Protein AF-A0A9P8L014-F1 (afdb_monomer_lite)

Structure (mmCIF, N/CA/C/O backbone):
data_AF-A0A9P8L014-F1
#
_entry.id   AF-A0A9P8L014-F1
#
loop_
_atom_site.group_PDB
_atom_site.id
_atom_site.type_symbol
_atom_site.label_atom_id
_atom_site.label_alt_id
_atom_site.label_comp_id
_atom_site.label_asym_id
_atom_site.label_entity_id
_atom_site.label_seq_id
_atom_site.pdbx_PDB_ins_code
_atom_site.Cartn_x
_atom_site.Cartn_y
_atom_site.Cartn_z
_atom_site.occupancy
_atom_site.B_iso_or_equiv
_atom_site.auth_seq_id
_atom_site.auth_comp_id
_atom_site.auth_asym_id
_atom_site.auth_atom_id
_atom_site.pdbx_PDB_model_num
ATOM 1 N N . MET A 1 1 ? 8.098 -3.589 40.389 1.00 75.75 1 MET A N 1
ATOM 2 C CA . MET A 1 1 ? 9.057 -3.262 39.311 1.00 75.75 1 MET A CA 1
ATOM 3 C C . MET A 1 1 ? 9.924 -4.419 38.827 1.00 75.75 1 MET A C 1
ATOM 5 O O . MET A 1 1 ? 10.110 -4.496 37.624 1.00 75.75 1 MET A O 1
ATOM 9 N N . GLY A 1 2 ? 10.433 -5.334 39.666 1.00 79.81 2 GLY A N 1
ATOM 10 C CA . GLY A 1 2 ? 11.313 -6.420 39.178 1.00 79.81 2 GLY A CA 1
ATOM 11 C C . GLY A 1 2 ? 10.741 -7.278 38.031 1.00 79.81 2 GLY A C 1
ATOM 12 O O . GLY A 1 2 ? 11.473 -7.660 37.121 1.00 79.81 2 GLY A O 1
ATOM 13 N N . PHE A 1 3 ? 9.423 -7.508 38.001 1.00 86.62 3 PHE A N 1
ATOM 14 C CA . PHE A 1 3 ? 8.763 -8.206 36.890 1.00 86.62 3 PHE A CA 1
ATOM 15 C C . PHE A 1 3 ? 8.803 -7.420 35.564 1.00 86.62 3 PHE A C 1
ATOM 17 O O . PHE A 1 3 ? 8.956 -8.042 34.516 1.00 86.62 3 PHE A O 1
ATOM 24 N N . PHE A 1 4 ? 8.811 -6.080 35.608 1.00 90.88 4 PHE A N 1
ATOM 25 C CA . PHE A 1 4 ? 9.061 -5.187 34.463 1.00 90.88 4 PHE A CA 1
ATOM 26 C C . PHE A 1 4 ? 10.545 -5.077 34.064 1.00 90.88 4 PHE A C 1
ATOM 28 O O . PHE A 1 4 ? 10.845 -4.423 33.077 1.00 90.88 4 PHE A O 1
ATOM 35 N N . GLY A 1 5 ? 11.466 -5.769 34.748 1.00 89.50 5 GLY A N 1
ATOM 36 C CA . GLY A 1 5 ? 12.882 -5.863 34.358 1.00 89.50 5 GLY A CA 1
ATOM 37 C C . GLY A 1 5 ? 13.849 -5.064 35.234 1.00 89.50 5 GLY A C 1
ATOM 38 O O . GLY A 1 5 ? 15.057 -5.222 35.092 1.00 89.50 5 GLY A O 1
ATOM 39 N N . MET A 1 6 ? 13.344 -4.268 36.180 1.00 90.00 6 MET A N 1
ATOM 40 C CA . MET A 1 6 ? 14.192 -3.426 37.031 1.00 90.00 6 MET A CA 1
ATOM 41 C C . MET A 1 6 ? 15.071 -4.253 37.992 1.00 90.00 6 MET A C 1
ATOM 43 O O . MET A 1 6 ? 14.545 -5.154 38.661 1.00 90.00 6 MET A O 1
ATOM 47 N N . PRO A 1 7 ? 16.374 -3.935 38.142 1.00 89.44 7 PRO A N 1
ATOM 48 C CA . PRO A 1 7 ? 17.260 -4.617 39.085 1.00 89.44 7 PRO A CA 1
ATOM 49 C C . PRO A 1 7 ? 16.765 -4.548 40.536 1.00 89.44 7 PRO A C 1
ATOM 51 O O . PRO A 1 7 ? 16.253 -3.523 40.985 1.00 89.44 7 PRO A O 1
ATOM 54 N N . ARG A 1 8 ? 16.979 -5.615 41.323 1.00 85.62 8 ARG A N 1
ATOM 55 C CA . ARG A 1 8 ? 16.599 -5.630 42.753 1.00 85.62 8 ARG A CA 1
ATOM 56 C C . ARG A 1 8 ? 17.320 -4.555 43.575 1.00 85.62 8 ARG A C 1
ATOM 58 O O . ARG A 1 8 ? 16.732 -4.042 44.524 1.00 85.62 8 ARG A O 1
ATOM 65 N N . SER A 1 9 ? 18.551 -4.204 43.200 1.00 86.31 9 SER A N 1
ATOM 66 C CA . SER A 1 9 ? 19.336 -3.112 43.794 1.00 86.31 9 SER A CA 1
ATOM 67 C C . SER A 1 9 ? 18.640 -1.753 43.670 1.00 86.31 9 SER A C 1
ATOM 69 O O . SER A 1 9 ? 18.654 -0.971 44.617 1.00 86.31 9 SER A O 1
ATOM 71 N N . PHE A 1 10 ? 17.949 -1.505 42.553 1.00 88.00 10 PHE A N 1
ATOM 72 C CA . PHE A 1 10 ? 17.254 -0.246 42.285 1.00 88.00 10 PHE A CA 1
ATOM 73 C C . PHE A 1 10 ? 16.001 -0.030 43.153 1.00 88.00 10 PHE A C 1
ATOM 75 O O . PHE A 1 10 ? 15.530 1.097 43.277 1.00 88.00 10 PHE A O 1
ATOM 82 N N . ASN A 1 11 ? 15.465 -1.073 43.805 1.00 83.44 11 ASN A N 1
ATOM 83 C CA . ASN A 1 11 ? 14.250 -0.950 44.620 1.00 83.44 11 ASN A CA 1
ATOM 84 C C . ASN A 1 11 ? 14.376 0.115 45.727 1.00 83.44 11 ASN A C 1
ATOM 86 O O . ASN A 1 11 ? 13.408 0.826 45.974 1.00 83.44 11 ASN A O 1
ATOM 90 N N . LYS A 1 12 ? 15.548 0.252 46.373 1.00 84.88 12 LYS A N 1
ATOM 91 C CA . LYS A 1 12 ? 15.763 1.284 47.406 1.00 84.88 12 LYS A CA 1
ATOM 92 C C . LYS A 1 12 ? 15.656 2.691 46.815 1.00 84.88 12 LYS A C 1
ATOM 94 O O . LYS A 1 12 ? 14.908 3.508 47.340 1.00 84.88 12 LYS A O 1
ATOM 99 N N . THR A 1 13 ? 16.357 2.954 45.713 1.00 86.81 13 THR A N 1
ATOM 100 C CA . THR A 1 13 ? 16.321 4.240 45.000 1.00 86.81 13 THR A CA 1
ATOM 101 C C . THR A 1 13 ? 14.907 4.564 44.531 1.00 86.81 13 THR A C 1
ATOM 103 O O . THR A 1 13 ? 14.393 5.642 44.813 1.00 86.81 13 THR A O 1
ATOM 106 N N . LEU A 1 14 ? 14.223 3.595 43.916 1.00 85.50 14 LEU A N 1
ATOM 107 C CA . LEU A 1 14 ? 12.847 3.763 43.465 1.00 85.50 14 LEU A CA 1
ATOM 108 C C . LEU A 1 14 ? 11.896 4.167 44.599 1.00 85.50 14 LEU A C 1
ATOM 110 O O . LEU A 1 14 ? 11.051 5.023 44.372 1.00 85.50 14 LEU A O 1
ATOM 114 N N . CYS A 1 15 ? 12.020 3.598 45.803 1.00 84.56 15 CYS A N 1
ATOM 115 C CA . CYS A 1 15 ? 11.161 3.975 46.933 1.00 84.56 15 CYS A CA 1
ATOM 116 C C . CYS A 1 15 ? 11.256 5.463 47.312 1.00 84.56 15 CYS A C 1
ATOM 118 O O . CYS A 1 15 ? 10.282 5.991 47.839 1.00 84.56 15 CYS A O 1
ATOM 120 N N . HIS A 1 16 ? 12.374 6.136 47.024 1.00 86.75 16 HIS A N 1
ATOM 121 C CA . HIS A 1 16 ? 12.522 7.576 47.257 1.00 86.75 16 HIS A CA 1
ATOM 122 C C . HIS A 1 16 ? 11.851 8.398 46.141 1.00 86.75 16 HIS A C 1
ATOM 124 O O . HIS A 1 16 ? 11.162 9.369 46.424 1.00 86.75 16 HIS A O 1
ATOM 130 N N . VAL A 1 17 ? 11.975 7.970 44.877 1.00 90.19 17 VAL A N 1
ATOM 131 C CA . VAL A 1 17 ? 11.488 8.720 43.696 1.00 90.19 17 VAL A CA 1
ATOM 132 C C . VAL A 1 17 ? 10.009 8.435 43.358 1.00 90.19 17 VAL A C 1
ATOM 134 O O . VAL A 1 17 ? 9.330 9.229 42.706 1.00 90.19 17 VAL A O 1
ATOM 137 N N . ILE A 1 18 ? 9.456 7.296 43.795 1.00 87.06 18 ILE A N 1
ATOM 138 C CA . ILE A 1 18 ? 8.098 6.850 43.422 1.00 87.06 18 ILE A CA 1
ATOM 139 C C . ILE A 1 18 ? 6.974 7.750 43.961 1.00 87.06 18 ILE A C 1
ATOM 141 O O . ILE A 1 18 ? 5.868 7.723 43.410 1.00 87.06 18 ILE A O 1
ATOM 145 N N . GLY A 1 19 ? 7.249 8.543 45.003 1.00 88.75 19 GLY A N 1
ATOM 146 C CA . GLY A 1 19 ? 6.347 9.571 45.525 1.00 88.75 19 GLY A CA 1
ATOM 147 C C . GLY A 1 19 ? 6.116 10.680 44.499 1.00 88.75 19 GLY A C 1
ATOM 148 O O . GLY A 1 19 ? 4.987 10.872 44.050 1.00 88.75 19 GLY A O 1
ATOM 149 N N . ASP A 1 20 ? 7.188 11.327 44.050 1.00 92.38 20 ASP A N 1
ATOM 150 C CA . ASP A 1 20 ? 7.160 12.415 43.064 1.00 92.38 20 ASP A CA 1
ATOM 151 C C . ASP A 1 20 ? 6.537 11.948 41.742 1.00 92.38 20 ASP A C 1
ATOM 153 O O . ASP A 1 20 ? 5.573 12.529 41.240 1.00 92.38 20 ASP A O 1
ATOM 157 N N . LEU A 1 21 ? 6.991 10.800 41.232 1.00 91.50 21 LEU A N 1
ATOM 158 C CA . LEU A 1 21 ? 6.436 10.166 40.030 1.00 91.50 21 LEU A CA 1
ATOM 159 C C . LEU A 1 21 ? 4.942 9.841 40.169 1.00 91.50 21 LEU A C 1
ATOM 161 O O . LEU A 1 21 ? 4.195 9.890 39.189 1.00 91.50 21 LEU A O 1
ATOM 165 N N . SER A 1 22 ? 4.493 9.502 41.381 1.00 88.25 22 SER A N 1
ATOM 166 C CA . SER A 1 22 ? 3.079 9.296 41.696 1.00 88.25 22 SER A CA 1
ATOM 167 C C . SER A 1 22 ? 2.280 10.593 41.724 1.00 88.25 22 SER A C 1
ATOM 169 O O . SER A 1 22 ? 1.098 10.551 41.378 1.00 88.25 22 SER A O 1
ATOM 171 N N . GLN A 1 23 ? 2.886 11.712 42.125 1.00 90.94 23 GLN A N 1
ATOM 172 C CA . GLN A 1 23 ? 2.257 13.031 42.078 1.00 90.94 23 GLN A CA 1
ATOM 173 C C . GLN A 1 23 ? 2.086 13.509 40.634 1.00 90.94 23 GLN A C 1
ATOM 175 O O . GLN A 1 23 ? 1.007 13.993 40.307 1.00 90.94 23 GLN A O 1
ATOM 180 N N . ILE A 1 24 ? 3.076 13.300 39.753 1.00 92.62 24 ILE A N 1
ATOM 181 C CA . ILE A 1 24 ? 2.953 13.621 38.319 1.00 92.62 24 ILE A CA 1
ATOM 182 C C . ILE A 1 24 ? 1.774 12.864 37.692 1.00 92.62 24 ILE A C 1
ATOM 184 O O . ILE A 1 24 ? 0.892 13.480 37.097 1.00 92.62 24 ILE A O 1
ATOM 188 N N . VAL A 1 25 ? 1.679 11.546 37.900 1.00 89.62 25 VAL A N 1
ATOM 189 C CA . VAL A 1 25 ? 0.549 10.748 37.382 1.00 89.62 25 VAL A CA 1
ATOM 190 C C . VAL A 1 25 ? -0.791 11.237 37.951 1.00 89.62 25 VAL A C 1
ATOM 192 O O . VAL A 1 25 ? -1.754 11.386 37.204 1.00 89.62 25 VAL A O 1
ATOM 195 N N . ASN A 1 26 ? -0.860 11.555 39.249 1.00 89.94 26 ASN A N 1
ATOM 196 C CA . ASN A 1 26 ? -2.073 12.116 39.853 1.00 89.94 26 ASN A CA 1
ATOM 197 C C . ASN A 1 26 ? -2.433 13.508 39.286 1.00 89.94 26 ASN A C 1
ATOM 199 O O . ASN A 1 26 ? -3.613 13.833 39.190 1.00 89.94 26 ASN A O 1
ATOM 203 N N . ARG A 1 27 ? -1.440 14.337 38.934 1.00 90.19 27 ARG A N 1
ATOM 204 C CA . ARG A 1 27 ? -1.637 15.690 38.390 1.00 90.19 27 ARG A CA 1
ATOM 205 C C . ARG A 1 27 ? -2.146 15.664 36.949 1.00 90.19 27 ARG A C 1
ATOM 207 O O . ARG A 1 27 ? -2.983 16.490 36.618 1.00 90.19 27 ARG A O 1
ATOM 214 N N . TYR A 1 28 ? -1.659 14.739 36.120 1.00 89.25 28 TYR A N 1
ATOM 215 C CA . TYR A 1 28 ? -1.967 14.718 34.684 1.00 89.25 28 TYR A CA 1
ATOM 216 C C . TYR A 1 28 ? -3.035 13.697 34.258 1.00 89.25 28 TYR A C 1
ATOM 218 O O . TYR A 1 28 ? -3.628 13.894 33.208 1.00 89.25 28 TYR A O 1
ATOM 226 N N . LEU A 1 29 ? -3.331 12.647 35.044 1.00 88.94 29 LEU A N 1
ATOM 227 C CA . LEU A 1 29 ? -4.353 11.636 34.689 1.00 88.94 29 LEU A CA 1
ATOM 228 C C . LEU A 1 29 ? -5.596 11.614 35.602 1.00 88.94 29 LEU A C 1
ATOM 230 O O . LEU A 1 29 ? -6.532 10.861 35.334 1.00 88.94 29 LEU A O 1
ATOM 234 N N . LEU A 1 30 ? -5.624 12.402 36.688 1.00 89.12 30 LEU A N 1
ATOM 235 C CA . LEU A 1 30 ? -6.752 12.439 37.641 1.00 89.12 30 LEU A CA 1
ATOM 236 C C . LEU A 1 30 ? -7.281 13.843 37.966 1.00 89.12 30 LEU A C 1
ATOM 238 O O . LEU A 1 30 ? -8.286 13.941 38.667 1.00 89.12 30 LEU A O 1
ATOM 242 N N . ARG A 1 31 ? -6.596 14.914 37.552 1.00 88.75 31 ARG A N 1
ATOM 243 C CA . ARG A 1 31 ? -6.931 16.294 37.931 1.00 88.75 31 ARG A CA 1
ATOM 244 C C . ARG A 1 31 ? -6.759 17.243 36.758 1.00 88.75 31 ARG A C 1
ATOM 246 O O . ARG A 1 31 ? -5.838 17.095 35.959 1.00 88.75 31 ARG A O 1
ATOM 253 N N . ASP A 1 32 ? -7.609 18.253 36.703 1.00 85.06 32 ASP A N 1
ATOM 254 C CA . ASP A 1 32 ? -7.480 19.352 35.757 1.00 85.06 32 ASP A CA 1
ATOM 255 C C . ASP A 1 32 ? -6.474 20.411 36.247 1.00 85.06 32 ASP A C 1
ATOM 257 O O . ASP A 1 32 ? -6.201 20.493 37.449 1.00 85.06 32 ASP A O 1
ATOM 261 N N . PRO A 1 33 ? -5.850 21.182 35.335 1.00 86.44 33 PRO A N 1
ATOM 262 C CA . PRO A 1 33 ? -6.017 21.154 33.874 1.00 86.44 33 PRO A C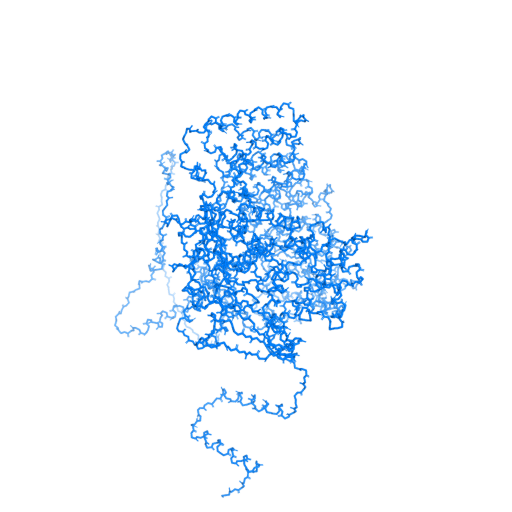A 1
ATOM 263 C C . PRO A 1 33 ? -5.221 20.042 33.161 1.00 86.44 33 PRO A C 1
ATOM 265 O O . PRO A 1 33 ? -5.272 19.942 31.938 1.00 86.44 33 PRO A O 1
ATOM 268 N N . GLY A 1 34 ? -4.448 19.227 33.890 1.00 86.06 34 GLY A N 1
ATOM 269 C CA . GLY A 1 34 ? -3.585 18.199 33.297 1.00 86.06 34 GLY A CA 1
ATOM 270 C C . GLY A 1 34 ? -4.365 17.114 32.547 1.00 86.06 34 GLY A C 1
ATOM 271 O O . GLY A 1 34 ? -4.018 16.790 31.414 1.00 86.06 34 GLY A O 1
ATOM 272 N N . LEU A 1 35 ? -5.448 16.625 33.155 1.00 88.31 35 LEU A N 1
ATOM 273 C CA . LEU A 1 35 ? -6.369 15.646 32.577 1.00 88.31 35 LEU A CA 1
ATOM 274 C C . LEU A 1 35 ? -7.009 16.155 31.279 1.00 88.31 35 LEU A C 1
ATOM 276 O O . LEU A 1 35 ? -6.906 15.477 30.260 1.00 88.31 35 LEU A O 1
ATOM 280 N N . SER A 1 36 ? -7.607 17.352 31.289 1.00 88.88 36 SER A N 1
ATOM 281 C CA . SER A 1 36 ? -8.181 17.961 30.080 1.00 88.88 36 SER A CA 1
ATOM 282 C C . SER A 1 36 ? -7.162 18.118 28.947 1.00 88.88 36 SER A C 1
ATOM 284 O O . SER A 1 36 ? -7.497 17.840 27.801 1.00 88.88 36 SER A O 1
ATOM 286 N N . LYS A 1 37 ? -5.903 18.482 29.241 1.00 88.25 37 LYS A N 1
ATOM 287 C CA . LYS A 1 37 ? -4.842 18.572 28.217 1.00 88.25 37 LYS A CA 1
ATOM 288 C C . LYS A 1 37 ? -4.486 17.217 27.600 1.00 88.25 37 LYS A C 1
ATOM 290 O O . LYS A 1 37 ? -4.319 17.138 26.391 1.00 88.25 37 LYS A O 1
ATOM 295 N N . MET A 1 38 ? -4.371 16.164 28.412 1.00 87.00 38 MET A N 1
ATOM 296 C CA . MET A 1 38 ? -4.106 14.807 27.909 1.00 87.00 38 MET A CA 1
ATOM 297 C C . MET A 1 38 ? -5.282 14.274 27.076 1.00 87.00 38 MET A C 1
ATOM 299 O O . MET A 1 38 ? -5.075 13.611 26.061 1.00 87.00 38 MET A O 1
ATOM 303 N N . LEU A 1 39 ? -6.517 14.566 27.499 1.00 89.31 39 LEU A N 1
ATOM 304 C CA . LEU A 1 39 ? -7.718 14.158 26.773 1.00 89.31 39 LEU A CA 1
ATOM 305 C C . LEU A 1 39 ? -7.873 14.904 25.451 1.00 89.31 39 LEU A C 1
ATOM 307 O O . LEU A 1 39 ? -8.184 14.243 24.473 1.00 89.31 39 LEU A O 1
ATOM 311 N N . ALA A 1 40 ? -7.599 16.212 25.395 1.00 90.50 40 ALA A N 1
ATOM 312 C CA . ALA A 1 40 ? -7.653 16.990 24.153 1.00 90.50 40 ALA A CA 1
ATOM 313 C C . ALA A 1 40 ? -6.816 16.337 23.040 1.00 90.50 40 ALA A C 1
ATOM 315 O O . ALA A 1 40 ? -7.376 15.941 22.031 1.00 90.50 40 ALA A O 1
ATOM 316 N N . VAL A 1 41 ? -5.531 16.050 23.292 1.00 89.06 41 VAL A N 1
ATOM 317 C CA . VAL A 1 41 ? -4.645 15.375 22.316 1.00 89.06 41 VAL A CA 1
ATOM 318 C C . VAL A 1 41 ? -5.190 14.009 21.865 1.00 89.06 41 VAL A C 1
ATOM 320 O O . VAL A 1 41 ? -5.001 13.601 20.723 1.00 89.06 41 VAL A O 1
ATOM 323 N N . THR A 1 42 ? -5.870 13.286 22.758 1.00 90.12 42 THR A N 1
ATOM 324 C CA . THR A 1 42 ? -6.469 11.977 22.440 1.00 90.12 42 THR A CA 1
ATOM 325 C C . THR A 1 42 ? -7.754 12.130 21.615 1.00 90.12 42 THR A C 1
ATOM 327 O O . THR A 1 42 ? -8.008 11.330 20.721 1.00 90.12 42 THR A O 1
ATOM 330 N N . ILE A 1 43 ? -8.545 13.169 21.893 1.00 93.19 43 ILE A N 1
ATOM 331 C CA . ILE A 1 43 ? -9.766 13.528 21.163 1.00 93.19 43 ILE A CA 1
ATOM 332 C C . ILE A 1 43 ? -9.421 14.035 19.764 1.00 93.19 43 ILE A C 1
ATOM 334 O O . ILE A 1 43 ? -10.016 13.551 18.812 1.00 93.19 43 ILE A O 1
ATOM 338 N N . ASP A 1 44 ? -8.425 14.910 19.624 1.00 92.25 44 ASP A N 1
ATOM 339 C CA . ASP A 1 44 ? -7.948 15.408 18.328 1.00 92.25 44 ASP A CA 1
ATOM 340 C C . ASP A 1 44 ? -7.550 14.224 17.417 1.00 92.25 44 ASP A C 1
ATOM 342 O O . ASP A 1 44 ? -7.999 14.116 16.275 1.00 92.25 44 ASP A O 1
ATOM 346 N N . ALA A 1 45 ? -6.804 13.251 17.962 1.00 91.81 45 ALA A N 1
ATOM 347 C CA . ALA A 1 45 ? -6.440 12.021 17.255 1.00 91.81 45 ALA A CA 1
ATOM 348 C C . ALA A 1 45 ? -7.653 11.131 16.904 1.00 91.81 45 ALA A C 1
ATOM 350 O O . ALA A 1 45 ? -7.645 10.449 15.875 1.00 91.81 45 ALA A O 1
ATOM 351 N N . PHE A 1 46 ? -8.701 11.117 17.736 1.00 94.62 46 PHE A N 1
ATOM 352 C CA . PHE A 1 46 ? -9.955 10.413 17.446 1.00 94.62 46 PHE A CA 1
ATOM 353 C C . PHE A 1 46 ? -10.754 11.110 16.337 1.00 94.62 46 PHE A C 1
ATOM 355 O O . PHE A 1 46 ? -11.242 10.428 15.435 1.00 94.62 46 PHE A O 1
ATOM 362 N N . GLU A 1 47 ? -10.863 12.440 16.376 1.00 93.81 47 GLU A N 1
ATOM 363 C CA . GLU A 1 47 ? -11.566 13.248 15.374 1.00 93.81 47 GLU A CA 1
ATOM 364 C C . GLU A 1 47 ? -10.934 13.105 13.981 1.00 93.81 47 GLU A C 1
ATOM 366 O O . GLU A 1 47 ? -11.655 12.944 12.995 1.00 93.81 47 GLU A O 1
ATOM 371 N N . GLU A 1 48 ? -9.599 13.064 13.907 1.00 91.19 48 GLU A N 1
ATOM 372 C CA . GLU A 1 48 ? -8.847 12.844 12.665 1.00 91.19 48 GLU A CA 1
ATOM 373 C C . GLU A 1 48 ? -8.932 11.389 12.157 1.00 91.19 48 GLU A C 1
ATOM 375 O O . GLU A 1 48 ? -9.110 11.140 10.959 1.00 91.19 48 GLU A O 1
ATOM 380 N N . SER A 1 49 ? -8.801 10.401 13.051 1.00 91.81 49 SER A N 1
ATOM 381 C CA . SER A 1 49 ? -8.547 9.013 12.635 1.00 91.81 49 SER A CA 1
ATOM 382 C C . SER A 1 49 ? -9.778 8.111 12.576 1.00 91.81 49 SER A C 1
ATOM 384 O O . SER A 1 49 ? -9.829 7.236 11.711 1.00 91.81 49 SER A O 1
ATOM 386 N N . ILE A 1 50 ? -10.780 8.274 13.453 1.00 93.50 50 ILE A N 1
ATOM 387 C CA . ILE A 1 50 ? -11.974 7.396 13.487 1.00 93.50 50 ILE A CA 1
ATOM 388 C C . ILE A 1 50 ? -12.747 7.348 12.148 1.00 93.50 50 ILE A C 1
ATOM 390 O O . ILE A 1 50 ? -13.207 6.257 11.788 1.00 93.50 50 ILE A O 1
ATOM 394 N N . PRO A 1 51 ? -12.828 8.427 11.340 1.00 90.88 51 PRO A N 1
ATOM 395 C CA . PRO A 1 51 ? -13.363 8.387 9.968 1.00 90.88 51 PRO A CA 1
ATOM 396 C C . PRO A 1 51 ? -12.667 7.420 8.995 1.00 90.88 51 PRO A C 1
ATOM 398 O O . PRO A 1 51 ? -13.231 7.099 7.939 1.00 90.88 51 PRO A O 1
ATOM 401 N N . ASN A 1 52 ? -11.479 6.937 9.373 1.00 89.50 52 ASN A N 1
ATOM 402 C CA . ASN A 1 52 ? -10.578 6.077 8.609 1.00 89.50 52 ASN A CA 1
ATOM 403 C C . ASN A 1 52 ? -10.309 4.720 9.309 1.00 89.50 52 ASN A C 1
ATOM 405 O O . ASN A 1 52 ? -9.288 4.086 9.048 1.00 89.50 52 ASN A O 1
ATOM 409 N N . LEU A 1 53 ? -11.219 4.258 10.187 1.00 92.31 53 LEU A N 1
ATOM 410 C CA . LEU A 1 53 ? -11.147 2.947 10.865 1.00 92.31 53 LEU A CA 1
ATOM 411 C C . LEU A 1 53 ? -10.834 1.788 9.899 1.00 92.31 53 LEU A C 1
ATOM 413 O O . LEU A 1 53 ? -9.997 0.941 10.214 1.00 92.31 53 LEU A O 1
ATOM 417 N N . VAL A 1 54 ? -11.501 1.761 8.740 1.00 90.75 54 VAL A N 1
ATOM 418 C CA . VAL A 1 54 ? -11.214 0.844 7.627 1.00 90.75 54 VAL A CA 1
ATOM 419 C C . VAL A 1 54 ? -11.024 1.618 6.320 1.00 90.75 54 VAL A C 1
ATOM 421 O O . VAL A 1 54 ? -11.729 2.592 6.048 1.00 90.75 54 VAL A O 1
ATOM 424 N N . SER A 1 55 ? -10.068 1.168 5.510 1.00 87.88 55 SER A N 1
ATOM 425 C CA . SER A 1 55 ? -9.652 1.763 4.233 1.00 87.88 55 SER A CA 1
ATOM 426 C C . SER A 1 55 ? -10.469 1.280 3.033 1.00 87.88 55 SER A C 1
ATOM 428 O O . SER A 1 55 ? -10.417 1.889 1.967 1.00 87.88 55 SER A O 1
ATOM 430 N N . PHE A 1 56 ? -11.177 0.154 3.182 1.00 87.12 56 PHE A N 1
ATOM 431 C CA . PHE A 1 56 ? -11.781 -0.615 2.083 1.00 87.12 56 PHE A CA 1
ATOM 432 C C . PHE A 1 56 ? -10.777 -1.026 0.981 1.00 87.12 56 PHE A C 1
ATOM 434 O O . PHE A 1 56 ? -11.164 -1.311 -0.155 1.00 87.12 56 PHE A O 1
ATOM 441 N N . ALA A 1 57 ? -9.480 -1.101 1.307 1.00 83.38 57 ALA A N 1
ATOM 442 C CA . ALA A 1 57 ? -8.445 -1.579 0.396 1.00 83.38 57 ALA A CA 1
ATOM 443 C C . ALA A 1 57 ? -8.369 -3.117 0.376 1.00 83.38 57 ALA A C 1
ATOM 445 O O . ALA A 1 57 ? -8.186 -3.769 1.406 1.00 83.38 57 ALA A O 1
ATOM 446 N N . SER A 1 58 ? -8.449 -3.708 -0.821 1.00 80.81 58 SER A N 1
ATOM 447 C CA . SER A 1 58 ? -8.314 -5.160 -1.022 1.00 80.81 58 SER A CA 1
ATOM 448 C C . SER A 1 58 ? -6.863 -5.649 -0.986 1.00 80.81 58 SER A C 1
ATOM 450 O O . SER A 1 58 ? -6.618 -6.819 -0.707 1.00 80.81 58 SER A O 1
ATOM 452 N N . SER A 1 59 ? -5.895 -4.770 -1.264 1.00 82.81 59 SER A N 1
ATOM 453 C CA . SER A 1 59 ? -4.467 -5.084 -1.176 1.00 82.81 59 SER A CA 1
ATOM 454 C C . SER A 1 59 ? -3.918 -4.734 0.211 1.00 82.81 59 SER A C 1
ATOM 456 O O . SER A 1 59 ? -4.108 -3.594 0.649 1.00 82.81 59 SER A O 1
ATOM 458 N N . PRO A 1 60 ? -3.138 -5.622 0.862 1.00 78.81 60 PRO A N 1
ATOM 459 C CA . PRO A 1 60 ? -2.452 -5.321 2.121 1.00 78.81 60 PRO A CA 1
ATOM 460 C C . PRO A 1 60 ? -1.574 -4.062 2.074 1.00 78.81 60 PRO A C 1
ATOM 462 O O . PRO A 1 60 ? -1.356 -3.431 3.106 1.00 78.81 60 PRO A O 1
ATOM 465 N N . ALA A 1 61 ? -1.092 -3.661 0.891 1.00 82.25 61 ALA A N 1
ATOM 466 C CA . ALA A 1 61 ? -0.321 -2.431 0.715 1.00 82.25 61 ALA A CA 1
ATOM 467 C C . ALA A 1 61 ? -1.152 -1.158 0.976 1.00 82.25 61 ALA A C 1
ATOM 469 O O . ALA A 1 61 ? -0.611 -0.186 1.498 1.00 82.25 61 ALA A O 1
ATOM 470 N N . GLY A 1 62 ? -2.450 -1.177 0.649 1.00 82.25 62 GLY A N 1
ATOM 471 C CA . GLY A 1 62 ? -3.386 -0.074 0.904 1.00 82.25 62 GLY A CA 1
ATOM 472 C C . GLY A 1 62 ? -4.067 -0.129 2.276 1.00 82.25 62 GLY A C 1
ATOM 473 O O . GLY A 1 62 ? -4.658 0.859 2.694 1.00 82.25 62 GLY A O 1
ATOM 474 N N . GLN A 1 63 ? -3.971 -1.260 2.980 1.00 86.62 63 GLN A N 1
ATOM 475 C CA . GLN A 1 63 ? -4.520 -1.432 4.327 1.00 86.62 63 GLN A CA 1
ATOM 476 C C . GLN A 1 63 ? -3.644 -0.768 5.392 1.00 86.62 63 GLN A C 1
ATOM 478 O O . GLN A 1 63 ? -2.409 -0.785 5.299 1.00 86.62 63 GLN A O 1
ATOM 483 N N . SER A 1 64 ? -4.281 -0.251 6.442 1.00 89.69 64 SER A N 1
ATOM 484 C CA . SER A 1 64 ? -3.618 0.303 7.625 1.00 89.69 64 SER A CA 1
ATOM 485 C C . SER A 1 64 ? -2.888 -0.779 8.454 1.00 89.69 64 SER A C 1
ATOM 487 O O . SER A 1 64 ? -3.155 -1.978 8.303 1.00 89.69 64 SER A O 1
ATOM 489 N N . PRO A 1 65 ? -1.991 -0.403 9.389 1.00 88.12 65 PRO A N 1
ATOM 490 C CA . PRO A 1 65 ? -1.330 -1.366 10.274 1.00 88.12 65 PRO A CA 1
ATOM 491 C C . PRO A 1 65 ? -2.299 -2.220 11.108 1.00 88.12 65 PRO A C 1
ATOM 493 O O . PRO A 1 65 ? -2.029 -3.400 11.329 1.00 88.12 65 PRO A O 1
ATOM 496 N N . TRP A 1 66 ? -3.432 -1.654 11.546 1.00 90.62 66 TRP A N 1
ATOM 497 C CA . TRP A 1 66 ? -4.441 -2.365 12.342 1.00 90.62 66 TRP A CA 1
ATOM 498 C C . TRP A 1 66 ? -5.372 -3.250 11.497 1.00 90.62 66 TRP A C 1
ATOM 500 O O . TRP A 1 66 ? -5.816 -4.288 11.987 1.00 90.62 66 TRP A O 1
ATOM 510 N N . GLU A 1 67 ? -5.616 -2.908 10.228 1.00 90.94 67 GLU A N 1
ATOM 511 C CA . GLU A 1 67 ? -6.367 -3.756 9.287 1.00 90.94 67 GLU A CA 1
ATOM 512 C C . GLU A 1 67 ? -5.596 -5.026 8.901 1.00 90.94 67 GLU A C 1
ATOM 514 O O . GLU A 1 67 ? -6.149 -6.128 8.900 1.00 90.94 67 GLU A O 1
ATOM 519 N N . ARG A 1 68 ? -4.283 -4.906 8.656 1.00 88.62 68 ARG A N 1
ATOM 520 C CA . ARG A 1 68 ? -3.421 -6.048 8.286 1.00 88.62 68 ARG A CA 1
ATOM 521 C C . ARG A 1 68 ? -3.412 -7.161 9.337 1.00 88.62 68 ARG A C 1
ATOM 523 O O . ARG A 1 68 ? -3.197 -8.322 9.003 1.00 88.62 68 ARG A O 1
ATOM 530 N N . VAL A 1 69 ? -3.638 -6.817 10.607 1.00 88.12 69 VAL A N 1
ATOM 531 C CA . VAL A 1 69 ? -3.695 -7.767 11.733 1.00 88.12 69 VAL A CA 1
ATOM 532 C C . VAL A 1 69 ? -5.122 -8.167 12.130 1.00 88.12 69 VAL A C 1
ATOM 534 O O . VAL A 1 69 ? -5.283 -9.018 13.005 1.00 88.12 69 VAL A O 1
ATOM 537 N N . SER A 1 70 ? -6.154 -7.602 11.492 1.00 90.94 70 SER A N 1
ATOM 538 C CA . SER A 1 70 ? -7.564 -7.963 11.705 1.00 90.94 70 SER A CA 1
ATOM 539 C C . SER A 1 70 ? -8.134 -8.895 10.627 1.00 90.94 70 SER A C 1
ATOM 541 O O . SER A 1 70 ? -9.341 -9.129 10.597 1.00 90.94 70 SER A O 1
ATOM 543 N N . ASN A 1 71 ? -7.285 -9.471 9.765 1.00 89.19 71 ASN A N 1
ATOM 544 C CA . ASN A 1 71 ? -7.691 -10.317 8.632 1.00 89.19 71 ASN A CA 1
ATOM 545 C C . ASN A 1 71 ? -8.775 -9.624 7.777 1.00 89.19 71 ASN A C 1
ATOM 547 O O . ASN A 1 71 ? -9.847 -10.193 7.542 1.00 89.19 71 ASN A O 1
ATOM 551 N N . ALA A 1 72 ? -8.520 -8.364 7.415 1.00 88.56 72 ALA A N 1
ATOM 552 C CA . ALA A 1 72 ? -9.452 -7.512 6.689 1.00 88.56 72 ALA A CA 1
ATOM 553 C C . ALA A 1 72 ? -9.589 -7.944 5.219 1.00 88.56 72 ALA A C 1
ATOM 555 O O . ALA A 1 72 ? -8.619 -7.898 4.460 1.00 88.56 72 ALA A O 1
ATOM 556 N N . ASN A 1 73 ? -10.804 -8.328 4.824 1.00 87.38 73 ASN A N 1
ATOM 557 C CA . ASN A 1 73 ? -11.158 -8.686 3.452 1.00 87.38 73 ASN A CA 1
ATOM 558 C C . ASN A 1 73 ? -12.267 -7.760 2.943 1.00 87.38 73 ASN A C 1
ATOM 560 O O . ASN A 1 73 ? -13.312 -7.632 3.581 1.00 87.38 73 ASN A O 1
ATOM 564 N N . VAL A 1 74 ? -12.067 -7.152 1.773 1.00 85.31 74 VAL A N 1
ATOM 565 C CA . VAL A 1 74 ? -13.114 -6.351 1.125 1.00 85.31 74 VAL A CA 1
ATOM 566 C C . VAL A 1 74 ? -14.152 -7.286 0.526 1.00 85.31 74 VAL A C 1
ATOM 568 O O . VAL A 1 74 ? -13.829 -8.128 -0.313 1.00 85.31 74 VAL A O 1
ATOM 571 N N . TRP A 1 75 ? -15.399 -7.090 0.924 1.00 74.06 75 TRP A N 1
ATOM 572 C CA . TRP A 1 75 ? -16.554 -7.800 0.410 1.00 74.06 75 TRP A CA 1
ATOM 573 C C . TRP A 1 75 ? -17.459 -6.811 -0.333 1.00 74.06 75 TRP A C 1
ATOM 575 O O . TRP A 1 75 ? -17.580 -5.647 0.051 1.00 74.06 75 TRP A O 1
ATOM 585 N N . ARG A 1 76 ? -18.053 -7.251 -1.441 1.00 67.69 76 ARG A N 1
ATOM 586 C CA . ARG A 1 76 ? -18.998 -6.463 -2.242 1.00 67.69 76 ARG A CA 1
ATOM 587 C C . ARG A 1 76 ? -20.298 -7.249 -2.305 1.00 67.69 76 ARG A C 1
ATOM 589 O O . ARG A 1 76 ? -20.252 -8.406 -2.723 1.00 67.69 76 ARG A O 1
ATOM 596 N N . GLY A 1 77 ? -21.399 -6.640 -1.873 1.00 56.12 77 GLY A N 1
ATOM 597 C CA . GLY A 1 77 ? -22.715 -7.275 -1.905 1.00 56.12 77 GLY A CA 1
ATOM 598 C C . GLY A 1 77 ? -23.195 -7.547 -3.330 1.00 56.12 77 GLY A C 1
ATOM 599 O O . GLY A 1 77 ? -22.738 -6.910 -4.287 1.00 56.12 77 GLY A O 1
ATOM 600 N N . SER A 1 78 ? -24.133 -8.486 -3.475 1.00 44.59 78 SER A N 1
ATOM 601 C CA . SER A 1 78 ? -24.914 -8.579 -4.712 1.00 44.59 78 SER A CA 1
ATOM 602 C C . SER A 1 78 ? -25.993 -7.496 -4.714 1.00 44.59 78 SER A C 1
ATOM 604 O O . SER A 1 78 ? -26.596 -7.199 -3.685 1.00 44.59 78 SER A O 1
ATOM 606 N N . LYS A 1 79 ? -26.296 -6.918 -5.882 1.00 44.69 79 LYS A N 1
ATOM 607 C CA . LYS A 1 79 ? -27.399 -5.947 -6.002 1.00 44.69 79 LYS A CA 1
ATOM 608 C C . LYS A 1 79 ? -28.784 -6.579 -5.821 1.00 44.69 79 LYS A C 1
ATOM 610 O O . LYS A 1 79 ? -29.750 -5.860 -5.599 1.00 44.69 79 LYS A O 1
ATOM 615 N N . GLU A 1 80 ? -28.878 -7.902 -5.911 1.00 41.78 80 GLU A N 1
ATOM 616 C CA . GLU A 1 80 ? -30.133 -8.662 -5.830 1.00 41.78 80 GLU A CA 1
ATOM 617 C C . GLU A 1 80 ? -30.611 -8.895 -4.387 1.00 41.78 80 GLU A C 1
ATOM 619 O O . GLU A 1 80 ? -31.788 -9.158 -4.158 1.00 41.78 80 GLU A O 1
ATOM 624 N N . THR A 1 81 ? -29.711 -8.800 -3.406 1.00 41.00 81 THR A N 1
ATOM 625 C CA . THR A 1 81 ? -29.940 -9.179 -1.999 1.00 41.00 81 THR A CA 1
ATOM 626 C C . THR A 1 81 ? -30.195 -7.990 -1.069 1.00 41.00 81 THR A C 1
ATOM 628 O O . THR A 1 81 ? -30.484 -8.191 0.108 1.00 41.00 81 THR A O 1
ATOM 631 N N . GLY A 1 82 ? -30.100 -6.751 -1.570 1.00 45.91 82 GLY A N 1
ATOM 632 C CA . GLY A 1 82 ? -30.199 -5.531 -0.753 1.00 45.91 82 GLY A CA 1
ATOM 633 C C . GLY A 1 82 ? -28.968 -5.265 0.126 1.00 45.91 82 GLY A C 1
ATOM 634 O O . GLY A 1 82 ? -29.021 -4.438 1.034 1.00 45.91 82 GLY A O 1
ATOM 635 N N . GLU A 1 83 ? -27.867 -5.971 -0.131 1.00 49.91 83 GLU A N 1
ATOM 636 C CA . GLU A 1 83 ? -26.614 -5.880 0.616 1.00 49.91 83 GLU A CA 1
ATOM 637 C C . GLU A 1 83 ? -25.819 -4.599 0.269 1.00 49.91 83 GLU A C 1
ATOM 639 O O . GLU A 1 83 ? -25.930 -4.076 -0.843 1.00 49.91 83 GLU A O 1
ATOM 644 N N . PRO A 1 84 ? -24.984 -4.071 1.187 1.00 53.88 84 PRO A N 1
ATOM 645 C CA . PRO A 1 84 ? -24.216 -2.849 0.944 1.00 53.88 84 PRO A CA 1
ATOM 646 C C . PRO A 1 84 ? -23.177 -3.011 -0.183 1.00 53.88 84 PRO A C 1
ATOM 648 O O . PRO A 1 84 ? -22.422 -3.986 -0.210 1.00 53.88 84 PRO A O 1
ATOM 651 N N . ASP A 1 85 ? -23.072 -2.000 -1.062 1.00 59.44 85 ASP A N 1
ATOM 652 C CA . ASP A 1 85 ? -22.182 -1.990 -2.245 1.00 59.44 85 ASP A CA 1
ATOM 653 C C . ASP A 1 85 ? -20.725 -2.395 -1.929 1.00 59.44 85 ASP A C 1
ATOM 655 O O . ASP A 1 85 ? -20.064 -3.069 -2.726 1.00 59.44 85 ASP A O 1
ATOM 659 N N . VAL A 1 86 ? -20.206 -1.970 -0.769 1.00 77.06 86 VAL A N 1
ATOM 660 C CA . VAL A 1 86 ? -18.883 -2.343 -0.248 1.00 77.06 86 VAL A CA 1
ATOM 661 C C . VAL A 1 86 ? -18.933 -2.428 1.281 1.00 77.06 86 VAL A C 1
ATOM 663 O O . VAL A 1 86 ? -19.301 -1.461 1.948 1.00 77.06 86 VAL A O 1
ATOM 666 N N . ALA A 1 87 ? -18.477 -3.551 1.838 1.00 85.06 87 ALA A N 1
ATOM 667 C CA . ALA A 1 87 ? -18.220 -3.738 3.265 1.00 85.06 87 ALA A CA 1
ATOM 668 C C . ALA A 1 87 ? -16.797 -4.276 3.492 1.00 85.06 87 ALA A C 1
ATOM 670 O O . ALA A 1 87 ? -16.188 -4.870 2.600 1.00 85.06 87 ALA A O 1
ATOM 671 N N . MET A 1 88 ? -16.254 -4.092 4.697 1.00 89.19 88 MET A N 1
ATOM 672 C CA . MET A 1 88 ? -15.001 -4.737 5.105 1.00 89.19 88 MET A CA 1
ATOM 673 C C . MET A 1 88 ? -15.301 -5.837 6.125 1.00 89.19 88 MET A C 1
ATOM 675 O O . MET A 1 88 ? -15.780 -5.542 7.217 1.00 89.19 88 MET A O 1
ATOM 679 N N . GLU A 1 89 ? -15.008 -7.097 5.802 1.00 92.19 89 GLU A N 1
ATOM 680 C CA . GLU A 1 89 ? -15.118 -8.205 6.753 1.00 92.19 89 GLU A CA 1
ATOM 681 C C . GLU A 1 89 ? -13.828 -8.299 7.582 1.00 92.19 89 GLU A C 1
ATOM 683 O O . GLU A 1 89 ? -12.745 -8.575 7.055 1.00 92.19 89 GLU A O 1
ATOM 688 N N . THR A 1 90 ? -13.933 -8.074 8.892 1.00 94.12 90 THR A N 1
ATOM 689 C CA . THR A 1 90 ? -12.792 -8.018 9.816 1.00 94.12 90 THR A CA 1
ATOM 690 C C . THR A 1 90 ? -13.009 -8.875 11.059 1.00 94.12 90 THR A C 1
ATOM 692 O O . THR A 1 90 ? -14.126 -9.224 11.435 1.00 94.12 90 THR A O 1
ATOM 695 N N . SER A 1 91 ? -11.907 -9.215 11.721 1.00 95.38 91 SER A N 1
ATOM 696 C CA . SER A 1 91 ? -11.874 -9.734 13.083 1.00 95.38 91 SER A CA 1
ATOM 697 C C . SER A 1 91 ? -11.996 -8.544 14.049 1.00 95.38 91 SER A C 1
ATOM 699 O O . SER A 1 91 ? -11.063 -7.745 14.184 1.00 95.38 91 SER A O 1
ATOM 701 N N . LEU A 1 92 ? -13.145 -8.402 14.713 1.00 95.31 92 LEU A N 1
ATOM 702 C CA . LEU A 1 92 ? -13.545 -7.187 15.437 1.00 95.31 92 LEU A CA 1
ATOM 703 C C . LEU A 1 92 ? -12.621 -6.856 16.623 1.00 95.31 92 LEU A C 1
ATOM 705 O O . LEU A 1 92 ? -12.272 -5.696 16.844 1.00 95.31 92 LEU A O 1
ATOM 709 N N . PHE A 1 93 ? -12.172 -7.874 17.366 1.00 95.75 93 PHE A N 1
ATOM 710 C CA . PHE A 1 93 ? -11.266 -7.691 18.507 1.00 95.75 93 PHE A CA 1
ATOM 711 C C . PHE A 1 93 ? -9.901 -7.106 18.112 1.00 95.75 93 PHE A C 1
ATOM 713 O O . PHE A 1 93 ? -9.536 -6.059 18.654 1.00 95.75 93 PHE A O 1
ATOM 720 N N . PRO A 1 94 ? -9.121 -7.714 17.190 1.00 94.94 94 PRO A N 1
ATOM 721 C CA . PRO A 1 94 ? -7.874 -7.105 16.756 1.00 94.94 94 PRO A CA 1
ATOM 722 C C . PRO A 1 94 ? -8.099 -5.771 16.039 1.00 94.94 94 PRO A C 1
ATOM 724 O O . PRO A 1 94 ? -7.261 -4.898 16.238 1.00 94.94 94 PRO A O 1
ATOM 727 N N . LEU A 1 95 ? -9.196 -5.560 15.296 1.00 96.19 95 LEU A N 1
ATOM 728 C CA . LEU A 1 95 ? -9.483 -4.254 14.687 1.00 96.19 95 LEU A CA 1
ATOM 729 C C . LEU A 1 95 ? -9.537 -3.147 15.756 1.00 96.19 95 LEU A C 1
ATOM 731 O O . LEU A 1 95 ? -8.693 -2.251 15.761 1.00 96.19 95 LEU A O 1
ATOM 735 N N . LEU A 1 96 ? -10.477 -3.244 16.702 1.00 96.62 96 LEU A N 1
ATOM 736 C CA . LEU A 1 96 ? -10.711 -2.199 17.705 1.00 96.62 96 LEU A CA 1
ATOM 737 C C . LEU A 1 96 ? -9.533 -2.048 18.680 1.00 96.62 96 LEU A C 1
ATOM 739 O O . LEU A 1 96 ? -9.135 -0.924 18.995 1.00 96.62 96 LEU A O 1
ATOM 743 N N . ARG A 1 97 ? -8.925 -3.163 19.117 1.00 94.62 97 ARG A N 1
ATOM 744 C CA . ARG A 1 97 ? -7.801 -3.130 20.065 1.00 94.62 97 ARG A CA 1
ATOM 745 C C . ARG A 1 97 ? -6.536 -2.538 19.452 1.00 94.62 97 ARG A C 1
ATOM 747 O O . ARG A 1 97 ? -5.835 -1.781 20.121 1.00 94.62 97 ARG A O 1
ATOM 754 N N . ASN A 1 98 ? -6.210 -2.895 18.206 1.00 93.94 98 ASN A N 1
ATOM 755 C CA . ASN A 1 98 ? -5.049 -2.302 17.546 1.00 93.94 98 ASN A CA 1
ATOM 756 C C . ASN A 1 98 ? -5.306 -0.834 17.235 1.00 93.94 98 ASN A C 1
ATOM 758 O O . ASN A 1 98 ? -4.409 -0.029 17.462 1.00 93.94 98 ASN A O 1
ATOM 762 N N . PHE A 1 99 ? -6.504 -0.482 16.764 1.00 95.69 99 PHE A N 1
ATOM 763 C CA . PHE A 1 99 ? -6.817 0.891 16.397 1.00 95.69 99 PHE A CA 1
ATOM 764 C C . PHE A 1 99 ? -6.713 1.846 17.593 1.00 95.69 99 PHE A C 1
ATOM 766 O O . PHE A 1 99 ? -5.882 2.751 17.549 1.00 95.69 99 PHE A O 1
ATOM 773 N N . LEU A 1 100 ? -7.417 1.589 18.708 1.00 95.44 100 LEU A N 1
ATOM 774 C CA . LEU A 1 100 ? -7.287 2.444 19.899 1.00 95.44 100 LEU A CA 1
ATOM 775 C C . LEU A 1 100 ? -5.837 2.487 20.416 1.00 95.44 100 LEU A C 1
ATOM 777 O O . LEU A 1 100 ? -5.347 3.557 20.758 1.00 95.44 100 LEU A O 1
ATOM 781 N N . GLY A 1 101 ? -5.107 1.365 20.409 1.00 94.06 101 GLY A N 1
ATOM 782 C CA . GLY A 1 101 ? -3.699 1.353 20.825 1.00 94.06 101 GLY A CA 1
ATOM 783 C C . GLY A 1 101 ? -2.794 2.277 19.992 1.00 94.06 101 GLY A C 1
ATOM 784 O O . GLY A 1 101 ? -1.888 2.903 20.551 1.00 94.06 101 GLY A O 1
ATOM 785 N N . HIS A 1 102 ? -3.045 2.394 18.681 1.00 92.50 102 HIS A N 1
ATOM 786 C CA . HIS A 1 102 ? -2.304 3.296 17.788 1.00 92.50 102 HIS A CA 1
ATOM 787 C C . HIS A 1 102 ? -2.664 4.772 17.999 1.00 92.50 102 HIS A C 1
ATOM 789 O O . HIS A 1 102 ? -1.777 5.604 17.854 1.00 92.50 102 HIS A O 1
ATOM 795 N N . LEU A 1 103 ? -3.909 5.096 18.369 1.00 92.06 103 LEU A N 1
ATOM 796 C CA . LEU A 1 103 ? -4.334 6.479 18.638 1.00 92.06 103 LEU A CA 1
ATOM 797 C C . LEU A 1 103 ? -3.928 6.952 20.043 1.00 92.06 103 LEU A C 1
ATOM 799 O O . LEU A 1 103 ? -3.460 8.072 20.222 1.00 92.06 103 LEU A O 1
ATOM 803 N N . ALA A 1 104 ? -4.056 6.081 21.045 1.00 90.94 104 ALA A N 1
ATOM 804 C CA . ALA A 1 104 ? -3.755 6.406 22.436 1.00 90.94 104 ALA A CA 1
ATOM 805 C C . ALA A 1 104 ? -2.247 6.516 22.715 1.00 90.94 104 ALA A C 1
ATOM 807 O O . ALA A 1 104 ? -1.821 7.355 23.505 1.00 90.94 104 ALA A O 1
ATOM 808 N N . THR A 1 105 ? -1.407 5.684 22.086 1.00 92.62 105 THR A N 1
ATOM 809 C CA . THR A 1 105 ? 0.022 5.622 22.450 1.00 92.62 105 THR A CA 1
ATOM 810 C C . THR A 1 105 ? 0.825 6.894 22.134 1.00 92.62 105 THR A C 1
ATOM 812 O O . THR A 1 105 ? 1.602 7.303 23.008 1.00 92.62 105 THR A O 1
ATOM 815 N N . PRO A 1 106 ? 0.638 7.568 20.981 1.00 90.31 106 PRO A N 1
ATOM 816 C CA . PRO A 1 106 ? 1.256 8.864 20.700 1.00 90.31 106 PRO A CA 1
ATOM 817 C C . PRO A 1 106 ? 0.956 9.937 21.754 1.00 90.31 106 PRO A C 1
ATOM 819 O O . PRO A 1 106 ? 1.869 10.674 22.119 1.00 90.31 106 PRO A O 1
ATOM 822 N N . SER A 1 107 ? -0.252 9.973 22.338 1.00 86.81 107 SER A N 1
ATOM 823 C CA . SER A 1 107 ? -0.624 10.991 23.343 1.00 86.81 107 SER A CA 1
ATOM 824 C C . SER A 1 107 ? 0.255 10.963 24.604 1.00 86.81 107 SER A C 1
ATOM 826 O O . SER A 1 107 ? 0.388 11.972 25.300 1.00 86.81 107 SER A O 1
ATOM 828 N N . ILE A 1 108 ? 0.892 9.819 24.894 1.00 88.88 108 ILE A N 1
ATOM 829 C CA . ILE A 1 108 ? 1.845 9.651 25.998 1.00 88.88 108 ILE A CA 1
ATOM 830 C C . ILE A 1 108 ? 3.297 9.611 25.502 1.00 88.88 108 ILE A C 1
ATOM 832 O O . ILE A 1 108 ? 4.146 10.258 26.113 1.00 88.88 108 ILE A O 1
ATOM 836 N N . MET A 1 109 ? 3.603 8.874 24.429 1.00 93.00 109 MET A N 1
ATOM 837 C CA . MET A 1 109 ? 4.987 8.580 24.015 1.00 93.00 109 MET A CA 1
ATOM 838 C C . MET A 1 109 ? 5.514 9.399 22.831 1.00 93.00 109 MET A C 1
ATOM 840 O O . MET A 1 109 ? 6.711 9.332 22.560 1.00 93.00 109 MET A O 1
ATOM 844 N N . GLY A 1 110 ? 4.662 10.167 22.152 1.00 92.31 110 GLY A N 1
ATOM 845 C CA . GLY A 1 110 ? 4.973 10.825 20.882 1.00 92.31 110 GLY A CA 1
ATOM 846 C C . GLY A 1 110 ? 4.813 9.896 19.674 1.00 92.31 110 GLY A C 1
ATOM 847 O O . GLY A 1 110 ? 4.878 8.667 19.778 1.00 92.31 110 GLY A O 1
ATOM 848 N N . GLN A 1 111 ? 4.597 10.494 18.509 1.00 92.00 111 GLN A N 1
ATOM 849 C CA . GLN A 1 111 ? 4.413 9.821 17.231 1.00 92.00 111 GLN A CA 1
ATOM 850 C C . GLN A 1 111 ? 5.728 9.212 16.729 1.00 92.00 111 GLN A C 1
ATOM 852 O O . GLN A 1 111 ? 5.725 8.078 16.247 1.00 92.00 111 GLN A O 1
ATOM 857 N N . ASP A 1 112 ? 6.866 9.892 16.921 1.00 94.00 112 ASP A N 1
ATOM 858 C CA . ASP A 1 112 ? 8.189 9.357 16.559 1.00 94.00 112 ASP A CA 1
ATOM 859 C C . ASP A 1 112 ? 8.506 8.045 17.310 1.00 94.00 112 ASP A C 1
ATOM 861 O O . ASP A 1 112 ? 9.091 7.130 16.730 1.00 94.00 112 ASP A O 1
ATOM 865 N N . PHE A 1 113 ? 8.016 7.855 18.544 1.00 94.94 113 PHE A N 1
ATOM 866 C CA . PHE A 1 113 ? 8.154 6.578 19.264 1.00 94.94 113 PHE A CA 1
ATOM 867 C C . PHE A 1 113 ? 7.430 5.416 18.561 1.00 94.94 113 PHE A C 1
ATOM 869 O O . PHE A 1 113 ? 7.967 4.309 18.489 1.00 94.94 113 PHE A O 1
ATOM 876 N N . MET A 1 114 ? 6.233 5.661 18.019 1.00 91.62 114 MET A N 1
ATOM 877 C CA . MET A 1 114 ? 5.481 4.671 17.238 1.00 91.62 114 MET A CA 1
ATOM 878 C C . MET A 1 114 ? 6.108 4.441 15.856 1.00 91.62 114 MET A C 1
ATOM 880 O O . MET A 1 114 ? 6.203 3.297 15.413 1.00 91.62 114 MET A O 1
ATOM 884 N N . ASN A 1 115 ? 6.588 5.504 15.202 1.00 92.69 115 ASN A N 1
ATOM 885 C CA . ASN A 1 115 ? 7.243 5.437 13.893 1.00 92.69 115 ASN A CA 1
ATOM 886 C C . ASN A 1 115 ? 8.554 4.632 13.947 1.00 92.69 115 ASN A C 1
ATOM 888 O O . ASN A 1 115 ? 8.805 3.797 13.078 1.00 92.69 115 ASN A O 1
ATOM 892 N N . ASN A 1 116 ? 9.369 4.848 14.986 1.00 94.56 116 ASN A N 1
ATOM 893 C CA . ASN A 1 116 ? 10.624 4.125 15.207 1.00 94.56 116 ASN A CA 1
ATOM 894 C C . ASN A 1 116 ? 10.390 2.660 15.602 1.00 94.56 116 ASN A C 1
ATOM 896 O O . ASN A 1 116 ? 11.205 1.790 15.283 1.00 94.56 116 ASN A O 1
ATOM 900 N N . TYR A 1 117 ? 9.272 2.364 16.276 1.00 94.44 117 TYR A N 1
ATOM 901 C CA . TYR A 1 117 ? 8.957 1.030 16.788 1.00 94.44 117 TYR A CA 1
ATOM 902 C C . TYR A 1 117 ? 7.554 0.533 16.379 1.00 94.44 117 TYR A C 1
ATOM 904 O O . TYR A 1 117 ? 6.710 0.322 17.253 1.00 94.44 117 TYR A O 1
ATOM 912 N N . PRO A 1 118 ? 7.297 0.226 15.089 1.00 90.62 118 PRO A N 1
ATOM 913 C CA . PRO A 1 118 ? 5.960 -0.163 14.620 1.00 90.62 118 PRO A CA 1
ATOM 914 C C . PRO A 1 118 ? 5.354 -1.399 15.313 1.00 90.62 118 PRO A C 1
ATOM 916 O O . PRO A 1 118 ? 4.138 -1.519 15.416 1.00 90.62 118 PRO A O 1
ATOM 919 N N . GLU A 1 119 ? 6.177 -2.318 15.834 1.00 90.00 119 GLU A N 1
ATOM 920 C CA . GLU A 1 119 ? 5.708 -3.501 16.579 1.00 90.00 119 GLU A CA 1
ATOM 921 C C . GLU A 1 119 ? 5.519 -3.265 18.096 1.00 90.00 119 GLU A C 1
ATOM 923 O O . GLU A 1 119 ? 5.234 -4.212 18.835 1.00 90.00 119 GLU A O 1
ATOM 928 N N . VAL A 1 120 ? 5.671 -2.035 18.607 1.00 94.19 120 VAL A N 1
ATOM 929 C CA . VAL A 1 120 ? 5.723 -1.781 20.061 1.00 94.19 120 VAL A CA 1
ATOM 930 C C . VAL A 1 120 ? 4.457 -2.226 20.800 1.00 94.19 120 VAL A C 1
ATOM 932 O O . VAL A 1 120 ? 4.552 -2.839 21.863 1.00 94.19 120 VAL A O 1
ATOM 935 N N . LEU A 1 121 ? 3.273 -2.032 20.213 1.00 93.81 121 LEU A N 1
ATOM 936 C CA . LEU A 1 121 ? 2.006 -2.512 20.778 1.00 93.81 121 LEU A CA 1
ATOM 937 C C . LEU A 1 121 ? 1.949 -4.043 20.848 1.00 93.81 121 LEU A C 1
ATOM 939 O O . LEU A 1 121 ? 1.528 -4.615 21.858 1.00 93.81 121 LEU A O 1
ATOM 943 N N . GLN A 1 122 ? 2.450 -4.722 19.814 1.00 92.81 122 GLN A N 1
ATOM 944 C CA . GLN A 1 122 ? 2.535 -6.178 19.793 1.00 92.81 122 GLN A CA 1
ATOM 945 C C . GLN A 1 122 ? 3.485 -6.700 20.879 1.00 92.81 122 GLN A C 1
ATOM 947 O O . GLN A 1 122 ? 3.226 -7.753 21.474 1.00 92.81 122 GLN A O 1
ATOM 952 N N . ASP A 1 123 ? 4.536 -5.956 21.211 1.00 95.25 123 ASP A N 1
ATOM 953 C CA . ASP A 1 123 ? 5.371 -6.245 22.371 1.00 95.25 123 ASP A CA 1
ATOM 954 C C . ASP A 1 123 ? 4.673 -5.964 23.706 1.00 95.25 123 ASP A C 1
ATOM 956 O O . ASP A 1 123 ? 4.761 -6.801 24.609 1.00 95.25 123 ASP A O 1
ATOM 960 N N . VAL A 1 124 ? 3.921 -4.868 23.839 1.00 95.12 124 VAL A N 1
ATOM 961 C CA . VAL A 1 124 ? 3.138 -4.574 25.054 1.00 95.12 124 VAL A CA 1
ATOM 962 C C . VAL A 1 124 ? 2.130 -5.692 25.354 1.00 95.12 124 VAL A C 1
ATOM 964 O O . VAL A 1 124 ? 2.046 -6.147 26.497 1.00 95.12 124 VAL A O 1
ATOM 967 N N . TRP A 1 125 ? 1.429 -6.220 24.346 1.00 92.69 125 TRP A N 1
ATOM 968 C CA . TRP A 1 125 ? 0.514 -7.352 24.547 1.00 92.69 125 TRP A CA 1
ATOM 969 C C . TRP A 1 125 ? 1.244 -8.684 24.764 1.00 92.69 125 TRP A C 1
ATOM 971 O O . TRP A 1 125 ? 0.806 -9.492 25.580 1.00 92.69 125 TRP A O 1
ATOM 981 N N . ASN A 1 126 ? 2.388 -8.926 24.107 1.00 93.50 126 ASN A N 1
ATOM 982 C CA . ASN A 1 126 ? 3.215 -10.104 24.405 1.00 93.50 126 ASN A CA 1
ATOM 983 C C . ASN A 1 126 ? 3.735 -10.088 25.854 1.00 93.50 126 ASN A C 1
ATOM 985 O O . ASN A 1 126 ? 3.850 -11.154 26.461 1.00 93.50 126 ASN A O 1
ATOM 989 N N . LEU A 1 127 ? 4.044 -8.907 26.402 1.00 94.19 127 LEU A N 1
ATOM 990 C CA . LEU A 1 127 ? 4.356 -8.706 27.816 1.00 94.19 127 LEU A CA 1
ATOM 991 C C . LEU A 1 127 ? 3.139 -9.020 28.696 1.00 94.19 127 LEU A C 1
ATOM 993 O O . LEU A 1 127 ? 3.276 -9.816 29.625 1.00 94.19 127 LEU A O 1
ATOM 997 N N . ASP A 1 128 ? 1.967 -8.464 28.383 1.00 91.81 128 ASP A N 1
ATOM 998 C CA . ASP A 1 128 ? 0.732 -8.686 29.144 1.00 91.81 128 ASP A CA 1
ATOM 999 C C . ASP A 1 128 ? 0.351 -10.176 29.247 1.00 91.81 128 ASP A C 1
ATOM 1001 O O . ASP A 1 128 ? 0.206 -10.713 30.348 1.00 91.81 128 ASP A O 1
ATOM 1005 N N . TYR A 1 129 ? 0.341 -10.890 28.116 1.00 90.50 129 TYR A N 1
ATOM 1006 C CA . TYR A 1 129 ? 0.005 -12.320 28.039 1.00 90.50 129 TYR A CA 1
ATOM 1007 C C . TYR A 1 129 ? 0.910 -13.233 28.885 1.00 90.50 129 TYR A C 1
ATOM 1009 O O . TYR A 1 129 ? 0.541 -14.370 29.189 1.00 90.50 129 TYR A O 1
ATOM 1017 N N . GLY A 1 130 ? 2.124 -12.789 29.229 1.00 90.56 130 GLY A N 1
ATOM 1018 C CA . GLY A 1 130 ? 3.026 -13.519 30.122 1.00 90.56 130 GLY A CA 1
ATOM 1019 C C . GLY A 1 130 ? 3.249 -12.851 31.477 1.00 90.56 130 GLY A C 1
ATOM 1020 O O . GLY A 1 130 ? 4.051 -13.359 32.266 1.00 90.56 130 GLY A O 1
ATOM 1021 N N . LEU A 1 131 ? 2.559 -11.745 31.772 1.00 89.25 131 LEU A N 1
ATOM 1022 C CA . LEU A 1 131 ? 2.832 -10.903 32.933 1.00 89.25 131 LEU A CA 1
ATOM 1023 C C . LEU A 1 131 ? 2.665 -11.664 34.248 1.00 89.25 131 LEU A C 1
ATOM 1025 O O . LEU A 1 131 ? 3.513 -11.553 35.129 1.00 89.25 131 LEU A O 1
ATOM 1029 N N . MET A 1 132 ? 1.638 -12.510 34.359 1.00 85.94 132 MET A N 1
ATOM 1030 C CA . MET A 1 132 ? 1.407 -13.322 35.559 1.00 85.94 132 MET A CA 1
ATOM 1031 C C . MET A 1 132 ? 2.539 -14.331 35.815 1.00 85.94 132 MET A C 1
ATOM 1033 O O . MET A 1 132 ? 2.921 -14.537 36.966 1.00 85.94 132 MET A O 1
ATOM 1037 N N . TYR A 1 133 ? 3.161 -14.890 34.770 1.00 90.44 133 TYR A N 1
ATOM 1038 C CA . TYR A 1 133 ? 4.341 -15.754 34.923 1.00 90.44 133 TYR A CA 1
ATOM 1039 C C . TYR A 1 133 ? 5.588 -14.967 35.360 1.00 90.44 133 TYR A C 1
ATOM 1041 O O . TYR A 1 133 ? 6.405 -15.485 36.124 1.00 90.44 133 TYR A O 1
ATOM 1049 N N . LEU A 1 134 ? 5.727 -13.713 34.909 1.00 90.69 134 LEU A N 1
ATOM 1050 C CA . LEU A 1 134 ? 6.800 -12.805 35.332 1.00 90.69 134 LEU A CA 1
ATOM 1051 C C . LEU A 1 134 ? 6.605 -12.313 36.777 1.00 90.69 134 LEU A C 1
ATOM 1053 O O . LEU A 1 134 ? 7.583 -12.206 37.516 1.00 90.69 134 LEU A O 1
ATOM 1057 N N . ILE A 1 135 ? 5.361 -12.052 37.198 1.00 86.38 135 ILE A N 1
ATOM 1058 C CA . ILE A 1 135 ? 4.993 -11.703 38.581 1.00 86.38 135 ILE A CA 1
ATOM 1059 C C . ILE A 1 135 ? 5.251 -12.888 39.520 1.00 86.38 135 ILE A C 1
ATOM 1061 O O . ILE A 1 135 ? 5.857 -12.702 40.573 1.00 86.38 135 ILE A O 1
ATOM 1065 N N . ALA A 1 136 ? 4.878 -14.105 39.112 1.00 85.69 136 ALA A N 1
ATOM 1066 C CA . ALA A 1 136 ? 5.177 -15.341 39.839 1.00 85.69 136 ALA A CA 1
ATOM 1067 C C . ALA A 1 136 ? 6.681 -15.694 39.881 1.00 85.69 136 ALA A C 1
ATOM 1069 O O . ALA A 1 136 ? 7.072 -16.631 40.573 1.00 85.69 136 ALA A O 1
ATOM 1070 N N . GLY A 1 137 ? 7.536 -14.967 39.150 1.00 88.31 137 GLY A N 1
ATOM 1071 C CA . GLY A 1 137 ? 8.985 -15.170 39.154 1.00 88.31 137 GLY A CA 1
ATOM 1072 C C . GLY A 1 137 ? 9.442 -16.474 38.493 1.00 88.31 137 GLY A C 1
ATOM 1073 O O . GLY A 1 137 ? 10.506 -16.986 38.843 1.00 88.31 137 GLY A O 1
ATOM 1074 N N . LEU A 1 138 ? 8.659 -17.025 37.558 1.00 91.69 138 LEU A N 1
ATOM 1075 C CA . LEU A 1 138 ? 8.968 -18.311 36.930 1.00 91.69 138 LEU A CA 1
ATOM 1076 C C . LEU A 1 138 ? 10.294 -18.271 36.136 1.00 91.69 138 LEU A C 1
ATOM 1078 O O . LEU A 1 138 ? 10.501 -17.357 35.330 1.00 91.69 138 LEU A O 1
ATOM 1082 N N . PRO A 1 139 ? 11.188 -19.272 36.289 1.00 91.06 139 PRO A N 1
ATOM 1083 C CA . PRO A 1 139 ? 12.450 -19.310 35.553 1.00 91.06 139 PRO A CA 1
ATOM 1084 C C . PRO A 1 139 ? 12.282 -19.456 34.033 1.00 91.06 139 PRO A C 1
ATOM 1086 O O . PRO A 1 139 ? 11.551 -20.321 33.551 1.00 91.06 139 PRO A O 1
ATOM 1089 N N . LEU A 1 140 ? 13.052 -18.685 33.256 1.00 90.38 140 LEU A N 1
ATOM 1090 C CA . LEU A 1 140 ? 12.978 -18.668 31.783 1.00 90.38 140 LEU A CA 1
ATOM 1091 C C . LEU A 1 140 ? 13.357 -20.002 31.108 1.00 90.38 140 LEU A C 1
ATOM 1093 O O . LEU A 1 140 ? 12.992 -20.237 29.951 1.00 90.38 140 LEU A O 1
ATOM 1097 N N . TRP A 1 141 ? 14.070 -20.887 31.815 1.00 90.94 141 TRP A N 1
ATOM 1098 C CA . TRP A 1 141 ? 14.391 -22.228 31.320 1.00 90.94 141 TRP A CA 1
ATOM 1099 C C . TRP A 1 141 ? 13.163 -23.144 31.243 1.00 90.94 141 TRP A C 1
ATOM 1101 O O . TRP A 1 141 ? 13.178 -24.086 30.448 1.00 90.94 141 TRP A O 1
ATOM 1111 N N . LEU A 1 142 ? 12.067 -22.844 31.953 1.00 93.25 142 LEU A N 1
ATOM 1112 C CA . LEU A 1 142 ? 10.806 -23.574 31.810 1.00 93.25 142 LEU A CA 1
ATOM 1113 C C . LEU A 1 142 ? 10.303 -23.522 30.352 1.00 93.25 142 LEU A C 1
ATOM 1115 O O . LEU A 1 142 ? 10.458 -22.495 29.681 1.00 93.25 142 LEU A O 1
ATOM 1119 N N . PRO A 1 143 ? 9.702 -24.603 29.822 1.00 92.38 143 PRO A N 1
ATOM 1120 C CA . PRO A 1 143 ? 9.278 -24.698 28.424 1.00 92.38 143 PRO A CA 1
ATOM 1121 C C . PRO A 1 143 ? 7.940 -23.981 28.151 1.00 92.38 143 PRO A C 1
ATOM 1123 O O . PRO A 1 143 ? 7.120 -24.474 27.385 1.00 92.38 143 PRO A O 1
ATOM 1126 N N . ILE A 1 144 ? 7.711 -22.816 28.768 1.00 93.88 144 ILE A N 1
ATOM 1127 C CA . ILE A 1 144 ? 6.480 -22.021 28.646 1.00 93.88 144 ILE A CA 1
ATOM 1128 C C . ILE A 1 144 ? 6.691 -20.947 27.556 1.00 93.88 144 ILE A C 1
ATOM 1130 O O . ILE A 1 144 ? 7.449 -19.996 27.780 1.00 93.88 144 ILE A O 1
ATOM 1134 N N . PRO A 1 145 ? 6.059 -21.050 26.366 1.00 94.25 145 PRO A N 1
ATOM 1135 C CA . PRO A 1 145 ? 6.352 -20.141 25.252 1.00 94.25 145 PRO A CA 1
ATOM 1136 C C . PRO A 1 145 ? 5.908 -18.694 25.494 1.00 94.25 145 PRO A C 1
ATOM 1138 O O . PRO A 1 145 ? 6.540 -17.774 24.980 1.00 94.25 145 PRO A O 1
ATOM 1141 N N . THR A 1 146 ? 4.835 -18.486 26.260 1.00 92.44 146 THR A N 1
ATOM 1142 C CA . THR A 1 146 ? 4.305 -17.163 26.635 1.00 92.44 146 THR A CA 1
ATOM 1143 C C . THR A 1 146 ? 5.258 -16.421 27.569 1.00 92.44 146 THR A C 1
ATOM 1145 O O . THR A 1 146 ? 5.646 -15.302 27.254 1.00 92.44 146 THR A O 1
ATOM 1148 N N . LEU A 1 147 ? 5.750 -17.069 28.633 1.00 94.44 147 LEU A N 1
ATOM 1149 C CA . LEU A 1 147 ? 6.788 -16.527 29.526 1.00 94.44 147 LEU A CA 1
ATOM 1150 C C . LEU A 1 147 ? 8.038 -16.072 28.752 1.00 94.44 147 LEU A C 1
ATOM 1152 O O . LEU A 1 147 ? 8.533 -14.967 28.961 1.00 94.44 147 LEU A O 1
ATOM 1156 N N . ARG A 1 148 ? 8.541 -16.901 27.826 1.00 95.00 148 ARG A N 1
ATOM 1157 C CA . ARG A 1 148 ? 9.731 -16.562 27.024 1.00 95.00 148 ARG A CA 1
ATOM 1158 C C . ARG A 1 148 ? 9.480 -15.421 26.033 1.00 95.00 148 ARG A C 1
ATOM 1160 O O . ARG A 1 148 ? 10.390 -14.629 25.800 1.00 95.00 148 ARG A O 1
ATOM 1167 N N . ARG A 1 149 ? 8.273 -15.321 25.458 1.00 95.56 149 ARG A N 1
ATOM 1168 C CA . ARG A 1 149 ? 7.870 -14.184 24.612 1.00 95.56 149 ARG A CA 1
ATOM 1169 C C . ARG A 1 149 ? 7.768 -12.896 25.427 1.00 95.56 149 ARG A C 1
ATOM 1171 O O . ARG A 1 149 ? 8.429 -11.928 25.070 1.00 95.56 149 ARG A O 1
ATOM 1178 N N . ALA A 1 150 ? 7.062 -12.922 26.555 1.00 95.38 150 ALA A N 1
ATOM 1179 C CA . ALA A 1 150 ? 6.919 -11.781 27.456 1.00 95.38 150 ALA A CA 1
ATOM 1180 C C . ALA A 1 150 ? 8.267 -11.268 27.978 1.00 95.38 150 ALA A C 1
ATOM 1182 O O . ALA A 1 150 ? 8.506 -10.066 27.987 1.00 95.38 150 ALA A O 1
ATOM 1183 N N . ALA A 1 151 ? 9.187 -12.165 28.351 1.00 95.06 151 ALA A N 1
ATOM 1184 C CA . ALA A 1 151 ? 10.520 -11.784 28.813 1.00 95.06 151 ALA A CA 1
ATOM 1185 C C . ALA A 1 151 ? 11.350 -11.051 27.740 1.00 95.06 151 ALA A C 1
ATOM 1187 O O . ALA A 1 151 ? 12.046 -10.095 28.076 1.00 95.06 151 ALA A O 1
ATOM 1188 N N . ARG A 1 152 ? 11.247 -11.466 26.467 1.00 95.81 152 ARG A N 1
ATOM 1189 C CA . ARG A 1 152 ? 11.918 -10.816 25.324 1.00 95.81 152 ARG A CA 1
ATOM 1190 C C . ARG A 1 152 ? 11.255 -9.497 24.930 1.00 95.81 152 ARG A C 1
ATOM 1192 O O . ARG A 1 152 ? 11.958 -8.523 24.690 1.00 95.81 152 ARG A O 1
ATOM 1199 N N . ALA A 1 153 ? 9.923 -9.456 24.900 1.00 97.06 153 ALA A N 1
ATOM 1200 C CA . ALA A 1 153 ? 9.168 -8.230 24.650 1.00 97.06 153 ALA A CA 1
ATOM 1201 C C . ALA A 1 153 ? 9.500 -7.167 25.708 1.00 97.06 153 ALA A C 1
ATOM 1203 O O . ALA A 1 153 ? 9.874 -6.052 25.377 1.00 97.06 153 ALA A O 1
ATOM 1204 N N . ARG A 1 154 ? 9.513 -7.548 26.991 1.00 96.06 154 ARG A N 1
ATOM 1205 C CA . ARG A 1 154 ? 9.958 -6.699 28.105 1.00 96.06 154 ARG A CA 1
ATOM 1206 C C . ARG A 1 154 ? 11.361 -6.118 27.908 1.00 96.06 154 ARG A C 1
ATOM 1208 O O . ARG A 1 154 ? 11.598 -4.972 28.270 1.00 96.06 154 ARG A O 1
ATOM 1215 N N . GLU A 1 155 ? 12.303 -6.910 27.407 1.00 95.31 155 GLU A N 1
ATOM 1216 C CA . GLU A 1 155 ? 13.679 -6.464 27.162 1.00 95.31 155 GLU A CA 1
ATOM 1217 C C . GLU A 1 155 ? 13.737 -5.425 26.032 1.00 95.31 155 GLU A C 1
ATOM 1219 O O . GLU A 1 155 ? 14.348 -4.372 26.210 1.00 95.31 155 GLU A O 1
ATOM 1224 N N . ARG A 1 156 ? 13.018 -5.661 24.925 1.00 97.50 156 ARG A N 1
ATOM 1225 C CA . ARG A 1 156 ? 12.871 -4.684 23.833 1.00 97.50 156 ARG A CA 1
ATOM 1226 C C . ARG A 1 156 ? 12.191 -3.396 24.293 1.00 97.50 156 ARG A C 1
ATOM 1228 O O . ARG A 1 156 ? 12.750 -2.329 24.076 1.00 97.50 156 ARG A O 1
ATOM 1235 N N . LEU A 1 157 ? 11.071 -3.497 25.007 1.00 97.25 157 LEU A N 1
ATOM 1236 C CA . LEU A 1 157 ? 10.314 -2.347 25.509 1.00 97.25 157 LEU A CA 1
ATOM 1237 C C . LEU A 1 157 ? 11.138 -1.461 26.453 1.00 97.25 157 LEU A C 1
ATOM 1239 O O . LEU A 1 157 ? 11.117 -0.240 26.330 1.00 97.25 157 LEU A O 1
ATOM 1243 N N . ASN A 1 158 ? 11.911 -2.052 27.374 1.00 96.50 158 ASN A N 1
ATOM 1244 C CA . ASN A 1 158 ? 12.810 -1.266 28.225 1.00 96.50 158 ASN A CA 1
ATOM 1245 C C . ASN A 1 158 ? 13.924 -0.590 27.414 1.00 96.50 158 ASN A C 1
ATOM 1247 O O . ASN A 1 158 ? 14.294 0.538 27.734 1.00 96.50 158 ASN A O 1
ATOM 1251 N N . ARG A 1 159 ? 14.450 -1.239 26.365 1.00 96.62 159 ARG A N 1
ATOM 1252 C CA . ARG A 1 159 ? 15.447 -0.629 25.473 1.00 96.62 159 ARG A CA 1
ATOM 1253 C C . ARG A 1 159 ? 14.858 0.567 24.711 1.00 96.62 159 ARG A C 1
ATOM 1255 O O . ARG A 1 159 ? 15.425 1.648 24.793 1.00 96.62 159 ARG A O 1
ATOM 1262 N N . GLN A 1 160 ? 13.679 0.403 24.116 1.00 96.50 160 GLN A N 1
ATOM 1263 C CA . GLN A 1 160 ? 12.954 1.450 23.382 1.00 96.50 160 GLN A CA 1
ATOM 1264 C C . GLN A 1 160 ? 12.652 2.675 24.261 1.00 96.50 160 GLN A C 1
ATOM 1266 O O . GLN A 1 160 ? 12.881 3.814 23.859 1.00 96.50 160 GLN A O 1
ATOM 1271 N N . ILE A 1 161 ? 12.208 2.450 25.503 1.00 96.00 161 ILE A N 1
ATOM 1272 C CA . ILE A 1 161 ? 11.966 3.519 26.489 1.00 96.00 161 ILE A CA 1
ATOM 1273 C C . ILE A 1 161 ? 13.281 4.158 26.965 1.00 96.00 161 ILE A C 1
ATOM 1275 O O . ILE A 1 161 ? 13.341 5.366 27.187 1.00 96.00 161 ILE A O 1
ATOM 1279 N N . THR A 1 162 ? 14.364 3.380 27.069 1.00 96.50 162 THR A N 1
ATOM 1280 C CA . THR A 1 162 ? 15.711 3.913 27.336 1.00 96.50 162 THR A CA 1
ATOM 1281 C C . THR A 1 162 ? 16.175 4.833 26.204 1.00 96.50 162 THR A C 1
ATOM 1283 O O . THR A 1 162 ? 16.791 5.859 26.475 1.00 96.50 162 THR A O 1
ATOM 1286 N N . GLU A 1 163 ? 15.888 4.480 24.951 1.00 96.06 163 GLU A N 1
ATOM 1287 C CA . GLU A 1 163 ? 16.232 5.262 23.758 1.00 96.06 163 GLU A CA 1
ATOM 1288 C C . GLU A 1 163 ? 15.440 6.581 23.707 1.00 96.06 163 GLU A C 1
ATOM 1290 O O . GLU A 1 163 ? 16.067 7.636 23.618 1.00 96.06 163 GLU A O 1
ATOM 1295 N N . LEU A 1 164 ? 14.122 6.558 23.948 1.00 96.06 164 LEU A N 1
ATOM 1296 C CA . LEU A 1 164 ? 13.305 7.774 24.123 1.00 96.06 164 LEU A CA 1
ATOM 1297 C C . LEU A 1 164 ? 13.840 8.679 25.253 1.00 96.06 164 LEU A C 1
ATOM 1299 O O . LEU A 1 164 ? 13.977 9.888 25.086 1.00 96.06 164 LEU A O 1
ATOM 1303 N N . HIS A 1 165 ? 14.195 8.110 26.409 1.00 96.62 165 HIS A N 1
ATOM 1304 C CA . HIS A 1 165 ? 14.757 8.891 27.515 1.00 96.62 165 HIS A CA 1
ATOM 1305 C C . HIS A 1 165 ? 16.143 9.481 27.228 1.00 96.62 165 HIS A C 1
ATOM 1307 O O . HIS A 1 165 ? 16.447 10.529 27.793 1.00 96.62 165 HIS A O 1
ATOM 1313 N N . ARG A 1 166 ? 16.971 8.839 26.390 1.00 96.25 166 ARG A N 1
ATOM 1314 C CA . ARG A 1 166 ? 18.250 9.407 25.927 1.00 96.25 166 ARG A CA 1
ATOM 1315 C C . ARG A 1 166 ? 18.020 10.561 24.957 1.00 96.25 166 ARG A C 1
ATOM 1317 O O . ARG A 1 166 ? 18.672 11.585 25.102 1.00 96.25 166 ARG A O 1
ATOM 1324 N N . ALA A 1 167 ? 17.087 10.410 24.016 1.00 96.00 167 ALA A N 1
ATOM 1325 C CA . ALA A 1 167 ? 16.714 11.475 23.089 1.00 96.00 167 ALA A CA 1
ATOM 1326 C C . ALA A 1 167 ? 16.216 12.721 23.843 1.00 96.00 167 ALA A C 1
ATOM 1328 O O . ALA A 1 167 ? 16.665 13.829 23.567 1.00 96.00 167 ALA A O 1
ATOM 1329 N N . MET A 1 168 ? 15.369 12.537 24.864 1.00 96.06 168 MET A N 1
ATOM 1330 C CA . MET A 1 168 ? 14.924 13.645 25.715 1.00 96.06 168 MET A CA 1
ATOM 1331 C C . MET A 1 168 ? 16.046 14.246 26.581 1.00 96.06 168 MET A C 1
ATOM 1333 O O . MET A 1 168 ? 16.078 15.466 26.706 1.00 96.06 168 MET A O 1
ATOM 1337 N N . ASP A 1 169 ? 16.987 13.449 27.120 1.00 96.12 169 ASP A N 1
ATOM 1338 C CA . ASP A 1 169 ? 18.155 14.004 27.838 1.00 96.12 169 ASP A CA 1
ATOM 1339 C C . ASP A 1 169 ? 18.957 14.935 26.910 1.00 96.12 169 ASP A C 1
ATOM 1341 O O . ASP A 1 169 ? 19.209 16.080 27.279 1.00 96.12 169 ASP A O 1
ATOM 1345 N N . ILE A 1 170 ? 19.283 14.463 25.694 1.00 94.88 170 ILE A N 1
ATOM 1346 C CA . ILE A 1 170 ? 20.043 15.210 24.675 1.00 94.88 170 ILE A CA 1
ATOM 1347 C C . ILE A 1 170 ? 19.321 16.505 24.285 1.00 94.88 170 ILE A C 1
ATOM 1349 O O . ILE A 1 170 ? 19.948 17.561 24.233 1.00 94.88 170 ILE A O 1
ATOM 1353 N N . ALA A 1 171 ? 18.008 16.442 24.046 1.00 93.44 171 ALA A N 1
ATOM 1354 C CA . ALA A 1 171 ? 17.217 17.608 23.666 1.00 93.44 171 ALA A CA 1
ATOM 1355 C C . ALA A 1 171 ? 17.089 18.638 24.807 1.00 93.44 171 ALA A C 1
ATOM 1357 O O . ALA A 1 171 ? 17.176 19.838 24.557 1.00 93.44 171 ALA A O 1
ATOM 1358 N N . GLU A 1 172 ? 16.930 18.199 26.064 1.00 92.50 172 GLU A N 1
ATOM 1359 C CA . GLU A 1 172 ? 16.970 19.097 27.233 1.00 92.50 172 GLU A CA 1
ATOM 1360 C C . GLU A 1 172 ? 18.389 19.642 27.519 1.00 92.50 172 GLU A C 1
ATOM 1362 O O . GLU A 1 172 ? 18.510 20.708 28.118 1.00 92.50 172 GLU A O 1
ATOM 1367 N N . ASP A 1 173 ? 19.451 18.961 27.068 1.00 94.00 173 ASP A N 1
ATOM 1368 C CA . ASP A 1 173 ? 20.841 19.461 27.063 1.00 94.00 173 ASP A CA 1
ATOM 1369 C C . ASP A 1 173 ? 21.146 20.419 25.888 1.00 94.00 173 ASP A C 1
ATOM 1371 O O . ASP A 1 173 ? 22.250 20.959 25.800 1.00 94.00 173 ASP A O 1
ATOM 1375 N N . GLY A 1 174 ? 20.187 20.653 24.982 1.00 92.00 174 GLY A N 1
ATOM 1376 C CA . GLY A 1 174 ? 20.351 21.517 23.806 1.00 92.00 174 GLY A CA 1
ATOM 1377 C C . GLY A 1 174 ? 21.098 20.875 22.629 1.00 92.00 174 GLY A C 1
ATOM 1378 O O . GLY A 1 174 ? 21.479 21.579 21.694 1.00 92.00 174 GLY A O 1
ATOM 1379 N N . GLY A 1 175 ? 21.320 19.559 22.659 1.00 91.25 175 GLY A N 1
ATOM 1380 C CA . GLY A 1 175 ? 21.870 18.791 21.541 1.00 91.25 175 GLY A CA 1
ATOM 1381 C C . GLY A 1 175 ? 20.801 18.319 20.550 1.00 91.25 175 GLY A C 1
ATOM 1382 O O . GLY A 1 175 ? 19.610 18.289 20.857 1.00 91.25 175 GLY A O 1
ATOM 1383 N N . ASP A 1 176 ? 21.236 17.897 19.360 1.00 92.31 176 ASP A N 1
ATOM 1384 C CA . ASP A 1 176 ? 20.373 17.233 18.373 1.00 92.31 176 ASP A CA 1
ATOM 1385 C C . ASP A 1 176 ? 20.136 15.760 18.783 1.00 92.31 176 ASP A C 1
ATOM 1387 O O . ASP A 1 176 ? 21.099 14.985 18.823 1.00 92.31 176 ASP A O 1
ATOM 1391 N N . PRO A 1 177 ? 18.891 15.339 19.090 1.00 90.75 177 PRO A N 1
ATOM 1392 C CA . PRO A 1 177 ? 18.570 13.951 19.435 1.00 90.75 177 PRO A CA 1
ATOM 1393 C C . PRO A 1 177 ? 18.618 12.991 18.228 1.00 90.75 177 PRO A C 1
ATOM 1395 O O . PRO A 1 177 ? 18.496 11.776 18.403 1.00 90.75 177 PRO A O 1
ATOM 1398 N N . GLY A 1 178 ? 18.824 13.512 17.014 1.00 89.75 178 GLY A N 1
ATOM 1399 C CA . GLY A 1 178 ? 19.026 12.759 15.783 1.00 89.75 178 GLY A CA 1
ATOM 1400 C C . GLY A 1 178 ? 17.757 12.567 14.949 1.00 89.75 178 GLY A C 1
ATOM 1401 O O . GLY A 1 178 ? 16.629 12.768 15.393 1.00 89.75 178 GLY A O 1
ATOM 1402 N N . LYS A 1 179 ? 17.942 12.119 13.699 1.00 90.50 179 LYS A N 1
ATOM 1403 C CA . LYS A 1 179 ? 16.880 12.011 12.674 1.00 90.50 179 LYS A CA 1
ATOM 1404 C C . LYS A 1 179 ? 15.677 11.131 13.072 1.00 90.50 179 LYS A C 1
ATOM 1406 O O . LYS A 1 179 ? 14.594 11.304 12.510 1.00 90.50 179 LYS A O 1
ATOM 1411 N N . GLU A 1 180 ? 15.876 10.190 13.990 1.00 89.81 180 GLU A N 1
ATOM 1412 C CA . GLU A 1 180 ? 14.834 9.297 14.516 1.00 89.81 180 GLU A CA 1
ATOM 1413 C C . GLU A 1 180 ? 13.916 9.996 15.536 1.00 89.81 180 GLU A C 1
ATOM 1415 O O . GLU A 1 180 ? 12.779 9.580 15.706 1.00 89.81 180 GLU A O 1
ATOM 1420 N N . TRP A 1 181 ? 14.369 11.074 16.180 1.00 92.69 181 TRP A N 1
ATOM 1421 C CA . TRP A 1 181 ? 13.640 11.791 17.235 1.00 92.69 181 TRP A CA 1
ATOM 1422 C C . TRP A 1 181 ? 13.490 13.271 16.873 1.00 92.69 181 TRP A C 1
ATOM 1424 O O . TRP A 1 181 ? 13.842 14.159 17.650 1.00 92.69 181 TRP A O 1
ATOM 1434 N N . ARG A 1 182 ? 13.024 13.539 15.647 1.00 82.56 182 ARG A N 1
ATOM 1435 C CA . ARG A 1 182 ? 12.951 14.901 15.092 1.00 82.56 182 ARG A CA 1
ATOM 1436 C C . ARG A 1 182 ? 11.858 15.728 15.740 1.00 82.56 182 ARG A C 1
ATOM 1438 O O . ARG A 1 182 ? 12.022 16.944 15.829 1.00 82.56 182 ARG A O 1
ATOM 1445 N N . ASP A 1 183 ? 10.774 15.095 16.180 1.00 87.06 183 ASP A N 1
ATOM 1446 C CA . ASP A 1 183 ? 9.781 15.761 17.008 1.00 87.06 183 ASP A CA 1
ATOM 1447 C C . ASP A 1 183 ? 9.655 15.080 18.371 1.00 87.06 183 ASP A C 1
ATOM 1449 O O . ASP A 1 183 ? 9.219 13.941 18.499 1.00 87.06 183 ASP A O 1
ATOM 1453 N N . LEU A 1 184 ? 10.066 15.811 19.407 1.00 91.44 184 LEU A N 1
ATOM 1454 C CA . LEU A 1 184 ? 9.826 15.463 20.807 1.00 91.44 184 LEU A CA 1
ATOM 1455 C C . LEU A 1 184 ? 8.776 16.394 21.439 1.00 91.44 184 LEU A C 1
ATOM 1457 O O . LEU A 1 184 ? 8.534 16.325 22.646 1.00 91.44 184 LEU A O 1
ATOM 1461 N N . ARG A 1 185 ? 8.159 17.310 20.675 1.00 87.75 185 ARG A N 1
ATOM 1462 C CA . ARG A 1 185 ? 7.193 18.306 21.183 1.00 87.75 185 ARG A CA 1
ATOM 1463 C C . ARG A 1 185 ? 5.817 17.695 21.425 1.00 87.75 185 ARG A C 1
ATOM 1465 O O . ARG A 1 185 ? 5.147 18.126 22.361 1.00 87.75 185 ARG A O 1
ATOM 1472 N N . ASP A 1 186 ? 5.473 16.649 20.686 1.00 88.62 186 ASP A N 1
ATOM 1473 C CA . ASP A 1 186 ? 4.250 15.848 20.811 1.00 88.62 186 ASP A CA 1
ATOM 1474 C C . ASP A 1 186 ? 4.253 14.876 22.012 1.00 88.62 186 ASP A C 1
ATOM 1476 O O . ASP A 1 186 ? 3.195 14.595 22.566 1.00 88.62 186 ASP A O 1
ATOM 1480 N N . VAL A 1 187 ? 5.429 14.424 22.477 1.00 92.75 187 VAL A N 1
ATOM 1481 C CA . VAL A 1 187 ? 5.577 13.507 23.626 1.00 92.75 187 VAL A CA 1
ATOM 1482 C C . VAL A 1 187 ? 4.761 14.000 24.826 1.00 92.75 187 VAL A C 1
ATOM 1484 O O . VAL A 1 187 ? 4.934 15.134 25.285 1.00 92.75 187 VAL A O 1
ATOM 1487 N N . GLY A 1 188 ? 3.892 13.150 25.367 1.00 90.56 188 GLY A N 1
ATOM 1488 C CA . GLY A 1 188 ? 2.903 13.542 26.367 1.00 90.56 188 GLY A CA 1
ATOM 1489 C C . GLY A 1 188 ? 3.502 14.208 27.608 1.00 90.56 188 GLY A C 1
ATOM 1490 O O . GLY A 1 188 ? 4.543 13.793 28.131 1.00 90.56 188 GLY A O 1
ATOM 1491 N N . LEU A 1 189 ? 2.803 15.218 28.140 1.00 89.62 189 LEU A N 1
ATOM 1492 C CA . LEU A 1 189 ? 3.240 15.975 29.325 1.00 89.62 189 LEU A CA 1
ATOM 1493 C C . LEU A 1 189 ? 3.544 15.063 30.521 1.00 89.62 189 LEU A C 1
ATOM 1495 O O . LEU A 1 189 ? 4.495 15.307 31.262 1.00 89.62 189 LEU A O 1
ATOM 1499 N N . VAL A 1 190 ? 2.789 13.971 30.681 1.00 92.00 190 VAL A N 1
ATOM 1500 C CA . VAL A 1 190 ? 3.025 12.987 31.745 1.00 92.00 190 VAL A CA 1
ATOM 1501 C C . VAL A 1 190 ? 4.392 12.295 31.628 1.00 92.00 190 VAL A C 1
ATOM 1503 O O . VAL A 1 190 ? 4.994 12.015 32.660 1.00 92.00 190 VAL A O 1
ATOM 1506 N N . ILE A 1 191 ? 4.922 12.056 30.421 1.00 94.50 191 ILE A N 1
ATOM 1507 C CA . ILE A 1 191 ? 6.266 11.484 30.221 1.00 94.50 191 ILE A CA 1
ATOM 1508 C C . ILE A 1 191 ? 7.345 12.552 30.374 1.00 94.50 191 ILE A C 1
ATOM 1510 O O . ILE A 1 191 ? 8.312 12.313 31.095 1.00 94.50 191 ILE A O 1
ATOM 1514 N N . LYS A 1 192 ? 7.161 13.746 29.794 1.00 93.94 192 LYS A N 1
ATOM 1515 C CA . LYS A 1 192 ? 8.104 14.873 29.940 1.00 93.94 192 LYS A CA 1
ATOM 1516 C C . LYS A 1 192 ? 8.360 15.230 31.407 1.00 93.94 192 LYS A C 1
ATOM 1518 O O . LYS A 1 192 ? 9.499 15.344 31.850 1.00 93.94 192 LYS A O 1
ATOM 1523 N N . GLU A 1 193 ? 7.302 15.321 32.203 1.00 93.81 193 GLU A N 1
ATOM 1524 C CA . GLU A 1 193 ? 7.408 15.680 33.618 1.00 93.81 193 GLU A CA 1
ATOM 1525 C C . GLU A 1 193 ? 7.985 14.535 34.468 1.00 93.81 193 GLU A C 1
ATOM 1527 O O . GLU A 1 193 ? 8.745 14.777 35.405 1.00 93.81 193 GLU A O 1
ATOM 1532 N N . ARG A 1 194 ? 7.707 13.269 34.117 1.00 94.62 194 ARG A N 1
ATOM 1533 C CA . ARG A 1 194 ? 8.377 12.112 34.740 1.00 94.62 194 ARG A CA 1
ATOM 1534 C C . ARG A 1 194 ? 9.860 12.058 34.394 1.00 94.62 194 ARG A C 1
ATOM 1536 O O . ARG A 1 194 ? 10.666 11.794 35.279 1.00 94.62 194 ARG A O 1
ATOM 1543 N N . HIS A 1 195 ? 10.225 12.341 33.146 1.00 95.44 195 HIS A N 1
ATOM 1544 C CA . HIS A 1 195 ? 11.608 12.434 32.686 1.00 95.44 195 HIS A CA 1
ATOM 1545 C C . HIS A 1 195 ? 12.397 13.474 33.490 1.00 95.44 195 HIS A C 1
ATOM 1547 O O . HIS A 1 195 ? 13.455 13.142 34.022 1.00 95.44 195 HIS A O 1
ATOM 1553 N N . ARG A 1 196 ? 11.830 14.666 33.708 1.00 95.50 196 ARG A N 1
ATOM 1554 C CA . ARG A 1 196 ? 12.417 15.708 34.570 1.00 95.50 196 ARG A CA 1
ATOM 1555 C C . ARG A 1 196 ? 12.614 15.253 36.015 1.00 95.50 196 ARG A C 1
ATOM 1557 O O . ARG A 1 196 ? 13.669 15.508 36.586 1.00 95.50 196 ARG A O 1
ATOM 1564 N N . VAL A 1 197 ? 11.655 14.523 36.593 1.00 95.56 197 VAL A N 1
ATOM 1565 C CA . VAL A 1 197 ? 11.804 13.906 37.929 1.00 95.56 197 VAL A CA 1
ATOM 1566 C C . VAL A 1 197 ? 12.908 12.840 37.935 1.00 95.56 197 VAL A C 1
ATOM 1568 O O . VAL A 1 197 ? 13.741 12.810 38.837 1.00 95.56 197 VAL A O 1
ATOM 1571 N N . TRP A 1 198 ? 12.983 11.975 36.922 1.00 95.31 198 TRP A N 1
ATOM 1572 C CA . TRP A 1 198 ? 14.080 11.010 36.811 1.00 95.31 198 TRP A CA 1
ATOM 1573 C C . TRP A 1 198 ? 15.449 11.699 36.699 1.00 95.31 198 TRP A C 1
ATOM 1575 O O . TRP A 1 198 ? 16.425 11.230 37.288 1.00 95.31 198 TRP A O 1
ATOM 1585 N N . ARG A 1 199 ? 15.516 12.812 35.962 1.00 95.06 199 ARG A N 1
ATOM 1586 C CA . ARG A 1 199 ? 16.716 13.622 35.741 1.00 95.06 199 ARG A CA 1
ATOM 1587 C C . ARG A 1 199 ? 17.146 14.385 36.999 1.00 95.06 199 ARG A C 1
ATOM 1589 O O . ARG A 1 199 ? 18.328 14.344 37.336 1.00 95.06 199 ARG A O 1
ATOM 1596 N N . SER A 1 200 ? 16.220 14.995 37.746 1.00 94.69 200 SER A N 1
ATOM 1597 C CA . SER A 1 200 ? 16.529 15.702 39.003 1.00 94.69 200 SER A CA 1
ATOM 1598 C C . SER A 1 200 ? 17.085 14.763 40.080 1.00 94.69 200 SER A C 1
ATOM 1600 O O . SER A 1 200 ? 18.042 15.109 40.772 1.00 94.69 200 SER A O 1
ATOM 1602 N N . HIS A 1 201 ? 16.577 13.528 40.142 1.00 94.12 201 HIS A N 1
ATOM 1603 C CA . HIS A 1 201 ? 17.106 12.446 40.985 1.00 94.12 201 HIS A CA 1
ATOM 1604 C C . HIS A 1 201 ? 18.344 11.736 40.395 1.00 94.12 201 HIS A C 1
ATOM 1606 O O . HIS A 1 201 ? 18.796 10.730 40.942 1.00 94.12 201 HIS A O 1
ATOM 1612 N N . LYS A 1 202 ? 18.915 12.247 39.292 1.00 94.00 202 LYS A N 1
ATOM 1613 C CA . LYS A 1 202 ? 20.125 11.737 38.609 1.00 94.00 202 LYS A CA 1
ATOM 1614 C C . LYS A 1 202 ? 20.043 10.253 38.210 1.00 94.00 202 LYS A C 1
ATOM 1616 O O . LYS A 1 202 ? 21.046 9.540 38.197 1.00 94.00 202 LYS A O 1
ATOM 1621 N N . ILE A 1 203 ? 18.845 9.774 37.868 1.00 94.69 203 ILE A N 1
ATOM 1622 C CA . ILE A 1 203 ? 18.613 8.387 37.453 1.00 94.69 203 ILE A CA 1
ATOM 1623 C C . ILE A 1 203 ? 18.952 8.234 35.960 1.00 94.69 203 ILE A C 1
ATOM 1625 O O . ILE A 1 203 ? 18.346 8.924 35.130 1.00 94.69 203 ILE A O 1
ATOM 1629 N N . PRO A 1 204 ? 19.881 7.333 35.579 1.00 93.88 204 PRO A N 1
ATOM 1630 C CA . PRO A 1 204 ? 20.270 7.151 34.182 1.00 93.88 204 PRO A CA 1
ATOM 1631 C C . PRO A 1 204 ? 19.131 6.510 33.367 1.00 93.88 204 PRO A C 1
ATOM 1633 O O . PRO A 1 204 ? 18.395 5.690 33.922 1.00 93.88 204 PRO A O 1
ATOM 1636 N N . PRO A 1 205 ? 19.005 6.791 32.052 1.00 94.62 205 PRO A N 1
ATOM 1637 C CA . PRO A 1 205 ? 17.908 6.320 31.194 1.00 94.62 205 PRO A CA 1
ATOM 1638 C C . PRO A 1 205 ? 17.508 4.852 31.347 1.00 94.62 205 PRO A C 1
ATOM 1640 O O . PRO A 1 205 ? 16.327 4.549 31.476 1.00 94.62 205 PRO A O 1
ATOM 1643 N N . HIS A 1 206 ? 18.484 3.943 31.422 1.00 92.50 206 HIS A N 1
ATOM 1644 C CA . HIS A 1 206 ? 18.242 2.499 31.528 1.00 92.50 206 HIS A CA 1
ATOM 1645 C C . HIS A 1 206 ? 17.659 2.048 32.884 1.00 92.50 206 HIS A C 1
ATOM 1647 O O . HIS A 1 206 ? 17.335 0.873 33.053 1.00 92.50 206 HIS A O 1
ATOM 1653 N N . LEU A 1 207 ? 17.540 2.961 33.856 1.00 92.50 207 LEU A N 1
ATOM 1654 C CA . LEU A 1 207 ? 16.879 2.749 35.146 1.00 92.50 207 LEU A CA 1
ATOM 1655 C C . LEU A 1 207 ? 15.584 3.576 35.308 1.00 92.50 207 LEU A C 1
ATOM 1657 O O . LEU A 1 207 ? 14.975 3.554 36.381 1.00 92.50 207 LEU A O 1
ATOM 1661 N N . ARG A 1 208 ? 15.126 4.281 34.266 1.00 92.00 208 ARG A N 1
ATOM 1662 C CA . ARG A 1 208 ? 13.881 5.065 34.295 1.00 92.00 208 ARG A CA 1
ATOM 1663 C C . ARG A 1 208 ? 12.688 4.149 34.018 1.00 92.00 208 ARG A C 1
ATOM 1665 O O . ARG A 1 208 ? 12.448 3.702 32.901 1.00 92.00 208 ARG A O 1
ATOM 1672 N N . ALA A 1 209 ? 11.974 3.792 35.082 1.00 87.56 209 ALA A N 1
ATOM 1673 C CA . ALA A 1 209 ? 10.980 2.720 35.080 1.00 87.56 209 ALA A CA 1
ATOM 1674 C C . ALA A 1 209 ? 9.602 3.168 34.546 1.00 87.56 209 ALA A C 1
ATOM 1676 O O . ALA A 1 209 ? 8.619 3.126 35.292 1.00 87.56 209 ALA A O 1
ATOM 1677 N N . ASP A 1 210 ? 9.529 3.567 33.270 1.00 92.62 210 ASP A N 1
ATOM 1678 C CA . ASP A 1 210 ? 8.303 4.086 32.629 1.00 92.62 210 ASP A CA 1
ATOM 1679 C C . ASP A 1 210 ? 7.540 3.060 31.762 1.00 92.62 210 ASP A C 1
ATOM 1681 O O . ASP A 1 210 ? 6.363 3.262 31.459 1.00 92.62 210 ASP A O 1
ATOM 1685 N N . LEU A 1 211 ? 8.111 1.870 31.522 1.00 94.56 211 LEU A N 1
ATOM 1686 C CA . LEU A 1 211 ? 7.394 0.702 30.970 1.00 94.56 211 LEU A CA 1
ATOM 1687 C C . LEU A 1 211 ? 6.049 0.368 31.663 1.00 94.56 211 LEU A C 1
ATOM 1689 O O . LEU A 1 211 ? 5.090 0.040 30.963 1.00 94.56 211 LEU A O 1
ATOM 1693 N N . PRO A 1 212 ? 5.908 0.460 33.002 1.00 91.56 212 PRO A N 1
ATOM 1694 C CA . PRO A 1 212 ? 4.629 0.226 33.668 1.00 91.56 212 PRO A CA 1
ATOM 1695 C C . PRO A 1 212 ? 3.516 1.171 33.203 1.00 91.56 212 PRO A C 1
ATOM 1697 O O . PRO A 1 212 ? 2.357 0.774 33.241 1.00 91.56 212 PRO A O 1
ATOM 1700 N N . LEU A 1 213 ? 3.846 2.398 32.777 1.00 91.56 213 LEU A N 1
ATOM 1701 C CA . LEU A 1 213 ? 2.865 3.376 32.299 1.00 91.56 213 LEU A CA 1
ATOM 1702 C C . LEU A 1 213 ? 2.402 3.037 30.875 1.00 91.56 213 LEU A C 1
ATOM 1704 O O . LEU A 1 213 ? 1.198 2.993 30.632 1.00 91.56 213 LEU A O 1
ATOM 1708 N N . LEU A 1 214 ? 3.340 2.693 29.981 1.00 94.06 214 LEU A N 1
ATOM 1709 C CA . LEU A 1 214 ? 3.041 2.228 28.618 1.00 94.06 214 LEU A CA 1
ATOM 1710 C C . LEU A 1 214 ? 2.117 1.004 28.613 1.00 94.06 214 LEU A C 1
ATOM 1712 O O . LEU A 1 214 ? 1.152 0.937 27.851 1.00 94.06 214 LEU A O 1
ATOM 1716 N N . TRP A 1 215 ? 2.417 0.041 29.489 1.00 93.88 215 TRP A N 1
ATOM 1717 C CA . TRP A 1 215 ? 1.601 -1.153 29.673 1.00 93.88 215 TRP A CA 1
ATOM 1718 C C . TRP A 1 215 ? 0.232 -0.824 30.286 1.00 93.88 215 TRP A C 1
ATOM 1720 O O . TRP A 1 215 ? -0.780 -1.297 29.778 1.00 93.88 215 TRP A O 1
ATOM 1730 N N . ALA A 1 216 ? 0.172 0.003 31.337 1.00 90.06 216 ALA A N 1
ATOM 1731 C CA . ALA A 1 216 ? -1.083 0.295 32.036 1.00 90.06 216 ALA A CA 1
ATOM 1732 C C . ALA A 1 216 ? -2.125 1.005 31.154 1.00 90.06 216 ALA A C 1
ATOM 1734 O O . ALA A 1 216 ? -3.316 0.753 31.325 1.00 90.06 216 ALA A O 1
ATOM 1735 N N . MET A 1 217 ? -1.680 1.848 30.215 1.00 88.38 217 MET A N 1
ATOM 1736 C CA . MET A 1 217 ? -2.528 2.471 29.192 1.00 88.38 217 MET A CA 1
ATOM 1737 C C . MET A 1 217 ? -3.116 1.420 28.233 1.00 88.38 217 MET A C 1
ATOM 1739 O O . MET A 1 217 ? -4.329 1.309 28.083 1.00 88.38 217 MET A O 1
ATOM 1743 N N . ASN A 1 218 ? -2.263 0.583 27.637 1.00 92.62 218 ASN A N 1
ATOM 1744 C CA . ASN A 1 218 ? -2.647 -0.298 26.527 1.00 92.62 218 ASN A CA 1
ATOM 1745 C C . ASN A 1 218 ? -3.223 -1.672 26.922 1.00 92.62 218 ASN A C 1
ATOM 1747 O O . ASN A 1 218 ? -3.786 -2.359 26.070 1.00 92.62 218 ASN A O 1
ATOM 1751 N N . ALA A 1 219 ? -3.056 -2.122 28.169 1.00 88.88 219 ALA A N 1
ATOM 1752 C CA . ALA A 1 219 ? -3.467 -3.471 28.574 1.00 88.88 219 ALA A CA 1
ATOM 1753 C C . ALA A 1 219 ? -4.995 -3.640 28.659 1.00 88.88 219 ALA A C 1
ATOM 1755 O O . ALA A 1 219 ? -5.529 -4.673 28.251 1.00 88.88 219 ALA A O 1
ATOM 1756 N N . ASN A 1 220 ? -5.696 -2.629 29.185 1.00 91.25 220 ASN A N 1
ATOM 1757 C CA . ASN A 1 220 ? -7.112 -2.740 29.544 1.00 91.25 220 ASN A CA 1
ATOM 1758 C C . ASN A 1 220 ? -8.041 -1.972 28.597 1.00 91.25 220 ASN A C 1
ATOM 1760 O O . ASN A 1 220 ? -8.919 -2.597 28.012 1.00 91.25 220 ASN A O 1
ATOM 1764 N N . ALA A 1 221 ? -7.859 -0.657 28.420 1.00 93.56 221 ALA A N 1
ATOM 1765 C CA . ALA A 1 221 ? -8.813 0.173 27.672 1.00 93.56 221 ALA A CA 1
ATOM 1766 C C . ALA A 1 221 ? -9.013 -0.282 26.205 1.00 93.56 221 ALA A C 1
ATOM 1768 O O . ALA A 1 221 ? -10.165 -0.500 25.827 1.00 93.56 221 ALA A O 1
ATOM 1769 N N . PRO A 1 222 ? -7.957 -0.596 25.419 1.00 93.94 222 PRO A N 1
ATOM 1770 C CA . PRO A 1 222 ? -8.116 -1.169 24.077 1.00 93.94 222 PRO A CA 1
ATOM 1771 C C . PRO A 1 222 ? -8.827 -2.528 24.026 1.00 93.94 222 PRO A C 1
ATOM 1773 O O . PRO A 1 222 ? -9.430 -2.868 23.012 1.00 93.94 222 PRO A O 1
ATOM 1776 N N . SER A 1 223 ? -8.745 -3.335 25.087 1.00 93.94 223 SER A N 1
ATOM 1777 C CA . SER A 1 223 ? -9.477 -4.608 25.168 1.00 93.94 223 SER A CA 1
ATOM 1778 C C . SER A 1 223 ? -10.932 -4.389 25.598 1.00 93.94 223 SER A C 1
ATOM 1780 O O . SER A 1 223 ? -11.811 -5.149 25.204 1.00 93.94 223 SER A O 1
ATOM 1782 N N . LEU A 1 224 ? -11.190 -3.349 26.397 1.00 95.88 224 LEU A N 1
ATOM 1783 C CA . LEU A 1 224 ? -12.507 -3.007 26.925 1.00 95.88 224 LEU A CA 1
ATOM 1784 C C . LEU A 1 224 ? -13.427 -2.418 25.854 1.00 95.88 224 LEU A C 1
ATOM 1786 O O . LEU A 1 224 ? -14.595 -2.788 25.822 1.00 95.88 224 LEU A O 1
ATOM 1790 N N . THR A 1 225 ? -12.921 -1.565 24.956 1.00 96.69 225 THR A N 1
ATOM 1791 C CA . THR A 1 225 ? -13.727 -0.989 23.860 1.00 96.69 225 THR A CA 1
ATOM 1792 C C . THR A 1 225 ? -14.386 -2.062 23.002 1.00 96.69 225 THR A C 1
ATOM 1794 O O . THR A 1 225 ? -15.568 -1.940 22.695 1.00 96.69 225 THR A O 1
ATOM 1797 N N . PHE A 1 226 ? -13.664 -3.143 22.681 1.00 96.94 226 PHE A N 1
ATOM 1798 C CA . PHE A 1 226 ? -14.225 -4.309 21.995 1.00 96.94 226 PHE A CA 1
ATOM 1799 C C . PHE A 1 226 ? -15.418 -4.905 22.746 1.00 96.94 226 PHE A C 1
ATOM 1801 O O . PHE A 1 226 ? -16.461 -5.119 22.135 1.00 96.94 226 PHE A O 1
ATOM 1808 N N . TRP A 1 227 ? -15.284 -5.158 24.052 1.00 97.12 227 TRP A N 1
ATOM 1809 C CA . TRP A 1 227 ? -16.375 -5.738 24.832 1.00 97.12 227 TRP A CA 1
ATOM 1810 C C . TRP A 1 227 ? -17.562 -4.781 24.933 1.00 97.12 227 TRP A C 1
ATOM 1812 O O . TRP A 1 227 ? -18.678 -5.215 24.683 1.00 97.12 227 TRP A O 1
ATOM 1822 N N . VAL A 1 228 ? -17.343 -3.487 25.200 1.00 97.62 228 VAL A N 1
ATOM 1823 C CA . VAL A 1 228 ? -18.439 -2.501 25.286 1.00 97.62 228 VAL A CA 1
ATOM 1824 C C . VAL A 1 228 ? -19.205 -2.449 23.959 1.00 97.62 228 VAL A C 1
ATOM 1826 O O . VAL A 1 228 ? -20.429 -2.554 23.952 1.00 97.62 228 VAL A O 1
ATOM 1829 N N . ILE A 1 229 ? -18.490 -2.359 22.831 1.00 97.56 229 ILE A N 1
ATOM 1830 C CA . ILE A 1 229 ? -19.094 -2.333 21.492 1.00 97.56 229 ILE A CA 1
ATOM 1831 C C . ILE A 1 229 ? -19.836 -3.643 21.204 1.00 97.56 229 ILE A C 1
ATOM 1833 O O . ILE A 1 229 ? -20.999 -3.594 20.819 1.00 97.56 229 ILE A O 1
ATOM 1837 N N . LEU A 1 230 ? -19.233 -4.811 21.451 1.00 96.69 230 LEU A N 1
ATOM 1838 C CA . LEU A 1 230 ? -19.885 -6.106 21.222 1.00 96.69 230 LEU A CA 1
ATOM 1839 C C . LEU A 1 230 ? -21.149 -6.280 22.080 1.00 96.69 230 LEU A C 1
ATOM 1841 O O . LEU A 1 230 ? -22.175 -6.723 21.571 1.00 96.69 230 LEU A O 1
ATOM 1845 N N . ARG A 1 231 ? -21.105 -5.905 23.365 1.00 95.81 231 ARG A N 1
ATOM 1846 C CA . ARG A 1 231 ? -22.265 -5.968 24.268 1.00 95.81 231 ARG A CA 1
ATOM 1847 C C . ARG A 1 231 ? -23.401 -5.068 23.781 1.00 95.81 231 ARG A C 1
ATOM 1849 O O . ARG A 1 231 ? -24.545 -5.513 23.762 1.00 95.81 231 ARG A O 1
ATOM 1856 N N . ILE A 1 232 ? -23.097 -3.855 23.318 1.00 96.62 232 ILE A N 1
ATOM 1857 C CA . ILE A 1 232 ? -24.101 -2.952 22.740 1.00 96.62 232 ILE A CA 1
ATOM 1858 C C . ILE A 1 232 ? -24.673 -3.533 21.434 1.00 96.62 232 ILE A C 1
ATOM 1860 O O . ILE A 1 232 ? -25.890 -3.635 21.303 1.00 96.62 232 ILE A O 1
ATOM 1864 N N . LEU A 1 233 ? -23.822 -4.002 20.514 1.00 94.88 233 LEU A N 1
ATOM 1865 C CA . LEU A 1 233 ? -24.236 -4.585 19.228 1.00 94.88 233 LEU A CA 1
ATOM 1866 C C . LEU A 1 233 ? -25.109 -5.845 19.370 1.00 94.88 233 LEU A C 1
ATOM 1868 O O . LEU A 1 233 ? -25.935 -6.108 18.498 1.00 94.88 233 LEU A O 1
ATOM 1872 N N . THR A 1 234 ? -24.985 -6.607 20.466 1.00 92.62 234 THR A N 1
ATOM 1873 C CA . THR A 1 234 ? -25.863 -7.770 20.720 1.00 92.62 234 THR A CA 1
ATOM 1874 C C . THR A 1 234 ? -27.332 -7.407 20.981 1.00 92.62 234 THR A C 1
ATOM 1876 O O . THR A 1 234 ? -28.179 -8.295 20.918 1.00 92.62 234 THR A O 1
ATOM 1879 N N . ASN A 1 235 ? -27.665 -6.133 21.232 1.00 90.69 235 ASN A N 1
ATOM 1880 C CA . ASN A 1 235 ? -29.043 -5.667 21.408 1.00 90.69 235 ASN A CA 1
ATOM 1881 C C . ASN A 1 235 ? -29.334 -4.437 20.518 1.00 90.69 235 ASN A C 1
ATOM 1883 O O . ASN A 1 235 ? -28.998 -3.317 20.907 1.00 90.69 235 ASN A O 1
ATOM 1887 N N . PRO A 1 236 ? -30.026 -4.599 19.373 1.00 89.25 236 PRO A N 1
ATOM 1888 C CA . PRO A 1 236 ? -30.344 -3.494 18.462 1.00 89.25 236 PRO A CA 1
ATOM 1889 C C . PRO A 1 236 ? -31.060 -2.306 19.125 1.00 89.25 236 PRO A C 1
ATOM 1891 O O . PRO A 1 236 ? -30.701 -1.159 18.873 1.00 89.25 236 PRO A O 1
ATOM 1894 N N . SER A 1 237 ? -31.992 -2.553 20.055 1.00 92.75 237 SER A N 1
ATOM 1895 C CA . SER A 1 237 ? -32.692 -1.466 20.766 1.00 92.75 237 SER A CA 1
ATOM 1896 C C . SER A 1 237 ? -31.767 -0.652 21.682 1.00 92.75 237 SER A C 1
ATOM 1898 O O . SER A 1 237 ? -31.999 0.533 21.921 1.00 92.75 237 SER A O 1
ATOM 1900 N N . LEU A 1 238 ? -30.683 -1.262 22.175 1.00 94.00 238 LEU A N 1
ATOM 1901 C CA . LEU A 1 238 ? -29.652 -0.567 22.943 1.00 94.00 238 LEU A CA 1
ATOM 1902 C C . LEU A 1 238 ? -28.750 0.276 22.030 1.00 94.00 238 LEU A C 1
ATOM 1904 O O . LEU A 1 238 ? -28.386 1.385 22.415 1.00 94.00 238 LEU A O 1
ATOM 1908 N N . VAL A 1 239 ? -28.445 -0.201 20.813 1.00 94.38 239 VAL A N 1
ATOM 1909 C CA . VAL A 1 239 ? -27.735 0.587 19.786 1.00 94.38 239 VAL A CA 1
ATOM 1910 C C . VAL A 1 239 ? -28.516 1.864 19.461 1.00 94.38 239 VAL A C 1
ATOM 1912 O O . VAL A 1 239 ? -27.935 2.946 19.464 1.00 94.38 239 VAL A O 1
ATOM 1915 N N . GLU A 1 240 ? -29.828 1.762 19.232 1.00 93.31 240 GLU A N 1
ATOM 1916 C CA . GLU A 1 240 ? -30.695 2.911 18.932 1.00 93.31 240 GLU A CA 1
ATOM 1917 C C . GLU A 1 240 ? -30.770 3.911 20.095 1.00 93.31 240 GLU A C 1
ATOM 1919 O O . GLU A 1 240 ? -30.532 5.104 19.890 1.00 93.31 240 GLU A O 1
ATOM 1924 N N . ARG A 1 241 ? -31.019 3.433 21.326 1.00 95.44 241 ARG A N 1
ATOM 1925 C CA . ARG A 1 241 ? -31.040 4.278 22.536 1.00 95.44 241 ARG A CA 1
ATOM 1926 C C . ARG A 1 241 ? -29.716 5.023 22.732 1.00 95.44 241 ARG A C 1
ATOM 1928 O O . ARG A 1 241 ? -29.728 6.225 22.983 1.00 95.44 241 ARG A O 1
ATOM 1935 N N . ILE A 1 242 ? -28.581 4.338 22.575 1.00 95.81 242 ILE A N 1
ATOM 1936 C CA . ILE A 1 242 ? -27.251 4.950 22.716 1.00 95.81 242 ILE A CA 1
ATOM 1937 C C . ILE A 1 242 ? -26.966 5.928 21.570 1.00 95.81 242 ILE A C 1
ATOM 1939 O O . ILE A 1 242 ? -26.436 7.004 21.824 1.00 95.81 242 ILE A O 1
ATOM 1943 N N . ARG A 1 243 ? -27.356 5.621 20.324 1.00 94.62 243 ARG A N 1
ATOM 1944 C CA . ARG A 1 243 ? -27.227 6.557 19.189 1.00 94.62 243 ARG A CA 1
ATOM 1945 C C . ARG A 1 243 ? -28.017 7.846 19.414 1.00 94.62 243 ARG A C 1
ATOM 1947 O O . ARG A 1 243 ? -27.491 8.919 19.130 1.00 94.62 243 ARG A O 1
ATOM 1954 N N . ALA A 1 244 ? -29.232 7.756 19.956 1.00 93.62 244 ALA A N 1
ATOM 1955 C CA . ALA A 1 244 ? -30.027 8.926 20.324 1.00 93.62 244 ALA A CA 1
ATOM 1956 C C . ALA A 1 244 ? -29.378 9.738 21.462 1.00 93.62 244 ALA A C 1
ATOM 1958 O O . ALA A 1 244 ? -29.327 10.964 21.385 1.00 93.62 244 ALA A O 1
ATOM 1959 N N . GLU A 1 245 ? -28.835 9.063 22.480 1.00 94.94 245 GLU A N 1
ATOM 1960 C CA . GLU A 1 245 ? -28.159 9.689 23.625 1.00 94.94 245 GLU A CA 1
ATOM 1961 C C . GLU A 1 245 ? -26.870 10.439 23.235 1.00 94.94 245 GLU A C 1
ATOM 1963 O O . GLU A 1 245 ? -26.627 11.547 23.710 1.00 94.94 245 GLU A O 1
ATOM 1968 N N . ILE A 1 246 ? -26.032 9.866 22.362 1.00 95.81 246 ILE A N 1
ATOM 1969 C CA . ILE A 1 246 ? -24.732 10.462 21.999 1.00 95.81 246 ILE A CA 1
ATOM 1970 C C . ILE A 1 246 ? -24.825 11.543 20.914 1.00 95.81 246 ILE A C 1
ATOM 1972 O O . ILE A 1 246 ? -23.894 12.340 20.785 1.00 95.81 246 ILE A O 1
ATOM 1976 N N . ALA A 1 247 ? -25.910 11.596 20.132 1.00 92.25 247 ALA A N 1
ATOM 1977 C CA . ALA A 1 247 ? -26.042 12.497 18.980 1.00 92.25 247 ALA A CA 1
ATOM 1978 C C . ALA A 1 247 ? -25.806 14.000 19.282 1.00 92.25 247 ALA A C 1
ATOM 1980 O O . ALA A 1 247 ? -25.171 14.666 18.461 1.00 92.25 247 ALA A O 1
ATOM 1981 N N . PRO A 1 248 ? -26.215 14.568 20.439 1.00 92.44 248 PRO A N 1
ATOM 1982 C CA . PRO A 1 248 ? -25.903 15.961 20.786 1.00 92.44 248 PRO A CA 1
ATOM 1983 C C . PRO A 1 248 ? -24.416 16.215 21.088 1.00 92.44 248 PRO A C 1
ATOM 1985 O O . PRO A 1 248 ? -23.977 17.366 21.136 1.00 92.44 248 PRO A O 1
ATOM 1988 N N . HIS A 1 249 ? -23.644 15.156 21.346 1.00 94.38 249 HIS A N 1
ATOM 1989 C CA . HIS A 1 249 ? -22.280 15.220 21.873 1.00 94.38 249 HIS A CA 1
ATOM 1990 C C . HIS A 1 249 ? -21.221 14.684 20.907 1.00 94.38 249 HIS A C 1
ATOM 1992 O O . HIS A 1 249 ? -20.056 15.053 21.039 1.00 94.38 249 HIS A O 1
ATOM 1998 N N . VAL A 1 250 ? -21.613 13.868 19.930 1.00 92.75 250 VAL A N 1
ATOM 1999 C CA . VAL A 1 250 ? -20.762 13.381 18.841 1.00 92.75 250 VAL A CA 1
ATOM 2000 C C . VAL A 1 250 ? -21.382 13.824 17.523 1.00 92.75 250 VAL A C 1
ATOM 2002 O O . VAL A 1 250 ? -22.281 13.181 16.987 1.00 92.75 250 VAL A O 1
ATOM 2005 N N . GLN A 1 251 ? -20.909 14.957 17.012 1.00 88.88 251 GLN A N 1
ATOM 2006 C CA . GLN A 1 251 ? -21.401 15.530 15.766 1.00 88.88 251 GLN A CA 1
ATOM 2007 C C . GLN A 1 251 ? -20.599 14.955 14.601 1.00 88.88 251 GLN A C 1
ATOM 2009 O O . GLN A 1 251 ? -19.399 15.198 14.477 1.00 88.88 251 GLN A O 1
ATOM 2014 N N . VAL A 1 252 ? -21.270 14.192 13.741 1.00 85.00 252 VAL A N 1
ATOM 2015 C CA . VAL A 1 252 ? -20.737 13.799 12.436 1.00 85.00 252 VAL A CA 1
ATOM 2016 C C . VAL A 1 252 ? -21.142 14.876 11.439 1.00 85.00 252 VAL A C 1
ATOM 2018 O O . VAL A 1 252 ? -22.324 15.152 11.249 1.00 85.00 252 VAL A O 1
ATOM 2021 N N . SER A 1 253 ? -20.154 15.498 10.810 1.00 82.31 253 SER A N 1
ATOM 2022 C CA . SER A 1 253 ? -20.354 16.429 9.705 1.00 82.31 253 SER A CA 1
ATOM 2023 C C . SER A 1 253 ? -19.733 15.839 8.449 1.00 82.31 253 SER A C 1
ATOM 2025 O O . SER A 1 253 ? -18.649 15.261 8.497 1.00 82.31 253 SER A O 1
ATOM 2027 N N . GLN A 1 254 ? -20.414 15.976 7.318 1.00 73.25 254 GLN A N 1
ATOM 2028 C CA . GLN A 1 254 ? -19.860 15.629 6.019 1.00 73.25 254 GLN A CA 1
ATOM 2029 C C . GLN A 1 254 ? -19.407 16.936 5.361 1.00 73.25 254 GLN A C 1
ATOM 2031 O O . GLN A 1 254 ? -20.260 17.695 4.902 1.00 73.25 254 GLN A O 1
ATOM 2036 N N . PRO A 1 255 ? -18.101 17.263 5.345 1.00 63.62 255 PRO A N 1
ATOM 2037 C CA . PRO A 1 255 ? -17.644 18.485 4.717 1.00 63.62 255 PRO A CA 1
ATOM 2038 C C . PRO A 1 255 ? -17.855 18.343 3.218 1.00 63.62 255 PRO A C 1
ATOM 2040 O O . PRO A 1 255 ? -17.366 17.404 2.578 1.00 63.62 255 PRO A O 1
ATOM 2043 N N . HIS A 1 256 ? -18.599 19.292 2.676 1.00 52.38 256 HIS A N 1
ATOM 2044 C CA . HIS A 1 256 ? -18.643 19.534 1.255 1.00 52.38 256 HIS A CA 1
ATOM 2045 C C . HIS A 1 256 ? -17.612 20.620 0.968 1.00 52.38 256 HIS A C 1
ATOM 2047 O O . HIS A 1 256 ? -17.849 21.803 1.207 1.00 52.38 256 HIS A O 1
ATOM 2053 N N . ILE A 1 257 ? -16.468 20.203 0.426 1.00 47.12 257 ILE A N 1
ATOM 2054 C CA . ILE A 1 257 ? -15.815 21.043 -0.576 1.00 47.12 257 ILE A CA 1
ATOM 2055 C C . ILE A 1 257 ? -16.845 21.195 -1.720 1.00 47.12 257 ILE A C 1
ATOM 2057 O O . ILE A 1 257 ? -17.783 20.395 -1.840 1.00 47.12 257 ILE A O 1
ATOM 2061 N N . GLY A 1 258 ? -16.693 22.193 -2.590 1.00 41.00 258 GLY A N 1
ATOM 2062 C CA . GLY A 1 258 ? -17.325 22.108 -3.907 1.00 41.00 258 GLY A CA 1
ATOM 2063 C C . GLY A 1 258 ? -16.941 20.805 -4.638 1.00 41.00 258 GLY A C 1
ATOM 2064 O O . GLY A 1 258 ? -16.247 19.934 -4.113 1.00 41.00 258 GLY A O 1
ATOM 2065 N N . PHE A 1 259 ? -17.333 20.676 -5.904 1.00 35.19 259 PHE A N 1
ATOM 2066 C CA . PHE A 1 259 ? -16.818 19.604 -6.784 1.00 35.19 259 PHE A CA 1
ATOM 2067 C C . PHE A 1 259 ? -17.430 18.217 -6.567 1.00 35.19 259 PHE A C 1
ATOM 2069 O O . PHE A 1 259 ? -17.060 17.279 -7.262 1.00 35.19 259 PHE A O 1
ATOM 2076 N N . GLY A 1 260 ? -18.389 18.072 -5.644 1.00 41.72 260 GLY A N 1
ATOM 2077 C CA . GLY A 1 260 ? -18.993 16.772 -5.318 1.00 41.72 260 GLY A CA 1
ATOM 2078 C C . GLY A 1 260 ? -18.024 15.813 -4.613 1.00 41.72 260 GLY A C 1
ATOM 2079 O O . GLY A 1 260 ? -18.411 14.709 -4.234 1.00 41.72 260 GLY A O 1
ATOM 2080 N N . MET A 1 261 ? -16.780 16.244 -4.379 1.00 36.03 261 MET A N 1
ATOM 2081 C CA . MET A 1 261 ? -15.804 15.509 -3.594 1.00 36.03 261 MET A CA 1
ATOM 2082 C C . MET A 1 261 ? -16.182 15.581 -2.118 1.00 36.03 261 MET A C 1
ATOM 2084 O O . MET A 1 261 ? -15.996 16.590 -1.439 1.00 36.03 261 MET A O 1
ATOM 2088 N N . THR A 1 262 ? -16.702 14.470 -1.610 1.00 49.59 262 THR A N 1
ATOM 2089 C CA . THR A 1 262 ? -16.844 14.247 -0.175 1.00 49.59 262 THR A CA 1
ATOM 2090 C C . THR A 1 262 ? -15.458 14.115 0.452 1.00 49.59 262 THR A C 1
ATOM 2092 O O . THR A 1 262 ? -14.759 13.133 0.185 1.00 49.59 262 THR A O 1
ATOM 2095 N N . GLU A 1 263 ? -15.073 15.047 1.327 1.00 62.09 263 GLU A N 1
ATOM 2096 C CA . GLU A 1 263 ? -14.001 14.777 2.294 1.00 62.09 263 GLU A CA 1
ATOM 2097 C C . GLU A 1 263 ? -14.354 13.541 3.147 1.00 62.09 263 GLU A C 1
ATOM 2099 O O . GLU A 1 263 ? -15.526 13.156 3.235 1.00 62.09 263 GLU A O 1
ATOM 2104 N N . PRO A 1 264 ? -13.390 12.912 3.840 1.00 64.56 264 PRO A N 1
ATOM 2105 C CA . PRO A 1 264 ? -13.724 12.046 4.964 1.00 64.56 264 PRO A CA 1
ATOM 2106 C C . PRO A 1 264 ? -14.661 12.790 5.940 1.00 64.56 264 PRO A C 1
ATOM 2108 O O . PRO A 1 264 ? -14.445 13.978 6.190 1.00 64.56 264 PRO A O 1
ATOM 2111 N N . PRO A 1 265 ? -15.703 12.137 6.490 1.00 77.12 265 PRO A N 1
ATOM 2112 C CA . PRO A 1 265 ? -16.609 12.791 7.428 1.00 77.12 265 PRO A CA 1
ATOM 2113 C C . PRO A 1 265 ? -15.816 13.315 8.626 1.00 77.12 265 PRO A C 1
ATOM 2115 O O . PRO A 1 265 ? -15.078 12.558 9.252 1.00 77.12 265 PRO A O 1
ATOM 2118 N N . ARG A 1 266 ? -15.964 14.602 8.948 1.00 83.44 266 ARG A N 1
ATOM 2119 C CA . ARG A 1 266 ? -15.319 15.221 10.107 1.00 83.44 266 ARG A CA 1
ATOM 2120 C C . ARG A 1 266 ? -16.166 14.966 11.340 1.00 83.44 266 ARG A C 1
ATOM 2122 O O . ARG A 1 266 ? -17.353 15.303 11.384 1.00 83.44 266 ARG A O 1
ATOM 2129 N N . LEU A 1 267 ? -15.528 14.382 12.338 1.00 90.06 267 LEU A N 1
ATOM 2130 C CA . LEU A 1 267 ? -16.102 14.091 13.638 1.00 90.06 267 LEU A CA 1
ATOM 2131 C C . LEU A 1 267 ? -15.802 15.248 14.599 1.00 90.06 267 LEU A C 1
ATOM 2133 O O . LEU A 1 267 ? -14.719 15.820 14.536 1.00 90.06 267 LEU A O 1
ATOM 2137 N N . LYS A 1 268 ? -16.739 15.577 15.491 1.00 93.38 268 LYS A N 1
ATOM 2138 C CA . LYS A 1 268 ? -16.525 16.537 16.580 1.00 93.38 268 LYS A CA 1
ATOM 2139 C C . LYS A 1 268 ? -17.099 16.009 17.894 1.00 93.38 268 LYS A C 1
ATOM 2141 O O . LYS A 1 268 ? -18.286 15.686 17.962 1.00 93.38 268 LYS A O 1
ATOM 2146 N N . ILE A 1 269 ? -16.270 15.929 18.932 1.00 93.94 269 ILE A N 1
ATOM 2147 C CA . ILE A 1 269 ? -16.538 15.211 20.182 1.00 93.94 269 ILE A CA 1
ATOM 2148 C C . ILE A 1 269 ? -16.584 16.187 21.367 1.00 93.94 269 ILE A C 1
ATOM 2150 O O . ILE A 1 269 ? -15.578 16.739 21.813 1.00 93.94 269 ILE A O 1
ATOM 2154 N N . SER A 1 270 ? -17.758 16.338 21.977 1.00 94.38 270 SER A N 1
ATOM 2155 C CA . SER A 1 270 ? -17.919 17.041 23.252 1.00 94.38 270 SER A CA 1
ATOM 2156 C C . SER A 1 270 ? -17.654 16.098 24.426 1.00 94.38 270 SER A C 1
ATOM 2158 O O . SER A 1 270 ? -18.565 15.478 24.973 1.00 94.38 270 SER A O 1
ATOM 2160 N N . MET A 1 271 ? -16.394 16.005 24.862 1.00 91.25 271 MET A N 1
ATOM 2161 C CA . MET A 1 271 ? -15.999 15.176 26.014 1.00 91.25 271 MET A CA 1
ATOM 2162 C C . MET A 1 271 ? -16.691 15.583 27.325 1.00 91.25 271 MET A C 1
ATOM 2164 O O . MET A 1 271 ? -16.949 14.738 28.182 1.00 91.25 271 MET A O 1
ATOM 2168 N N . ALA A 1 272 ? -16.996 16.874 27.493 1.00 88.75 272 ALA A N 1
ATOM 2169 C CA . ALA A 1 272 ? -17.786 17.354 28.623 1.00 88.75 272 ALA A CA 1
ATOM 2170 C C . ALA A 1 272 ? -19.215 16.792 28.558 1.00 88.75 272 ALA A C 1
ATOM 2172 O O . ALA A 1 272 ? -19.678 16.212 29.536 1.00 88.75 272 ALA A O 1
ATOM 2173 N N . GLY A 1 273 ? -19.855 16.874 27.384 1.00 90.00 273 GLY A N 1
ATOM 2174 C CA . GLY A 1 273 ? -21.182 16.311 27.133 1.00 90.00 273 GLY A CA 1
ATOM 2175 C C . GLY A 1 273 ? -21.237 14.799 27.343 1.00 90.00 273 GLY A C 1
ATOM 2176 O O . GLY A 1 273 ? -22.044 14.328 28.131 1.00 90.00 273 GLY A O 1
ATOM 2177 N N . LEU A 1 274 ? -20.308 14.035 26.760 1.00 92.31 274 LEU A N 1
ATOM 2178 C CA . LEU A 1 274 ? -20.245 12.575 26.941 1.00 92.31 274 LEU A CA 1
ATOM 2179 C C . LEU A 1 274 ? -20.073 12.127 28.406 1.00 92.31 274 LEU A C 1
ATOM 2181 O O . LEU A 1 274 ? -20.439 11.007 28.753 1.00 92.31 274 LEU A O 1
ATOM 2185 N N . ARG A 1 275 ? -19.503 12.970 29.279 1.00 86.50 275 ARG A N 1
ATOM 2186 C CA . ARG A 1 275 ? -19.306 12.648 30.704 1.00 86.50 275 ARG A CA 1
ATOM 2187 C C . ARG A 1 275 ? -20.536 12.878 31.576 1.00 86.50 275 ARG A C 1
ATOM 2189 O O . ARG A 1 275 ? -20.634 12.216 32.610 1.00 86.50 275 ARG A O 1
ATOM 2196 N N . THR A 1 276 ? -21.405 13.821 31.207 1.00 86.81 276 THR A N 1
ATOM 2197 C CA . THR A 1 276 ? -22.545 14.269 32.031 1.00 86.81 276 THR A CA 1
ATOM 2198 C C . THR A 1 276 ? -23.910 14.043 31.382 1.00 86.81 276 THR A C 1
ATOM 2200 O O . THR A 1 276 ? -24.898 13.977 32.100 1.00 86.81 276 THR A O 1
ATOM 2203 N N . GLY A 1 277 ? -23.974 13.931 30.055 1.00 90.25 277 GLY A N 1
ATOM 2204 C CA . GLY A 1 277 ? -25.196 13.768 29.262 1.00 90.25 277 GLY A CA 1
ATOM 2205 C C . GLY A 1 277 ? -25.394 12.378 28.649 1.00 90.25 277 GLY A C 1
ATOM 2206 O O . GLY A 1 277 ? -26.398 12.178 27.978 1.00 90.25 277 GLY A O 1
ATOM 2207 N N . CYS A 1 278 ? -24.479 11.423 28.876 1.00 95.50 278 CYS A N 1
ATOM 2208 C CA . CYS A 1 278 ? -24.610 10.039 28.387 1.00 95.50 278 CYS A CA 1
ATOM 2209 C C . CYS A 1 278 ? -24.614 8.979 29.511 1.00 95.50 278 CYS A C 1
ATOM 2211 O O . CYS A 1 278 ? -23.680 8.166 29.602 1.00 95.50 278 CYS A O 1
ATOM 2213 N N . PRO A 1 279 ? -25.607 8.994 30.421 1.00 95.44 279 PRO A N 1
ATOM 2214 C CA . PRO A 1 279 ? -25.691 8.038 31.521 1.00 95.44 279 PRO A CA 1
ATOM 2215 C C . PRO A 1 279 ? -25.861 6.578 31.060 1.00 95.44 279 PRO A C 1
ATOM 2217 O O . PRO A 1 279 ? -25.243 5.697 31.659 1.00 95.44 279 PRO A O 1
ATOM 2220 N N . LEU A 1 280 ? -26.608 6.280 29.989 1.00 96.62 280 LEU A N 1
ATOM 2221 C CA . LEU A 1 280 ? -26.828 4.910 29.499 1.00 96.62 280 LEU A CA 1
ATOM 2222 C C . LEU A 1 280 ? -25.548 4.300 28.919 1.00 96.62 280 LEU A C 1
ATOM 2224 O O . LEU A 1 280 ? -25.181 3.183 29.294 1.00 96.62 280 LEU A O 1
ATOM 2228 N N . LEU A 1 281 ? -24.821 5.030 28.067 1.00 97.19 281 LEU A N 1
ATOM 2229 C CA . LEU A 1 281 ? -23.508 4.603 27.573 1.00 97.19 281 LEU A CA 1
ATOM 2230 C C . LEU A 1 281 ? -22.530 4.356 28.736 1.00 97.19 281 LEU A C 1
ATOM 2232 O O . LEU A 1 281 ? -21.785 3.371 28.740 1.00 97.19 281 LEU A O 1
ATOM 2236 N N . LYS A 1 282 ? -22.555 5.222 29.754 1.00 96.31 282 LYS A N 1
ATOM 2237 C CA . LYS A 1 282 ? -21.715 5.100 30.950 1.00 96.31 282 LYS A CA 1
ATOM 2238 C C . LYS A 1 282 ? -22.120 3.925 31.850 1.00 96.31 282 LYS A C 1
ATOM 2240 O O . LYS A 1 282 ? -21.240 3.239 32.371 1.00 96.31 282 LYS A O 1
ATOM 2245 N N . SER A 1 283 ? -23.410 3.618 31.968 1.00 96.81 283 SER A N 1
ATOM 2246 C CA . SER A 1 283 ? -23.902 2.393 32.610 1.00 96.81 283 SER A CA 1
ATOM 2247 C C . SER A 1 283 ? -23.440 1.143 31.843 1.00 96.81 283 SER A C 1
ATOM 2249 O O . SER A 1 283 ? -22.876 0.230 32.449 1.00 96.81 283 SER A O 1
ATOM 2251 N N . CYS A 1 284 ? -23.529 1.136 30.507 1.00 97.44 284 CYS A N 1
ATOM 2252 C CA . CYS A 1 284 ? -23.032 0.038 29.664 1.00 97.44 284 CYS A CA 1
ATOM 2253 C C . CYS A 1 284 ? -21.520 -0.192 29.823 1.00 97.44 284 CYS A C 1
ATOM 2255 O O . CYS A 1 284 ? -21.061 -1.337 29.875 1.00 97.44 284 CYS A O 1
ATOM 2257 N N . TYR A 1 285 ? -20.736 0.882 29.950 1.00 97.19 285 TYR A N 1
ATOM 2258 C CA . TYR A 1 285 ? -19.305 0.817 30.250 1.00 97.19 285 TYR A CA 1
ATOM 2259 C C . TYR A 1 285 ? -19.023 0.125 31.598 1.00 97.19 285 TYR A C 1
ATOM 2261 O O . TYR A 1 285 ? -18.175 -0.772 31.668 1.00 97.19 285 TYR A O 1
ATOM 2269 N N . PHE A 1 286 ? -19.756 0.472 32.663 1.00 96.31 286 PHE A N 1
ATOM 2270 C CA . PHE A 1 286 ? -19.590 -0.175 33.969 1.00 96.31 286 PHE A CA 1
ATOM 2271 C C . PHE A 1 286 ? -20.122 -1.611 34.018 1.00 96.31 286 PHE A C 1
ATOM 2273 O O . PHE A 1 286 ? -19.500 -2.451 34.669 1.00 96.31 286 PHE A O 1
ATOM 2280 N N . GLU A 1 287 ? -21.197 -1.931 33.296 1.00 96.38 287 GLU A N 1
ATOM 2281 C CA . GLU A 1 287 ? -21.692 -3.309 33.176 1.00 96.38 287 GLU A CA 1
ATOM 2282 C C . GLU A 1 287 ? -20.701 -4.192 32.414 1.00 96.38 287 GLU A C 1
ATOM 2284 O O . GLU A 1 287 ? -20.411 -5.311 32.838 1.00 96.38 287 GLU A O 1
ATOM 2289 N N . THR A 1 288 ? -20.071 -3.660 31.366 1.00 96.31 288 THR A N 1
ATOM 2290 C CA . THR A 1 288 ? -18.975 -4.354 30.677 1.00 96.31 288 THR A CA 1
ATOM 2291 C C . THR A 1 288 ? -17.799 -4.587 31.630 1.00 96.31 288 THR A C 1
ATOM 2293 O O . THR A 1 288 ? -17.260 -5.688 31.705 1.00 96.31 288 THR A O 1
ATOM 2296 N N . LEU A 1 289 ? -17.431 -3.594 32.447 1.00 94.38 289 LEU A N 1
ATOM 2297 C CA . LEU A 1 289 ? -16.424 -3.766 33.500 1.00 94.38 289 LEU A CA 1
ATOM 2298 C C . LEU A 1 289 ? -16.841 -4.739 34.616 1.00 94.38 289 LEU A C 1
ATOM 2300 O O . LEU A 1 289 ? -15.961 -5.208 35.340 1.00 94.38 289 LEU A O 1
ATOM 2304 N N . ARG A 1 290 ? -18.135 -5.035 34.789 1.00 94.75 290 ARG A N 1
ATOM 2305 C CA . ARG A 1 290 ? -18.634 -6.051 35.727 1.00 94.75 290 ARG A CA 1
ATOM 2306 C C . ARG A 1 290 ? -18.537 -7.462 35.145 1.00 94.75 290 ARG A C 1
ATOM 2308 O O . ARG A 1 290 ? -18.123 -8.361 35.867 1.00 94.75 290 ARG A O 1
ATOM 2315 N N . VAL A 1 291 ? -18.903 -7.646 33.876 1.00 93.69 291 VAL A N 1
ATOM 2316 C CA . VAL A 1 291 ? -18.997 -8.971 33.234 1.00 93.69 291 VAL A CA 1
ATOM 2317 C C . VAL A 1 291 ? -17.684 -9.406 32.571 1.00 93.69 291 VAL A C 1
ATOM 2319 O O . VAL A 1 291 ? -17.297 -10.567 32.671 1.00 93.69 291 VAL A O 1
ATOM 2322 N N . ASP A 1 292 ? -16.974 -8.486 31.915 1.00 93.44 292 ASP A N 1
ATOM 2323 C CA . ASP A 1 292 ? -15.841 -8.784 31.023 1.00 93.44 292 ASP A CA 1
ATOM 2324 C C . ASP A 1 292 ? -14.464 -8.424 31.627 1.00 93.44 292 ASP A C 1
ATOM 2326 O O . ASP A 1 292 ? -13.428 -8.475 30.957 1.00 93.44 292 ASP A O 1
ATOM 2330 N N . SER A 1 293 ? -14.418 -8.087 32.921 1.00 89.06 293 SER A N 1
ATOM 2331 C CA . SER A 1 293 ? -13.190 -7.846 33.689 1.00 89.06 293 SER A CA 1
ATOM 2332 C C . SER A 1 293 ? -13.212 -8.624 35.002 1.00 89.06 293 SER A C 1
ATOM 2334 O O . SER A 1 293 ? -14.222 -8.669 35.695 1.00 89.06 293 SER A O 1
ATOM 2336 N N . ALA A 1 294 ? -12.076 -9.226 35.362 1.00 81.44 294 ALA A N 1
ATOM 2337 C CA . ALA A 1 294 ? -11.948 -10.086 36.540 1.00 81.44 294 ALA A CA 1
ATOM 2338 C C . ALA A 1 294 ? -10.707 -9.717 37.369 1.00 81.44 294 ALA A C 1
ATOM 2340 O O . ALA A 1 294 ? -9.878 -10.567 37.710 1.00 81.44 294 ALA A O 1
ATOM 2341 N N . ALA A 1 295 ? -10.560 -8.425 37.670 1.00 78.75 295 ALA A N 1
ATOM 2342 C CA . ALA A 1 295 ? -9.421 -7.900 38.413 1.00 78.75 295 ALA A CA 1
ATOM 2343 C C . ALA A 1 295 ? -9.274 -8.542 39.809 1.00 78.75 295 ALA A C 1
ATOM 2345 O O . ALA A 1 295 ? -10.250 -8.835 40.504 1.00 78.75 295 ALA A O 1
ATOM 2346 N N . TRP A 1 296 ? -8.027 -8.684 40.264 1.00 80.69 296 TRP A N 1
ATOM 2347 C CA . TRP A 1 296 ? -7.696 -9.051 41.642 1.00 80.69 296 TRP A CA 1
ATOM 2348 C C . TRP A 1 296 ? -6.649 -8.107 42.242 1.00 80.69 296 TRP A C 1
ATOM 2350 O O . TRP A 1 296 ? -5.864 -7.481 41.528 1.00 80.69 296 TRP A O 1
ATOM 2360 N N . SER A 1 297 ? -6.598 -8.015 43.572 1.00 83.38 297 SER A N 1
ATOM 2361 C CA . SER A 1 297 ? -5.534 -7.314 44.296 1.00 83.38 297 SER A CA 1
ATOM 2362 C C . SER A 1 297 ? -4.839 -8.253 45.270 1.00 83.38 297 SER A C 1
ATOM 2364 O O . SER A 1 297 ? -5.471 -8.780 46.179 1.00 83.38 297 SER A O 1
ATOM 2366 N N . VAL A 1 298 ? -3.525 -8.413 45.118 1.00 84.44 298 VAL A N 1
ATOM 2367 C CA . VAL A 1 298 ? -2.693 -9.148 46.077 1.00 84.44 298 VAL A CA 1
ATOM 2368 C C . VAL A 1 298 ? -1.984 -8.151 46.992 1.00 84.44 298 VAL A C 1
ATOM 2370 O O . VAL A 1 298 ? -1.289 -7.245 46.522 1.00 84.44 298 VAL A O 1
ATOM 2373 N N . LYS A 1 299 ? -2.149 -8.313 48.305 1.00 86.25 299 LYS A N 1
ATOM 2374 C CA . LYS A 1 299 ? -1.472 -7.535 49.352 1.00 86.25 299 LYS A CA 1
ATOM 2375 C C . LYS A 1 299 ? -0.595 -8.462 50.181 1.00 86.25 299 LYS A C 1
ATOM 2377 O O . LYS A 1 299 ? -1.020 -9.564 50.499 1.00 86.25 299 LYS A O 1
ATOM 2382 N N . ARG A 1 300 ? 0.594 -8.004 50.573 1.00 87.38 300 ARG A N 1
ATOM 2383 C CA . ARG A 1 300 ? 1.388 -8.658 51.622 1.00 87.38 300 ARG A CA 1
ATOM 2384 C C . ARG A 1 300 ? 1.123 -7.951 52.944 1.00 87.38 300 ARG A C 1
ATOM 2386 O O . ARG A 1 300 ? 1.231 -6.726 52.996 1.00 87.38 300 ARG A O 1
ATOM 2393 N N . VAL A 1 301 ? 0.815 -8.705 53.989 1.00 91.25 301 VAL A N 1
ATOM 2394 C CA . VAL A 1 301 ? 0.635 -8.190 55.348 1.00 91.25 301 VAL A CA 1
ATOM 2395 C C . VAL A 1 301 ? 1.988 -7.701 55.874 1.00 91.25 301 VAL A C 1
ATOM 2397 O O . VAL A 1 301 ? 2.983 -8.425 55.820 1.00 91.25 301 VAL A O 1
ATOM 2400 N N . VAL A 1 302 ? 2.044 -6.448 56.331 1.00 91.50 302 VAL A N 1
ATOM 2401 C CA . VAL A 1 302 ? 3.273 -5.796 56.841 1.00 91.50 302 VAL A CA 1
ATOM 2402 C C . VAL A 1 302 ? 3.287 -5.612 58.360 1.00 91.50 302 VAL A C 1
ATOM 2404 O O . VAL A 1 302 ? 4.334 -5.304 58.918 1.00 91.50 302 VAL A O 1
ATOM 2407 N N . LYS A 1 303 ? 2.129 -5.782 58.999 1.00 94.44 303 LYS A N 1
ATOM 2408 C CA . LYS A 1 303 ? 1.905 -5.759 60.443 1.00 94.44 303 LYS A CA 1
ATOM 2409 C C . LYS A 1 303 ? 0.702 -6.656 60.727 1.00 94.44 303 LYS A C 1
ATOM 2411 O O . LYS A 1 303 ? -0.258 -6.609 59.960 1.00 94.44 303 LYS A O 1
ATOM 2416 N N . ASP A 1 304 ? 0.756 -7.424 61.807 1.00 95.12 304 ASP A N 1
ATOM 2417 C CA . ASP A 1 304 ? -0.336 -8.291 62.255 1.00 95.12 304 ASP A CA 1
ATOM 2418 C C . ASP A 1 304 ? -1.612 -7.476 62.527 1.00 95.12 304 ASP A C 1
ATOM 2420 O O . ASP A 1 304 ? -1.556 -6.404 63.142 1.00 95.12 304 ASP A O 1
ATOM 2424 N N . PHE A 1 305 ? -2.760 -7.979 62.072 1.00 95.12 305 PHE A N 1
ATOM 2425 C CA . PHE A 1 305 ? -4.074 -7.391 62.344 1.00 95.12 305 PHE A CA 1
ATOM 2426 C C . PHE A 1 305 ? -5.187 -8.445 62.283 1.00 95.12 305 PHE A C 1
ATOM 2428 O O . PHE A 1 305 ? -5.005 -9.529 61.734 1.00 95.12 305 PHE A O 1
ATOM 2435 N N . VAL A 1 306 ? -6.354 -8.122 62.841 1.00 93.75 306 VAL A N 1
ATOM 2436 C CA . VAL A 1 306 ? -7.552 -8.969 62.767 1.00 93.75 306 VAL A CA 1
ATOM 2437 C C . VAL A 1 306 ? -8.550 -8.335 61.803 1.00 93.75 306 VAL A C 1
ATOM 2439 O O . VAL A 1 306 ? -8.857 -7.150 61.919 1.00 93.75 306 VAL A O 1
ATOM 2442 N N . LEU A 1 307 ? -9.045 -9.123 60.851 1.00 90.12 307 LEU A N 1
ATOM 2443 C CA . LEU A 1 307 ? -10.123 -8.756 59.937 1.00 90.12 307 LEU A CA 1
ATOM 2444 C C . LEU A 1 307 ? -11.426 -9.392 60.429 1.00 90.12 307 LEU A C 1
ATOM 2446 O O . LEU A 1 307 ? -11.504 -10.614 60.512 1.00 90.12 307 LEU A O 1
ATOM 2450 N N . THR A 1 308 ? -12.439 -8.585 60.731 1.00 89.31 308 THR A N 1
ATOM 2451 C CA . THR A 1 308 ? -13.760 -9.057 61.179 1.00 89.31 308 THR A CA 1
ATOM 2452 C C . THR A 1 308 ? -14.807 -8.797 60.097 1.00 89.31 308 THR A C 1
ATOM 2454 O O . THR A 1 308 ? -14.774 -7.745 59.461 1.00 89.31 308 THR A O 1
ATOM 2457 N N . GLU A 1 309 ? -15.711 -9.753 59.877 1.00 85.94 309 GLU A N 1
ATOM 2458 C CA . GLU A 1 309 ? -16.840 -9.627 58.943 1.00 85.94 309 GLU A CA 1
ATOM 2459 C C . GLU A 1 309 ? -17.823 -8.526 59.381 1.00 85.94 309 GLU A C 1
ATOM 2461 O O . GLU A 1 309 ? -18.099 -8.359 60.573 1.00 85.94 309 GLU A O 1
ATOM 2466 N N . ASP A 1 310 ? -18.380 -7.798 58.409 1.00 81.31 310 ASP A N 1
ATOM 2467 C CA . ASP A 1 310 ? -19.503 -6.884 58.642 1.00 81.31 310 ASP A CA 1
ATOM 2468 C C . ASP A 1 310 ? -20.777 -7.694 58.954 1.00 81.31 310 ASP A C 1
ATOM 2470 O O . ASP A 1 310 ? -20.954 -8.825 58.498 1.00 81.31 310 ASP A O 1
ATOM 2474 N N . GLU A 1 311 ? -21.690 -7.111 59.725 1.00 79.75 311 GLU A N 1
ATOM 2475 C CA . GLU A 1 311 ? -22.954 -7.729 60.141 1.00 79.75 311 GLU A CA 1
ATOM 2476 C C . GLU A 1 311 ? -23.833 -8.109 58.948 1.00 79.75 311 GLU A C 1
ATOM 2478 O O . GLU A 1 311 ? -24.500 -9.140 58.968 1.00 79.75 311 GLU A O 1
ATOM 2483 N N . LYS A 1 312 ? -23.774 -7.302 57.882 1.00 75.38 312 LYS A N 1
ATOM 2484 C CA . LYS A 1 312 ? -24.522 -7.513 56.635 1.00 75.38 312 LYS A CA 1
ATOM 2485 C C . LYS A 1 312 ? -23.981 -8.672 55.790 1.00 75.38 312 LYS A C 1
ATOM 2487 O O . LYS A 1 312 ? -24.736 -9.262 55.022 1.00 75.38 312 LYS A O 1
ATOM 2492 N N . ASP A 1 313 ? -22.698 -9.006 55.938 1.00 72.75 313 ASP A N 1
ATOM 2493 C CA . ASP A 1 313 ? -22.015 -10.038 55.145 1.00 72.75 313 ASP A CA 1
ATOM 2494 C C . ASP A 1 313 ? -21.817 -11.363 55.913 1.00 72.75 313 ASP A C 1
ATOM 2496 O O . ASP A 1 313 ? -21.510 -12.396 55.306 1.00 72.75 313 ASP A O 1
ATOM 2500 N N . ALA A 1 314 ? -22.014 -11.356 57.236 1.00 77.69 314 ALA A N 1
ATOM 2501 C CA . ALA A 1 314 ? -21.818 -12.494 58.129 1.00 77.69 314 ALA A CA 1
ATOM 2502 C C . ALA A 1 314 ? -22.755 -13.677 57.801 1.00 77.69 314 ALA A C 1
ATOM 2504 O O . ALA A 1 314 ? -23.951 -13.680 58.113 1.00 77.69 314 ALA A O 1
ATOM 2505 N N . ARG A 1 315 ? -22.203 -14.750 57.212 1.00 67.75 315 ARG A N 1
ATOM 2506 C CA . ARG A 1 315 ? -22.958 -15.982 56.907 1.00 67.75 315 ARG A CA 1
ATOM 2507 C C . ARG A 1 315 ? -23.487 -16.633 58.189 1.00 67.75 315 ARG A C 1
ATOM 2509 O O . ARG A 1 315 ? -22.721 -17.292 58.898 1.00 67.75 315 ARG A O 1
ATOM 2516 N N . GLY A 1 316 ? -24.798 -16.512 58.405 1.00 71.00 316 GLY A N 1
ATOM 2517 C CA . GLY A 1 316 ? -25.514 -17.031 59.575 1.00 71.00 316 GLY A CA 1
ATOM 2518 C C . GLY A 1 316 ? -25.645 -16.031 60.730 1.00 71.00 316 GLY A C 1
ATOM 2519 O O . GLY A 1 316 ? -25.836 -16.456 61.863 1.00 71.00 316 GLY A O 1
ATOM 2520 N N . GLY A 1 317 ? -25.471 -14.725 60.484 1.00 71.81 317 GLY A N 1
ATOM 2521 C CA . GLY A 1 317 ? -25.634 -13.659 61.487 1.00 71.81 317 GLY A CA 1
ATOM 2522 C C . GLY A 1 317 ? -24.521 -13.571 62.541 1.00 71.81 317 GLY A C 1
ATOM 2523 O O . GLY A 1 317 ? -24.448 -12.597 63.281 1.00 71.81 317 GLY A O 1
ATOM 2524 N N . THR A 1 318 ? -23.617 -14.552 62.600 1.00 78.50 318 THR A N 1
ATOM 2525 C CA . THR A 1 318 ? -22.463 -14.547 63.510 1.00 78.50 318 THR A CA 1
ATOM 2526 C C . THR A 1 318 ? -21.225 -14.023 62.785 1.00 78.50 318 THR A C 1
ATOM 2528 O O . THR A 1 318 ? -20.719 -14.684 61.875 1.00 78.50 318 THR A O 1
ATOM 2531 N N . LYS A 1 319 ? -20.722 -12.852 63.196 1.00 86.06 319 LYS A N 1
ATOM 2532 C CA . LYS A 1 319 ? -19.494 -12.247 62.651 1.00 86.06 319 LYS A CA 1
ATOM 2533 C C . LYS A 1 319 ? -18.287 -13.143 62.917 1.00 86.06 319 LYS A C 1
ATOM 2535 O O . LYS A 1 319 ? -18.058 -13.552 64.055 1.00 86.06 319 LYS A O 1
ATOM 2540 N N . ARG A 1 320 ? -17.481 -13.409 61.888 1.00 88.12 320 ARG A N 1
ATOM 2541 C CA . ARG A 1 320 ? -16.203 -14.128 62.023 1.00 88.12 320 ARG A CA 1
ATOM 2542 C C . ARG A 1 320 ? -15.040 -13.151 62.057 1.00 88.12 320 ARG A C 1
ATOM 2544 O O . ARG A 1 320 ? -15.080 -12.111 61.405 1.00 88.12 320 ARG A O 1
ATOM 2551 N N . SER A 1 321 ? -13.980 -13.530 62.763 1.00 90.62 321 SER A N 1
ATOM 2552 C CA . SER A 1 321 ? -12.724 -12.783 62.822 1.00 90.62 321 SER A CA 1
ATOM 2553 C C . SER A 1 321 ? -11.557 -13.653 62.363 1.00 90.62 321 SER A C 1
ATOM 2555 O O . SER A 1 321 ? -11.408 -14.794 62.797 1.00 90.62 321 SER A O 1
ATOM 2557 N N . PHE A 1 322 ? -10.709 -13.095 61.505 1.00 90.31 322 PHE A N 1
ATOM 2558 C CA . PHE A 1 322 ? -9.548 -13.744 60.907 1.00 90.31 322 PHE A CA 1
ATOM 2559 C C . PHE A 1 322 ? -8.280 -12.990 61.320 1.00 90.31 322 PHE A C 1
ATOM 2561 O O . PHE A 1 322 ? -8.098 -11.828 60.956 1.00 90.31 322 PHE A O 1
ATOM 2568 N N . ALA A 1 323 ? -7.400 -13.634 62.087 1.00 93.50 323 ALA A N 1
ATOM 2569 C CA . ALA A 1 323 ? -6.100 -13.070 62.442 1.00 93.50 323 ALA A CA 1
ATOM 2570 C C . ALA A 1 323 ? -5.111 -13.266 61.282 1.00 93.50 323 ALA A C 1
ATOM 2572 O O . ALA A 1 323 ? -4.838 -14.400 60.894 1.00 93.50 323 ALA A O 1
ATOM 2573 N N . LEU A 1 324 ? -4.587 -12.165 60.744 1.00 93.94 324 LEU A N 1
ATOM 2574 C CA . LEU A 1 324 ? -3.689 -12.128 59.590 1.00 93.94 324 LEU A CA 1
ATOM 2575 C C . LEU A 1 324 ? -2.300 -11.668 60.039 1.00 93.94 324 LEU A C 1
ATOM 2577 O O . LEU A 1 324 ? -2.154 -10.607 60.654 1.00 93.94 324 LEU A O 1
ATOM 2581 N N . LYS A 1 325 ? -1.276 -12.469 59.741 1.00 95.25 325 LYS A N 1
ATOM 2582 C CA . LYS A 1 325 ? 0.088 -12.310 60.266 1.00 95.25 325 LYS A CA 1
ATOM 2583 C C . LYS A 1 325 ? 1.033 -11.660 59.267 1.00 95.25 325 LYS A C 1
ATOM 2585 O O . LYS A 1 325 ? 0.920 -11.825 58.054 1.00 95.25 325 LYS A O 1
ATOM 2590 N N . THR A 1 326 ? 2.028 -10.947 59.783 1.00 95.25 326 THR A N 1
ATOM 2591 C CA . THR A 1 326 ? 3.084 -10.313 58.988 1.00 95.25 326 THR A CA 1
ATOM 2592 C C . THR A 1 326 ? 3.783 -11.330 58.084 1.00 95.25 326 THR A C 1
ATOM 2594 O O . THR A 1 326 ? 4.258 -12.369 58.532 1.00 95.25 326 THR A O 1
ATOM 2597 N N . GLY A 1 327 ? 3.868 -11.010 56.791 1.00 90.75 327 GLY A N 1
ATOM 2598 C CA . GLY A 1 327 ? 4.429 -11.882 55.757 1.00 90.75 327 GLY A CA 1
ATOM 2599 C C . GLY A 1 327 ? 3.396 -12.687 54.963 1.00 90.75 327 GLY A C 1
ATOM 2600 O O . GLY A 1 327 ? 3.712 -13.089 53.842 1.00 90.75 327 GLY A O 1
ATOM 2601 N N . GLU A 1 328 ? 2.171 -12.861 55.470 1.00 92.69 328 GLU A N 1
ATOM 2602 C CA . GLU A 1 328 ? 1.083 -13.518 54.735 1.00 92.69 328 GLU A CA 1
ATOM 2603 C C . GLU A 1 328 ? 0.611 -12.682 53.534 1.00 92.69 328 GLU A C 1
ATOM 2605 O O . GLU A 1 328 ? 0.886 -11.480 53.425 1.00 92.69 328 GLU A O 1
ATOM 2610 N N . TYR A 1 329 ? -0.106 -13.325 52.608 1.00 89.31 329 TYR A N 1
ATOM 2611 C CA . TYR A 1 329 ? -0.651 -12.686 51.412 1.00 89.31 329 TYR A CA 1
ATOM 2612 C C . TYR A 1 329 ? -2.177 -12.772 51.387 1.00 89.31 329 TYR A C 1
ATOM 2614 O O . TYR A 1 329 ? -2.747 -13.858 51.415 1.00 89.31 329 TYR A O 1
ATOM 2622 N N . ILE A 1 330 ? -2.825 -11.616 51.260 1.00 88.81 330 ILE A N 1
ATOM 2623 C CA . ILE A 1 330 ? -4.270 -11.485 51.069 1.00 88.81 330 ILE A CA 1
ATOM 2624 C C . ILE A 1 330 ? -4.522 -11.334 49.570 1.00 88.81 330 ILE A C 1
ATOM 2626 O O . ILE A 1 330 ? -3.946 -10.445 48.937 1.00 88.81 330 ILE A O 1
ATOM 2630 N N . ASN A 1 331 ? -5.391 -12.171 49.006 1.00 87.62 331 ASN A N 1
ATOM 2631 C CA . ASN A 1 331 ? -5.897 -12.010 47.646 1.00 87.62 331 ASN A CA 1
ATOM 2632 C C . ASN A 1 331 ? -7.348 -11.517 47.701 1.00 87.62 331 ASN A C 1
ATOM 2634 O O . ASN A 1 331 ? -8.181 -12.139 48.352 1.00 87.62 331 ASN A O 1
ATOM 2638 N N . ILE A 1 332 ? -7.634 -10.408 47.022 1.00 87.62 332 ILE A N 1
ATOM 2639 C CA . ILE A 1 332 ? -8.952 -9.772 46.945 1.00 87.62 332 ILE A CA 1
ATOM 2640 C C . ILE A 1 332 ? -9.441 -9.901 45.492 1.00 87.62 332 ILE A C 1
ATOM 2642 O O . ILE A 1 332 ? -9.037 -9.093 44.650 1.00 87.62 332 ILE A O 1
ATOM 2646 N N . PRO A 1 333 ? -10.242 -10.929 45.158 1.00 87.06 333 PRO A N 1
ATOM 2647 C CA . PRO A 1 333 ? -10.746 -11.149 43.805 1.00 87.06 333 PRO A CA 1
ATOM 2648 C C . PRO A 1 333 ? -12.029 -10.340 43.564 1.00 87.06 333 PRO A C 1
ATOM 2650 O O . PRO A 1 333 ? -13.123 -10.789 43.903 1.00 87.06 333 PRO A O 1
ATOM 2653 N N . PHE A 1 334 ? -11.917 -9.160 42.945 1.00 86.88 334 PHE A N 1
ATOM 2654 C CA . PHE A 1 334 ? -13.084 -8.314 42.652 1.00 86.88 334 PHE A CA 1
ATOM 2655 C C . PHE A 1 334 ? -14.085 -9.024 41.729 1.00 86.88 334 PHE A C 1
ATOM 2657 O O . PHE A 1 334 ? -15.288 -8.915 41.957 1.00 86.88 334 PHE A O 1
ATOM 2664 N N . GLY A 1 335 ? -13.592 -9.849 40.796 1.00 85.62 335 GLY A N 1
ATOM 2665 C CA . GLY A 1 335 ? -14.425 -10.665 39.906 1.00 85.62 335 GLY A CA 1
ATOM 2666 C C . GLY A 1 335 ? -15.450 -11.550 40.628 1.00 85.62 335 GLY A C 1
ATOM 2667 O O . GLY A 1 335 ? -16.572 -11.661 40.157 1.00 85.62 335 GLY A O 1
ATOM 2668 N N . LEU A 1 336 ? -15.121 -12.115 41.802 1.00 88.06 336 LEU A N 1
ATOM 2669 C CA . LEU A 1 336 ? -16.081 -12.947 42.548 1.00 88.06 336 LEU A CA 1
ATOM 2670 C C . LEU A 1 336 ? -17.242 -12.129 43.122 1.00 88.06 336 LEU A C 1
ATOM 2672 O O . LEU A 1 336 ? -18.361 -12.619 43.157 1.00 88.06 336 LEU A O 1
ATOM 2676 N N . HIS A 1 337 ? -16.984 -10.891 43.550 1.00 88.44 337 HIS A N 1
ATOM 2677 C CA . HIS A 1 337 ? -18.032 -9.963 43.981 1.00 88.44 337 HIS A CA 1
ATOM 2678 C C . HIS A 1 337 ? -18.871 -9.483 42.784 1.00 88.44 337 HIS A C 1
ATOM 2680 O O . HIS A 1 337 ? -20.083 -9.352 42.895 1.00 88.44 337 HIS A O 1
ATOM 2686 N N . GLN A 1 338 ? -18.242 -9.259 41.624 1.00 90.31 338 GLN A N 1
ATOM 2687 C CA . GLN A 1 338 ? -18.914 -8.834 40.387 1.00 90.31 338 GLN A CA 1
ATOM 2688 C C . GLN A 1 338 ? -19.888 -9.889 39.825 1.00 90.31 338 GLN A C 1
ATOM 2690 O O . GLN A 1 338 ? -20.872 -9.518 39.182 1.00 90.31 338 GLN A O 1
ATOM 2695 N N . SER A 1 339 ? -19.641 -11.175 40.105 1.00 89.25 339 SER A N 1
ATOM 2696 C CA . SER A 1 339 ? -20.506 -12.310 39.753 1.00 89.25 339 SER A CA 1
ATOM 2697 C C . SER A 1 339 ? -21.435 -12.784 40.887 1.00 89.25 339 SER A C 1
ATOM 2699 O O . SER A 1 339 ? -22.119 -13.791 40.728 1.00 89.25 339 SER A O 1
ATOM 2701 N N . ASP A 1 340 ? -21.441 -12.142 42.060 1.00 89.69 340 ASP A N 1
ATOM 2702 C CA . ASP A 1 340 ? -22.209 -12.628 43.217 1.00 89.69 340 ASP A CA 1
ATOM 2703 C C . ASP A 1 340 ? -23.672 -12.131 43.163 1.00 89.69 340 ASP A C 1
ATOM 2705 O O . ASP A 1 340 ? -23.911 -10.916 43.211 1.00 89.69 340 ASP A O 1
ATOM 2709 N N . PRO A 1 341 ? -24.671 -13.040 43.111 1.00 90.88 341 PRO A N 1
ATOM 2710 C CA . PRO A 1 341 ? -26.082 -12.674 42.996 1.00 90.88 341 PRO A CA 1
ATOM 2711 C C . PRO A 1 341 ? -26.632 -11.904 44.206 1.00 90.88 341 PRO A C 1
ATOM 2713 O O . PRO A 1 341 ? -27.722 -11.345 44.112 1.00 90.88 341 PRO A O 1
ATOM 2716 N N . ARG A 1 342 ? -25.901 -11.844 45.332 1.00 87.12 342 ARG A N 1
ATOM 2717 C CA . ARG A 1 342 ? -26.260 -11.022 46.501 1.00 87.12 342 ARG A CA 1
ATOM 2718 C C . ARG A 1 342 ? -26.086 -9.523 46.260 1.00 87.12 342 ARG A C 1
ATOM 2720 O O . ARG A 1 342 ? -26.786 -8.742 46.893 1.00 87.12 342 ARG A O 1
ATOM 2727 N N . TYR A 1 343 ? -25.166 -9.129 45.375 1.00 88.06 343 TYR A N 1
ATOM 2728 C CA . TYR A 1 343 ? -24.914 -7.720 45.042 1.00 88.06 343 TYR A CA 1
ATOM 2729 C C . TYR A 1 343 ? -25.414 -7.356 43.635 1.00 88.06 343 TYR A C 1
ATOM 2731 O O . TYR A 1 343 ? -25.770 -6.205 43.402 1.00 88.06 343 TYR A O 1
ATOM 2739 N N . PHE A 1 344 ? -25.484 -8.319 42.705 1.00 91.94 344 PHE A N 1
ATOM 2740 C CA . PHE A 1 344 ? -25.930 -8.084 41.328 1.00 91.94 344 PHE A CA 1
ATOM 2741 C C . PHE A 1 344 ? -26.964 -9.125 40.886 1.00 91.94 344 PHE A C 1
ATOM 2743 O O . PHE A 1 344 ? -26.618 -10.269 40.599 1.00 91.94 344 PHE A O 1
ATOM 2750 N N . HIS A 1 345 ? -28.237 -8.730 40.780 1.00 91.31 345 HIS A N 1
ATOM 2751 C CA . HIS A 1 345 ? -29.292 -9.602 40.252 1.00 91.31 345 HIS A CA 1
ATOM 2752 C C . HIS A 1 345 ? -28.967 -10.079 38.822 1.00 91.31 345 HIS A C 1
ATOM 2754 O O . HIS A 1 345 ? -28.534 -9.280 37.989 1.00 91.31 345 HIS A O 1
ATOM 2760 N N . SER A 1 346 ? -29.209 -11.362 38.532 1.00 92.75 346 SER A N 1
ATOM 2761 C CA . SER A 1 346 ? -28.872 -12.012 37.253 1.00 92.75 346 SER A CA 1
ATOM 2762 C C . SER A 1 346 ? -27.432 -11.700 36.798 1.00 92.75 346 SER A C 1
ATOM 2764 O O . SER A 1 346 ? -27.232 -11.057 35.765 1.00 92.75 346 SER A O 1
ATOM 2766 N N . PRO A 1 347 ? -26.408 -12.106 37.579 1.00 91.25 347 PRO A N 1
ATOM 2767 C CA . PRO A 1 347 ? -25.037 -11.622 37.410 1.00 91.25 347 PRO A CA 1
ATOM 2768 C C . PRO A 1 347 ? -24.383 -12.075 36.096 1.00 91.25 347 PRO A C 1
ATOM 2770 O O . PRO A 1 347 ? -23.561 -11.345 35.548 1.00 91.25 347 PRO A O 1
ATOM 2773 N N . GLU A 1 348 ? -24.775 -13.224 35.546 1.00 89.50 348 GLU A N 1
ATOM 2774 C CA . GLU A 1 348 ? -24.263 -13.726 34.260 1.00 89.50 348 GLU A CA 1
ATOM 2775 C C . GLU A 1 348 ? -24.844 -12.977 33.041 1.00 89.50 348 GLU A C 1
ATOM 2777 O O . GLU A 1 348 ? -24.345 -13.110 31.926 1.00 89.50 348 GLU A O 1
ATOM 2782 N N . SER A 1 349 ? -25.909 -12.188 33.232 1.00 91.88 349 SER A N 1
ATOM 2783 C CA . SER A 1 349 ? -26.551 -11.407 32.167 1.00 91.88 349 SER A CA 1
ATOM 2784 C C . SER A 1 349 ? -26.002 -9.983 32.110 1.00 91.88 349 SER A C 1
ATOM 2786 O O . SER A 1 349 ? -25.825 -9.333 33.142 1.00 91.88 349 SER A O 1
ATOM 2788 N N . PHE A 1 350 ? -25.771 -9.485 30.894 1.00 95.25 350 PHE A N 1
ATOM 2789 C CA . PHE A 1 350 ? -25.442 -8.083 30.646 1.00 95.25 350 PHE A CA 1
ATOM 2790 C C . PHE A 1 350 ? -26.729 -7.247 30.639 1.00 95.25 350 PHE A C 1
ATOM 2792 O O . PHE A 1 350 ? -27.614 -7.492 29.822 1.00 95.25 350 PHE A O 1
ATOM 2799 N N . ILE A 1 351 ? -26.825 -6.265 31.536 1.00 95.00 351 ILE A N 1
ATOM 2800 C CA . ILE A 1 351 ? -27.958 -5.336 31.641 1.00 95.00 351 ILE A CA 1
ATOM 2801 C C . ILE A 1 351 ? -27.418 -3.908 31.487 1.00 95.00 351 ILE A C 1
ATOM 2803 O O . ILE A 1 351 ? -26.800 -3.369 32.404 1.00 95.00 351 ILE A O 1
ATOM 2807 N N . GLY A 1 352 ? -27.614 -3.310 30.307 1.00 93.38 352 GLY A N 1
ATOM 2808 C CA . GLY A 1 352 ? -26.978 -2.041 29.926 1.00 93.38 352 GLY A CA 1
ATOM 2809 C C . GLY A 1 352 ? -27.374 -0.844 30.797 1.00 93.38 352 GLY A C 1
ATOM 2810 O O . GLY A 1 352 ? -26.551 0.033 31.042 1.00 93.38 352 GLY A O 1
ATOM 2811 N N . ASP A 1 353 ? -28.594 -0.837 31.330 1.00 94.50 353 ASP A N 1
ATOM 2812 C CA . ASP A 1 353 ? -29.164 0.190 32.209 1.00 94.50 353 ASP A CA 1
ATOM 2813 C C . ASP A 1 353 ? -29.090 -0.158 33.712 1.00 94.50 353 ASP A C 1
ATOM 2815 O O . ASP A 1 353 ? -29.640 0.566 34.536 1.00 94.50 353 ASP A O 1
ATOM 2819 N N . ARG A 1 354 ? -28.355 -1.214 34.105 1.00 94.69 354 ARG A N 1
ATOM 2820 C CA . ARG A 1 354 ? -28.244 -1.679 35.507 1.00 94.69 354 ARG A CA 1
ATOM 2821 C C . ARG A 1 354 ? -27.884 -0.584 36.514 1.00 94.69 354 ARG A C 1
ATOM 2823 O O . ARG A 1 354 ? -28.316 -0.662 37.661 1.00 94.69 354 ARG A O 1
ATOM 2830 N N . PHE A 1 355 ? -27.031 0.355 36.115 1.00 95.50 355 PHE A N 1
ATOM 2831 C CA . PHE A 1 355 ? -26.484 1.387 36.995 1.00 95.50 355 PHE A CA 1
ATOM 2832 C C . PHE A 1 355 ? -27.206 2.731 36.861 1.00 95.50 355 PHE A C 1
ATOM 2834 O O . PHE A 1 355 ? -26.748 3.709 37.446 1.00 95.50 355 PHE A O 1
ATOM 2841 N N . LEU A 1 356 ? -28.306 2.791 36.101 1.00 94.56 356 LEU A N 1
ATOM 2842 C CA . LEU A 1 356 ? -29.133 3.989 36.011 1.00 94.56 356 LEU A CA 1
ATOM 2843 C C . LEU A 1 356 ? -29.986 4.156 37.269 1.00 94.56 356 LEU A C 1
ATOM 2845 O O . LEU A 1 356 ? -30.703 3.247 37.686 1.00 94.56 356 LEU A O 1
ATOM 2849 N N . VAL A 1 357 ? -29.920 5.351 37.844 1.00 92.62 357 VAL A N 1
ATOM 2850 C CA . VAL A 1 357 ? -30.758 5.804 38.957 1.00 92.62 357 VAL A CA 1
ATOM 2851 C C . VAL A 1 357 ? -31.315 7.181 38.618 1.00 92.62 357 VAL A C 1
ATOM 2853 O O . VAL A 1 357 ? -30.645 7.966 37.956 1.00 92.62 357 VAL A O 1
ATOM 2856 N N . GLN A 1 358 ? -32.526 7.504 39.068 1.00 89.75 358 GLN A N 1
ATOM 2857 C CA . GLN A 1 358 ? -33.051 8.859 38.888 1.00 89.75 358 GLN A CA 1
ATOM 2858 C C . GLN A 1 358 ? -32.420 9.803 39.917 1.00 89.75 358 GLN A C 1
ATOM 2860 O O . GLN A 1 358 ? -32.554 9.598 41.126 1.00 89.75 358 GLN A O 1
ATOM 2865 N N . GLY A 1 359 ? -31.723 10.825 39.424 1.00 82.38 359 GLY A N 1
ATOM 2866 C CA . GLY A 1 359 ? -31.155 11.910 40.212 1.00 82.38 359 GLY A CA 1
ATOM 2867 C C . GLY A 1 359 ? -32.224 12.841 40.787 1.00 82.38 359 GLY A C 1
ATOM 2868 O O . GLY A 1 359 ? -33.399 12.805 40.416 1.00 82.38 359 GLY A O 1
ATOM 2869 N N . ALA A 1 360 ? -31.809 13.720 41.701 1.00 78.94 360 ALA A N 1
ATOM 2870 C CA . ALA A 1 360 ? -32.717 14.628 42.411 1.00 78.94 360 ALA A CA 1
ATOM 2871 C C . ALA A 1 360 ? -33.402 15.676 41.505 1.00 78.94 360 ALA A C 1
ATOM 2873 O O . ALA A 1 360 ? -34.392 16.281 41.910 1.00 78.94 360 ALA A O 1
ATOM 2874 N N . ASP A 1 361 ? -32.885 15.894 40.294 1.00 78.56 361 ASP A N 1
ATOM 2875 C CA . ASP A 1 361 ? -33.456 16.768 39.265 1.00 78.56 361 ASP A CA 1
ATOM 2876 C C . ASP A 1 361 ? -34.277 16.006 38.201 1.00 78.56 361 ASP A C 1
ATOM 2878 O O . ASP A 1 361 ? -34.675 16.591 37.193 1.00 78.56 361 ASP A O 1
ATOM 2882 N N . GLY A 1 362 ? -34.526 14.709 38.420 1.00 79.50 362 GLY A N 1
ATOM 2883 C CA . GLY A 1 362 ? -35.294 13.838 37.529 1.00 79.50 362 GLY A CA 1
ATOM 2884 C C . GLY A 1 362 ? -34.533 13.330 36.300 1.00 79.50 362 GLY A C 1
ATOM 2885 O O . GLY A 1 362 ? -35.145 12.675 35.456 1.00 79.50 362 GLY A O 1
ATOM 2886 N N . LYS A 1 363 ? -33.230 13.618 36.170 1.00 83.06 363 LYS A N 1
ATOM 2887 C CA . LYS A 1 363 ? -32.386 13.045 35.110 1.00 83.06 363 LYS A CA 1
ATOM 2888 C C . LYS A 1 363 ? -31.817 11.694 35.528 1.00 83.06 363 LYS A C 1
ATOM 2890 O O . LYS A 1 363 ? -31.611 11.441 36.711 1.00 83.06 363 LYS A O 1
ATOM 2895 N N . ASP A 1 364 ? -31.505 10.848 34.553 1.00 88.00 364 ASP A N 1
ATOM 2896 C CA . ASP A 1 364 ? -30.810 9.592 34.822 1.00 88.00 364 ASP A CA 1
ATOM 2897 C C . ASP A 1 364 ? -29.330 9.867 35.152 1.00 88.00 364 ASP A C 1
ATOM 2899 O O . ASP A 1 364 ? -28.591 10.471 34.372 1.00 88.00 364 ASP A O 1
ATOM 2903 N N . GLU A 1 365 ? -28.891 9.405 36.318 1.00 89.81 365 GLU A N 1
ATOM 2904 C CA . GLU A 1 365 ? -27.506 9.409 36.785 1.00 89.81 365 GLU A CA 1
ATOM 2905 C C . GLU A 1 365 ? -26.966 7.972 36.869 1.00 89.81 365 GLU A C 1
ATOM 2907 O O . GLU A 1 365 ? -27.710 6.998 36.759 1.00 89.81 365 GLU A O 1
ATOM 2912 N N . VAL A 1 366 ? -25.650 7.824 37.065 1.00 93.31 366 VAL A N 1
ATOM 2913 C CA . VAL A 1 366 ? -24.993 6.509 37.149 1.00 93.31 366 VAL A CA 1
ATOM 2914 C C . VAL A 1 366 ? -24.447 6.255 38.551 1.00 93.31 366 VAL A C 1
ATOM 2916 O O . VAL A 1 366 ? -23.400 6.801 38.909 1.00 93.31 366 VAL A O 1
ATOM 2919 N N . ASP A 1 367 ? -25.094 5.363 39.307 1.00 93.19 367 ASP A N 1
ATOM 2920 C CA . ASP A 1 367 ? -24.566 4.835 40.570 1.00 93.19 367 ASP A CA 1
ATOM 2921 C C . ASP A 1 367 ? -24.012 3.418 40.378 1.00 93.19 367 ASP A C 1
ATOM 2923 O O . ASP A 1 367 ? -24.731 2.471 40.076 1.00 93.19 367 ASP A O 1
ATOM 2927 N N . ILE A 1 368 ? -22.704 3.262 40.593 1.00 91.75 368 ILE A N 1
ATOM 2928 C CA . ILE A 1 368 ? -21.999 1.976 40.499 1.00 91.75 368 ILE A CA 1
ATOM 2929 C C . ILE A 1 368 ? -22.008 1.173 41.814 1.00 91.75 368 ILE A C 1
ATOM 2931 O O . ILE A 1 368 ? -21.500 0.048 41.854 1.00 91.75 368 ILE A O 1
ATOM 2935 N N . GLY A 1 369 ? -22.517 1.747 42.908 1.00 90.12 369 GLY A N 1
ATOM 2936 C CA . GLY A 1 369 ? -22.680 1.107 44.211 1.00 90.12 369 GLY A CA 1
ATOM 2937 C C . GLY A 1 369 ? -21.426 0.390 44.733 1.00 90.12 369 GLY A C 1
ATOM 2938 O O . GLY A 1 369 ? -20.340 0.963 44.921 1.00 90.12 369 GLY A O 1
ATOM 2939 N N . SER A 1 370 ? -21.558 -0.914 44.989 1.00 89.06 370 SER A N 1
ATOM 2940 C CA . SER A 1 370 ? -20.469 -1.748 45.508 1.00 89.06 370 SER A CA 1
ATOM 2941 C C . SER A 1 370 ? -19.398 -2.099 44.465 1.00 89.06 370 SER A C 1
ATOM 2943 O O . SER A 1 370 ? -18.332 -2.577 44.849 1.00 89.06 370 SER A O 1
ATOM 2945 N N . LEU A 1 371 ? -19.598 -1.828 43.168 1.00 90.81 371 LEU A N 1
ATOM 2946 C CA . LEU A 1 371 ? -18.643 -2.167 42.106 1.00 90.81 371 LEU A CA 1
ATOM 2947 C C . LEU A 1 371 ? -17.275 -1.492 42.347 1.00 90.81 371 LEU A C 1
ATOM 2949 O O . LEU A 1 371 ? -17.194 -0.292 42.631 1.00 90.81 371 LEU A O 1
ATOM 2953 N N . LYS A 1 372 ? -16.178 -2.257 42.236 1.00 88.75 372 LYS A N 1
ATOM 2954 C CA . LYS A 1 372 ? -14.786 -1.765 42.370 1.00 88.75 372 LYS A CA 1
ATOM 2955 C C . LYS A 1 372 ? -13.922 -2.207 41.175 1.00 88.75 372 LYS A C 1
ATOM 2957 O O . LYS A 1 372 ? -12.917 -2.893 41.366 1.00 88.75 372 LYS A O 1
ATOM 2962 N N . PRO A 1 373 ? -14.271 -1.814 39.934 1.00 87.12 373 PRO A N 1
ATOM 2963 C CA . PRO A 1 373 ? -13.648 -2.369 38.728 1.00 87.12 373 PRO A CA 1
ATOM 2964 C C . PRO A 1 373 ? -12.195 -1.891 38.552 1.00 87.12 373 PRO A C 1
ATOM 2966 O O . PRO A 1 373 ? -11.374 -2.549 37.922 1.00 87.12 373 PRO A O 1
ATOM 2969 N N . TYR A 1 374 ? -11.853 -0.762 39.179 1.00 88.88 374 TYR A N 1
ATOM 2970 C CA . TYR A 1 374 ? -10.516 -0.166 39.214 1.00 88.88 374 TYR A CA 1
ATOM 2971 C C . TYR A 1 374 ? -9.693 -0.559 40.456 1.00 88.88 374 TYR A C 1
ATOM 2973 O O . TYR A 1 374 ? -8.653 0.054 40.726 1.00 88.88 374 TYR A O 1
ATOM 2981 N N . GLY A 1 375 ? -10.173 -1.525 41.246 1.00 86.75 375 GLY A N 1
ATOM 2982 C CA . GLY A 1 375 ? -9.654 -1.840 42.575 1.00 86.75 375 GLY A CA 1
ATOM 2983 C C . GLY A 1 375 ? -10.015 -0.791 43.636 1.00 86.75 375 GLY A C 1
ATOM 2984 O O . GLY A 1 375 ? -10.896 0.045 43.438 1.00 86.75 375 GLY A O 1
ATOM 2985 N N . ALA A 1 376 ? -9.332 -0.842 44.785 1.00 83.19 376 ALA A N 1
ATOM 2986 C CA . ALA A 1 376 ? -9.651 -0.025 45.958 1.00 83.19 376 ALA A CA 1
ATOM 2987 C C . ALA A 1 376 ? -8.409 0.434 46.752 1.00 83.19 376 ALA A C 1
ATOM 2989 O O . ALA A 1 376 ? -7.314 -0.137 46.649 1.00 83.19 376 ALA A O 1
ATOM 2990 N N . GLY A 1 377 ? -8.603 1.465 47.582 1.00 81.81 377 GLY A N 1
ATOM 2991 C CA . GLY A 1 377 ? -7.579 2.046 48.457 1.00 81.81 377 GLY A CA 1
ATOM 2992 C C . GLY A 1 377 ? -6.413 2.689 47.696 1.00 81.81 377 GLY A C 1
ATOM 2993 O O . GLY A 1 377 ? -6.548 3.094 46.545 1.00 81.81 377 GLY A O 1
ATOM 2994 N N . PHE A 1 378 ? -5.232 2.741 48.320 1.00 75.38 378 PHE A N 1
ATOM 2995 C CA . PHE A 1 378 ? -4.023 3.370 47.754 1.00 75.38 378 PHE A CA 1
ATOM 2996 C C . PHE A 1 378 ? -3.590 2.820 46.377 1.00 75.38 378 PHE A C 1
ATOM 2998 O O . PHE A 1 378 ? -2.884 3.495 45.632 1.00 75.38 378 PHE A O 1
ATOM 3005 N N . ALA A 1 379 ? -4.006 1.597 46.029 1.00 78.19 379 ALA A N 1
ATOM 3006 C CA . ALA A 1 379 ? -3.665 0.942 44.765 1.00 78.19 379 ALA A CA 1
ATOM 3007 C C . ALA A 1 379 ? -4.761 1.051 43.686 1.00 78.19 379 ALA A C 1
ATOM 3009 O O . ALA A 1 379 ? -4.675 0.344 42.684 1.00 78.19 379 ALA A O 1
ATOM 3010 N N . ILE A 1 380 ? -5.785 1.891 43.886 1.00 87.19 380 ILE A N 1
ATOM 3011 C CA . ILE A 1 380 ? -6.804 2.171 42.866 1.00 87.19 380 ILE A CA 1
ATOM 3012 C C . ILE A 1 380 ? -6.156 2.680 41.569 1.00 87.19 380 ILE A C 1
ATOM 3014 O O . ILE A 1 380 ? -5.176 3.433 41.606 1.00 87.19 380 ILE A O 1
ATOM 3018 N N . CYS A 1 381 ? -6.703 2.289 40.414 1.00 89.75 381 CYS A N 1
ATOM 3019 C CA . CYS A 1 381 ? -6.159 2.697 39.121 1.00 89.75 381 CYS A CA 1
ATOM 3020 C C . CYS A 1 381 ? -6.061 4.230 39.005 1.00 89.75 381 CYS A C 1
ATOM 3022 O O . CYS A 1 381 ? -7.053 4.962 39.122 1.00 89.75 381 CYS A O 1
ATOM 3024 N N . LYS A 1 382 ? -4.842 4.716 38.745 1.00 89.56 382 LYS A N 1
ATOM 3025 C CA . LYS A 1 382 ? -4.544 6.143 38.564 1.00 89.56 382 LYS A CA 1
ATOM 3026 C C . LYS A 1 382 ? -4.870 6.669 37.167 1.00 89.56 382 LYS A C 1
ATOM 3028 O O . LYS A 1 382 ? -4.937 7.875 36.998 1.00 89.56 382 LYS A O 1
ATOM 3033 N N . GLY A 1 383 ? -5.096 5.785 36.197 1.00 89.25 383 GLY A N 1
ATOM 3034 C CA . GLY A 1 383 ? -5.575 6.153 34.864 1.00 89.25 383 GLY A CA 1
ATOM 3035 C C . GLY A 1 383 ? -7.100 6.189 34.741 1.00 89.25 383 GLY A C 1
ATOM 3036 O O . GLY A 1 383 ? -7.589 6.595 33.702 1.00 89.25 383 GLY A O 1
ATOM 3037 N N . ARG A 1 384 ? -7.869 5.778 35.764 1.00 91.81 384 ARG A N 1
ATOM 3038 C CA . ARG A 1 384 ? -9.313 5.484 35.626 1.00 91.81 384 ARG A CA 1
ATOM 3039 C C . ARG A 1 384 ? -10.160 6.614 35.024 1.00 91.81 384 ARG A C 1
ATOM 3041 O O . ARG A 1 384 ? -11.045 6.328 34.238 1.00 91.81 384 ARG A O 1
ATOM 3048 N N . VAL A 1 385 ? -9.877 7.875 35.364 1.00 91.88 385 VAL A N 1
ATOM 3049 C CA . VAL A 1 385 ? -10.661 9.040 34.900 1.00 91.88 385 VAL A CA 1
ATOM 3050 C C . VAL A 1 385 ? -10.308 9.415 33.453 1.00 91.88 385 VAL A C 1
ATOM 3052 O O . VAL A 1 385 ? -11.155 9.920 32.714 1.00 91.88 385 VAL A O 1
ATOM 3055 N N . PHE A 1 386 ? -9.066 9.140 33.044 1.00 91.88 386 PHE A N 1
ATOM 3056 C CA . PHE A 1 386 ? -8.626 9.223 31.655 1.00 91.88 386 PHE A CA 1
ATOM 3057 C C . PHE A 1 386 ? -9.205 8.059 30.836 1.00 91.88 386 PHE A C 1
ATOM 3059 O O . PHE A 1 386 ? -9.880 8.308 29.851 1.00 91.88 386 PHE A O 1
ATOM 3066 N N . ALA A 1 387 ? -9.041 6.815 31.296 1.00 92.00 387 ALA A N 1
ATOM 3067 C CA . ALA A 1 387 ? -9.508 5.607 30.608 1.00 92.00 387 ALA A CA 1
ATOM 3068 C C . ALA A 1 387 ? -11.039 5.553 30.442 1.00 92.00 387 ALA A C 1
ATOM 3070 O O . ALA A 1 387 ? -11.524 5.148 29.394 1.00 92.00 387 ALA A O 1
ATOM 3071 N N . GLU A 1 388 ? -11.813 5.998 31.440 1.00 94.25 388 GLU A N 1
ATOM 3072 C CA . GLU A 1 388 ? -13.270 6.144 31.308 1.00 94.25 388 GLU A CA 1
ATOM 3073 C C . GLU A 1 388 ? -13.622 7.122 30.180 1.00 94.25 388 GLU A C 1
ATOM 3075 O O . GLU A 1 388 ? -14.457 6.822 29.337 1.00 94.25 388 GLU A O 1
ATOM 3080 N N . ALA A 1 389 ? -12.945 8.270 30.115 1.00 94.06 389 ALA A N 1
ATOM 3081 C CA . ALA A 1 389 ? -13.185 9.273 29.082 1.00 94.06 389 ALA A CA 1
ATOM 3082 C C . ALA A 1 389 ? -12.731 8.818 27.685 1.00 94.06 389 ALA A C 1
ATOM 3084 O O . ALA A 1 389 ? -13.482 8.972 26.729 1.00 94.06 389 ALA A O 1
ATOM 3085 N N . GLU A 1 390 ? -11.548 8.213 27.586 1.00 94.56 390 GLU A N 1
ATOM 3086 C CA . GLU A 1 390 ? -10.996 7.598 26.376 1.00 94.56 390 GLU A CA 1
ATOM 3087 C C . GLU A 1 390 ? -11.949 6.540 25.804 1.00 94.56 390 GLU A C 1
ATOM 3089 O O . GLU A 1 390 ? -12.313 6.603 24.631 1.00 94.56 390 GLU A O 1
ATOM 3094 N N . VAL A 1 391 ? -12.416 5.599 26.634 1.00 96.44 391 VAL A N 1
ATOM 3095 C CA . VAL A 1 391 ? -13.329 4.538 26.193 1.00 96.44 391 VAL A CA 1
ATOM 3096 C C . VAL A 1 391 ? -14.702 5.102 25.828 1.00 96.44 391 VAL A C 1
ATOM 3098 O O . VAL A 1 391 ? -15.228 4.720 24.787 1.00 96.44 391 VAL A O 1
ATOM 3101 N N . LEU A 1 392 ? -15.274 6.027 26.610 1.00 97.00 392 LEU A N 1
ATOM 3102 C CA . LEU A 1 392 ? -16.564 6.648 26.273 1.00 97.00 392 LEU A CA 1
ATOM 3103 C C . LEU A 1 392 ? -16.493 7.429 24.953 1.00 97.00 392 LEU A C 1
ATOM 3105 O O . LEU A 1 392 ? -17.350 7.238 24.093 1.00 97.00 392 LEU A O 1
ATOM 3109 N N . ALA A 1 393 ? -15.457 8.253 24.756 1.00 96.38 393 ALA A N 1
ATOM 3110 C CA . ALA A 1 393 ? -15.255 9.008 23.521 1.00 96.38 393 ALA A CA 1
ATOM 3111 C C . ALA A 1 393 ? -15.050 8.087 22.312 1.00 96.38 393 ALA A C 1
ATOM 3113 O O . ALA A 1 393 ? -15.700 8.279 21.284 1.00 96.38 393 ALA A O 1
ATOM 3114 N N . PHE A 1 394 ? -14.211 7.056 22.439 1.00 97.31 394 PHE A N 1
ATOM 3115 C CA . PHE A 1 394 ? -13.965 6.095 21.365 1.00 97.31 394 PHE A CA 1
ATOM 3116 C C . PHE A 1 394 ? -15.230 5.302 21.009 1.00 97.31 394 PHE A C 1
ATOM 3118 O O . PHE A 1 394 ? -15.603 5.229 19.842 1.00 97.31 394 PHE A O 1
ATOM 3125 N N . VAL A 1 395 ? -15.924 4.735 22.002 1.00 97.62 395 VAL A N 1
ATOM 3126 C CA . VAL A 1 395 ? -17.125 3.914 21.780 1.00 97.62 395 VAL A CA 1
ATOM 3127 C C . VAL A 1 395 ? -18.262 4.744 21.186 1.00 97.62 395 VAL A C 1
ATOM 3129 O O . VAL A 1 395 ? -18.859 4.306 20.204 1.00 97.62 395 VAL A O 1
ATOM 3132 N N . ALA A 1 396 ? -18.529 5.946 21.710 1.00 96.88 396 ALA A N 1
ATOM 3133 C CA . ALA A 1 396 ? -19.547 6.837 21.151 1.00 96.88 396 ALA A CA 1
ATOM 3134 C C . ALA A 1 396 ? -19.237 7.185 19.685 1.00 96.88 396 ALA A C 1
ATOM 3136 O O . ALA A 1 396 ? -20.093 7.054 18.815 1.00 96.88 396 ALA A O 1
ATOM 3137 N N . SER A 1 397 ? -17.986 7.540 19.389 1.00 95.50 397 SER A N 1
ATOM 3138 C CA . SER A 1 397 ? -17.535 7.875 18.033 1.00 95.50 397 SER A CA 1
ATOM 3139 C C . SER A 1 397 ? -17.667 6.714 17.047 1.00 95.50 397 SER A C 1
ATOM 3141 O O . SER A 1 397 ? -18.120 6.902 15.918 1.00 95.50 397 SER A O 1
ATOM 3143 N N . ILE A 1 398 ? -17.309 5.500 17.476 1.00 95.94 398 ILE A N 1
ATOM 3144 C CA . ILE A 1 398 ? -17.430 4.289 16.658 1.00 95.94 398 ILE A CA 1
ATOM 3145 C C . ILE A 1 398 ? -18.907 3.952 16.401 1.00 95.94 398 ILE A C 1
ATOM 3147 O O . ILE A 1 398 ? -19.272 3.729 15.252 1.00 95.94 398 ILE A O 1
ATOM 3151 N N . ILE A 1 399 ? -19.764 3.977 17.429 1.00 95.00 399 ILE A N 1
ATOM 3152 C CA . ILE A 1 399 ? -21.203 3.677 17.304 1.00 95.00 399 ILE A CA 1
ATOM 3153 C C . ILE A 1 399 ? -21.943 4.739 16.479 1.00 95.00 399 ILE A C 1
ATOM 3155 O O . ILE A 1 399 ? -22.884 4.402 15.756 1.00 95.00 399 ILE A O 1
ATOM 3159 N N . ALA A 1 400 ? -21.531 6.006 16.561 1.00 92.81 400 ALA A N 1
ATOM 3160 C CA . ALA A 1 400 ? -22.091 7.080 15.751 1.00 92.81 400 ALA A CA 1
ATOM 3161 C C . ALA A 1 400 ? -21.750 6.902 14.262 1.00 92.81 400 ALA A C 1
ATOM 3163 O O . ALA A 1 400 ? -22.646 6.971 13.423 1.00 92.81 400 ALA A O 1
ATOM 3164 N N . LEU A 1 401 ? -20.479 6.654 13.926 1.00 91.00 401 LEU A N 1
ATOM 3165 C CA . LEU A 1 401 ? -19.990 6.743 12.546 1.00 91.00 401 LEU A CA 1
ATOM 3166 C C . LEU A 1 401 ? -20.000 5.420 11.761 1.00 91.00 401 LEU A C 1
ATOM 3168 O O . LEU A 1 401 ? -20.042 5.445 10.528 1.00 91.00 401 LEU A O 1
ATOM 3172 N N . TRP A 1 402 ? -19.966 4.275 12.442 1.00 92.50 402 TRP A N 1
ATOM 3173 C CA . TRP A 1 402 ? -19.826 2.959 11.816 1.00 92.50 402 TRP A CA 1
ATOM 3174 C C . TRP A 1 402 ? -20.980 2.025 12.190 1.00 92.50 402 TRP A C 1
ATOM 3176 O O . TRP A 1 402 ? -21.425 1.981 13.338 1.00 92.50 402 TRP A O 1
ATOM 3186 N N . ASP A 1 403 ? -21.441 1.263 11.203 1.00 91.50 403 ASP A N 1
ATOM 3187 C CA . ASP A 1 403 ? -22.318 0.112 11.383 1.00 91.50 403 ASP A CA 1
ATOM 3188 C C . ASP A 1 403 ? -21.473 -1.170 11.376 1.00 91.50 403 ASP A C 1
ATOM 3190 O O . ASP A 1 403 ? -20.487 -1.300 10.640 1.00 91.50 403 ASP A O 1
ATOM 3194 N N . PHE A 1 404 ? -21.862 -2.115 12.229 1.00 92.81 404 PHE A N 1
ATOM 3195 C CA . PHE A 1 404 ? -21.254 -3.434 12.331 1.00 92.81 404 PHE A CA 1
ATOM 3196 C C . PHE A 1 404 ? -22.355 -4.480 12.301 1.00 92.81 404 PHE A C 1
ATOM 3198 O O . PHE A 1 404 ? -23.300 -4.412 13.088 1.00 92.81 404 PHE A O 1
ATOM 3205 N N . GLU A 1 405 ? -22.178 -5.486 11.460 1.00 91.88 405 GLU A N 1
ATOM 3206 C CA . GLU A 1 405 ? -23.060 -6.642 11.367 1.00 91.88 405 GLU A CA 1
ATOM 3207 C C . GLU A 1 405 ? -22.251 -7.928 11.600 1.00 91.88 405 GLU A C 1
ATOM 3209 O O . GLU A 1 405 ? -21.053 -7.979 11.298 1.00 91.88 405 GLU A O 1
ATOM 3214 N N . PRO A 1 406 ? -22.855 -8.981 12.171 1.00 91.75 406 PRO A N 1
ATOM 3215 C CA . PRO A 1 406 ? -22.167 -10.243 12.383 1.00 91.75 406 PRO A CA 1
ATOM 3216 C C . PRO A 1 406 ? -21.979 -10.963 11.044 1.00 91.75 406 PRO A C 1
ATOM 3218 O O . PRO A 1 406 ? -22.947 -11.264 10.353 1.00 91.75 406 PRO A O 1
ATOM 3221 N N . ALA A 1 407 ? -20.747 -11.362 10.713 1.00 85.50 407 ALA A N 1
ATOM 3222 C CA . ALA A 1 407 ? -20.461 -12.111 9.478 1.00 85.50 407 ALA A CA 1
ATOM 3223 C C . ALA A 1 407 ? -21.023 -13.557 9.486 1.00 85.50 407 ALA A C 1
ATOM 3225 O O . ALA A 1 407 ? -20.834 -14.327 8.545 1.00 85.50 407 ALA A O 1
ATOM 3226 N N . SER A 1 408 ? -21.685 -13.955 10.577 1.00 81.56 408 SER A N 1
ATOM 3227 C CA . SER A 1 408 ? -22.357 -15.239 10.755 1.00 81.56 408 SER A CA 1
ATOM 3228 C C . SER A 1 408 ? -23.868 -15.039 10.722 1.00 81.56 408 SER A C 1
ATOM 3230 O O . SER A 1 408 ? -24.411 -14.293 11.534 1.00 81.56 408 SER A O 1
ATOM 3232 N N . ALA A 1 409 ? -24.568 -15.812 9.887 1.00 78.25 409 ALA A N 1
ATOM 3233 C CA . ALA A 1 409 ? -26.034 -15.829 9.813 1.00 78.25 409 ALA A CA 1
ATOM 3234 C C . ALA A 1 409 ? -26.742 -16.234 11.129 1.00 78.25 409 ALA A C 1
ATOM 3236 O O . ALA A 1 409 ? -27.964 -16.184 11.216 1.00 78.25 409 ALA A O 1
ATOM 3237 N N . LYS A 1 410 ? -25.995 -16.647 12.161 1.00 80.88 410 LYS A N 1
ATOM 3238 C CA . LYS A 1 410 ? -26.521 -16.891 13.512 1.00 80.88 410 LYS A CA 1
ATOM 3239 C C . LYS A 1 410 ? -26.639 -15.631 14.382 1.00 80.88 410 LYS A C 1
ATOM 3241 O O . LYS A 1 410 ? -27.124 -15.731 15.505 1.00 80.88 410 LYS A O 1
ATOM 3246 N N . GLY A 1 411 ? -26.160 -14.481 13.910 1.00 88.00 411 GLY A N 1
ATOM 3247 C CA . GLY A 1 411 ? -26.065 -13.263 14.709 1.00 88.00 411 GLY A CA 1
ATOM 3248 C C . GLY A 1 411 ? -24.778 -13.179 15.541 1.00 88.00 411 GLY A C 1
ATOM 3249 O O . GLY A 1 411 ? -23.797 -13.886 15.292 1.00 88.00 411 GLY A O 1
ATOM 3250 N N . TRP A 1 412 ? -24.777 -12.285 16.531 1.00 91.81 412 TRP A N 1
ATOM 3251 C CA . TRP A 1 412 ? -23.642 -12.058 17.428 1.00 91.81 412 TRP A CA 1
ATOM 3252 C C . TRP A 1 412 ? -23.474 -13.195 18.448 1.00 91.81 412 TRP A C 1
ATOM 3254 O O . TRP A 1 412 ? -24.262 -13.326 19.382 1.00 91.81 412 TRP A O 1
ATOM 3264 N N . GLU A 1 413 ? -22.407 -13.988 18.315 1.00 89.38 413 GLU A N 1
ATOM 3265 C CA . GLU A 1 413 ? -21.984 -14.957 19.336 1.00 89.38 413 GLU A CA 1
ATOM 3266 C C . GLU A 1 413 ? -20.968 -14.295 20.295 1.00 89.38 413 GLU A C 1
ATOM 3268 O O . GLU A 1 413 ? -19.905 -13.836 19.872 1.00 89.38 413 GLU A O 1
ATOM 3273 N N . ILE A 1 414 ? -21.280 -14.240 21.597 1.00 92.19 414 ILE A N 1
ATOM 3274 C CA . ILE A 1 414 ? -20.375 -13.703 22.630 1.00 92.19 414 ILE A CA 1
ATOM 3275 C C . ILE A 1 414 ? -19.297 -14.760 22.947 1.00 92.19 414 ILE A C 1
ATOM 3277 O O . ILE A 1 414 ? -19.647 -15.867 23.362 1.00 92.19 414 ILE A O 1
ATOM 3281 N N . PRO A 1 415 ? -17.995 -14.463 22.774 1.00 94.25 415 PRO A N 1
ATOM 3282 C CA . PRO A 1 415 ? -16.928 -15.434 22.995 1.00 94.25 415 PRO A CA 1
ATOM 3283 C C . PRO A 1 415 ? -16.646 -15.653 24.491 1.00 94.25 415 PRO A C 1
ATOM 3285 O O . PRO A 1 415 ? -16.707 -14.719 25.286 1.00 94.25 415 PRO A O 1
ATOM 3288 N N . ASP A 1 416 ? -16.240 -16.872 24.866 1.00 93.38 416 ASP A N 1
ATOM 3289 C CA . ASP A 1 416 ? -15.732 -17.166 26.217 1.00 93.38 416 ASP A CA 1
ATOM 3290 C C . ASP A 1 416 ? -14.547 -16.251 26.594 1.00 93.38 416 ASP A C 1
ATOM 3292 O O . ASP A 1 416 ? -13.718 -15.882 25.752 1.00 93.38 416 ASP A O 1
ATOM 3296 N N . HIS A 1 417 ? -14.365 -16.014 27.893 1.00 92.12 417 HIS A N 1
ATOM 3297 C CA . HIS A 1 417 ? -13.223 -15.271 28.428 1.00 92.12 417 HIS A CA 1
ATOM 3298 C C . HIS A 1 417 ? -11.933 -16.097 28.540 1.00 92.12 417 HIS A C 1
ATOM 3300 O O . HIS A 1 417 ? -11.898 -17.199 29.093 1.00 92.12 417 HIS A O 1
ATOM 3306 N N . VAL A 1 418 ? -10.816 -15.490 28.143 1.00 89.56 418 VAL A N 1
ATOM 3307 C CA . VAL A 1 418 ? -9.455 -15.883 28.528 1.00 89.56 418 VAL A CA 1
ATOM 3308 C C . VAL A 1 418 ? -8.928 -14.867 29.539 1.00 89.56 418 VAL A C 1
ATOM 3310 O O . VAL A 1 418 ? -8.897 -13.665 29.274 1.00 89.56 418 VAL A O 1
ATOM 3313 N N . LYS A 1 419 ? -8.489 -15.349 30.708 1.00 80.94 419 LYS A N 1
ATOM 3314 C CA . LYS A 1 419 ? -7.956 -14.492 31.779 1.00 80.94 419 LYS A CA 1
ATOM 3315 C C . LYS A 1 419 ? -6.669 -13.787 31.339 1.00 80.94 419 LYS A C 1
ATOM 3317 O O . LYS A 1 419 ? -5.700 -14.455 30.975 1.00 80.94 419 LYS A O 1
ATOM 3322 N N . ALA A 1 420 ? -6.652 -12.462 31.454 1.00 80.44 420 ALA A N 1
ATOM 3323 C CA . ALA A 1 420 ? -5.472 -11.614 31.282 1.00 80.44 420 ALA A CA 1
ATOM 3324 C C . ALA A 1 420 ? -5.197 -10.801 32.561 1.00 80.44 420 ALA A C 1
ATOM 3326 O O . ALA A 1 420 ? -5.514 -11.258 33.661 1.00 80.44 420 ALA A O 1
ATOM 3327 N N . SER A 1 421 ? -4.552 -9.636 32.452 1.00 77.38 421 SER A N 1
ATOM 3328 C CA . SER A 1 421 ? -4.144 -8.847 33.622 1.00 77.38 421 SER A CA 1
ATOM 3329 C C . SER A 1 421 ? -5.267 -8.037 34.287 1.00 77.38 421 SER A C 1
ATOM 3331 O O . SER A 1 421 ? -5.122 -7.674 35.456 1.00 77.38 421 SER A O 1
ATOM 3333 N N . GLY A 1 422 ? -6.380 -7.794 33.586 1.00 82.69 422 GLY A N 1
ATOM 3334 C CA . GLY A 1 422 ? -7.584 -7.156 34.125 1.00 82.69 422 GLY A CA 1
ATOM 3335 C C . GLY A 1 422 ? -8.818 -7.493 33.291 1.00 82.69 422 GLY A C 1
ATOM 3336 O O . GLY A 1 422 ? -9.567 -8.407 33.641 1.00 82.69 422 GLY A O 1
ATOM 3337 N N . VAL A 1 423 ? -8.994 -6.784 32.173 1.00 90.88 423 VAL A N 1
ATOM 3338 C CA . VAL A 1 423 ? -10.033 -7.069 31.166 1.00 90.88 423 VAL A CA 1
ATOM 3339 C C . VAL A 1 423 ? -9.729 -8.400 30.472 1.00 90.88 423 VAL A C 1
ATOM 3341 O O . VAL A 1 423 ? -8.572 -8.697 30.167 1.00 90.88 423 VAL A O 1
ATOM 3344 N N . ALA A 1 424 ? -10.750 -9.224 30.246 1.00 91.00 424 ALA A N 1
ATOM 3345 C CA . ALA A 1 424 ? -10.602 -10.516 29.588 1.00 91.00 424 ALA A CA 1
ATOM 3346 C C . ALA A 1 424 ? -10.276 -10.378 28.091 1.00 91.00 424 ALA A C 1
ATOM 3348 O O . ALA A 1 424 ? -10.611 -9.390 27.441 1.00 91.00 424 ALA A O 1
ATOM 3349 N N . LEU A 1 425 ? -9.656 -11.409 27.519 1.00 92.19 425 LEU A N 1
ATOM 3350 C CA . LEU A 1 425 ? -9.472 -11.545 26.071 1.00 92.19 425 LEU A CA 1
ATOM 3351 C C . LEU A 1 425 ? -10.536 -12.514 25.527 1.00 92.19 425 LEU A C 1
ATOM 3353 O O . LEU A 1 425 ? -10.847 -13.487 26.218 1.00 92.19 425 LEU A O 1
ATOM 3357 N N . PRO A 1 426 ? -11.067 -12.323 24.311 1.00 94.62 426 PRO A N 1
ATOM 3358 C CA . PRO A 1 426 ? -11.963 -13.298 23.701 1.00 94.62 426 PRO A CA 1
ATOM 3359 C C . PRO A 1 426 ? -11.203 -14.586 23.337 1.00 94.62 426 PRO A C 1
ATOM 3361 O O . PRO A 1 426 ? -10.092 -14.548 22.803 1.00 94.62 426 PRO A O 1
ATOM 3364 N N . LYS A 1 427 ? -11.793 -15.746 23.643 1.00 94.06 427 LYS A N 1
ATOM 3365 C CA . LYS A 1 427 ? -11.232 -17.081 23.347 1.00 94.06 427 LYS A CA 1
ATOM 3366 C C . LYS A 1 427 ? -11.361 -17.474 21.876 1.00 94.06 427 LYS A C 1
ATOM 3368 O O . LYS A 1 427 ? -10.526 -18.222 21.366 1.00 94.06 427 LYS A O 1
ATOM 3373 N N . THR A 1 428 ? -12.415 -17.004 21.220 1.00 93.38 428 THR A N 1
ATOM 3374 C CA . THR A 1 428 ? -12.724 -17.223 19.804 1.00 93.38 428 THR A CA 1
ATOM 3375 C C . THR A 1 428 ? -12.783 -15.887 19.080 1.00 93.38 428 THR A C 1
ATOM 3377 O O . THR A 1 428 ? -13.061 -14.857 19.690 1.00 93.38 428 THR A O 1
ATOM 3380 N N . ASP A 1 429 ? -12.488 -15.902 17.783 1.00 92.94 429 ASP A N 1
ATOM 3381 C CA . ASP A 1 429 ? -12.576 -14.699 16.961 1.00 92.94 429 ASP A CA 1
ATOM 3382 C C . ASP A 1 429 ? -14.039 -14.311 16.704 1.00 92.94 429 ASP A C 1
ATOM 3384 O O . ASP A 1 429 ? -14.897 -15.184 16.570 1.00 92.94 429 ASP A O 1
ATOM 3388 N N . VAL A 1 430 ? -14.303 -13.009 16.621 1.00 94.38 430 VAL A N 1
ATOM 3389 C CA . VAL A 1 430 ? -15.623 -12.441 16.322 1.00 94.38 430 VAL A CA 1
ATOM 3390 C C . VAL A 1 430 ? -15.499 -11.703 14.997 1.00 94.38 430 VAL A C 1
ATOM 3392 O O . VAL A 1 430 ? -14.826 -10.674 14.921 1.00 94.38 430 VAL A O 1
ATOM 3395 N N . ARG A 1 431 ? -16.103 -12.261 13.945 1.00 93.19 431 ARG A N 1
ATOM 3396 C CA . ARG A 1 431 ? -16.062 -11.711 12.586 1.00 93.19 431 ARG A CA 1
ATOM 3397 C C . ARG A 1 431 ? -17.256 -10.792 12.350 1.00 93.19 431 ARG A C 1
ATOM 3399 O O . ARG A 1 431 ? -18.392 -11.183 12.619 1.00 93.19 431 ARG A O 1
ATOM 3406 N N . SER A 1 432 ? -16.995 -9.605 11.817 1.00 92.56 432 SER A N 1
ATOM 3407 C CA . SER A 1 432 ? -18.018 -8.611 11.493 1.00 92.56 432 SER A CA 1
ATOM 3408 C C . SER A 1 432 ? -17.785 -7.978 10.129 1.00 92.56 432 SER A C 1
ATOM 3410 O O . SER A 1 432 ? -16.643 -7.664 9.783 1.00 92.56 432 SER A O 1
ATOM 3412 N N . THR A 1 433 ? -18.862 -7.726 9.398 1.00 92.00 433 THR A N 1
ATOM 3413 C CA . THR A 1 433 ? -18.889 -6.787 8.277 1.00 92.00 433 THR A CA 1
ATOM 3414 C C . THR A 1 433 ? -19.023 -5.366 8.827 1.00 92.00 433 THR A C 1
ATOM 3416 O O . THR A 1 433 ? -19.850 -5.098 9.696 1.00 92.00 433 THR A O 1
ATOM 3419 N N . THR A 1 434 ? -18.166 -4.456 8.362 1.00 91.12 434 THR A N 1
ATOM 3420 C CA . THR A 1 434 ? -18.126 -3.050 8.794 1.00 91.12 434 THR A CA 1
ATOM 3421 C C . THR A 1 434 ? -18.435 -2.125 7.619 1.00 91.12 434 THR A C 1
ATOM 3423 O O . THR A 1 434 ? -17.819 -2.242 6.553 1.00 91.12 434 THR A O 1
ATOM 3426 N N . THR A 1 435 ? -19.358 -1.187 7.829 1.00 89.56 435 THR A N 1
ATOM 3427 C CA . THR A 1 435 ? -19.828 -0.190 6.851 1.00 89.56 435 THR A CA 1
ATOM 3428 C C . THR A 1 435 ? -19.956 1.194 7.506 1.00 89.56 435 THR A C 1
ATOM 3430 O O . THR A 1 435 ? -19.983 1.321 8.730 1.00 89.56 435 THR A O 1
ATOM 3433 N N . LYS A 1 436 ? -19.979 2.273 6.709 1.00 84.19 436 LYS A N 1
ATOM 3434 C CA . LYS A 1 436 ? -20.182 3.640 7.233 1.00 84.19 436 LYS A CA 1
ATOM 3435 C C . LYS A 1 436 ? -21.668 3.898 7.488 1.00 84.19 436 LYS A C 1
ATOM 3437 O O . LYS A 1 436 ? -22.477 3.665 6.590 1.00 84.19 436 LYS A O 1
ATOM 3442 N N . ASN A 1 437 ? -21.998 4.446 8.658 1.00 75.44 437 ASN A N 1
ATOM 3443 C CA . ASN A 1 437 ? -23.377 4.715 9.058 1.00 75.44 437 ASN A CA 1
ATOM 3444 C C . ASN A 1 437 ? -24.030 5.760 8.146 1.00 75.44 437 ASN A C 1
ATOM 3446 O O . ASN A 1 437 ? -23.630 6.926 8.105 1.00 75.44 437 ASN A O 1
ATOM 3450 N N . SER A 1 438 ? -25.059 5.335 7.414 1.00 60.31 438 SER A N 1
ATOM 3451 C CA . SER A 1 438 ? -25.756 6.174 6.435 1.00 60.31 438 SER A CA 1
ATOM 3452 C C . SER A 1 438 ? -26.678 7.227 7.062 1.00 60.31 438 SER A C 1
ATOM 3454 O O . SER A 1 438 ? -26.919 8.257 6.434 1.00 60.31 438 SER A O 1
ATOM 3456 N N . LEU A 1 439 ? -27.155 7.008 8.294 1.00 53.81 439 LEU A N 1
ATOM 3457 C CA . LEU A 1 439 ? -28.046 7.923 9.016 1.00 53.81 439 LEU A CA 1
ATOM 3458 C C . LEU A 1 439 ? -27.276 9.082 9.666 1.00 53.81 439 LEU A C 1
ATOM 3460 O O . LEU A 1 439 ? -27.764 10.211 9.685 1.00 53.81 439 LEU A O 1
ATOM 3464 N N . ALA A 1 440 ? -26.059 8.822 10.153 1.00 52.41 440 ALA A N 1
ATOM 3465 C CA . A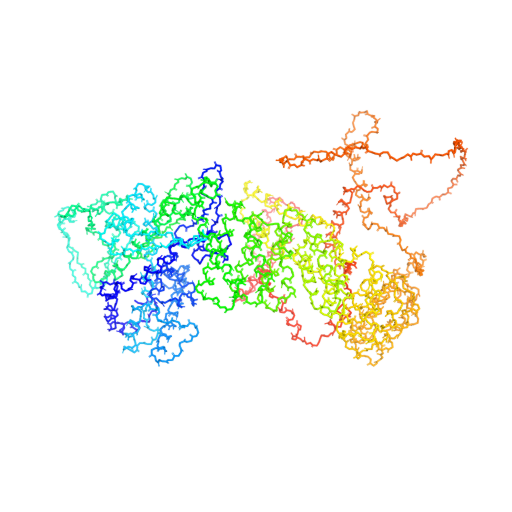LA A 1 440 ? -25.199 9.833 10.778 1.00 52.41 440 ALA A CA 1
ATOM 3466 C C . ALA A 1 440 ? -24.641 10.869 9.784 1.00 52.41 440 ALA A C 1
ATOM 3468 O O . ALA A 1 440 ? -24.255 11.963 10.181 1.00 52.41 440 ALA A O 1
ATOM 3469 N N . MET A 1 441 ? -24.631 10.552 8.488 1.00 53.31 441 MET A N 1
ATOM 3470 C CA . MET A 1 441 ? -24.128 11.419 7.410 1.00 53.31 441 MET A CA 1
ATOM 3471 C C . MET A 1 441 ? -25.160 12.472 6.950 1.00 53.31 441 MET A C 1
ATOM 3473 O O . MET A 1 441 ? -24.962 13.123 5.924 1.00 53.31 441 MET A O 1
ATOM 3477 N N . GLY A 1 442 ? -26.285 12.604 7.665 1.00 41.28 442 GLY A N 1
ATOM 3478 C CA . GLY A 1 442 ? -27.496 13.260 7.173 1.00 41.28 442 GLY A CA 1
ATOM 3479 C C . GLY A 1 442 ? -28.228 12.391 6.142 1.00 41.28 442 GLY A C 1
ATOM 3480 O O . GLY A 1 442 ? -27.630 11.536 5.487 1.00 41.28 442 GLY A O 1
ATOM 3481 N N . LYS A 1 443 ? -29.547 12.587 5.981 1.00 31.00 443 LYS A N 1
ATOM 3482 C CA . LYS A 1 443 ? -30.346 11.823 5.003 1.00 31.00 443 LYS A CA 1
ATOM 3483 C C . LYS A 1 443 ? -29.745 11.970 3.599 1.00 31.00 443 LYS A C 1
ATOM 3485 O O . LYS A 1 443 ? -29.867 13.022 2.975 1.00 31.00 443 LYS A O 1
ATOM 3490 N N . ARG A 1 444 ? -29.124 10.900 3.090 1.00 34.09 444 ARG A N 1
ATOM 3491 C CA . ARG A 1 444 ? -28.519 10.854 1.752 1.00 34.09 444 ARG A CA 1
ATOM 3492 C C . ARG A 1 444 ? -29.565 11.102 0.654 1.00 34.09 444 ARG A C 1
ATOM 3494 O O . ARG A 1 444 ? -30.177 10.161 0.164 1.00 34.09 444 ARG A O 1
ATOM 3501 N N . LYS A 1 445 ? -29.647 12.344 0.169 1.00 32.03 445 LYS A N 1
ATOM 3502 C CA . LYS A 1 445 ? -30.117 12.689 -1.189 1.00 32.03 445 LYS A CA 1
ATOM 3503 C C . LYS A 1 445 ? -28.931 13.067 -2.103 1.00 32.03 445 LYS A C 1
ATOM 3505 O O . LYS A 1 445 ? -29.028 13.976 -2.907 1.00 32.03 445 LYS A O 1
ATOM 3510 N N . ILE A 1 446 ? -27.775 12.404 -1.946 1.00 35.56 446 ILE A N 1
ATOM 3511 C CA . ILE A 1 446 ? -26.552 12.702 -2.735 1.00 35.56 446 ILE A CA 1
ATOM 3512 C C . ILE A 1 446 ? -25.883 11.433 -3.310 1.00 35.56 446 ILE A C 1
ATOM 3514 O O . ILE A 1 446 ? -25.250 11.503 -4.350 1.00 35.56 446 ILE A O 1
ATOM 3518 N N . GLY A 1 447 ? -26.083 10.247 -2.713 1.00 31.34 447 GLY A N 1
ATOM 3519 C CA . GLY A 1 447 ? -25.606 8.972 -3.292 1.00 31.34 447 GLY A CA 1
ATOM 3520 C C . GLY A 1 447 ? -26.603 8.300 -4.247 1.00 31.34 447 GLY A C 1
ATOM 3521 O O . GLY A 1 447 ? -26.207 7.710 -5.242 1.00 31.34 447 GLY A O 1
ATOM 3522 N N . ALA A 1 448 ? -27.907 8.421 -3.978 1.00 30.20 448 ALA A N 1
ATOM 3523 C CA . ALA A 1 448 ? -28.947 7.966 -4.907 1.00 30.20 448 ALA A CA 1
ATOM 3524 C C . ALA A 1 448 ? -29.130 8.933 -6.095 1.00 30.20 448 ALA A C 1
ATOM 3526 O O . ALA A 1 448 ? -29.591 8.530 -7.157 1.00 30.20 448 ALA A O 1
ATOM 3527 N N . LEU A 1 449 ? -28.736 10.201 -5.932 1.00 32.91 449 LEU A N 1
ATOM 3528 C CA . LEU A 1 449 ? -29.019 11.290 -6.873 1.00 32.91 449 LEU A CA 1
ATOM 3529 C C . LEU A 1 449 ? -28.006 11.432 -8.025 1.00 32.91 449 LEU A C 1
ATOM 3531 O O . LEU A 1 449 ? -28.188 12.290 -8.879 1.00 32.91 449 LEU A O 1
ATOM 3535 N N . GLU A 1 450 ? -27.000 10.554 -8.123 1.00 41.31 450 GLU A N 1
ATOM 3536 C CA . GLU A 1 450 ? -26.238 10.398 -9.377 1.00 41.31 450 GLU A CA 1
ATOM 3537 C C . GLU A 1 450 ? -27.029 9.631 -10.458 1.00 41.31 450 GLU A C 1
ATOM 3539 O O . GLU A 1 450 ? -26.651 9.696 -11.625 1.00 41.31 450 GLU A O 1
ATOM 3544 N N . LYS A 1 451 ? -28.123 8.920 -10.111 1.00 38.62 451 LYS A N 1
ATOM 3545 C CA . LYS A 1 451 ? -29.022 8.263 -11.094 1.00 38.62 451 LYS A CA 1
ATOM 3546 C C . LYS A 1 451 ? -30.528 8.298 -10.794 1.00 38.62 451 LYS A C 1
ATOM 3548 O O . LYS A 1 451 ? -31.302 7.879 -11.649 1.00 38.62 451 LYS A O 1
ATOM 3553 N N . VAL A 1 452 ? -30.968 8.787 -9.636 1.00 39.03 452 VAL A N 1
ATOM 3554 C CA . VAL A 1 452 ? -32.395 8.919 -9.292 1.00 39.03 452 VAL A CA 1
ATOM 3555 C C . VAL A 1 452 ? -32.737 10.401 -9.156 1.00 39.03 452 VAL A C 1
ATOM 3557 O O . VAL A 1 452 ? -32.277 11.039 -8.218 1.00 39.03 452 VAL A O 1
ATOM 3560 N N . GLU A 1 453 ? -33.552 10.924 -10.078 1.00 37.81 453 GLU A N 1
ATOM 3561 C CA . GLU A 1 453 ? -34.048 12.318 -10.120 1.00 37.81 453 GLU A CA 1
ATOM 3562 C C . GLU A 1 453 ? -33.004 13.406 -10.446 1.00 37.81 453 GLU A C 1
ATOM 3564 O O . GLU A 1 453 ? -33.039 14.507 -9.898 1.00 37.81 453 GLU A O 1
ATOM 3569 N N . ALA A 1 454 ? -32.135 13.157 -11.431 1.00 38.81 454 ALA A N 1
ATOM 3570 C CA . ALA A 1 454 ? -31.461 14.234 -12.164 1.00 38.81 454 ALA A CA 1
ATOM 3571 C C . ALA A 1 454 ? -32.438 14.949 -13.128 1.00 38.81 454 ALA A C 1
ATOM 3573 O O . ALA A 1 454 ? -32.197 15.017 -14.328 1.00 38.81 454 ALA A O 1
ATOM 3574 N N . ASP A 1 455 ? -33.541 15.482 -12.592 1.00 41.09 455 ASP A N 1
ATOM 3575 C CA . ASP A 1 455 ? -34.518 16.282 -13.331 1.00 41.09 455 ASP A CA 1
ATOM 3576 C C . ASP A 1 455 ? -34.819 17.599 -12.593 1.00 41.09 455 ASP A C 1
ATOM 3578 O O . ASP A 1 455 ? -35.315 17.641 -11.467 1.00 41.09 455 ASP A O 1
ATOM 3582 N N . LEU A 1 456 ? -34.523 18.702 -13.286 1.00 47.25 456 LEU A N 1
ATOM 3583 C CA . LEU A 1 456 ? -34.943 20.089 -13.033 1.00 47.25 456 LEU A CA 1
ATOM 3584 C C . LEU A 1 456 ? -34.433 20.831 -11.772 1.00 47.25 456 LEU A C 1
ATOM 3586 O O . LEU A 1 456 ? -34.150 22.022 -11.906 1.00 47.25 456 LEU A O 1
ATOM 3590 N N . SER A 1 457 ? -34.286 20.229 -10.582 1.00 51.50 457 SER A N 1
ATOM 3591 C CA . SER A 1 457 ? -34.229 21.039 -9.336 1.00 51.50 457 SER A CA 1
ATOM 3592 C C . SER A 1 457 ? -32.926 21.796 -9.020 1.00 51.50 457 SER A C 1
ATOM 3594 O O . SER A 1 457 ? -32.984 22.709 -8.208 1.00 51.50 457 SER A O 1
ATOM 3596 N N . TYR A 1 458 ? -31.774 21.437 -9.602 1.00 64.62 458 TYR A N 1
ATOM 3597 C CA . TYR A 1 458 ? -30.458 22.055 -9.296 1.00 64.62 458 TYR A CA 1
ATOM 3598 C C . TYR A 1 458 ? -29.836 22.811 -10.485 1.00 64.62 458 TYR A C 1
ATOM 3600 O O . TYR A 1 458 ? -28.622 23.039 -10.565 1.00 64.62 458 TYR A O 1
ATOM 3608 N N . ARG A 1 459 ? -30.671 23.159 -11.470 1.00 74.06 459 ARG A N 1
ATOM 3609 C CA . ARG A 1 459 ? -30.235 23.782 -12.726 1.00 74.06 459 ARG A CA 1
ATOM 3610 C C . ARG A 1 459 ? -29.732 25.215 -12.523 1.00 74.06 459 ARG A C 1
ATOM 3612 O O . ARG A 1 459 ? -28.836 25.646 -13.248 1.00 74.06 459 ARG A O 1
ATOM 3619 N N . GLU A 1 460 ? -30.293 25.954 -11.568 1.00 73.06 460 GLU A N 1
ATOM 3620 C CA . GLU A 1 460 ? -29.925 27.354 -11.319 1.00 73.06 460 GLU A CA 1
ATOM 3621 C C . GLU A 1 460 ? -28.570 27.468 -10.611 1.00 73.06 460 GLU A C 1
ATOM 3623 O O . GLU A 1 460 ? -27.730 28.274 -11.016 1.00 73.06 460 GLU A O 1
ATOM 3628 N N . GLU A 1 461 ? -28.295 26.597 -9.639 1.00 74.81 461 GLU A N 1
ATOM 3629 C CA . GLU A 1 461 ? -26.998 26.496 -8.969 1.00 74.81 461 GLU A CA 1
ATOM 3630 C C . GLU A 1 461 ? -25.899 26.057 -9.941 1.00 74.81 461 GLU A C 1
ATOM 3632 O O . GLU A 1 461 ? -24.802 26.622 -9.922 1.00 74.81 461 GLU A O 1
ATOM 3637 N N . PHE A 1 462 ? -26.194 25.108 -10.841 1.00 81.62 462 PHE A N 1
ATOM 3638 C CA . PHE A 1 462 ? -25.266 24.744 -11.914 1.00 81.62 462 PHE A CA 1
ATOM 3639 C C . PHE A 1 462 ? -24.954 25.948 -12.814 1.00 81.62 462 PHE A C 1
ATOM 3641 O O . PHE A 1 462 ? -23.785 26.237 -13.063 1.00 81.62 462 PHE A O 1
ATOM 3648 N N . LEU A 1 463 ? -25.973 26.693 -13.261 1.00 82.12 463 LEU A N 1
ATOM 3649 C CA . LEU A 1 463 ? -25.790 27.890 -14.093 1.00 82.12 463 LEU A CA 1
ATOM 3650 C C . LEU A 1 463 ? -25.001 28.998 -13.378 1.00 82.12 463 LEU A C 1
ATOM 3652 O O . LEU A 1 463 ? -24.213 29.691 -14.023 1.00 82.12 463 LEU A O 1
ATOM 3656 N N . LEU A 1 464 ? -25.173 29.162 -12.064 1.00 82.50 464 LEU A N 1
ATOM 3657 C CA . LEU A 1 464 ? -24.409 30.124 -11.267 1.00 82.50 464 LEU A CA 1
ATOM 3658 C C . LEU A 1 464 ? -22.915 29.764 -11.234 1.00 82.50 464 LEU A C 1
ATOM 3660 O O . LEU A 1 464 ? -22.072 30.620 -11.506 1.00 82.50 464 LEU A O 1
ATOM 3664 N N . GLN A 1 465 ? -22.586 28.495 -10.967 1.00 81.50 465 GLN A N 1
ATOM 3665 C CA . GLN A 1 465 ? -21.199 28.015 -10.979 1.00 81.50 465 GLN A CA 1
ATOM 3666 C C . GLN A 1 465 ? -20.596 28.033 -12.392 1.00 81.50 465 GLN A C 1
ATOM 3668 O O . GLN A 1 465 ? -19.432 28.391 -12.555 1.00 81.50 465 GLN A O 1
ATOM 3673 N N . TYR A 1 466 ? -21.387 27.725 -13.425 1.00 85.81 466 TYR A N 1
ATOM 3674 C CA . TYR A 1 466 ? -20.943 27.782 -14.819 1.00 85.81 466 TYR A CA 1
ATOM 3675 C C . TYR A 1 466 ? -20.575 29.212 -15.246 1.00 85.81 466 TYR A C 1
ATOM 3677 O O . TYR A 1 466 ? -19.504 29.427 -15.804 1.00 85.81 466 TYR A O 1
ATOM 3685 N N . ARG A 1 467 ? -21.391 30.218 -14.899 1.00 86.38 467 ARG A N 1
ATOM 3686 C CA . ARG A 1 467 ? -21.071 31.637 -15.157 1.00 86.38 467 ARG A CA 1
ATOM 3687 C C . ARG A 1 467 ? -19.837 32.116 -14.387 1.00 86.38 467 ARG A C 1
ATOM 3689 O O . ARG A 1 467 ? -19.059 32.911 -14.911 1.00 86.38 467 ARG A O 1
ATOM 3696 N N . HIS A 1 468 ? -19.645 31.644 -13.151 1.00 84.06 468 HIS A N 1
ATOM 3697 C CA . HIS A 1 468 ? -18.435 31.940 -12.374 1.00 84.06 468 HIS A CA 1
ATOM 3698 C C . HIS A 1 468 ? -17.192 31.325 -13.035 1.00 84.06 468 HIS A C 1
ATOM 3700 O O . HIS A 1 468 ? -16.173 32.001 -13.172 1.00 84.06 468 HIS A O 1
ATOM 3706 N N . TYR A 1 469 ? -17.301 30.097 -13.553 1.00 89.19 469 TYR A N 1
ATOM 3707 C CA . TYR A 1 469 ? -16.264 29.478 -14.382 1.00 89.19 469 TYR A CA 1
ATOM 3708 C C . TYR A 1 469 ? -15.964 30.287 -15.649 1.00 89.19 469 TYR A C 1
ATOM 3710 O O . TYR A 1 469 ? -14.797 30.585 -15.884 1.00 89.19 469 TYR A O 1
ATOM 3718 N N . GLU A 1 470 ? -16.973 30.685 -16.431 1.00 88.44 470 GLU A N 1
ATOM 3719 C CA . GLU A 1 470 ? -16.769 31.485 -17.649 1.00 88.44 470 GLU A CA 1
ATOM 3720 C C . GLU A 1 470 ? -16.051 32.807 -17.343 1.00 88.44 470 GLU A C 1
ATOM 3722 O O . GLU A 1 470 ? -15.070 33.142 -18.003 1.00 88.44 470 GLU A O 1
ATOM 3727 N N . SER A 1 471 ? -16.458 33.506 -16.278 1.00 86.25 471 SER A N 1
ATOM 3728 C CA . SER A 1 471 ? -15.803 34.738 -15.823 1.00 86.25 471 SER A CA 1
ATOM 3729 C C . SER A 1 471 ? -14.333 34.513 -15.437 1.00 86.25 471 SER A C 1
ATOM 3731 O O . SER A 1 471 ? -13.447 35.217 -15.923 1.00 86.25 471 SER A O 1
ATOM 3733 N N . GLN A 1 472 ? -14.033 33.495 -14.618 1.00 84.00 472 GLN A N 1
ATOM 3734 C CA . GLN A 1 472 ? -12.650 33.179 -14.227 1.00 84.00 472 GLN A CA 1
ATOM 3735 C C . GLN A 1 472 ? -11.799 32.693 -15.415 1.00 84.00 472 GLN A C 1
ATOM 3737 O O . GLN A 1 472 ? -10.626 33.060 -15.513 1.00 84.00 472 GLN A O 1
ATOM 3742 N N . ARG A 1 473 ? -12.381 31.913 -16.338 1.00 87.31 473 ARG A N 1
ATOM 3743 C CA . ARG A 1 473 ? -11.755 31.479 -17.598 1.00 87.31 473 ARG A CA 1
ATOM 3744 C C . ARG A 1 473 ? -11.375 32.689 -18.445 1.00 87.31 473 ARG A C 1
ATOM 3746 O O . ARG A 1 473 ? -10.235 32.766 -18.889 1.00 87.31 473 ARG A O 1
ATOM 3753 N N . ASP A 1 474 ? -12.289 33.633 -18.646 1.00 85.50 474 ASP A N 1
ATOM 3754 C CA . ASP A 1 474 ? -12.071 34.775 -19.540 1.00 85.50 474 ASP A CA 1
ATOM 3755 C C . ASP A 1 474 ? -11.085 35.789 -18.946 1.00 85.50 474 ASP A C 1
ATOM 3757 O O . ASP A 1 474 ? -10.200 36.273 -19.657 1.00 85.50 474 ASP A O 1
ATOM 3761 N N . ILE A 1 475 ? -11.133 36.016 -17.626 1.00 82.94 475 ILE A N 1
ATOM 3762 C CA . ILE A 1 475 ? -10.091 36.757 -16.898 1.00 82.94 475 ILE A CA 1
ATOM 3763 C C . ILE A 1 475 ? -8.726 36.094 -17.128 1.00 82.94 475 ILE A C 1
ATOM 3765 O O . ILE A 1 475 ? -7.785 36.765 -17.558 1.00 82.94 475 ILE A O 1
ATOM 3769 N N . PHE A 1 476 ? -8.619 34.777 -16.920 1.00 82.06 476 PHE A N 1
ATOM 3770 C CA . PHE A 1 476 ? -7.361 34.049 -17.092 1.00 82.06 476 PHE A CA 1
ATOM 3771 C C . PHE A 1 476 ? -6.847 34.066 -18.544 1.00 82.06 476 PHE A C 1
ATOM 3773 O O . PHE A 1 476 ? -5.660 34.284 -18.769 1.00 82.06 476 PHE A O 1
ATOM 3780 N N . MET A 1 477 ? -7.732 33.901 -19.530 1.00 82.00 477 MET A N 1
ATOM 3781 C CA . MET A 1 477 ? -7.407 33.976 -20.962 1.00 82.00 477 MET A CA 1
ATOM 3782 C C . MET A 1 477 ? -6.950 35.379 -21.392 1.00 82.00 477 MET A C 1
ATOM 3784 O O . MET A 1 477 ? -6.151 35.503 -22.318 1.00 82.00 477 MET A O 1
ATOM 3788 N N . SER A 1 478 ? -7.434 36.436 -20.729 1.00 80.56 478 SER A N 1
ATOM 3789 C CA . SER A 1 478 ? -7.031 37.819 -21.018 1.00 80.56 478 SER A CA 1
ATOM 3790 C C . SER A 1 478 ? -5.679 38.210 -20.404 1.00 80.56 478 SER A C 1
ATOM 3792 O O . SER A 1 478 ? -4.972 39.044 -20.969 1.00 80.56 478 SER A O 1
ATOM 3794 N N . SER A 1 479 ? -5.297 37.640 -19.255 1.00 76.56 479 SER A N 1
ATOM 3795 C CA . SER A 1 479 ? -4.013 37.916 -18.586 1.00 76.56 479 SER A CA 1
ATOM 3796 C C . SER A 1 479 ? -3.569 36.753 -17.675 1.00 76.56 479 SER A C 1
ATOM 3798 O O . SER A 1 479 ? -3.767 36.799 -16.457 1.00 76.56 479 SER A O 1
ATOM 3800 N N . PRO A 1 480 ? -2.900 35.722 -18.233 1.00 70.25 480 PRO A N 1
ATOM 3801 C CA . PRO A 1 480 ? -2.473 34.529 -17.489 1.00 70.25 480 PRO A CA 1
ATOM 3802 C C . PRO A 1 480 ? -1.497 34.814 -16.336 1.00 70.25 480 PRO A C 1
ATOM 3804 O O . PRO A 1 480 ? -1.421 34.054 -15.372 1.00 70.25 480 PRO A O 1
ATOM 3807 N N . SER A 1 481 ? -0.727 35.901 -16.440 1.00 65.50 481 SER A N 1
ATOM 3808 C CA . SER A 1 481 ? 0.354 36.274 -15.520 1.00 65.50 481 SER A CA 1
ATOM 3809 C C . SER A 1 481 ? -0.075 37.173 -14.354 1.00 65.50 481 SER A C 1
ATOM 3811 O O . SER A 1 481 ? 0.694 37.326 -13.407 1.00 65.50 481 SER A O 1
ATOM 3813 N N . SER A 1 482 ? -1.282 37.753 -14.387 1.00 63.31 482 SER A N 1
ATOM 3814 C CA . SER A 1 482 ? -1.809 38.628 -13.324 1.00 63.31 482 SER A CA 1
ATOM 3815 C C . SER A 1 482 ? -2.843 37.944 -12.421 1.00 63.31 482 SER A C 1
ATOM 3817 O O . SER A 1 482 ? -3.476 38.600 -11.592 1.00 63.31 482 SER A O 1
ATOM 3819 N N . ALA A 1 483 ? -3.049 36.635 -12.580 1.00 63.47 483 ALA A N 1
ATOM 3820 C CA . ALA A 1 483 ? -4.032 35.878 -11.816 1.00 63.47 483 ALA A CA 1
ATOM 3821 C C . ALA A 1 483 ? -3.640 35.783 -10.328 1.00 63.47 483 ALA A C 1
ATOM 3823 O O . ALA A 1 483 ? -2.604 35.228 -9.966 1.00 63.47 483 ALA A O 1
ATOM 3824 N N . THR A 1 484 ? -4.490 36.315 -9.445 1.00 67.31 484 THR A N 1
ATOM 3825 C CA . THR A 1 484 ? -4.305 36.214 -7.989 1.00 67.31 484 THR A CA 1
ATOM 3826 C C . THR A 1 484 ? -4.415 34.757 -7.531 1.00 67.31 484 THR A C 1
ATOM 3828 O O . THR A 1 484 ? -5.284 34.028 -8.007 1.00 67.31 484 THR A O 1
ATOM 3831 N N . THR A 1 485 ? -3.610 34.343 -6.548 1.00 66.81 485 THR A N 1
ATOM 3832 C CA . THR A 1 485 ? -3.573 32.964 -6.018 1.00 66.81 485 THR A CA 1
ATOM 3833 C C . THR A 1 485 ? -4.957 32.428 -5.630 1.00 66.81 485 THR A C 1
ATOM 3835 O O . THR A 1 485 ? -5.269 31.272 -5.889 1.00 66.81 485 THR A O 1
ATOM 3838 N N . VAL A 1 486 ? -5.822 33.284 -5.073 1.00 67.69 486 VAL A N 1
ATOM 3839 C CA . VAL A 1 486 ? -7.211 32.943 -4.705 1.00 67.69 486 VAL A CA 1
ATOM 3840 C C . VAL A 1 486 ? -8.079 32.639 -5.936 1.00 67.69 486 VAL A C 1
ATOM 3842 O O . VAL A 1 486 ? -8.867 31.698 -5.910 1.00 67.69 486 VAL A O 1
ATOM 3845 N N . GLY A 1 487 ? -7.908 33.385 -7.033 1.00 70.69 487 GLY A N 1
ATOM 3846 C CA . GLY A 1 487 ? -8.604 33.131 -8.300 1.00 70.69 487 GLY A CA 1
ATOM 3847 C C . GLY A 1 487 ? -8.128 31.843 -8.976 1.00 70.69 487 GLY A C 1
ATOM 3848 O O . GLY A 1 487 ? -8.941 31.080 -9.485 1.00 70.69 487 GLY A O 1
ATOM 3849 N N . LEU A 1 488 ? -6.826 31.539 -8.899 1.00 75.38 488 LEU A N 1
ATOM 3850 C CA . LEU A 1 488 ? -6.267 30.277 -9.402 1.00 75.38 488 LEU A CA 1
ATOM 3851 C C . LEU A 1 488 ? -6.779 29.057 -8.632 1.00 75.38 488 LEU A C 1
ATOM 3853 O O . LEU A 1 488 ? -7.088 28.044 -9.259 1.00 75.38 488 LEU A O 1
ATOM 3857 N N . VAL A 1 489 ? -6.907 29.153 -7.303 1.00 76.31 489 VAL A N 1
ATOM 3858 C CA . VAL A 1 489 ? -7.576 28.120 -6.496 1.00 76.31 489 VAL A CA 1
ATOM 3859 C C . VAL A 1 489 ? -9.036 28.002 -6.928 1.00 76.31 489 VAL A C 1
ATOM 3861 O O . VAL A 1 489 ? -9.429 26.922 -7.348 1.00 76.31 489 VAL A O 1
ATOM 3864 N N . SER A 1 490 ? -9.796 29.106 -6.969 1.00 78.19 490 SER A N 1
ATOM 3865 C CA . SER A 1 490 ? -11.208 29.090 -7.388 1.00 78.19 490 SER A CA 1
ATOM 3866 C C . SER A 1 490 ? -11.426 28.530 -8.800 1.00 78.19 490 SER A C 1
ATOM 3868 O O . SER A 1 490 ? -12.458 27.910 -9.032 1.00 78.19 490 SER A O 1
ATOM 3870 N N . LEU A 1 491 ? -10.506 28.736 -9.747 1.00 83.06 491 LEU A N 1
ATOM 3871 C CA . LEU A 1 491 ? -10.610 28.202 -11.108 1.00 83.06 491 LEU A CA 1
ATOM 3872 C C . LEU A 1 491 ? -10.287 26.700 -11.160 1.00 83.06 491 LEU A C 1
ATOM 3874 O O . LEU A 1 491 ? -11.012 25.947 -11.810 1.00 83.06 491 LEU A O 1
ATOM 3878 N N . ARG A 1 492 ? -9.228 26.253 -10.464 1.00 84.69 492 ARG A N 1
ATOM 3879 C CA . ARG A 1 492 ? -8.883 24.823 -10.311 1.00 84.69 492 ARG A CA 1
ATOM 3880 C C . ARG A 1 492 ? -10.023 24.035 -9.687 1.00 84.69 492 ARG A C 1
ATOM 3882 O O . ARG A 1 492 ? -10.348 22.946 -10.163 1.00 84.69 492 ARG A O 1
ATOM 3889 N N . ASP A 1 493 ? -10.592 24.637 -8.654 1.00 81.75 493 ASP A N 1
ATOM 3890 C CA . ASP A 1 493 ? -11.827 24.252 -8.011 1.00 81.75 493 ASP A CA 1
ATOM 3891 C C . ASP A 1 493 ? -12.929 24.172 -9.069 1.00 81.75 493 ASP A C 1
ATOM 3893 O O . ASP A 1 493 ? -13.272 23.069 -9.437 1.00 81.75 493 ASP A O 1
ATOM 3897 N N . LEU A 1 494 ? -13.416 25.254 -9.683 1.00 83.19 494 LEU A N 1
ATOM 3898 C CA . LEU A 1 494 ? -14.530 25.207 -10.659 1.00 83.19 494 LEU A CA 1
ATOM 3899 C C . LEU A 1 494 ? -14.412 24.128 -11.761 1.00 83.19 494 LEU A C 1
ATOM 3901 O O . LEU A 1 494 ? -15.402 23.454 -12.063 1.00 83.19 494 LEU A O 1
ATOM 3905 N N . ILE A 1 495 ? -13.213 23.927 -12.321 1.00 87.25 495 ILE A N 1
ATOM 3906 C CA . ILE A 1 495 ? -12.923 22.906 -13.347 1.00 87.25 495 ILE A CA 1
ATOM 3907 C C . ILE A 1 495 ? -13.233 21.484 -12.832 1.00 87.25 495 ILE A C 1
ATOM 3909 O O . ILE A 1 495 ? -13.934 20.728 -13.503 1.00 87.25 495 ILE A O 1
ATOM 3913 N N . ASP A 1 496 ? -12.798 21.167 -11.611 1.00 84.44 496 ASP A N 1
ATOM 3914 C CA . ASP A 1 496 ? -13.510 20.310 -10.649 1.00 84.44 496 ASP A CA 1
ATOM 3915 C C . ASP A 1 496 ? -14.896 19.738 -10.971 1.00 84.44 496 ASP A C 1
ATOM 3917 O O . ASP A 1 496 ? -15.118 18.551 -11.196 1.00 84.44 496 ASP A O 1
ATOM 3921 N N . PHE A 1 497 ? -15.862 20.655 -10.887 1.00 84.88 497 PHE A N 1
ATOM 3922 C CA . PHE A 1 497 ? -17.277 20.411 -10.603 1.00 84.88 497 PHE A CA 1
ATOM 3923 C C . PHE A 1 497 ? -17.965 20.174 -11.915 1.00 84.88 497 PHE A C 1
ATOM 3925 O O . PHE A 1 497 ? -18.655 19.180 -12.090 1.00 84.88 497 PHE A O 1
ATOM 3932 N N . LEU A 1 498 ? -17.664 21.052 -12.864 1.00 85.25 498 LEU A N 1
ATOM 3933 C CA . LEU A 1 498 ? -18.062 20.905 -14.242 1.00 85.25 498 LEU A CA 1
ATOM 3934 C C . LEU A 1 498 ? -17.528 19.580 -14.813 1.00 85.25 498 LEU A C 1
ATOM 3936 O O . LEU A 1 498 ? -18.281 18.888 -15.484 1.00 85.25 498 LEU A O 1
ATOM 3940 N N . ALA A 1 499 ? -16.317 19.128 -14.458 1.00 85.75 499 ALA A N 1
ATOM 3941 C CA . ALA A 1 499 ? -15.815 17.818 -14.891 1.00 85.75 499 ALA A CA 1
ATOM 3942 C C . ALA A 1 499 ? -16.534 16.611 -14.252 1.00 85.75 499 ALA A C 1
ATOM 3944 O O . ALA A 1 499 ? -16.700 15.584 -14.915 1.00 85.75 499 ALA A O 1
ATOM 3945 N N . HIS A 1 500 ? -16.979 16.709 -12.995 1.00 84.44 500 HIS A N 1
ATOM 3946 C CA . HIS A 1 500 ? -17.750 15.641 -12.343 1.00 84.44 500 HIS A CA 1
ATOM 3947 C C . HIS A 1 500 ? -19.234 15.636 -12.759 1.00 84.44 500 HIS A C 1
ATOM 3949 O O . HIS A 1 500 ? -19.816 14.560 -12.913 1.00 84.44 500 HIS A O 1
ATOM 3955 N N . VAL A 1 501 ? -19.821 16.812 -13.000 1.00 84.12 501 VAL A N 1
ATOM 3956 C CA . VAL A 1 501 ? -21.267 17.038 -13.195 1.00 84.12 501 VAL A CA 1
ATOM 3957 C C . VAL A 1 501 ? -21.657 17.229 -14.678 1.00 84.12 501 VAL A C 1
ATOM 3959 O O . VAL A 1 501 ? -22.843 17.241 -14.994 1.00 84.12 501 VAL A O 1
ATOM 3962 N N . ALA A 1 502 ? -20.700 17.300 -15.618 1.00 81.69 502 ALA A N 1
ATOM 3963 C CA . ALA A 1 502 ? -20.962 17.446 -17.064 1.00 81.69 502 ALA A CA 1
ATOM 3964 C C . ALA A 1 502 ? -21.956 16.418 -17.638 1.00 81.69 502 ALA A C 1
ATOM 3966 O O . ALA A 1 502 ? -22.784 16.755 -18.477 1.00 81.69 502 ALA A O 1
ATOM 3967 N N . GLU A 1 503 ? -21.898 15.173 -17.163 1.00 80.75 503 GLU A N 1
ATOM 3968 C CA . GLU A 1 503 ? -22.795 14.081 -17.570 1.00 80.75 503 GLU A CA 1
ATOM 3969 C C . GLU A 1 503 ? -24.274 14.376 -17.243 1.00 80.75 503 GLU A C 1
ATOM 3971 O O . GLU A 1 503 ? -25.161 13.967 -17.985 1.00 80.75 503 GLU A O 1
ATOM 3976 N N . CYS A 1 504 ? -24.543 15.140 -16.177 1.00 80.19 504 CYS A N 1
ATOM 3977 C CA . CYS A 1 504 ? -25.896 15.467 -15.719 1.00 80.19 504 CYS A CA 1
ATOM 3978 C C . CYS A 1 504 ? -26.525 16.659 -16.464 1.00 80.19 504 CYS A C 1
ATOM 3980 O O . CYS A 1 504 ? -27.744 16.803 -16.463 1.00 80.19 504 CYS A O 1
ATOM 3982 N N . TYR A 1 505 ? -25.720 17.525 -17.095 1.00 81.75 505 TYR A N 1
ATOM 3983 C CA . TYR A 1 505 ? -26.202 18.712 -17.820 1.00 81.75 505 TYR A CA 1
ATOM 3984 C C . TYR A 1 505 ? -25.559 18.859 -19.214 1.00 81.75 505 TYR A C 1
ATOM 3986 O O . TYR A 1 505 ? -25.040 19.935 -19.532 1.00 81.75 505 TYR A O 1
ATOM 3994 N N . PRO A 1 506 ? -25.630 17.835 -20.089 1.00 79.75 506 PRO A N 1
ATOM 3995 C CA . PRO A 1 506 ? -24.853 17.775 -21.333 1.00 79.75 506 PRO A CA 1
ATOM 3996 C C . PRO A 1 506 ? -25.109 18.959 -22.279 1.00 79.75 506 PRO A C 1
ATOM 3998 O O . PRO A 1 506 ? -24.190 19.438 -22.941 1.00 79.75 506 PRO A O 1
ATOM 4001 N N . ALA A 1 507 ? -26.336 19.492 -22.307 1.00 80.56 507 ALA A N 1
ATOM 4002 C CA . ALA A 1 507 ? -26.672 20.673 -23.102 1.00 80.56 507 ALA A CA 1
ATOM 4003 C C . ALA A 1 507 ? -25.936 21.945 -22.629 1.00 80.56 507 ALA A C 1
ATOM 4005 O O . ALA A 1 507 ? -25.507 22.752 -23.454 1.00 80.56 507 ALA A O 1
ATOM 4006 N N . LEU A 1 508 ? -25.769 22.117 -21.311 1.00 81.31 508 LEU A N 1
ATOM 4007 C CA . LEU A 1 508 ? -25.140 23.297 -20.707 1.00 81.31 508 LEU A CA 1
ATOM 4008 C C . LEU A 1 508 ? -23.612 23.166 -20.629 1.00 81.31 508 LEU A C 1
ATOM 4010 O O . LEU A 1 508 ? -22.913 24.157 -20.798 1.00 81.31 508 LEU A O 1
ATOM 4014 N N . SER A 1 509 ? -23.089 21.955 -20.414 1.00 82.62 509 SER A N 1
ATOM 4015 C CA . SER A 1 509 ? -21.648 21.683 -20.334 1.00 82.62 509 SER A CA 1
ATOM 4016 C C . SER A 1 509 ? -20.980 21.416 -21.688 1.00 82.62 509 SER A C 1
ATOM 4018 O O . SER A 1 509 ? -19.788 21.127 -21.721 1.00 82.62 509 SER A O 1
ATOM 4020 N N . SER A 1 510 ? -21.712 21.495 -22.800 1.00 84.31 510 SER A N 1
ATOM 4021 C CA . SER A 1 510 ? -21.236 21.143 -24.150 1.00 84.31 510 SER A CA 1
ATOM 4022 C C . SER A 1 510 ? -19.930 21.838 -24.571 1.00 84.31 510 SER A C 1
ATOM 4024 O O . SER A 1 510 ? -19.078 21.205 -25.187 1.00 84.31 510 SER A O 1
ATOM 4026 N N . LYS A 1 511 ? -19.733 23.109 -24.196 1.00 87.12 511 LYS A N 1
ATOM 4027 C CA . LYS A 1 511 ? -18.520 23.893 -24.519 1.00 87.12 511 LYS A CA 1
ATOM 4028 C C . LYS A 1 511 ? -17.347 23.665 -23.561 1.00 87.12 511 LYS A C 1
ATOM 4030 O O . LYS A 1 511 ? -16.200 23.916 -23.921 1.00 87.12 511 LYS A O 1
ATOM 4035 N N . PHE A 1 512 ? -17.616 23.171 -22.353 1.00 90.25 512 PHE A N 1
ATOM 4036 C CA . PHE A 1 512 ? -16.614 23.038 -21.295 1.00 90.25 512 PHE A CA 1
ATOM 4037 C C . PHE A 1 512 ? -15.403 22.163 -21.697 1.00 90.25 512 PHE A C 1
ATOM 4039 O O . PHE A 1 512 ? -14.274 22.602 -21.472 1.00 90.25 512 PHE A O 1
ATOM 4046 N N . PRO A 1 513 ? -15.563 20.991 -22.354 1.00 89.94 513 PRO A N 1
ATOM 4047 C CA . PRO A 1 513 ? -14.438 20.236 -22.913 1.00 89.94 513 PRO A CA 1
ATOM 4048 C C . PRO A 1 513 ? -13.522 21.054 -23.834 1.00 89.94 513 PRO A C 1
ATOM 4050 O O . PRO A 1 513 ? -12.299 21.022 -23.675 1.00 89.94 513 PRO A O 1
ATOM 4053 N N . GLU A 1 514 ? -14.109 21.805 -24.770 1.00 89.38 514 GLU A N 1
ATOM 4054 C CA . GLU A 1 514 ? -13.379 22.606 -25.758 1.00 89.38 514 GLU A CA 1
ATOM 4055 C C . GLU A 1 514 ? -12.610 23.751 -25.090 1.00 89.38 514 GLU A C 1
ATOM 4057 O O . GLU A 1 514 ? -11.454 24.003 -25.437 1.00 89.38 514 GLU A O 1
ATOM 4062 N N . ASP A 1 515 ? -13.207 24.393 -24.082 1.00 89.31 515 ASP A N 1
ATOM 4063 C CA . ASP A 1 515 ? -12.562 25.441 -23.290 1.00 89.31 515 ASP A CA 1
ATOM 4064 C C . ASP A 1 515 ? -11.309 24.923 -22.568 1.00 89.31 515 ASP A C 1
ATOM 4066 O O . ASP A 1 515 ? -10.249 25.552 -22.640 1.00 89.31 515 ASP A O 1
ATOM 4070 N N . LEU A 1 516 ? -11.384 23.749 -21.921 1.00 90.19 516 LEU A N 1
ATOM 4071 C CA . LEU A 1 516 ? -10.222 23.135 -21.262 1.00 90.19 516 LEU A CA 1
ATOM 4072 C C . LEU A 1 516 ? -9.122 22.767 -22.271 1.00 90.19 516 LEU A C 1
ATOM 4074 O O . LEU A 1 516 ? -7.936 22.988 -22.005 1.00 90.19 516 LEU A O 1
ATOM 4078 N N . MET A 1 517 ? -9.505 22.219 -23.430 1.00 90.06 517 MET A N 1
ATOM 4079 C CA . MET A 1 517 ? -8.577 21.878 -24.514 1.00 90.06 517 MET A CA 1
ATOM 4080 C C . MET A 1 517 ? -7.879 23.130 -25.063 1.00 90.06 517 MET A C 1
ATOM 4082 O O . MET A 1 517 ? -6.658 23.128 -25.224 1.00 90.06 517 MET A O 1
ATOM 4086 N N . ARG A 1 518 ? -8.626 24.217 -25.292 1.00 89.38 518 ARG A N 1
ATOM 4087 C CA . ARG A 1 518 ? -8.119 25.498 -25.805 1.00 89.38 518 ARG A CA 1
ATOM 4088 C C . ARG A 1 518 ? -7.188 26.193 -24.812 1.00 89.38 518 ARG A C 1
ATOM 4090 O O . ARG A 1 518 ? -6.110 26.641 -25.203 1.00 89.38 518 ARG A O 1
ATOM 4097 N N . LEU A 1 519 ? -7.574 26.246 -23.538 1.00 87.62 519 LEU A N 1
ATOM 4098 C CA . LEU A 1 519 ? -6.791 26.858 -22.462 1.00 87.62 519 LEU A CA 1
ATOM 4099 C C . LEU A 1 519 ? -5.456 26.119 -22.258 1.00 87.62 519 LEU A C 1
ATOM 4101 O O . LEU A 1 519 ? -4.407 26.757 -22.137 1.00 87.62 519 LEU A O 1
ATOM 4105 N N . LEU A 1 520 ? -5.461 24.780 -22.319 1.00 87.38 520 LEU A N 1
ATOM 4106 C CA . LEU A 1 520 ? -4.228 23.990 -22.356 1.00 87.38 520 LEU A CA 1
ATOM 4107 C C . LEU A 1 520 ? -3.412 24.246 -23.630 1.00 87.38 520 LEU A C 1
ATOM 4109 O O . LEU A 1 520 ? -2.214 24.497 -23.530 1.00 87.38 520 LEU A O 1
ATOM 4113 N N . ALA A 1 521 ? -4.019 24.194 -24.817 1.00 86.12 521 ALA A N 1
ATOM 4114 C CA . ALA A 1 521 ? -3.297 24.320 -26.085 1.00 86.12 521 ALA A CA 1
ATOM 4115 C C . ALA A 1 521 ? -2.561 25.665 -26.230 1.00 86.12 521 ALA A C 1
ATOM 4117 O O . ALA A 1 521 ? -1.448 25.687 -26.754 1.00 86.12 521 ALA A O 1
ATOM 4118 N N . LEU A 1 522 ? -3.151 26.760 -25.740 1.00 85.94 522 LEU A N 1
ATOM 4119 C CA . LEU A 1 522 ? -2.576 28.105 -25.836 1.00 85.94 522 LEU A CA 1
ATOM 4120 C C . LEU A 1 522 ? -1.576 28.415 -24.708 1.00 85.94 522 LEU A C 1
ATOM 4122 O O . LEU A 1 522 ? -0.490 28.918 -24.987 1.00 85.94 522 LEU A O 1
ATOM 4126 N N . HIS A 1 523 ? -1.888 28.070 -23.451 1.00 83.94 523 HIS A N 1
ATOM 4127 C CA . HIS A 1 523 ? -1.122 28.539 -22.282 1.00 83.94 523 HIS A CA 1
ATOM 4128 C C . HIS A 1 523 ? -0.324 27.445 -21.544 1.00 83.94 523 HIS A C 1
ATOM 4130 O O . HIS A 1 523 ? 0.184 27.687 -20.444 1.00 83.94 523 HIS A O 1
ATOM 4136 N N . HIS A 1 524 ? -0.122 26.250 -22.129 1.00 83.19 524 HIS A N 1
ATOM 4137 C CA . HIS A 1 524 ? 0.602 25.128 -21.488 1.00 83.19 524 HIS A CA 1
ATOM 4138 C C . HIS A 1 524 ? 2.004 25.457 -20.944 1.00 83.19 524 HIS A C 1
ATOM 4140 O O . HIS A 1 524 ? 2.532 24.682 -20.140 1.00 83.19 524 HIS A O 1
ATOM 4146 N N . SER A 1 525 ? 2.639 26.544 -21.393 1.00 80.56 525 SER A N 1
ATOM 4147 C CA . SER A 1 525 ? 3.953 26.995 -20.913 1.00 80.56 525 SER A CA 1
ATOM 4148 C C . SER A 1 525 ? 3.869 27.924 -19.696 1.00 80.56 525 SER A C 1
ATOM 4150 O O . SER A 1 525 ? 4.764 27.861 -18.853 1.00 80.56 525 SER A O 1
ATOM 4152 N N . GLU A 1 526 ? 2.787 28.694 -19.563 1.00 81.12 526 GLU A N 1
ATOM 4153 C CA . GLU A 1 526 ? 2.606 29.785 -18.588 1.00 81.12 526 GLU A CA 1
ATOM 4154 C C . GLU A 1 526 ? 1.784 29.369 -17.359 1.00 81.12 526 GLU A C 1
ATOM 4156 O O . GLU A 1 526 ? 2.068 29.825 -16.258 1.00 81.12 526 GLU A O 1
ATOM 4161 N N . LEU A 1 527 ? 0.823 28.450 -17.527 1.00 81.06 527 LEU A N 1
ATOM 4162 C CA . LEU A 1 527 ? -0.079 27.959 -16.471 1.00 81.06 527 LEU A CA 1
ATOM 4163 C C . LEU A 1 527 ? 0.642 27.549 -15.170 1.00 81.06 527 LEU A C 1
ATOM 4165 O O . LEU A 1 527 ? 1.742 27.002 -15.197 1.00 81.06 527 LEU A O 1
ATOM 4169 N N . GLU A 1 528 ? 0.002 27.672 -14.015 1.00 82.94 528 GLU A N 1
ATOM 4170 C CA . GLU A 1 528 ? 0.540 27.117 -12.765 1.00 82.94 528 GLU A CA 1
ATOM 4171 C C . GLU A 1 528 ? 0.653 25.571 -12.831 1.00 82.94 528 GLU A C 1
ATOM 4173 O O . GLU A 1 528 ? -0.243 24.933 -13.391 1.00 82.94 528 GLU A O 1
ATOM 4178 N N . PRO A 1 529 ? 1.704 24.922 -12.279 1.00 81.81 529 PRO A N 1
ATOM 4179 C CA . PRO A 1 529 ? 1.861 23.462 -12.336 1.00 81.81 529 PRO A CA 1
ATOM 4180 C C . PRO A 1 529 ? 0.642 22.669 -11.840 1.00 81.81 529 PRO A C 1
ATOM 4182 O O . PRO A 1 529 ? 0.246 21.704 -12.492 1.00 81.81 529 PRO A O 1
ATOM 4185 N N . GLU A 1 530 ? 0.024 23.107 -10.741 1.00 83.44 530 GLU A N 1
ATOM 4186 C CA . GLU A 1 530 ? -1.152 22.461 -10.142 1.00 83.44 530 GLU A CA 1
ATOM 4187 C C . GLU A 1 530 ? -2.394 22.602 -11.037 1.00 83.44 530 GLU A C 1
ATOM 4189 O O . GLU A 1 530 ? -3.149 21.647 -11.216 1.00 83.44 530 GLU A O 1
ATOM 4194 N N . LEU A 1 531 ? -2.568 23.760 -11.687 1.00 84.50 531 LEU A N 1
ATOM 4195 C CA . LEU A 1 531 ? -3.642 23.981 -12.658 1.00 84.50 531 LEU A CA 1
ATOM 4196 C C . LEU A 1 531 ? -3.433 23.139 -13.927 1.00 84.50 531 LEU A C 1
ATOM 4198 O O . LEU A 1 531 ? -4.389 22.539 -14.413 1.00 84.50 531 LEU A O 1
ATOM 4202 N N . ARG A 1 532 ? -2.192 22.997 -14.426 1.00 86.62 532 ARG A N 1
ATOM 4203 C CA . ARG A 1 532 ? -1.877 22.086 -15.550 1.00 86.62 532 ARG A CA 1
ATOM 4204 C C . ARG A 1 532 ? -2.248 20.639 -15.224 1.00 86.62 532 ARG A C 1
ATOM 4206 O O . ARG A 1 532 ? -2.805 19.947 -16.075 1.00 86.62 532 ARG A O 1
ATOM 4213 N N . GLU A 1 533 ? -1.937 20.177 -14.013 1.00 85.81 533 GLU A N 1
ATOM 4214 C CA . GLU A 1 533 ? -2.287 18.826 -13.573 1.00 85.81 533 GLU A CA 1
ATOM 4215 C C . GLU A 1 533 ? -3.801 18.642 -13.445 1.00 85.81 533 GLU A C 1
ATOM 4217 O O . GLU A 1 533 ? -4.332 17.643 -13.938 1.00 85.81 533 GLU A O 1
ATOM 4222 N N . LYS A 1 534 ? -4.504 19.633 -12.884 1.00 88.06 534 LYS A N 1
ATOM 4223 C CA . LYS A 1 534 ? -5.962 19.599 -12.744 1.00 88.06 534 LYS A CA 1
ATOM 4224 C C . LYS A 1 534 ? -6.671 19.556 -14.098 1.00 88.06 534 LYS A C 1
ATOM 4226 O O . LYS A 1 534 ? -7.469 18.655 -14.318 1.00 88.06 534 LYS A O 1
ATOM 4231 N N . LEU A 1 535 ? -6.292 20.423 -15.039 1.00 88.88 535 LEU A N 1
ATOM 4232 C CA . LEU A 1 535 ? -6.822 20.452 -16.411 1.00 88.88 535 LEU A CA 1
ATOM 4233 C C . LEU A 1 535 ? -6.670 19.101 -17.132 1.00 88.88 535 LEU A C 1
ATOM 4235 O O . LEU A 1 535 ? -7.631 18.571 -17.690 1.00 88.88 535 LEU A O 1
ATOM 4239 N N . VAL A 1 536 ? -5.468 18.512 -17.094 1.00 90.31 536 VAL A N 1
ATOM 4240 C CA . VAL A 1 536 ? -5.202 17.198 -17.709 1.00 90.31 536 VAL A CA 1
ATOM 4241 C C . VAL A 1 536 ? -5.956 16.079 -16.978 1.00 90.31 536 VAL A C 1
ATOM 4243 O O . VAL A 1 536 ? -6.434 15.142 -17.617 1.00 90.31 536 VAL A O 1
ATOM 4246 N N . GLY A 1 537 ? -6.095 16.165 -15.652 1.00 88.62 537 GLY A N 1
ATOM 4247 C CA . GLY A 1 537 ? -6.904 15.244 -14.853 1.00 88.62 537 GLY A CA 1
ATOM 4248 C C . GLY A 1 537 ? -8.387 15.278 -15.230 1.00 88.62 537 GLY A C 1
ATOM 4249 O O . GLY A 1 537 ? -8.972 14.223 -15.477 1.00 88.62 537 GLY A O 1
ATOM 4250 N N . SER A 1 538 ? -8.963 16.474 -15.344 1.00 90.12 538 SER A N 1
ATOM 4251 C CA . SER A 1 538 ? -10.370 16.702 -15.678 1.00 90.12 538 SER A CA 1
ATOM 4252 C C . SER A 1 538 ? -10.712 16.266 -17.105 1.00 90.12 538 SER A C 1
ATOM 4254 O O . SER A 1 538 ? -11.719 15.592 -17.299 1.00 90.12 538 SER A O 1
ATOM 4256 N N . LEU A 1 539 ? -9.846 16.516 -18.096 1.00 90.44 539 LEU A N 1
ATOM 4257 C CA . LEU A 1 539 ? -10.033 15.980 -19.456 1.00 90.44 539 LEU A CA 1
ATOM 4258 C C . LEU A 1 539 ? -10.024 14.440 -19.497 1.00 90.44 539 LEU A C 1
ATOM 4260 O O . LEU A 1 539 ? -10.812 13.825 -20.215 1.00 90.44 539 LEU A O 1
ATOM 4264 N N . VAL A 1 540 ? -9.167 13.793 -18.699 1.00 89.94 540 VAL A N 1
ATOM 4265 C CA . VAL A 1 540 ? -9.138 12.323 -18.588 1.00 89.94 540 VAL A CA 1
ATOM 4266 C C . VAL A 1 540 ? -10.376 11.785 -17.859 1.00 89.94 540 VAL A C 1
ATOM 4268 O O . VAL A 1 540 ? -10.852 10.702 -18.203 1.00 89.94 540 VAL A O 1
ATOM 4271 N N . LEU A 1 541 ? -10.920 12.527 -16.887 1.00 88.00 541 LEU A N 1
ATOM 4272 C CA . LEU A 1 541 ? -12.179 12.192 -16.216 1.00 88.00 541 LEU A CA 1
ATOM 4273 C C . LEU A 1 541 ? -13.375 12.296 -17.172 1.00 88.00 541 LEU A C 1
ATOM 4275 O O . LEU A 1 541 ? -14.159 11.354 -17.247 1.00 88.00 541 LEU A O 1
ATOM 4279 N N . LEU A 1 542 ? -13.472 13.384 -17.941 1.00 89.19 542 LEU A N 1
ATOM 4280 C CA . LEU A 1 542 ? -14.512 13.583 -18.956 1.00 89.19 542 LEU A CA 1
ATOM 4281 C C . LEU A 1 542 ? -14.496 12.469 -20.014 1.00 89.19 542 LEU A C 1
ATOM 4283 O O . LEU A 1 542 ? -15.549 11.940 -20.358 1.00 89.19 542 LEU A O 1
ATOM 4287 N N . ARG A 1 543 ? -13.308 12.027 -20.453 1.00 88.94 543 ARG A N 1
ATOM 4288 C CA . ARG A 1 543 ? -13.166 10.840 -21.315 1.00 88.94 543 ARG A CA 1
ATOM 4289 C C . ARG A 1 543 ? -13.621 9.559 -20.611 1.00 88.94 543 ARG A C 1
ATOM 4291 O O . ARG A 1 543 ? -14.328 8.758 -21.207 1.00 88.94 543 ARG A O 1
ATOM 4298 N N . LYS A 1 544 ? -13.269 9.349 -19.336 1.00 86.06 544 LYS A N 1
ATOM 4299 C CA . LYS A 1 544 ? -13.733 8.178 -18.558 1.00 86.06 544 LYS A CA 1
ATOM 4300 C C . LYS A 1 544 ? -15.267 8.147 -18.390 1.00 86.06 544 LYS A C 1
ATOM 4302 O O . LYS A 1 544 ? -15.818 7.062 -18.249 1.00 86.06 544 LYS A O 1
ATOM 4307 N N . LYS A 1 545 ? -15.923 9.312 -18.405 1.00 85.06 545 LYS A N 1
ATOM 4308 C CA . LYS A 1 545 ? -17.387 9.495 -18.429 1.00 85.06 545 LYS A CA 1
ATOM 4309 C C . LYS A 1 545 ? -17.986 9.497 -19.848 1.00 85.06 545 LYS A C 1
ATOM 4311 O O . LYS A 1 545 ? -19.150 9.830 -20.005 1.00 85.06 545 LYS A O 1
ATOM 4316 N N . GLU A 1 546 ? -17.193 9.183 -20.875 1.00 85.06 546 GLU A N 1
ATOM 4317 C CA . GLU A 1 546 ? -17.601 9.127 -22.290 1.00 85.06 546 GLU A CA 1
ATOM 4318 C C . GLU A 1 546 ? -18.148 10.459 -22.864 1.00 85.06 546 GLU A C 1
ATOM 4320 O O . GLU A 1 546 ? -18.689 10.496 -23.964 1.00 85.06 546 GLU A O 1
ATOM 4325 N N . VAL A 1 547 ? -17.907 11.588 -22.177 1.00 86.44 547 VAL A N 1
ATOM 4326 C CA . VAL A 1 547 ? -18.247 12.954 -22.639 1.00 86.44 547 VAL A CA 1
ATOM 4327 C C . VAL A 1 547 ? -17.310 13.424 -23.764 1.00 86.44 547 VAL A C 1
ATOM 4329 O O . VAL A 1 547 ? -17.665 14.288 -24.561 1.00 86.44 547 VAL A O 1
ATOM 4332 N N . ILE A 1 548 ? -16.096 12.865 -23.835 1.00 87.44 548 ILE A N 1
ATOM 4333 C CA . ILE A 1 548 ? -15.091 13.142 -24.872 1.00 87.44 548 ILE A CA 1
ATOM 4334 C C . ILE A 1 548 ? -14.558 11.806 -25.399 1.00 87.44 548 ILE A C 1
ATOM 4336 O O . ILE A 1 548 ? -14.218 10.929 -24.607 1.00 87.44 548 ILE A O 1
ATOM 4340 N N . ASP A 1 549 ? -14.407 11.666 -26.717 1.00 88.25 549 ASP A N 1
ATOM 4341 C CA . ASP A 1 549 ? -13.742 10.510 -27.334 1.00 88.25 549 ASP A CA 1
ATOM 4342 C C . ASP A 1 549 ? -12.217 10.504 -27.060 1.00 88.25 549 ASP A C 1
ATOM 4344 O O . ASP A 1 549 ? -11.553 11.548 -27.071 1.00 88.25 549 ASP A O 1
ATOM 4348 N N . SER A 1 550 ? -11.627 9.314 -26.882 1.00 86.38 550 SER A N 1
ATOM 4349 C CA . SER A 1 550 ? -10.171 9.126 -26.784 1.00 86.38 550 SER A CA 1
ATOM 4350 C C . SER A 1 550 ? -9.430 9.744 -27.978 1.00 86.38 550 SER A C 1
ATOM 4352 O O . SER A 1 550 ? -8.335 10.272 -27.792 1.00 86.38 550 SER A O 1
ATOM 4354 N N . VAL A 1 551 ? -9.998 9.740 -29.195 1.00 88.12 551 VAL A N 1
ATOM 4355 C CA . VAL A 1 551 ? -9.346 10.372 -30.362 1.00 88.12 551 VAL A CA 1
ATOM 4356 C C . VAL A 1 551 ? -9.132 11.873 -30.131 1.00 88.12 551 VAL A C 1
ATOM 4358 O O . VAL A 1 551 ? -8.017 12.364 -30.312 1.00 88.12 551 VAL A O 1
ATOM 4361 N N . VAL A 1 552 ? -10.169 12.582 -29.678 1.00 88.44 552 VAL A N 1
ATOM 4362 C CA . VAL A 1 552 ? -10.156 14.035 -29.431 1.00 88.44 552 VAL A CA 1
ATOM 4363 C C . VAL A 1 552 ? -9.223 14.392 -28.269 1.00 88.44 552 VAL A C 1
ATOM 4365 O O . VAL A 1 552 ? -8.400 15.310 -28.378 1.00 88.44 552 VAL A O 1
ATOM 4368 N N . LEU A 1 553 ? -9.282 13.614 -27.180 1.00 89.56 553 LEU A N 1
ATOM 4369 C CA . LEU A 1 553 ? -8.375 13.758 -26.040 1.00 89.56 553 LEU A CA 1
ATOM 4370 C C . LEU A 1 553 ? -6.910 13.640 -26.488 1.00 89.56 553 LEU A C 1
ATOM 4372 O O . LEU A 1 553 ? -6.094 14.527 -26.229 1.00 89.56 553 LEU A O 1
ATOM 4376 N N . LEU A 1 554 ? -6.565 12.558 -27.188 1.00 87.50 554 LEU A N 1
ATOM 4377 C CA . LEU A 1 554 ? -5.190 12.300 -27.603 1.00 87.50 554 LEU A CA 1
ATOM 4378 C C . LEU A 1 554 ? -4.695 13.319 -28.639 1.00 87.50 554 LEU A C 1
ATOM 4380 O O . LEU A 1 554 ? -3.557 13.780 -28.521 1.00 87.50 554 LEU A O 1
ATOM 4384 N N . GLN A 1 555 ? -5.537 13.744 -29.587 1.00 86.62 555 GLN A N 1
ATOM 4385 C CA . GLN A 1 555 ? -5.206 14.817 -30.535 1.00 86.62 555 GLN A CA 1
ATOM 4386 C C . GLN A 1 555 ? -4.847 16.142 -29.844 1.00 86.62 555 GLN A C 1
ATOM 4388 O O . GLN A 1 555 ? -4.044 16.895 -30.388 1.00 86.62 555 GLN A O 1
ATOM 4393 N N . THR A 1 556 ? -5.351 16.398 -28.632 1.00 87.88 556 THR A N 1
ATOM 4394 C CA . THR A 1 556 ? -4.967 17.571 -27.826 1.00 87.88 556 THR A CA 1
ATOM 4395 C C . THR A 1 556 ? -3.694 17.327 -27.012 1.00 87.88 556 THR A C 1
ATOM 4397 O O . THR A 1 556 ? -2.790 18.165 -26.992 1.00 87.88 556 THR A O 1
ATOM 4400 N N . LEU A 1 557 ? -3.576 16.174 -26.343 1.00 89.94 557 LEU A N 1
ATOM 4401 C CA . LEU A 1 557 ? -2.443 15.905 -25.447 1.00 89.94 557 LEU A CA 1
ATOM 4402 C C . LEU A 1 557 ? -1.117 15.648 -26.197 1.00 89.94 557 LEU A C 1
ATOM 4404 O O . LEU A 1 557 ? -0.049 15.992 -25.680 1.00 89.94 557 LEU A O 1
ATOM 4408 N N . PHE A 1 558 ? -1.150 15.071 -27.407 1.00 87.38 558 PHE A N 1
ATOM 4409 C CA . PHE A 1 558 ? 0.064 14.754 -28.176 1.00 87.38 558 PHE A CA 1
ATOM 4410 C C . PHE A 1 558 ? 0.853 15.987 -28.653 1.00 87.38 558 PHE A C 1
ATOM 4412 O O . PHE A 1 558 ? 2.062 16.024 -28.400 1.00 87.38 558 PHE A O 1
ATOM 4419 N N . PRO A 1 559 ? 0.250 17.012 -29.290 1.00 87.75 559 PRO A N 1
ATOM 4420 C CA . PRO A 1 559 ? 0.961 18.239 -29.649 1.00 87.75 559 PRO A CA 1
ATOM 4421 C C . PRO A 1 559 ? 1.657 18.871 -28.439 1.00 87.75 559 PRO A C 1
ATOM 4423 O O . PRO A 1 559 ? 2.868 19.103 -28.490 1.00 87.75 559 PRO A O 1
ATOM 4426 N N . ILE A 1 560 ? 0.935 19.012 -27.319 1.00 89.00 560 ILE A N 1
ATOM 4427 C CA . ILE A 1 560 ? 1.435 19.595 -26.064 1.00 89.00 560 ILE A CA 1
ATOM 4428 C C . ILE A 1 560 ? 2.627 18.796 -25.507 1.00 89.00 560 ILE A C 1
ATOM 4430 O O . ILE A 1 560 ? 3.610 19.392 -25.056 1.00 89.00 560 ILE A O 1
ATOM 4434 N N . LEU A 1 561 ? 2.608 17.459 -25.588 1.00 88.75 561 LEU A N 1
ATOM 4435 C CA . LEU A 1 561 ? 3.739 16.600 -25.203 1.00 88.75 561 LEU A CA 1
ATOM 4436 C C . LEU A 1 561 ? 5.016 16.902 -26.018 1.00 88.75 561 LEU A C 1
ATOM 4438 O O . LEU A 1 561 ? 6.125 16.784 -25.487 1.00 88.75 561 LEU A O 1
ATOM 4442 N N . THR A 1 562 ? 4.877 17.303 -27.289 1.00 85.75 562 THR A N 1
ATOM 4443 C CA . THR A 1 562 ? 6.014 17.604 -28.181 1.00 85.75 562 THR A CA 1
ATOM 4444 C C . THR A 1 562 ? 6.513 19.052 -28.124 1.00 85.75 562 THR A C 1
ATOM 4446 O O . THR A 1 562 ? 7.677 19.286 -28.456 1.00 85.75 562 THR A O 1
ATOM 4449 N N . THR A 1 563 ? 5.676 20.013 -27.717 1.00 86.81 563 THR A N 1
ATOM 4450 C CA . THR A 1 563 ? 6.033 21.442 -27.593 1.00 86.81 563 THR A CA 1
ATOM 4451 C C . THR A 1 563 ? 6.503 21.818 -26.187 1.00 86.81 563 THR A C 1
ATOM 4453 O O . THR A 1 563 ? 7.354 22.691 -26.027 1.00 86.81 563 THR A O 1
ATOM 4456 N N . THR A 1 564 ? 5.982 21.156 -25.150 1.00 85.50 564 THR A N 1
ATOM 4457 C CA . THR A 1 564 ? 6.240 21.506 -23.747 1.00 85.50 564 THR A CA 1
ATOM 4458 C C . THR A 1 564 ? 7.695 21.283 -23.330 1.00 85.50 564 THR A C 1
ATOM 4460 O O . THR A 1 564 ? 8.233 20.181 -23.429 1.00 85.50 564 THR A O 1
ATOM 4463 N N . GLN A 1 565 ? 8.313 22.300 -22.723 1.00 82.00 565 GLN A N 1
ATOM 4464 C CA . GLN A 1 565 ? 9.656 22.181 -22.141 1.00 82.00 565 GLN A CA 1
ATOM 4465 C C . GLN A 1 565 ? 9.649 21.563 -20.726 1.00 82.00 565 GLN A C 1
ATOM 4467 O O . GLN A 1 565 ? 10.576 20.834 -20.361 1.00 82.00 565 GLN A O 1
ATOM 4472 N N . SER A 1 566 ? 8.583 21.770 -19.940 1.00 85.06 566 SER A N 1
ATOM 4473 C CA . SER A 1 566 ? 8.442 21.230 -18.575 1.00 85.06 566 SER A CA 1
ATOM 4474 C C . SER A 1 566 ? 8.611 19.702 -18.508 1.00 85.06 566 SER A C 1
ATOM 4476 O O . SER A 1 566 ? 8.072 18.958 -19.329 1.00 85.06 566 SER A O 1
ATOM 4478 N N . LYS A 1 567 ? 9.382 19.210 -17.528 1.00 86.62 567 LYS A N 1
ATOM 4479 C CA . LYS A 1 567 ? 9.636 17.770 -17.324 1.00 86.62 567 LYS A CA 1
ATOM 4480 C C . LYS A 1 567 ? 8.484 17.069 -16.591 1.00 86.62 567 LYS A C 1
ATOM 4482 O O . LYS A 1 567 ? 8.178 15.925 -16.927 1.00 86.62 567 LYS A O 1
ATOM 4487 N N . SER A 1 568 ? 7.849 17.737 -15.625 1.00 86.69 568 SER A N 1
ATOM 4488 C CA . SER A 1 568 ? 6.713 17.190 -14.868 1.00 86.69 568 SER A CA 1
ATOM 4489 C C . SER A 1 568 ? 5.512 16.972 -15.785 1.00 86.69 568 SER A C 1
ATOM 4491 O O . SER A 1 568 ? 5.059 15.839 -15.927 1.00 86.69 568 SER A O 1
ATOM 4493 N N . LEU A 1 569 ? 5.095 18.010 -16.520 1.00 86.81 569 LEU A N 1
ATOM 4494 C CA . LEU A 1 569 ? 3.945 17.928 -17.425 1.00 86.81 569 LEU A CA 1
ATOM 4495 C C . LEU A 1 569 ? 4.136 16.861 -18.515 1.00 86.81 569 LEU A C 1
ATOM 4497 O O . LEU A 1 569 ? 3.232 16.070 -18.754 1.00 86.81 569 LEU A O 1
ATOM 4501 N N . ARG A 1 570 ? 5.327 16.746 -19.122 1.00 89.94 570 ARG A N 1
ATOM 4502 C CA . ARG A 1 570 ? 5.605 15.670 -20.096 1.00 89.94 570 ARG A CA 1
ATOM 4503 C C . ARG A 1 570 ? 5.524 14.264 -19.491 1.00 89.94 570 ARG A C 1
ATOM 4505 O O . ARG A 1 570 ? 5.172 13.327 -20.199 1.00 89.94 570 ARG A O 1
ATOM 4512 N N . THR A 1 571 ? 5.841 14.109 -18.205 1.00 90.06 571 THR A N 1
ATOM 4513 C CA . THR A 1 571 ? 5.713 12.823 -17.499 1.00 90.06 571 THR A CA 1
ATOM 4514 C C . THR A 1 571 ? 4.242 12.494 -17.245 1.00 90.06 571 THR A C 1
ATOM 4516 O O . THR A 1 571 ? 3.811 11.388 -17.567 1.00 90.06 571 THR A O 1
ATOM 4519 N N . LEU A 1 572 ? 3.463 13.472 -16.768 1.00 89.75 572 LEU A N 1
ATOM 4520 C CA . LEU A 1 572 ? 2.019 13.348 -16.560 1.00 89.75 572 LEU A CA 1
ATOM 4521 C C . LEU A 1 572 ? 1.287 13.018 -17.871 1.00 89.75 572 LEU A C 1
ATOM 4523 O O . LEU A 1 572 ? 0.571 12.023 -17.935 1.00 89.75 572 LEU A O 1
ATOM 4527 N N . LEU A 1 573 ? 1.514 13.799 -18.933 1.00 91.00 573 LEU A N 1
ATOM 4528 C CA . LEU A 1 573 ? 0.905 13.582 -20.251 1.00 91.00 573 LEU A CA 1
ATOM 4529 C C . LEU A 1 573 ? 1.212 12.179 -20.786 1.00 91.00 573 LEU A C 1
ATOM 4531 O O . LEU A 1 573 ? 0.297 11.464 -21.177 1.00 91.00 573 LEU A O 1
ATOM 4535 N N . PHE A 1 574 ? 2.477 11.747 -20.740 1.00 91.44 574 PHE A N 1
ATOM 4536 C CA . PHE A 1 574 ? 2.876 10.409 -21.186 1.00 91.44 574 PHE A CA 1
ATOM 4537 C C . PHE A 1 574 ? 2.166 9.292 -20.401 1.00 91.44 574 PHE A C 1
ATOM 4539 O O . PHE A 1 574 ? 1.664 8.344 -21.002 1.00 91.44 574 PHE A O 1
ATOM 4546 N N . GLN A 1 575 ? 2.061 9.418 -19.073 1.00 91.25 575 GLN A N 1
ATOM 4547 C CA . GLN A 1 575 ? 1.335 8.456 -18.235 1.00 91.25 575 GLN A CA 1
ATOM 4548 C C . GLN A 1 575 ? -0.169 8.430 -18.539 1.00 91.25 575 GLN A C 1
ATOM 4550 O O . GLN A 1 575 ? -0.749 7.349 -18.632 1.00 91.25 575 GLN A O 1
ATOM 4555 N N . LYS A 1 576 ? -0.810 9.592 -18.714 1.00 91.06 576 LYS A N 1
ATOM 4556 C CA . LYS A 1 576 ? -2.250 9.675 -19.002 1.00 91.06 576 LYS A CA 1
ATOM 4557 C C . LYS A 1 576 ? -2.588 9.153 -20.403 1.00 91.06 576 LYS A C 1
ATOM 4559 O O . LYS A 1 576 ? -3.544 8.396 -20.523 1.00 91.06 576 LYS A O 1
ATOM 4564 N N . ILE A 1 577 ? -1.765 9.450 -21.414 1.00 91.88 577 ILE A N 1
ATOM 4565 C CA . ILE A 1 577 ? -1.878 8.900 -22.779 1.00 91.88 577 ILE A CA 1
ATOM 4566 C C . ILE A 1 577 ? -1.754 7.365 -22.770 1.00 91.88 577 ILE A C 1
ATOM 4568 O O . ILE A 1 577 ? -2.573 6.676 -23.374 1.00 91.88 577 ILE A O 1
ATOM 4572 N N . LEU A 1 578 ? -0.770 6.806 -22.054 1.00 90.62 578 LEU A N 1
ATOM 4573 C CA . LEU A 1 578 ? -0.629 5.349 -21.915 1.00 90.62 578 LEU A CA 1
ATOM 4574 C C . LEU A 1 578 ? -1.805 4.713 -21.162 1.00 90.62 578 LEU A C 1
ATOM 4576 O O . LEU A 1 578 ? -2.259 3.632 -21.529 1.00 90.62 578 LEU A O 1
ATOM 4580 N N . SER A 1 579 ? -2.295 5.372 -20.110 1.00 89.94 579 SER A N 1
ATOM 4581 C CA . SER A 1 579 ? -3.457 4.921 -19.340 1.00 89.94 579 SER A CA 1
ATOM 4582 C C . SER A 1 579 ? -4.727 4.915 -20.195 1.00 89.94 579 SER A C 1
ATOM 4584 O O . SER A 1 579 ? -5.516 3.977 -20.099 1.00 89.94 579 SER A O 1
ATOM 4586 N N . ASP A 1 580 ? -4.904 5.926 -21.050 1.00 89.31 580 ASP A N 1
ATOM 4587 C CA . ASP A 1 580 ? -5.989 6.010 -22.027 1.00 89.31 580 ASP A CA 1
ATOM 4588 C C . ASP A 1 580 ? -5.931 4.855 -23.028 1.00 89.31 580 ASP A C 1
ATOM 4590 O O . ASP A 1 580 ? -6.814 3.997 -23.004 1.00 89.31 580 ASP A O 1
ATOM 4594 N N . LEU A 1 581 ? -4.834 4.739 -23.783 1.00 89.12 581 LEU A N 1
ATOM 4595 C CA . LEU A 1 581 ? -4.638 3.670 -24.766 1.00 89.12 581 LEU A CA 1
ATOM 4596 C C . LEU A 1 581 ? -4.743 2.265 -24.156 1.00 89.12 581 LEU A C 1
ATOM 4598 O O . LEU A 1 581 ? -5.276 1.368 -24.805 1.00 89.12 581 LEU A O 1
ATOM 4602 N N . ARG A 1 582 ? -4.305 2.061 -22.905 1.00 88.31 582 ARG A N 1
ATOM 4603 C CA . ARG A 1 582 ? -4.534 0.801 -22.180 1.00 88.31 582 ARG A CA 1
ATOM 4604 C C . ARG A 1 582 ? -6.018 0.578 -21.895 1.00 88.31 582 ARG A C 1
ATOM 4606 O O . ARG A 1 582 ? -6.516 -0.507 -22.160 1.00 88.31 582 ARG A O 1
ATOM 4613 N N . SER A 1 583 ? -6.716 1.571 -21.343 1.00 87.06 583 SER A N 1
ATOM 4614 C CA . SER A 1 583 ? -8.137 1.438 -20.990 1.00 87.06 583 SER A CA 1
ATOM 4615 C C . SER A 1 583 ? -9.031 1.204 -22.212 1.00 87.06 583 SER A C 1
ATOM 4617 O O . SER A 1 583 ? -9.898 0.337 -22.168 1.00 87.06 583 SER A O 1
ATOM 4619 N N . SER A 1 584 ? -8.760 1.893 -23.322 1.00 86.62 584 SER A N 1
ATOM 4620 C CA . SER A 1 584 ? -9.529 1.796 -24.568 1.00 86.62 584 SER A CA 1
ATOM 4621 C C . SER A 1 584 ? -9.218 0.530 -25.382 1.00 86.62 584 SER A C 1
ATOM 4623 O O . SER A 1 584 ? -9.926 0.251 -26.343 1.00 86.62 584 SER A O 1
ATOM 4625 N N . ASN A 1 585 ? -8.198 -0.248 -24.992 1.00 86.88 585 ASN A N 1
ATOM 4626 C CA . ASN A 1 585 ? -7.884 -1.575 -25.541 1.00 86.88 585 ASN A CA 1
ATOM 4627 C C . ASN A 1 585 ? -8.082 -2.715 -24.510 1.00 86.88 585 ASN A C 1
ATOM 4629 O O . ASN A 1 585 ? -7.635 -3.834 -24.738 1.00 86.88 585 ASN A O 1
ATOM 4633 N N . ALA A 1 586 ? -8.703 -2.451 -23.349 1.00 83.50 586 ALA A N 1
ATOM 4634 C CA . ALA A 1 586 ? -8.752 -3.413 -22.238 1.00 83.50 586 ALA A CA 1
ATOM 4635 C C . ALA A 1 586 ? -9.797 -4.534 -22.396 1.00 83.50 586 ALA A C 1
ATOM 4637 O O . ALA A 1 586 ? -9.639 -5.589 -21.787 1.00 83.50 586 ALA A O 1
ATOM 4638 N N . LYS A 1 587 ? -10.871 -4.295 -23.164 1.00 80.06 587 LYS A N 1
ATOM 4639 C CA . LYS A 1 587 ? -11.905 -5.300 -23.484 1.00 80.06 587 LYS A CA 1
ATOM 4640 C C . LYS A 1 587 ? -11.647 -5.938 -24.851 1.00 80.06 587 LYS A C 1
ATOM 4642 O O . LYS A 1 587 ? -11.589 -7.154 -24.966 1.00 80.06 587 LYS A O 1
ATOM 4647 N N . THR A 1 588 ? -11.484 -5.096 -25.867 1.00 82.25 588 THR A N 1
ATOM 4648 C CA . THR A 1 588 ? -11.223 -5.451 -27.268 1.00 82.25 588 THR A CA 1
ATOM 4649 C C . THR A 1 588 ? -10.244 -4.438 -27.866 1.00 82.25 588 THR A C 1
ATOM 4651 O O . THR A 1 588 ? -10.095 -3.330 -27.346 1.00 82.25 588 THR A O 1
ATOM 4654 N N . THR A 1 589 ? -9.551 -4.797 -28.948 1.00 83.06 589 THR A N 1
ATOM 4655 C CA . THR A 1 589 ? -8.589 -3.910 -29.618 1.00 83.06 589 THR A CA 1
ATOM 4656 C C . THR A 1 589 ? -9.299 -2.812 -30.412 1.00 83.06 589 THR A C 1
ATOM 4658 O O . THR A 1 589 ? -9.948 -3.072 -31.424 1.00 83.06 589 THR A O 1
ATOM 4661 N N . ASN A 1 590 ? -9.149 -1.549 -30.003 1.00 86.94 590 ASN A N 1
ATOM 4662 C CA . ASN A 1 590 ? -9.756 -0.414 -30.701 1.00 86.94 590 ASN A CA 1
ATOM 4663 C C . ASN A 1 590 ? -8.907 -0.007 -31.919 1.00 86.94 590 ASN A C 1
ATOM 4665 O O . ASN A 1 590 ? -8.074 0.903 -31.867 1.00 86.94 590 ASN A O 1
ATOM 4669 N N . HIS A 1 591 ? -9.127 -0.699 -33.039 1.00 86.06 591 HIS A N 1
ATOM 4670 C CA . HIS A 1 591 ? -8.381 -0.499 -34.284 1.00 86.06 591 HIS A CA 1
ATOM 4671 C C . HIS A 1 591 ? -8.470 0.936 -34.830 1.00 86.06 591 HIS A C 1
ATOM 4673 O O . HIS A 1 591 ? -7.471 1.445 -35.340 1.00 86.06 591 HIS A O 1
ATOM 4679 N N . ARG A 1 592 ? -9.619 1.619 -34.691 1.00 87.69 592 ARG A N 1
ATOM 4680 C CA . ARG A 1 592 ? -9.805 3.008 -35.154 1.00 87.69 592 ARG A CA 1
ATOM 4681 C C . ARG A 1 592 ? -8.914 3.974 -34.373 1.00 87.69 592 ARG A C 1
ATOM 4683 O O . ARG A 1 592 ? -8.181 4.751 -34.981 1.00 87.69 592 ARG A O 1
ATOM 4690 N N . LEU A 1 593 ? -8.934 3.893 -33.041 1.00 88.12 593 LEU A N 1
ATOM 4691 C CA . LEU A 1 593 ? -8.088 4.713 -32.171 1.00 88.12 593 LEU A CA 1
ATOM 4692 C C . LEU A 1 593 ? -6.602 4.432 -32.426 1.00 88.12 593 LEU A C 1
ATOM 4694 O O . LEU A 1 593 ? -5.831 5.359 -32.679 1.00 88.12 593 LEU A O 1
ATOM 4698 N N . ASN A 1 594 ? -6.212 3.153 -32.425 1.00 90.50 594 ASN A N 1
ATOM 4699 C CA . ASN A 1 594 ? -4.826 2.736 -32.631 1.00 90.50 594 ASN A CA 1
ATOM 4700 C C . ASN A 1 594 ? -4.286 3.240 -33.979 1.00 90.50 594 ASN A C 1
ATOM 4702 O O . ASN A 1 594 ? -3.248 3.899 -33.999 1.00 90.50 594 ASN A O 1
ATOM 4706 N N . ARG A 1 595 ? -5.017 3.036 -35.086 1.00 89.88 595 ARG A N 1
ATOM 4707 C CA . ARG A 1 595 ? -4.601 3.467 -36.434 1.00 89.88 595 ARG A CA 1
ATOM 4708 C C . ARG A 1 595 ? -4.463 4.987 -36.552 1.00 89.88 595 ARG A C 1
ATOM 4710 O O . ARG A 1 595 ? -3.522 5.461 -37.194 1.00 89.88 595 ARG A O 1
ATOM 4717 N N . THR A 1 596 ? -5.337 5.761 -35.903 1.00 89.62 596 THR A N 1
ATOM 4718 C CA . THR A 1 596 ? -5.219 7.229 -35.858 1.00 89.62 596 THR A CA 1
ATOM 4719 C C . THR A 1 596 ? -3.941 7.661 -35.139 1.00 89.62 596 THR A C 1
ATOM 4721 O O . THR A 1 596 ? -3.158 8.435 -35.691 1.00 89.62 596 THR A O 1
ATOM 4724 N N . ILE A 1 597 ? -3.669 7.124 -33.946 1.00 89.88 597 ILE A N 1
ATOM 4725 C CA . ILE A 1 597 ? -2.475 7.500 -33.172 1.00 89.88 597 ILE A CA 1
ATOM 4726 C C . ILE A 1 597 ? -1.189 7.012 -33.843 1.00 89.88 597 ILE A C 1
ATOM 4728 O O . ILE A 1 597 ? -0.232 7.776 -33.947 1.00 89.88 597 ILE A O 1
ATOM 4732 N N . GLN A 1 598 ? -1.171 5.794 -34.382 1.00 91.44 598 GLN A N 1
ATOM 4733 C CA . GLN A 1 598 ? -0.068 5.289 -35.203 1.00 91.44 598 GLN A CA 1
ATOM 4734 C C . GLN A 1 598 ? 0.232 6.210 -36.395 1.00 91.44 598 GLN A C 1
ATOM 4736 O O . GLN A 1 598 ? 1.395 6.484 -36.682 1.00 91.44 598 GLN A O 1
ATOM 4741 N N . THR A 1 599 ? -0.797 6.745 -37.059 1.00 91.38 599 THR A N 1
ATOM 4742 C CA . THR A 1 599 ? -0.627 7.702 -38.166 1.00 91.38 599 THR A CA 1
ATOM 4743 C C . THR A 1 599 ? -0.014 9.021 -37.684 1.00 91.38 599 THR A C 1
ATOM 4745 O O . THR A 1 599 ? 0.917 9.524 -38.311 1.00 91.38 599 THR A O 1
ATOM 4748 N N . VAL A 1 600 ? -0.442 9.544 -36.528 1.00 89.19 600 VAL A N 1
ATOM 4749 C CA . VAL A 1 600 ? 0.175 10.730 -35.899 1.00 89.19 600 VAL A CA 1
ATOM 4750 C C . VAL A 1 600 ? 1.652 10.481 -35.558 1.00 89.19 600 VAL A C 1
ATOM 4752 O O . VAL A 1 600 ? 2.501 11.322 -35.855 1.00 89.19 600 VAL A O 1
ATOM 4755 N N . LEU A 1 601 ? 1.987 9.320 -34.984 1.00 90.38 601 LEU A N 1
ATOM 4756 C CA . LEU A 1 601 ? 3.370 8.962 -34.647 1.00 90.38 601 LEU A CA 1
ATOM 4757 C C . LEU A 1 601 ? 4.252 8.750 -35.885 1.00 90.38 601 LEU A C 1
ATOM 4759 O O . LEU A 1 601 ? 5.417 9.145 -35.874 1.00 90.38 601 LEU A O 1
ATOM 4763 N N . PHE A 1 602 ? 3.703 8.161 -36.948 1.00 91.38 602 PHE A N 1
ATOM 4764 C CA . PHE A 1 602 ? 4.383 7.991 -38.231 1.00 91.38 602 PHE A CA 1
ATOM 4765 C C . PHE A 1 602 ? 4.696 9.352 -38.867 1.00 91.38 602 PHE A C 1
ATOM 4767 O O . PHE A 1 602 ? 5.851 9.633 -39.185 1.00 91.38 602 PHE A O 1
ATOM 4774 N N . ASN A 1 603 ? 3.702 10.242 -38.944 1.00 90.75 603 ASN A N 1
ATOM 4775 C CA . ASN A 1 603 ? 3.867 11.594 -39.484 1.00 90.75 603 ASN A CA 1
ATOM 4776 C C . ASN A 1 603 ? 4.880 12.428 -38.676 1.00 90.75 603 ASN A C 1
ATOM 4778 O O . ASN A 1 603 ? 5.644 13.205 -39.248 1.00 90.75 603 ASN A O 1
ATOM 4782 N N . LEU A 1 604 ? 4.950 12.238 -37.352 1.00 88.56 604 LEU A N 1
ATOM 4783 C CA . LEU A 1 604 ? 5.941 12.889 -36.484 1.00 88.56 604 LEU A CA 1
ATOM 4784 C C . LEU A 1 604 ? 7.392 12.466 -36.791 1.00 88.56 604 LEU A C 1
ATOM 4786 O O . LEU A 1 604 ? 8.318 13.223 -36.503 1.00 88.56 604 LEU A O 1
ATOM 4790 N N . LEU A 1 605 ? 7.601 11.269 -37.346 1.00 87.81 605 LEU A N 1
ATOM 4791 C CA . LEU A 1 605 ? 8.920 10.756 -37.730 1.00 87.81 605 LEU A CA 1
ATOM 4792 C C . LEU A 1 605 ? 9.290 11.105 -39.177 1.00 87.81 605 LEU A C 1
ATOM 4794 O O . LEU A 1 605 ? 10.460 11.368 -39.456 1.00 87.81 605 LEU A O 1
ATOM 4798 N N . THR A 1 606 ? 8.317 11.122 -40.091 1.00 88.25 606 THR A N 1
ATOM 4799 C CA . THR A 1 606 ? 8.558 11.403 -41.515 1.00 88.25 606 THR A CA 1
ATOM 4800 C C . THR A 1 606 ? 8.668 12.897 -41.827 1.00 88.25 606 THR A C 1
ATOM 4802 O O . THR A 1 606 ? 9.467 13.258 -42.688 1.00 88.25 606 THR A O 1
ATOM 4805 N N . SER A 1 607 ? 7.933 13.764 -41.116 1.00 85.88 607 SER A N 1
ATOM 4806 C CA . SER A 1 607 ? 7.930 15.224 -41.345 1.00 85.88 607 SER A CA 1
ATOM 4807 C C . SER A 1 607 ? 9.250 15.924 -40.997 1.00 85.88 607 SER A C 1
ATOM 4809 O O . SER A 1 607 ? 9.655 16.844 -41.702 1.00 85.88 607 SER A O 1
ATOM 4811 N N . ASP A 1 608 ? 9.944 15.490 -39.941 1.00 82.31 608 ASP A N 1
ATOM 4812 C CA . ASP A 1 608 ? 11.262 16.007 -39.554 1.00 82.31 608 ASP A CA 1
ATOM 4813 C C . ASP A 1 608 ? 12.138 14.876 -38.991 1.00 82.31 608 ASP A C 1
ATOM 4815 O O . ASP A 1 608 ? 12.162 14.594 -37.790 1.00 82.31 608 ASP A O 1
ATOM 4819 N N . ARG A 1 609 ? 12.925 14.251 -39.875 1.00 83.12 609 ARG A N 1
ATOM 4820 C CA . ARG A 1 609 ? 13.872 13.177 -39.517 1.00 83.12 609 ARG A CA 1
ATOM 4821 C C . ARG A 1 609 ? 15.035 13.650 -38.631 1.00 83.12 609 ARG A C 1
ATOM 4823 O O . ARG A 1 609 ? 15.731 12.815 -38.046 1.00 83.12 609 ARG A O 1
ATOM 4830 N N . SER A 1 610 ? 15.259 14.962 -38.507 1.00 83.62 610 SER A N 1
ATOM 4831 C CA . SER A 1 610 ? 16.295 15.553 -37.646 1.00 83.62 610 SER A CA 1
ATOM 4832 C C . SER A 1 610 ? 15.802 15.824 -36.216 1.00 83.62 610 SER A C 1
ATOM 4834 O O . SER A 1 610 ? 16.607 15.891 -35.273 1.00 83.62 610 SER A O 1
ATOM 4836 N N . SER A 1 611 ? 14.479 15.920 -36.039 1.00 88.06 611 SER A N 1
ATOM 4837 C CA . SER A 1 611 ? 13.836 16.300 -34.786 1.00 88.06 611 SER A CA 1
ATOM 4838 C C . SER A 1 611 ? 14.189 15.388 -33.622 1.00 88.06 611 SER A C 1
ATOM 4840 O O . SER A 1 611 ? 14.249 14.164 -33.728 1.00 88.06 611 SER A O 1
ATOM 4842 N N . SER A 1 612 ? 14.300 15.985 -32.436 1.00 85.56 612 SER A N 1
ATOM 4843 C CA . SER A 1 612 ? 14.308 15.214 -31.188 1.00 85.56 612 SER A CA 1
ATOM 4844 C C . SER A 1 612 ? 12.903 14.762 -30.760 1.00 85.56 612 SER A C 1
ATOM 4846 O O . SER A 1 612 ? 12.789 13.856 -29.934 1.00 85.56 612 SER A O 1
ATOM 4848 N N . LYS A 1 613 ? 11.834 15.342 -31.335 1.00 86.25 613 LYS A N 1
ATOM 4849 C CA . LYS A 1 613 ? 10.426 15.062 -30.989 1.00 86.25 613 LYS A CA 1
ATOM 4850 C C . LYS A 1 613 ? 10.014 13.605 -31.241 1.00 86.25 613 LYS A C 1
ATOM 4852 O O . LYS A 1 613 ? 9.257 13.052 -30.444 1.00 86.25 613 LYS A O 1
ATOM 4857 N N . GLY A 1 614 ? 10.587 12.955 -32.260 1.00 87.50 614 GLY A N 1
ATOM 4858 C CA . GLY A 1 614 ? 10.352 11.541 -32.592 1.00 87.50 614 GLY A CA 1
ATOM 4859 C C . GLY A 1 614 ? 10.663 10.544 -31.463 1.00 87.50 614 GLY A C 1
ATOM 4860 O O . GLY A 1 614 ? 10.201 9.405 -31.494 1.00 87.50 614 GLY A O 1
ATOM 4861 N N . ILE A 1 615 ? 11.374 10.964 -30.406 1.00 89.81 615 ILE A N 1
ATOM 4862 C CA . ILE A 1 615 ? 11.620 10.126 -29.223 1.00 89.81 615 ILE A CA 1
ATOM 4863 C C . ILE A 1 615 ? 10.326 9.708 -28.505 1.00 89.81 615 ILE A C 1
ATOM 4865 O O . ILE A 1 615 ? 10.306 8.674 -27.837 1.00 89.81 615 ILE A O 1
ATOM 4869 N N . TRP A 1 616 ? 9.247 10.487 -28.630 1.00 90.31 616 TRP A N 1
ATOM 4870 C CA . TRP A 1 616 ? 7.954 10.149 -28.030 1.00 90.31 616 TRP A CA 1
ATOM 4871 C C . TRP A 1 616 ? 7.240 9.030 -28.791 1.00 90.31 616 TRP A C 1
ATOM 4873 O O . TRP A 1 616 ? 6.692 8.141 -28.144 1.00 90.31 616 TRP A O 1
ATOM 4883 N N . ALA A 1 617 ? 7.350 8.999 -30.126 1.00 91.56 617 ALA A N 1
ATOM 4884 C CA . ALA A 1 617 ? 6.864 7.888 -30.945 1.00 91.56 617 ALA A CA 1
ATOM 4885 C C . ALA A 1 617 ? 7.571 6.573 -30.582 1.00 91.56 617 ALA A C 1
ATOM 4887 O O . ALA A 1 617 ? 6.909 5.577 -30.295 1.00 91.56 617 ALA A O 1
ATOM 4888 N N . VAL A 1 618 ? 8.905 6.604 -30.477 1.00 92.12 618 VAL A N 1
ATOM 4889 C CA . VAL A 1 618 ? 9.726 5.468 -30.016 1.00 92.12 618 VAL A CA 1
ATOM 4890 C C . VAL A 1 618 ? 9.281 4.966 -28.641 1.00 92.12 618 VAL A C 1
ATOM 4892 O O . VAL A 1 618 ? 9.087 3.766 -28.451 1.00 92.12 618 VAL A O 1
ATOM 4895 N N . LYS A 1 619 ? 9.140 5.871 -27.662 1.00 91.81 619 LYS A N 1
ATOM 4896 C CA . LYS A 1 619 ? 8.789 5.502 -26.283 1.00 91.81 619 LYS A CA 1
ATOM 4897 C C . LYS A 1 619 ? 7.396 4.895 -26.176 1.00 91.81 619 LYS A C 1
ATOM 4899 O O . LYS A 1 619 ? 7.244 3.895 -25.485 1.00 91.81 619 LYS A O 1
ATOM 4904 N N . LEU A 1 620 ? 6.404 5.502 -26.827 1.00 91.50 620 LEU A N 1
ATOM 4905 C CA . LEU A 1 620 ? 5.028 5.022 -26.759 1.00 91.50 620 LEU A CA 1
ATOM 4906 C C . LEU A 1 620 ? 4.895 3.657 -27.442 1.00 91.50 620 LEU A C 1
ATOM 4908 O O . LEU A 1 620 ? 4.393 2.719 -26.833 1.00 91.50 620 LEU A O 1
ATOM 4912 N N . THR A 1 621 ? 5.424 3.527 -28.662 1.00 92.00 621 THR A N 1
ATOM 4913 C CA . THR A 1 621 ? 5.347 2.287 -29.450 1.00 92.00 621 THR A CA 1
ATOM 4914 C C . THR A 1 621 ? 6.047 1.130 -28.735 1.00 92.00 621 THR A C 1
ATOM 4916 O O . THR A 1 621 ? 5.477 0.050 -28.626 1.00 92.00 621 THR A O 1
ATOM 4919 N N . ARG A 1 622 ? 7.235 1.359 -28.146 1.00 90.44 622 ARG A N 1
ATOM 4920 C CA . ARG A 1 622 ? 7.930 0.338 -27.341 1.00 90.44 622 ARG A CA 1
ATOM 4921 C C . ARG A 1 622 ? 7.138 -0.074 -26.098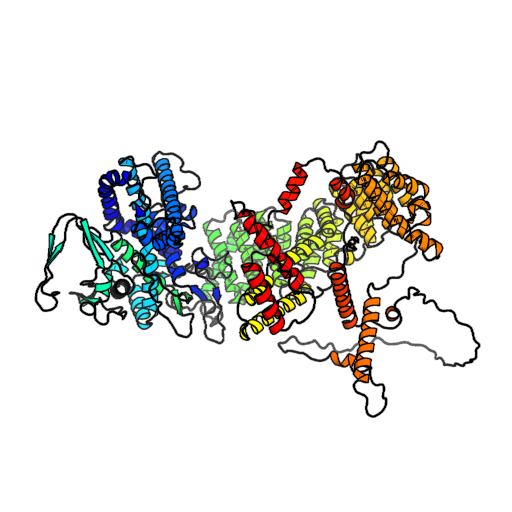 1.00 90.44 622 ARG A C 1
ATOM 4923 O O . ARG A 1 622 ? 7.077 -1.261 -25.805 1.00 90.44 622 ARG A O 1
ATOM 4930 N N . GLU A 1 623 ? 6.542 0.868 -25.370 1.00 89.06 623 GLU A N 1
ATOM 4931 C CA . GLU A 1 623 ? 5.777 0.559 -24.154 1.00 89.06 623 GLU A CA 1
ATOM 4932 C C . GLU A 1 623 ? 4.479 -0.210 -24.466 1.00 89.06 623 GLU A C 1
ATOM 4934 O O . GLU A 1 623 ? 4.112 -1.124 -23.729 1.00 89.06 623 GLU A O 1
ATOM 4939 N N . LEU A 1 624 ? 3.807 0.114 -25.578 1.00 89.62 624 LEU A N 1
ATOM 4940 C CA . LEU A 1 624 ? 2.604 -0.589 -26.040 1.00 89.62 624 LEU A CA 1
ATOM 4941 C C . LEU A 1 624 ? 2.922 -1.987 -26.595 1.00 89.62 624 LEU A C 1
ATOM 4943 O O . LEU A 1 624 ? 2.159 -2.917 -26.337 1.00 89.62 624 LEU A O 1
ATOM 4947 N N . TRP A 1 625 ? 4.069 -2.159 -27.261 1.00 88.25 625 TRP A N 1
ATOM 4948 C CA . TRP A 1 625 ? 4.588 -3.468 -27.685 1.00 88.25 625 TRP A CA 1
ATOM 4949 C C . TRP A 1 625 ? 4.929 -4.367 -26.494 1.00 88.25 625 TRP A C 1
ATOM 4951 O O . TRP A 1 625 ? 4.480 -5.510 -26.417 1.00 88.25 625 TRP A O 1
ATOM 4961 N N . LYS A 1 626 ? 5.658 -3.823 -25.507 1.00 86.00 626 LYS A N 1
ATOM 4962 C CA . LYS A 1 626 ? 6.036 -4.535 -24.273 1.00 86.00 626 LYS A CA 1
ATOM 4963 C C . LYS A 1 626 ? 4.810 -5.061 -23.513 1.00 86.00 626 LYS A C 1
ATOM 4965 O O . LYS A 1 626 ? 4.879 -6.107 -22.883 1.00 86.00 626 LYS A O 1
ATOM 4970 N N . ARG A 1 627 ? 3.688 -4.334 -23.587 1.00 83.00 627 ARG A N 1
ATOM 4971 C CA . ARG A 1 627 ? 2.397 -4.655 -22.949 1.00 83.00 627 ARG A CA 1
ATOM 4972 C C . ARG A 1 627 ? 1.448 -5.487 -23.822 1.00 83.00 627 ARG A C 1
ATOM 4974 O O . ARG A 1 627 ? 0.302 -5.665 -23.428 1.00 83.00 627 ARG A O 1
ATOM 4981 N N . GLN A 1 628 ? 1.896 -5.956 -24.987 1.00 83.06 628 GLN A N 1
ATOM 4982 C CA . GLN A 1 628 ? 1.092 -6.706 -25.962 1.00 83.06 628 GLN A CA 1
ATOM 4983 C C . GLN A 1 628 ? -0.162 -5.964 -26.494 1.00 83.06 628 GLN A C 1
ATOM 4985 O O . GLN A 1 628 ? -1.099 -6.602 -26.959 1.00 83.06 628 GLN A O 1
ATOM 4990 N N . ILE A 1 629 ? -0.198 -4.623 -26.441 1.00 85.00 629 ILE A N 1
ATOM 4991 C CA . ILE A 1 629 ? -1.347 -3.817 -26.913 1.00 85.00 629 ILE A CA 1
ATOM 4992 C C . ILE A 1 629 ? -1.238 -3.526 -28.415 1.00 85.00 629 ILE A C 1
ATOM 4994 O O . ILE A 1 629 ? -2.238 -3.552 -29.128 1.00 85.00 629 ILE A O 1
ATOM 4998 N N . TRP A 1 630 ? -0.027 -3.234 -28.894 1.00 89.12 630 TRP A N 1
ATOM 4999 C CA . TRP A 1 630 ? 0.281 -3.097 -30.319 1.00 89.12 630 TRP A CA 1
ATOM 5000 C C . TRP A 1 630 ? 1.231 -4.226 -30.709 1.00 89.12 630 TRP A C 1
ATOM 5002 O O . TRP A 1 630 ? 2.357 -4.276 -30.219 1.00 89.12 630 TRP A O 1
ATOM 5012 N N . THR A 1 631 ? 0.761 -5.132 -31.560 1.00 85.62 631 THR A N 1
ATOM 5013 C CA . THR A 1 631 ? 1.481 -6.318 -32.068 1.00 85.62 631 THR A CA 1
ATOM 5014 C C . THR A 1 631 ? 1.436 -6.383 -33.600 1.00 85.62 631 THR A C 1
ATOM 5016 O O . THR A 1 631 ? 1.649 -7.428 -34.206 1.00 85.62 631 THR A O 1
ATOM 5019 N N . ASP A 1 632 ? 1.125 -5.254 -34.235 1.00 87.06 632 ASP A N 1
ATOM 5020 C CA . ASP A 1 632 ? 0.777 -5.128 -35.643 1.00 87.06 632 ASP A CA 1
ATOM 5021 C C . ASP A 1 632 ? 1.926 -4.577 -36.504 1.00 87.06 632 ASP A C 1
ATOM 5023 O O . ASP A 1 632 ? 2.839 -3.891 -36.034 1.00 87.06 632 ASP A O 1
ATOM 5027 N N . SER A 1 633 ? 1.854 -4.828 -37.814 1.00 88.31 633 SER A N 1
ATOM 5028 C CA . SER A 1 633 ? 2.866 -4.382 -38.781 1.00 88.31 633 SER A CA 1
ATOM 5029 C C . SER A 1 633 ? 3.021 -2.857 -38.839 1.00 88.31 633 SER A C 1
ATOM 5031 O O . SER A 1 633 ? 4.119 -2.363 -39.103 1.00 88.31 633 SER A O 1
ATOM 5033 N N . LYS A 1 634 ? 1.974 -2.073 -38.534 1.00 89.38 634 LYS A N 1
ATOM 5034 C CA . LYS A 1 634 ? 2.067 -0.604 -38.550 1.00 89.38 634 LYS A CA 1
ATOM 5035 C C . LYS A 1 634 ? 2.901 -0.064 -37.386 1.00 89.38 634 LYS A C 1
ATOM 5037 O O . LYS A 1 634 ? 3.651 0.893 -37.589 1.00 89.38 634 LYS A O 1
ATOM 5042 N N . ALA A 1 635 ? 2.844 -0.691 -36.209 1.00 90.44 635 ALA A N 1
ATOM 5043 C CA . ALA A 1 635 ? 3.750 -0.384 -35.101 1.00 90.44 635 ALA A CA 1
ATOM 5044 C C . ALA A 1 635 ? 5.217 -0.683 -35.466 1.00 90.44 635 ALA A C 1
ATOM 5046 O O . ALA A 1 635 ? 6.106 0.121 -35.177 1.00 90.44 635 ALA A O 1
ATOM 5047 N N . VAL A 1 636 ? 5.471 -1.788 -36.171 1.00 91.06 636 VAL A N 1
ATOM 5048 C CA . VAL A 1 636 ? 6.813 -2.144 -36.660 1.00 91.06 636 VAL A CA 1
ATOM 5049 C C . VAL A 1 636 ? 7.321 -1.144 -37.709 1.00 91.06 636 VAL A C 1
ATOM 5051 O O . VAL A 1 636 ? 8.466 -0.697 -37.619 1.00 91.06 636 VAL A O 1
ATOM 5054 N N . GLU A 1 637 ? 6.470 -0.698 -38.637 1.00 91.31 637 GLU A N 1
ATOM 5055 C CA . GLU A 1 637 ? 6.810 0.311 -39.655 1.00 91.31 637 GLU A CA 1
ATOM 5056 C C . GLU A 1 637 ? 7.151 1.688 -39.036 1.00 91.31 637 GLU A C 1
ATOM 5058 O O . GLU A 1 637 ? 8.066 2.373 -39.494 1.00 91.31 637 GLU A O 1
ATOM 5063 N N . ILE A 1 638 ? 6.493 2.079 -37.935 1.00 92.50 638 ILE A N 1
ATOM 5064 C CA . ILE A 1 638 ? 6.868 3.271 -37.146 1.00 92.50 638 ILE A CA 1
ATOM 5065 C C . ILE A 1 638 ? 8.290 3.123 -36.584 1.00 92.50 638 ILE A C 1
ATOM 5067 O O . ILE A 1 638 ? 9.083 4.066 -36.635 1.00 92.50 638 ILE A O 1
ATOM 5071 N N . MET A 1 639 ? 8.644 1.944 -36.066 1.00 92.62 639 MET A N 1
ATOM 5072 C CA . MET A 1 639 ? 9.967 1.706 -35.475 1.00 92.62 639 MET A CA 1
ATOM 5073 C C . MET A 1 639 ? 11.072 1.543 -36.527 1.00 92.62 639 MET A C 1
ATOM 5075 O O . MET A 1 639 ? 12.211 1.955 -36.282 1.00 92.62 639 MET A O 1
ATOM 5079 N N . LYS A 1 640 ? 10.733 1.036 -37.717 1.00 92.62 640 LYS A N 1
ATOM 5080 C CA . LYS A 1 640 ? 11.571 1.065 -38.924 1.00 92.62 640 LYS A CA 1
ATOM 5081 C C . LYS A 1 640 ? 11.917 2.506 -39.300 1.00 92.62 640 LYS A C 1
ATOM 5083 O O . LYS A 1 640 ? 13.101 2.845 -39.310 1.00 92.62 640 LYS A O 1
ATOM 5088 N N . GLU A 1 641 ? 10.930 3.381 -39.504 1.00 91.75 641 GLU A N 1
ATOM 5089 C CA . GLU A 1 641 ? 11.195 4.794 -39.822 1.00 91.75 641 GLU A CA 1
ATOM 5090 C C . GLU A 1 641 ? 11.955 5.514 -38.698 1.00 91.75 641 GLU A C 1
ATOM 5092 O O . GLU A 1 641 ? 12.887 6.275 -38.970 1.00 91.75 641 GLU A O 1
ATOM 5097 N N . ALA A 1 642 ? 11.658 5.208 -37.428 1.00 92.50 642 ALA A N 1
ATOM 5098 C CA . ALA A 1 642 ? 12.427 5.725 -36.298 1.00 92.50 642 ALA A CA 1
ATOM 5099 C C . ALA A 1 642 ? 13.910 5.321 -36.362 1.00 92.50 642 ALA A C 1
ATOM 5101 O O . ALA A 1 642 ? 14.770 6.149 -36.068 1.00 92.50 642 ALA A O 1
ATOM 5102 N N . SER A 1 643 ? 14.227 4.088 -36.778 1.00 91.75 643 SER A N 1
ATOM 5103 C CA . SER A 1 643 ? 15.611 3.618 -36.953 1.00 91.75 643 SER A CA 1
ATOM 5104 C C . SER A 1 643 ? 16.359 4.341 -38.088 1.00 91.75 643 SER A C 1
ATOM 5106 O O . SER A 1 643 ? 17.579 4.513 -38.018 1.00 91.75 643 SER A O 1
ATOM 5108 N N . LEU A 1 644 ? 15.629 4.850 -39.087 1.00 91.12 644 LEU A N 1
ATOM 5109 C CA . LEU A 1 644 ? 16.145 5.606 -40.235 1.00 91.12 644 LEU A CA 1
ATOM 5110 C C . LEU A 1 644 ? 16.220 7.131 -39.997 1.00 91.12 644 LEU A C 1
ATOM 5112 O O . LEU A 1 644 ? 16.604 7.874 -40.908 1.00 91.12 644 LEU A O 1
ATOM 5116 N N . ALA A 1 645 ? 15.889 7.617 -38.797 1.00 90.69 645 ALA A N 1
ATOM 5117 C CA . ALA A 1 645 ? 16.000 9.029 -38.424 1.00 90.69 645 ALA A CA 1
ATOM 5118 C C . ALA A 1 645 ? 17.462 9.524 -38.380 1.00 90.69 645 ALA A C 1
ATOM 5120 O O . ALA A 1 645 ? 18.388 8.765 -38.106 1.00 90.69 645 ALA A O 1
ATOM 5121 N N . ASP A 1 646 ? 17.683 10.822 -38.603 1.00 88.12 646 ASP A N 1
ATOM 5122 C CA . ASP A 1 646 ? 19.007 11.464 -38.512 1.00 88.12 646 ASP A CA 1
ATOM 5123 C C . ASP A 1 646 ? 19.390 11.821 -37.066 1.00 88.12 646 ASP A C 1
ATOM 5125 O O . ASP A 1 646 ? 20.562 12.045 -36.743 1.00 88.12 646 ASP A O 1
ATOM 5129 N N . ASN A 1 647 ? 18.402 11.869 -36.168 1.00 89.19 647 ASN A N 1
ATOM 5130 C CA . ASN A 1 647 ? 18.624 12.098 -34.749 1.00 89.19 647 ASN A CA 1
ATOM 5131 C C . ASN A 1 647 ? 19.091 10.816 -34.040 1.00 89.19 647 ASN A C 1
ATOM 5133 O O . ASN A 1 647 ? 18.318 9.872 -33.874 1.00 89.19 647 ASN A O 1
ATOM 5137 N N . ALA A 1 648 ? 20.326 10.813 -33.527 1.00 88.38 648 ALA A N 1
ATOM 5138 C CA . ALA A 1 648 ? 20.932 9.651 -32.871 1.00 88.38 648 ALA A CA 1
ATOM 5139 C C . ALA A 1 648 ? 20.081 9.041 -31.735 1.00 88.38 648 ALA A C 1
ATOM 5141 O O . ALA A 1 648 ? 20.097 7.827 -31.544 1.00 88.38 648 ALA A O 1
ATOM 5142 N N . LYS A 1 649 ? 19.308 9.848 -30.987 1.00 89.88 649 LYS A N 1
ATOM 5143 C CA . LYS A 1 649 ? 18.445 9.336 -29.903 1.00 89.88 649 LYS A CA 1
ATOM 5144 C C . LYS A 1 649 ? 17.206 8.608 -30.429 1.00 89.88 649 LYS A C 1
ATOM 5146 O O . LYS A 1 649 ? 16.753 7.666 -29.785 1.00 89.88 649 LYS A O 1
ATOM 5151 N N . VAL A 1 650 ? 16.671 9.038 -31.572 1.00 91.56 650 VAL A N 1
ATOM 5152 C CA . VAL A 1 650 ? 15.498 8.428 -32.220 1.00 91.56 650 VAL A CA 1
ATOM 5153 C C . VAL A 1 650 ? 15.924 7.164 -32.968 1.00 91.56 650 VAL A C 1
ATOM 5155 O O . VAL A 1 650 ? 15.377 6.098 -32.691 1.00 91.56 650 VAL A O 1
ATOM 5158 N N . ALA A 1 651 ? 16.993 7.253 -33.771 1.00 90.62 651 ALA A N 1
ATOM 5159 C CA . ALA A 1 651 ? 17.595 6.128 -34.490 1.00 90.62 651 ALA A CA 1
ATOM 5160 C C . ALA A 1 651 ? 17.914 4.947 -33.562 1.00 90.62 651 ALA A C 1
ATOM 5162 O O . ALA A 1 651 ? 17.434 3.833 -33.758 1.00 90.62 651 ALA A O 1
ATOM 5163 N N . ILE A 1 652 ? 18.656 5.200 -32.479 1.00 91.19 652 ILE A N 1
ATOM 5164 C CA . ILE A 1 652 ? 19.031 4.160 -31.509 1.00 91.19 652 ILE A CA 1
ATOM 5165 C C . ILE A 1 652 ? 17.833 3.693 -30.671 1.00 91.19 652 ILE A C 1
ATOM 5167 O O . ILE A 1 652 ? 17.826 2.565 -30.180 1.00 91.19 652 ILE A O 1
ATOM 5171 N N . GLY A 1 653 ? 16.796 4.521 -30.548 1.00 88.81 653 GLY A N 1
ATOM 5172 C CA . GLY A 1 653 ? 15.500 4.124 -30.010 1.00 88.81 653 GLY A CA 1
ATOM 5173 C C . GLY A 1 653 ? 14.818 3.042 -30.851 1.00 88.81 653 GLY A C 1
ATOM 5174 O O . GLY A 1 653 ? 14.444 2.004 -30.306 1.00 88.81 653 GLY A O 1
ATOM 5175 N N . GLY A 1 654 ? 14.729 3.254 -32.170 1.00 90.69 654 GLY A N 1
ATOM 5176 C CA . GLY A 1 654 ? 14.223 2.265 -33.130 1.00 90.69 654 GLY A CA 1
ATOM 5177 C C . GLY A 1 654 ? 15.081 0.996 -33.179 1.00 90.69 654 GLY A C 1
ATOM 5178 O O . GLY A 1 654 ? 14.565 -0.111 -33.072 1.00 90.69 654 GLY A O 1
ATOM 5179 N N . VAL A 1 655 ? 16.409 1.137 -33.227 1.00 91.19 655 VAL A N 1
ATOM 5180 C CA . VAL A 1 655 ? 17.336 -0.012 -33.256 1.00 91.19 655 VAL A CA 1
ATOM 5181 C C . VAL A 1 655 ? 17.207 -0.892 -32.006 1.00 91.19 655 VAL A C 1
ATOM 5183 O O . VAL A 1 655 ? 17.166 -2.117 -32.105 1.00 91.19 655 VAL A O 1
ATOM 5186 N N . ARG A 1 656 ? 17.100 -0.289 -30.813 1.00 89.94 656 ARG A N 1
ATOM 5187 C CA . ARG A 1 656 ? 16.943 -1.037 -29.552 1.00 89.94 656 ARG A CA 1
ATOM 5188 C C . ARG A 1 656 ? 15.608 -1.770 -29.446 1.00 89.94 656 ARG A C 1
ATOM 5190 O O . ARG A 1 656 ? 15.565 -2.807 -28.793 1.00 89.94 656 ARG A O 1
ATOM 5197 N N . PHE A 1 657 ? 14.553 -1.266 -30.083 1.00 90.56 657 PHE A N 1
ATOM 5198 C CA . PHE A 1 657 ? 13.270 -1.963 -30.158 1.00 90.56 657 PHE A CA 1
ATOM 5199 C C . PHE A 1 657 ? 13.402 -3.299 -30.899 1.00 90.56 657 PHE A C 1
ATOM 5201 O O . PHE A 1 657 ? 13.042 -4.324 -30.336 1.00 90.56 657 PHE A O 1
ATOM 5208 N N . PHE A 1 658 ? 14.029 -3.329 -32.077 1.00 88.38 658 PHE A N 1
ATOM 5209 C CA . PHE A 1 658 ? 14.258 -4.593 -32.789 1.00 88.38 658 PHE A CA 1
ATOM 5210 C C . PHE A 1 658 ? 15.248 -5.525 -32.066 1.00 88.38 658 PHE A C 1
ATOM 5212 O O . PHE A 1 658 ? 15.116 -6.744 -32.118 1.00 88.38 658 PHE A O 1
ATOM 5219 N N . LEU A 1 659 ? 16.249 -4.987 -31.362 1.00 83.81 659 LEU A N 1
ATOM 5220 C CA . LEU A 1 659 ? 17.214 -5.827 -30.642 1.00 83.81 659 LEU A CA 1
ATOM 5221 C C . LEU A 1 659 ? 16.669 -6.433 -29.338 1.00 83.81 659 LEU A C 1
ATOM 5223 O O . LEU A 1 659 ? 17.053 -7.554 -29.008 1.00 83.81 659 LEU A O 1
ATOM 5227 N N . GLY A 1 660 ? 15.813 -5.716 -28.599 1.00 76.62 660 GLY A N 1
ATOM 5228 C CA . GLY A 1 660 ? 15.398 -6.099 -27.241 1.00 76.62 660 GLY A CA 1
ATOM 5229 C C . GLY A 1 660 ? 13.904 -5.998 -26.921 1.00 76.62 660 GLY A C 1
ATOM 5230 O O . GLY A 1 660 ? 13.504 -6.481 -25.869 1.00 76.62 660 GLY A O 1
ATOM 5231 N N . GLY A 1 661 ? 13.069 -5.429 -27.794 1.00 69.25 661 GLY A N 1
ATOM 5232 C CA . GLY A 1 661 ? 11.633 -5.236 -27.547 1.00 69.25 661 GLY A CA 1
ATOM 5233 C C . GLY A 1 661 ? 10.871 -6.544 -27.325 1.00 69.25 661 GLY A C 1
ATOM 5234 O O . GLY A 1 661 ? 10.066 -6.626 -26.402 1.00 69.25 661 GLY A O 1
ATOM 5235 N N . ASP A 1 662 ? 11.188 -7.585 -28.098 1.00 66.81 662 ASP A N 1
ATOM 5236 C CA . ASP A 1 662 ? 10.575 -8.913 -27.944 1.00 66.81 662 ASP A CA 1
ATOM 5237 C C . ASP A 1 662 ? 11.039 -9.626 -26.663 1.00 66.81 662 ASP A C 1
ATOM 5239 O O . ASP A 1 662 ? 10.245 -10.292 -26.005 1.00 66.81 662 ASP A O 1
ATOM 5243 N N . LYS A 1 663 ? 12.295 -9.419 -26.243 1.00 69.88 663 LYS A N 1
ATOM 5244 C CA . LYS A 1 663 ? 12.813 -9.955 -24.974 1.00 69.88 663 LYS A CA 1
ATOM 5245 C C . LYS A 1 663 ? 12.171 -9.261 -23.772 1.00 69.88 663 LYS A C 1
ATOM 5247 O O . LYS A 1 663 ? 11.739 -9.918 -22.838 1.00 69.88 663 LYS A O 1
ATOM 5252 N N . GLU A 1 664 ? 12.050 -7.936 -23.828 1.00 70.56 664 GLU A N 1
ATOM 5253 C CA . GLU A 1 664 ? 11.362 -7.139 -22.807 1.00 70.56 664 GLU A CA 1
ATOM 5254 C C . GLU A 1 664 ? 9.859 -7.469 -22.714 1.00 70.56 664 GLU A C 1
ATOM 5256 O O . GLU A 1 664 ? 9.271 -7.325 -21.643 1.00 70.56 664 GLU A O 1
ATOM 5261 N N . ARG A 1 665 ? 9.238 -7.901 -23.821 1.00 71.31 665 ARG A N 1
ATOM 5262 C CA . ARG A 1 665 ? 7.862 -8.416 -23.865 1.00 71.31 665 ARG A CA 1
ATOM 5263 C C . ARG A 1 665 ? 7.753 -9.783 -23.178 1.00 71.31 665 ARG A C 1
ATOM 5265 O O . ARG A 1 665 ? 6.867 -9.952 -22.350 1.00 71.31 665 ARG A O 1
ATOM 5272 N N . GLN A 1 666 ? 8.656 -10.719 -23.487 1.00 66.69 666 GLN A N 1
ATOM 5273 C CA . GLN A 1 666 ? 8.714 -12.043 -22.845 1.00 66.69 666 GLN A CA 1
ATOM 5274 C C . GLN A 1 666 ? 8.949 -11.933 -21.329 1.00 66.69 666 GLN A C 1
ATOM 5276 O O . GLN A 1 666 ? 8.226 -12.543 -20.551 1.00 66.69 666 GLN A O 1
ATOM 5281 N N . GLU A 1 667 ? 9.896 -11.090 -20.902 1.00 69.12 667 GLU A N 1
ATOM 5282 C CA . GLU A 1 667 ? 10.222 -10.896 -19.481 1.00 69.12 667 GLU A CA 1
ATOM 5283 C C . GLU A 1 667 ? 9.027 -10.384 -18.652 1.00 69.12 667 GLU A C 1
ATOM 5285 O O . GLU A 1 667 ? 8.846 -10.834 -17.524 1.00 69.12 667 GLU A O 1
ATOM 5290 N N . LEU A 1 668 ? 8.175 -9.500 -19.198 1.00 67.69 668 LEU A N 1
ATOM 5291 C CA . LEU A 1 668 ? 6.951 -9.069 -18.498 1.00 67.69 668 LEU A CA 1
ATOM 5292 C C . LEU A 1 668 ? 5.873 -10.152 -18.411 1.00 67.69 668 LEU A C 1
ATOM 5294 O O . LEU A 1 668 ? 5.079 -10.136 -17.471 1.00 67.69 668 LEU A O 1
ATOM 5298 N N . ASP A 1 669 ? 5.793 -11.030 -19.407 1.00 63.28 669 ASP A N 1
ATOM 5299 C CA . ASP A 1 669 ? 4.793 -12.099 -19.455 1.00 63.28 669 ASP A CA 1
ATOM 5300 C C . ASP A 1 669 ? 5.125 -13.183 -18.416 1.00 63.28 669 ASP A C 1
ATOM 5302 O O . ASP A 1 669 ? 4.269 -13.583 -17.624 1.00 63.28 669 ASP A O 1
ATOM 5306 N N . ASP A 1 670 ? 6.410 -13.551 -18.326 1.00 59.09 670 ASP A N 1
ATOM 5307 C CA . ASP A 1 670 ? 6.942 -14.423 -17.276 1.00 59.09 670 ASP A CA 1
ATOM 5308 C C . ASP A 1 670 ? 6.680 -13.838 -15.874 1.00 59.09 670 ASP A C 1
ATOM 5310 O O . ASP A 1 670 ? 6.092 -14.528 -15.033 1.00 59.09 670 ASP A O 1
ATOM 5314 N N . GLU A 1 671 ? 7.032 -12.560 -15.642 1.00 57.34 671 GLU A N 1
ATOM 5315 C CA . GLU A 1 671 ? 6.778 -11.837 -14.381 1.00 57.34 671 GLU A CA 1
ATOM 5316 C C . GLU A 1 671 ? 5.282 -11.821 -14.016 1.00 57.34 671 GLU A C 1
ATOM 5318 O O . GLU A 1 671 ? 4.922 -12.117 -12.875 1.00 57.34 671 GLU A O 1
ATOM 5323 N N . SER A 1 672 ? 4.393 -11.559 -14.982 1.00 51.59 672 SER A N 1
ATOM 5324 C CA . SER A 1 672 ? 2.941 -11.563 -14.756 1.00 51.59 672 SER A CA 1
ATOM 5325 C C . SER A 1 672 ? 2.365 -12.957 -14.471 1.00 51.59 672 SER A C 1
ATOM 5327 O O . SER A 1 672 ? 1.243 -13.052 -13.968 1.00 51.59 672 SER A O 1
ATOM 5329 N N . SER A 1 673 ? 3.084 -14.035 -14.801 1.00 48.28 673 SER A N 1
ATOM 5330 C CA . SER A 1 673 ? 2.632 -15.414 -14.576 1.00 48.28 673 SER A CA 1
ATOM 5331 C C . SER A 1 673 ? 3.005 -15.973 -13.196 1.00 48.28 673 SER A C 1
ATOM 5333 O O . SER A 1 673 ? 2.406 -16.960 -12.760 1.00 48.28 673 SER A O 1
ATOM 5335 N N . ASP A 1 674 ? 3.973 -15.354 -12.513 1.00 44.41 674 ASP A N 1
ATOM 5336 C CA . ASP A 1 674 ? 4.530 -15.828 -11.239 1.00 44.41 674 ASP A CA 1
ATOM 5337 C C . ASP A 1 674 ? 3.910 -15.140 -9.997 1.00 44.41 674 ASP A C 1
ATOM 5339 O O . ASP A 1 674 ? 4.113 -15.613 -8.877 1.00 44.41 674 ASP A O 1
ATOM 5343 N N . GLU A 1 675 ? 3.089 -14.090 -10.162 1.00 43.16 675 GLU A N 1
ATOM 5344 C CA . GLU A 1 675 ? 2.349 -13.440 -9.056 1.00 43.16 675 GLU A CA 1
ATOM 5345 C C . GLU A 1 675 ? 1.102 -14.228 -8.571 1.00 43.16 675 GLU A C 1
ATOM 5347 O O . GLU A 1 675 ? 0.537 -13.917 -7.521 1.00 43.16 675 GLU A O 1
ATOM 5352 N N . ASP A 1 676 ? 0.659 -15.267 -9.292 1.00 43.31 676 ASP A N 1
ATOM 5353 C CA . ASP A 1 676 ? -0.618 -15.966 -9.049 1.00 43.31 676 ASP A CA 1
ATOM 5354 C C . ASP A 1 676 ? -0.479 -17.221 -8.148 1.00 43.31 676 ASP A C 1
ATOM 5356 O O . ASP A 1 676 ? -0.576 -18.371 -8.598 1.00 43.31 676 ASP A O 1
ATOM 5360 N N . ASP A 1 677 ? -0.241 -16.956 -6.857 1.00 45.25 677 ASP A N 1
ATOM 5361 C CA . ASP A 1 677 ? -0.114 -17.851 -5.685 1.00 45.25 677 ASP A CA 1
ATOM 5362 C C . ASP A 1 677 ? -0.261 -19.374 -5.961 1.00 45.25 677 ASP A C 1
ATOM 5364 O O . ASP A 1 677 ? -1.331 -19.999 -5.884 1.00 45.25 677 ASP A O 1
ATOM 5368 N N . GLY A 1 678 ? 0.867 -20.004 -6.306 1.00 48.12 678 GLY A N 1
ATOM 5369 C CA . GLY A 1 678 ? 0.938 -21.411 -6.698 1.00 48.12 678 GLY A CA 1
ATOM 5370 C C . GLY A 1 678 ? 0.673 -22.387 -5.544 1.00 48.12 678 GLY A C 1
ATOM 5371 O O . GLY A 1 678 ? 1.454 -22.502 -4.598 1.00 48.12 678 GLY A O 1
ATOM 5372 N N . ILE A 1 679 ? -0.393 -23.187 -5.654 1.00 55.75 679 ILE A N 1
ATOM 5373 C CA . ILE A 1 679 ? -0.735 -24.234 -4.677 1.00 55.75 679 ILE A CA 1
ATOM 5374 C C . ILE A 1 679 ? 0.395 -25.282 -4.583 1.00 55.75 679 ILE A C 1
ATOM 5376 O O . ILE A 1 679 ? 0.523 -26.150 -5.448 1.00 55.75 679 ILE A O 1
ATOM 5380 N N . ASP A 1 680 ? 1.165 -25.268 -3.487 1.00 58.47 680 ASP A N 1
ATOM 5381 C CA . ASP A 1 680 ? 2.247 -26.233 -3.223 1.00 58.47 680 ASP A CA 1
ATOM 5382 C C . ASP A 1 680 ? 1.711 -27.675 -3.060 1.00 58.47 680 ASP A C 1
ATOM 5384 O O . ASP A 1 680 ? 1.366 -28.165 -1.972 1.00 58.47 680 ASP A O 1
ATOM 5388 N N . LEU A 1 681 ? 1.688 -28.388 -4.189 1.00 56.38 681 LEU A N 1
ATOM 5389 C CA . LEU A 1 681 ? 1.343 -29.804 -4.298 1.00 56.38 681 LEU A CA 1
ATOM 5390 C C . LEU A 1 681 ? 2.230 -30.704 -3.423 1.00 56.38 681 LEU A C 1
ATOM 5392 O O . LEU A 1 681 ? 1.771 -31.762 -2.984 1.00 56.38 681 LEU A O 1
ATOM 5396 N N . GLY A 1 682 ? 3.482 -30.322 -3.157 1.00 54.69 682 GLY A N 1
ATOM 5397 C CA . GLY A 1 682 ? 4.402 -31.068 -2.301 1.00 54.69 682 GLY A CA 1
ATOM 5398 C C . GLY A 1 682 ? 3.957 -31.045 -0.839 1.00 54.69 682 GLY A C 1
ATOM 5399 O O . GLY A 1 682 ? 3.877 -32.094 -0.188 1.00 54.69 682 GLY A O 1
ATOM 5400 N N . LYS A 1 683 ? 3.576 -29.868 -0.339 1.00 60.53 683 LYS A N 1
ATOM 5401 C CA . LYS A 1 683 ? 3.063 -29.648 1.024 1.00 60.53 683 LYS A CA 1
ATOM 5402 C C . LYS A 1 683 ? 1.710 -30.330 1.240 1.00 60.53 683 LYS A C 1
ATOM 5404 O O . LYS A 1 683 ? 1.533 -31.008 2.256 1.00 60.53 683 LYS A O 1
ATOM 5409 N N . LEU A 1 684 ? 0.806 -30.276 0.257 1.00 60.28 684 LEU A N 1
ATOM 5410 C CA . LEU A 1 684 ? -0.485 -30.988 0.278 1.00 60.28 684 LEU A CA 1
ATOM 5411 C C . LEU A 1 684 ? -0.341 -32.521 0.237 1.00 60.28 684 LEU A C 1
ATOM 5413 O O . LEU A 1 684 ? -0.982 -33.229 1.026 1.00 60.28 684 LEU A O 1
ATOM 5417 N N . LYS A 1 685 ? 0.540 -33.059 -0.621 1.00 59.25 685 LYS A N 1
ATOM 5418 C CA . LYS A 1 685 ? 0.867 -34.500 -0.651 1.00 59.25 685 LYS A CA 1
ATOM 5419 C C . LYS A 1 685 ? 1.534 -34.957 0.655 1.00 59.25 685 LYS A C 1
ATOM 5421 O O . LYS A 1 685 ? 1.232 -36.040 1.156 1.00 59.25 685 LYS A O 1
ATOM 5426 N N . HIS A 1 686 ? 2.388 -34.130 1.264 1.00 58.59 686 HIS A N 1
ATOM 5427 C CA . HIS A 1 686 ? 3.011 -34.443 2.554 1.00 58.59 686 HIS A CA 1
ATOM 5428 C C . HIS A 1 686 ? 1.998 -34.419 3.714 1.00 58.59 686 HIS A C 1
ATOM 5430 O O . HIS A 1 686 ? 2.013 -35.325 4.546 1.00 58.59 686 HIS A O 1
ATOM 5436 N N . GLN A 1 687 ? 1.082 -33.443 3.776 1.00 55.34 687 GLN A N 1
ATOM 5437 C CA . GLN A 1 687 ? 0.029 -33.410 4.804 1.00 55.34 687 GLN A CA 1
ATOM 5438 C C . GLN A 1 687 ? -0.923 -34.614 4.713 1.00 55.34 687 GLN A C 1
ATOM 5440 O O . GLN A 1 687 ? -1.277 -35.200 5.736 1.00 55.34 687 GLN A O 1
ATOM 5445 N N . THR A 1 688 ? -1.302 -35.033 3.502 1.00 56.31 688 THR A N 1
ATOM 5446 C CA . THR A 1 688 ? -2.177 -36.204 3.298 1.00 56.31 688 THR A CA 1
ATOM 5447 C C . THR A 1 688 ? -1.484 -37.549 3.547 1.00 56.31 688 THR A C 1
ATOM 5449 O O . THR A 1 688 ? -2.165 -38.532 3.836 1.00 56.31 688 THR A O 1
ATOM 5452 N N . GLY A 1 689 ? -0.148 -37.606 3.509 1.00 55.28 689 GLY A N 1
ATOM 5453 C CA . GLY A 1 689 ? 0.634 -38.798 3.863 1.00 55.28 689 GLY A CA 1
ATOM 5454 C C . GLY A 1 689 ? 0.839 -39.032 5.369 1.00 55.28 689 GLY A C 1
ATOM 5455 O O . GLY A 1 689 ? 1.211 -40.137 5.759 1.00 55.28 689 GLY A O 1
ATOM 5456 N N . VAL A 1 690 ? 0.612 -38.023 6.220 1.00 53.22 690 VAL A N 1
ATOM 5457 C CA . VAL A 1 690 ? 0.944 -38.060 7.664 1.00 53.22 690 VAL A CA 1
ATOM 5458 C C . VAL A 1 690 ? -0.260 -38.405 8.562 1.00 53.22 690 VAL A C 1
ATOM 5460 O O . VAL A 1 690 ? -0.088 -38.676 9.748 1.00 53.22 690 VAL A O 1
ATOM 5463 N N . THR A 1 691 ? -1.487 -38.452 8.033 1.00 42.31 691 THR A N 1
ATOM 5464 C CA . THR A 1 691 ? -2.708 -38.746 8.817 1.00 42.31 691 THR A CA 1
ATOM 5465 C C . THR A 1 691 ? -3.592 -39.787 8.118 1.00 42.31 691 THR A C 1
ATOM 5467 O O . THR A 1 691 ? -3.510 -39.950 6.902 1.00 42.31 691 THR A O 1
ATOM 5470 N N . LYS A 1 692 ? -4.455 -40.499 8.866 1.00 51.47 692 LYS A N 1
ATOM 5471 C CA . LYS A 1 692 ? -5.410 -41.480 8.303 1.00 51.47 692 LYS A CA 1
ATOM 5472 C C . LYS A 1 692 ? -6.195 -40.875 7.126 1.00 51.47 692 LYS A C 1
ATOM 5474 O O . LYS A 1 692 ? -6.800 -39.811 7.256 1.00 51.47 692 LYS A O 1
ATOM 5479 N N . LYS A 1 693 ? -6.209 -41.585 5.991 1.00 55.38 693 LYS A N 1
ATOM 5480 C CA . LYS A 1 693 ? -6.931 -41.185 4.775 1.00 55.38 693 LYS A CA 1
ATOM 5481 C C . LYS A 1 693 ? -8.443 -41.223 5.022 1.00 55.38 693 LYS A C 1
ATOM 5483 O O . LYS A 1 693 ? -8.992 -42.290 5.276 1.00 55.38 693 LYS A O 1
ATOM 5488 N N . THR A 1 694 ? -9.117 -40.082 4.901 1.00 68.12 694 THR A N 1
ATOM 5489 C CA . THR A 1 694 ? -10.587 -39.990 4.888 1.00 68.12 694 THR A CA 1
ATOM 5490 C C . THR A 1 694 ? -11.083 -39.613 3.491 1.00 68.12 694 THR A C 1
ATOM 5492 O O . THR A 1 694 ? -10.447 -38.817 2.795 1.00 68.12 694 THR A O 1
ATOM 5495 N N . LYS A 1 695 ? -12.234 -40.162 3.072 1.00 69.12 695 LYS A N 1
ATOM 5496 C CA . LYS A 1 695 ? -12.796 -40.006 1.710 1.00 69.12 695 LYS A CA 1
ATOM 5497 C C . LYS A 1 695 ? -12.956 -38.524 1.305 1.00 69.12 695 LYS A C 1
ATOM 5499 O O . LYS A 1 695 ? -12.640 -38.154 0.178 1.00 69.12 695 LYS A O 1
ATOM 5504 N N . LYS A 1 696 ? -13.312 -37.652 2.264 1.00 67.75 696 LYS A N 1
ATOM 5505 C CA . LYS A 1 696 ? -13.413 -36.185 2.092 1.00 67.75 696 LYS A CA 1
ATOM 5506 C C . LYS A 1 696 ? -12.068 -35.524 1.730 1.00 67.75 696 LYS A C 1
ATOM 5508 O O . LYS A 1 696 ? -12.037 -34.702 0.821 1.00 67.75 696 LYS A O 1
ATOM 5513 N N . LYS A 1 697 ? -10.952 -35.926 2.362 1.00 61.22 697 LYS A N 1
ATOM 5514 C CA . LYS A 1 697 ? -9.605 -35.380 2.078 1.00 61.22 697 LYS A CA 1
ATOM 5515 C C . LYS A 1 697 ? -9.017 -35.860 0.745 1.00 61.22 697 LYS A C 1
ATOM 5517 O O . LYS A 1 697 ? -8.212 -35.153 0.144 1.00 61.22 697 LYS A O 1
ATOM 5522 N N . ALA A 1 698 ? -9.427 -37.034 0.261 1.00 67.38 698 ALA A N 1
ATOM 5523 C CA . ALA A 1 698 ? -9.079 -37.485 -1.087 1.00 67.38 698 ALA A CA 1
ATOM 5524 C C . ALA A 1 698 ? -9.773 -36.623 -2.160 1.00 67.38 698 ALA A C 1
ATOM 5526 O O . ALA A 1 698 ? -9.120 -36.185 -3.103 1.00 67.38 698 ALA A O 1
ATOM 5527 N N . LYS A 1 699 ? -11.063 -36.292 -1.977 1.00 74.75 699 LYS A N 1
ATOM 5528 C CA . LYS A 1 699 ? -11.807 -35.425 -2.910 1.00 74.75 699 LYS A CA 1
ATOM 5529 C C . LYS A 1 699 ? -11.218 -34.006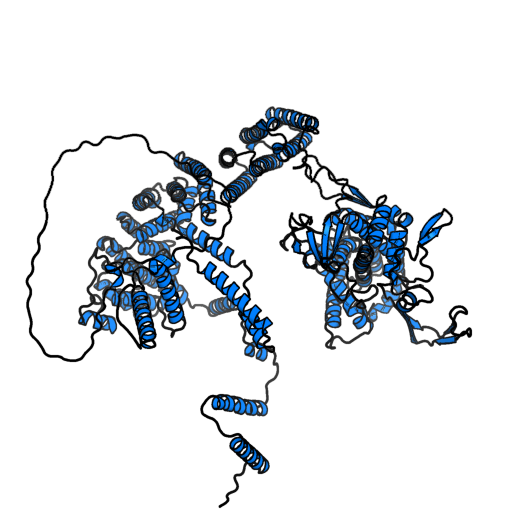 -2.980 1.00 74.75 699 LYS A C 1
ATOM 5531 O O . LYS A 1 699 ? -11.097 -33.466 -4.074 1.00 74.75 699 LYS A O 1
ATOM 5536 N N . THR A 1 700 ? -10.777 -33.427 -1.857 1.00 69.69 700 THR A N 1
ATOM 5537 C CA . THR A 1 700 ? -10.103 -32.111 -1.859 1.00 69.69 700 THR A CA 1
ATOM 5538 C C . THR A 1 700 ? -8.722 -32.149 -2.514 1.00 69.69 700 THR A C 1
ATOM 5540 O O . THR A 1 700 ? -8.394 -31.232 -3.260 1.00 69.69 700 THR A O 1
ATOM 5543 N N . LEU A 1 701 ? -7.929 -33.210 -2.300 1.00 68.38 701 LEU A N 1
ATOM 5544 C CA . LEU A 1 701 ? -6.641 -33.377 -2.986 1.00 68.38 701 LEU A CA 1
ATOM 5545 C C . LEU A 1 701 ? -6.833 -33.513 -4.504 1.00 68.38 701 LEU A C 1
ATOM 5547 O O . LEU A 1 701 ? -6.117 -32.871 -5.264 1.00 68.38 701 LEU A O 1
ATOM 5551 N N . ASN A 1 702 ? -7.830 -34.284 -4.945 1.00 70.69 702 ASN A N 1
ATOM 5552 C CA . ASN A 1 702 ? -8.141 -34.432 -6.366 1.00 70.69 702 ASN A CA 1
ATOM 5553 C C . ASN A 1 702 ? -8.650 -33.118 -6.983 1.00 70.69 702 ASN A C 1
ATOM 5555 O O . ASN A 1 702 ? -8.228 -32.785 -8.085 1.00 70.69 702 ASN A O 1
ATOM 5559 N N . LYS A 1 703 ? -9.475 -32.329 -6.270 1.00 74.12 703 LYS A N 1
ATOM 5560 C CA . LYS A 1 703 ? -9.906 -30.994 -6.737 1.00 74.12 703 LYS A CA 1
ATOM 5561 C C . LYS A 1 703 ? -8.723 -30.022 -6.854 1.00 74.12 703 LYS A C 1
ATOM 5563 O O . LYS A 1 703 ? -8.641 -29.301 -7.840 1.00 74.12 703 LYS A O 1
ATOM 5568 N N . ALA A 1 704 ? -7.777 -30.048 -5.910 1.00 62.88 704 ALA A N 1
ATOM 5569 C CA . ALA A 1 704 ? -6.549 -29.251 -5.989 1.00 62.88 704 ALA A CA 1
ATOM 5570 C C . ALA A 1 704 ? -5.642 -29.686 -7.156 1.00 62.88 704 ALA A C 1
ATOM 5572 O O . ALA A 1 704 ? -5.145 -28.840 -7.890 1.00 62.88 704 ALA A O 1
ATOM 5573 N N . ILE A 1 705 ? -5.475 -30.995 -7.384 1.00 67.75 705 ILE A N 1
ATOM 5574 C CA . ILE A 1 705 ? -4.727 -31.523 -8.539 1.00 67.75 705 ILE A CA 1
ATOM 5575 C C . ILE A 1 705 ? -5.408 -31.141 -9.861 1.00 67.75 705 ILE A C 1
ATOM 5577 O O . ILE A 1 705 ? -4.715 -30.777 -10.803 1.00 67.75 705 ILE A O 1
ATOM 5581 N N . ALA A 1 706 ? -6.740 -31.186 -9.940 1.00 68.75 706 ALA A N 1
ATOM 5582 C CA . ALA A 1 706 ? -7.483 -30.761 -11.126 1.00 68.75 706 ALA A CA 1
ATOM 5583 C C . ALA A 1 706 ? -7.353 -29.249 -11.381 1.00 68.75 706 ALA A C 1
ATOM 5585 O O . ALA A 1 706 ? -7.158 -28.845 -12.523 1.00 68.75 706 ALA A O 1
ATOM 5586 N N . ALA A 1 707 ? -7.390 -28.421 -10.331 1.00 63.62 707 ALA A N 1
ATOM 5587 C CA . ALA A 1 707 ? -7.169 -26.980 -10.438 1.00 63.62 707 ALA A CA 1
ATOM 5588 C C . ALA A 1 707 ? -5.745 -26.650 -10.918 1.00 63.62 707 ALA A C 1
ATOM 5590 O O . ALA A 1 707 ? -5.595 -25.859 -11.846 1.00 63.62 707 ALA A O 1
ATOM 5591 N N . VAL A 1 708 ? -4.716 -27.307 -10.363 1.00 62.47 708 VAL A N 1
ATOM 5592 C CA . VAL A 1 708 ? -3.332 -27.136 -10.840 1.00 62.47 708 VAL A CA 1
ATOM 5593 C C . VAL A 1 708 ? -3.189 -27.635 -12.275 1.00 62.47 708 VAL A C 1
ATOM 5595 O O . VAL A 1 708 ? -2.683 -26.888 -13.095 1.00 62.47 708 VAL A O 1
ATOM 5598 N N . LYS A 1 709 ? -3.740 -28.801 -12.640 1.00 61.47 709 LYS A N 1
ATOM 5599 C CA . LYS A 1 709 ? -3.746 -29.264 -14.040 1.00 61.47 709 LYS A CA 1
ATOM 5600 C C . LYS A 1 709 ? -4.487 -28.317 -14.991 1.00 61.47 709 LYS A C 1
ATOM 5602 O O . LYS A 1 709 ? -4.103 -28.225 -16.150 1.00 61.47 709 LYS A O 1
ATOM 5607 N N . ARG A 1 710 ? -5.535 -27.613 -14.542 1.00 64.19 710 ARG A N 1
ATOM 5608 C CA . ARG A 1 710 ? -6.229 -26.586 -15.344 1.00 64.19 710 ARG A CA 1
ATOM 5609 C C . ARG A 1 710 ? -5.379 -25.317 -15.487 1.00 64.19 710 ARG A C 1
ATOM 5611 O O . ARG A 1 710 ? -5.359 -24.759 -16.577 1.00 64.19 710 ARG A O 1
ATOM 5618 N N . LYS A 1 711 ? -4.640 -24.900 -14.446 1.00 59.09 711 LYS A N 1
ATOM 5619 C CA . LYS A 1 711 ? -3.638 -23.817 -14.540 1.00 59.09 711 LYS A CA 1
ATOM 5620 C C . LYS A 1 711 ? -2.447 -24.215 -15.429 1.00 59.09 711 LYS A C 1
ATOM 5622 O O . LYS A 1 711 ? -2.098 -23.454 -16.316 1.00 59.09 711 LYS A O 1
ATOM 5627 N N . GLU A 1 712 ? -1.889 -25.417 -15.280 1.00 54.84 712 GLU A N 1
ATOM 5628 C CA . GLU A 1 712 ? -0.821 -25.962 -16.141 1.00 54.84 712 GLU A CA 1
ATOM 5629 C C . GLU A 1 712 ? -1.277 -26.082 -17.602 1.00 54.84 712 GLU A C 1
ATOM 5631 O O . GLU A 1 712 ? -0.530 -25.718 -18.498 1.00 54.84 712 GLU A O 1
ATOM 5636 N N . ARG A 1 713 ? -2.523 -26.506 -17.866 1.00 54.47 713 ARG A N 1
ATOM 5637 C CA . ARG A 1 713 ? -3.103 -26.495 -19.222 1.00 54.47 713 ARG A CA 1
ATOM 5638 C C . ARG A 1 713 ? -3.300 -25.089 -19.792 1.00 54.47 713 ARG A C 1
ATOM 5640 O O . ARG A 1 713 ? -3.220 -24.955 -21.000 1.00 54.47 713 ARG A O 1
ATOM 5647 N N . LYS A 1 714 ? -3.531 -24.066 -18.959 1.00 55.88 714 LYS A N 1
ATOM 5648 C CA . LYS A 1 714 ? -3.538 -22.657 -19.395 1.00 55.88 714 LYS A CA 1
ATOM 5649 C C . LYS A 1 714 ? -2.123 -22.099 -19.611 1.00 55.88 714 LYS A C 1
ATOM 5651 O O . LYS A 1 714 ? -1.923 -21.356 -20.557 1.00 55.88 714 LYS A O 1
ATOM 5656 N N . LYS A 1 715 ? -1.137 -22.482 -18.787 1.00 53.38 715 LYS A N 1
ATOM 5657 C CA . LYS A 1 715 ? 0.280 -22.082 -18.944 1.00 53.38 715 LYS A CA 1
ATOM 5658 C C . LYS A 1 715 ? 0.971 -22.801 -20.116 1.00 53.38 715 LYS A C 1
ATOM 5660 O O . LYS A 1 715 ? 1.888 -22.251 -20.706 1.00 53.38 715 LYS A O 1
ATOM 5665 N N . ASN A 1 716 ? 0.491 -23.993 -20.477 1.00 45.66 716 ASN A N 1
ATOM 5666 C CA . ASN A 1 716 ? 0.930 -24.771 -21.641 1.00 45.66 716 ASN A CA 1
ATOM 5667 C C . ASN A 1 716 ? -0.061 -24.700 -22.820 1.00 45.66 716 ASN A C 1
ATOM 5669 O O . ASN A 1 716 ? 0.085 -25.462 -23.775 1.00 45.66 716 ASN A O 1
ATOM 5673 N N . GLN A 1 717 ? -1.088 -23.845 -22.761 1.00 43.62 717 GLN A N 1
ATOM 5674 C CA . GLN A 1 717 ? -1.889 -23.541 -23.946 1.00 43.62 717 GLN A CA 1
ATOM 5675 C C . GLN A 1 717 ? -0.980 -22.757 -24.900 1.00 43.62 717 GLN A C 1
ATOM 5677 O O . GLN A 1 717 ? -0.323 -21.820 -24.440 1.00 43.62 717 GLN A O 1
ATOM 5682 N N . PRO A 1 718 ? -0.896 -23.118 -26.193 1.00 41.19 718 PRO A N 1
ATOM 5683 C CA . PRO A 1 718 ? -0.104 -22.347 -27.136 1.00 41.19 718 PRO A CA 1
ATOM 5684 C C . PRO A 1 718 ? -0.660 -20.923 -27.179 1.00 41.19 718 PRO A C 1
ATOM 5686 O O . PRO A 1 718 ? -1.809 -20.694 -27.557 1.00 41.19 718 PRO A O 1
ATOM 5689 N N . HIS A 1 719 ? 0.157 -19.971 -26.734 1.00 45.22 719 HIS A N 1
ATOM 5690 C CA . HIS A 1 719 ? -0.136 -18.547 -26.840 1.00 45.22 719 HIS A CA 1
ATOM 5691 C C . HIS A 1 719 ? -0.352 -18.222 -28.338 1.00 45.22 719 HIS A C 1
ATOM 5693 O O . HIS A 1 719 ? 0.322 -18.847 -29.169 1.00 45.22 719 HIS A O 1
ATOM 5699 N N . PRO A 1 720 ? -1.268 -17.305 -28.723 1.00 43.78 720 PRO A N 1
ATOM 5700 C CA . PRO A 1 720 ? -1.439 -16.929 -30.126 1.00 43.78 720 PRO A CA 1
ATOM 5701 C C . PRO A 1 720 ? -0.074 -16.579 -30.712 1.00 43.78 720 PRO A C 1
ATOM 5703 O O . PRO A 1 720 ? 0.691 -15.883 -30.047 1.00 43.78 720 PRO A O 1
ATOM 5706 N N . LEU A 1 721 ? 0.249 -17.121 -31.893 1.00 44.38 721 LEU A N 1
ATOM 5707 C CA . LEU A 1 721 ? 1.596 -17.091 -32.475 1.00 44.38 721 LEU A CA 1
ATOM 5708 C C . LEU A 1 721 ? 2.201 -15.685 -32.389 1.00 44.38 721 LEU A C 1
ATOM 5710 O O . LEU A 1 721 ? 1.861 -14.786 -33.156 1.00 44.38 721 LEU A O 1
ATOM 5714 N N . ASN A 1 722 ? 3.092 -15.500 -31.415 1.00 53.56 722 ASN A N 1
ATOM 5715 C CA . ASN A 1 722 ? 3.665 -14.204 -31.094 1.00 53.56 722 ASN A CA 1
ATOM 5716 C C . ASN A 1 722 ? 4.780 -13.897 -32.088 1.00 53.56 722 ASN A C 1
ATOM 5718 O O . ASN A 1 722 ? 5.960 -14.076 -31.792 1.00 53.56 722 ASN A O 1
ATOM 5722 N N . PHE A 1 723 ? 4.387 -13.447 -33.281 1.00 61.12 723 PHE A N 1
ATOM 5723 C CA . PHE A 1 723 ? 5.310 -13.015 -34.321 1.00 61.12 723 PHE A CA 1
ATOM 5724 C C . PHE A 1 723 ? 6.296 -11.984 -33.756 1.00 61.12 723 PHE A C 1
ATOM 5726 O O . PHE A 1 723 ? 5.895 -10.951 -33.212 1.00 61.12 723 PHE A O 1
ATOM 5733 N N . SER A 1 724 ? 7.593 -12.273 -33.886 1.00 75.06 724 SER A N 1
ATOM 5734 C CA . SER A 1 724 ? 8.650 -11.301 -33.609 1.00 75.06 724 SER A CA 1
ATOM 5735 C C . SER A 1 724 ? 8.466 -10.061 -34.486 1.00 75.06 724 SER A C 1
ATOM 5737 O O . SER A 1 724 ? 8.018 -10.161 -35.634 1.00 75.06 724 SER A O 1
ATOM 5739 N N . ALA A 1 725 ? 8.905 -8.900 -33.992 1.00 82.75 725 ALA A N 1
ATOM 5740 C CA . ALA A 1 725 ? 8.969 -7.674 -34.785 1.00 82.75 725 ALA A CA 1
ATOM 5741 C C . ALA A 1 725 ? 9.729 -7.861 -36.119 1.00 82.75 725 ALA A C 1
ATOM 5743 O O . ALA A 1 725 ? 9.467 -7.137 -37.077 1.00 82.75 725 ALA A O 1
ATOM 5744 N N . PHE A 1 726 ? 10.638 -8.842 -36.211 1.00 83.88 726 PHE A N 1
ATOM 5745 C CA . PHE A 1 726 ? 11.347 -9.183 -37.449 1.00 83.88 726 PHE A CA 1
ATOM 5746 C C . PHE A 1 726 ? 10.475 -9.835 -38.525 1.00 83.88 726 PHE A C 1
ATOM 5748 O O . PHE A 1 726 ? 10.741 -9.615 -39.705 1.00 83.88 726 PHE A O 1
ATOM 5755 N N . HIS A 1 727 ? 9.456 -10.610 -38.148 1.00 83.44 727 HIS A N 1
ATOM 5756 C CA . HIS A 1 727 ? 8.553 -11.297 -39.084 1.00 83.44 727 HIS A CA 1
ATOM 5757 C C . HIS A 1 727 ? 7.436 -10.383 -39.607 1.00 83.44 727 HIS A C 1
ATOM 5759 O O . HIS A 1 727 ? 6.802 -10.689 -40.609 1.00 83.44 727 HIS A O 1
ATOM 5765 N N . LEU A 1 728 ? 7.219 -9.242 -38.948 1.00 86.38 728 LEU A N 1
ATOM 5766 C CA . LEU A 1 728 ? 6.205 -8.240 -39.289 1.00 86.38 728 LEU A CA 1
ATOM 5767 C C . LEU A 1 728 ? 6.764 -7.072 -40.131 1.00 86.38 728 LEU A C 1
ATOM 5769 O O . LEU A 1 728 ? 6.067 -6.083 -40.363 1.00 86.38 728 LEU A O 1
ATOM 5773 N N . LEU A 1 729 ? 8.020 -7.173 -40.583 1.00 87.06 729 LEU A N 1
ATOM 5774 C CA . LEU A 1 729 ? 8.648 -6.230 -41.513 1.00 87.06 729 LEU A CA 1
ATOM 5775 C C . LEU A 1 729 ? 8.198 -6.502 -42.953 1.00 87.06 729 LEU A C 1
ATOM 5777 O O . LEU A 1 729 ? 8.385 -7.602 -43.458 1.00 87.06 729 LEU A O 1
ATOM 5781 N N . TYR A 1 730 ? 7.688 -5.471 -43.631 1.00 86.38 730 TYR A N 1
ATOM 5782 C CA . TYR A 1 730 ? 7.282 -5.561 -45.040 1.00 86.38 730 TYR A CA 1
ATOM 5783 C C . TYR A 1 730 ? 8.472 -5.692 -46.009 1.00 86.38 730 TYR A C 1
ATOM 5785 O O . TYR A 1 730 ? 8.411 -6.447 -46.971 1.00 86.38 730 TYR A O 1
ATOM 5793 N N . ASP A 1 731 ? 9.562 -4.964 -45.745 1.00 88.75 731 ASP A N 1
ATOM 5794 C CA . ASP A 1 731 ? 10.794 -4.997 -46.545 1.00 88.75 731 ASP A CA 1
ATOM 5795 C C . ASP A 1 731 ? 12.029 -5.047 -45.622 1.00 88.75 731 ASP A C 1
ATOM 5797 O O . ASP A 1 731 ? 12.512 -4.003 -45.158 1.00 88.75 731 ASP A O 1
ATOM 5801 N N . PRO A 1 732 ? 12.533 -6.253 -45.296 1.00 89.69 732 PRO A N 1
ATOM 5802 C CA . PRO A 1 732 ? 13.734 -6.411 -44.484 1.00 89.69 732 PRO A CA 1
ATOM 5803 C C . PRO A 1 732 ? 15.035 -6.133 -45.263 1.00 89.69 732 PRO A C 1
ATOM 5805 O O . PRO A 1 732 ? 16.006 -5.693 -44.641 1.00 89.69 732 PRO A O 1
ATOM 5808 N N . GLN A 1 733 ? 15.067 -6.330 -46.591 1.00 90.44 733 GLN A N 1
ATOM 5809 C CA . GLN A 1 733 ? 16.249 -6.082 -47.435 1.00 90.44 733 GLN A CA 1
ATOM 5810 C C . GLN A 1 733 ? 16.541 -4.580 -47.521 1.00 90.44 733 GLN A C 1
ATOM 5812 O O . GLN A 1 733 ? 17.616 -4.135 -47.108 1.00 90.44 733 GLN A O 1
ATOM 5817 N N . GLY A 1 734 ? 15.572 -3.782 -47.977 1.00 91.06 734 GLY A N 1
ATOM 5818 C CA . GLY A 1 734 ? 15.725 -2.337 -48.132 1.00 91.06 734 GLY A CA 1
ATOM 5819 C C . GLY A 1 734 ? 15.956 -1.623 -46.801 1.00 91.06 734 GLY A C 1
ATOM 5820 O O . GLY A 1 734 ? 16.717 -0.652 -46.746 1.00 91.06 734 GLY A O 1
ATOM 5821 N N . LEU A 1 735 ? 15.404 -2.136 -45.691 1.00 91.81 735 LEU A N 1
ATOM 5822 C CA . LEU A 1 735 ? 15.745 -1.662 -44.345 1.00 91.81 735 LEU A CA 1
ATOM 5823 C C . LEU A 1 735 ? 17.224 -1.911 -44.006 1.00 91.81 735 LEU A C 1
ATOM 5825 O O . LEU A 1 735 ? 17.911 -0.990 -43.554 1.00 91.81 735 LEU A O 1
ATOM 5829 N N . ALA A 1 736 ? 17.724 -3.132 -44.207 1.00 91.94 736 ALA A N 1
ATOM 5830 C CA . ALA A 1 736 ? 19.101 -3.489 -43.878 1.00 91.94 736 ALA A CA 1
ATOM 5831 C C . ALA A 1 736 ? 20.120 -2.697 -44.724 1.00 91.94 736 ALA A C 1
ATOM 5833 O O . ALA A 1 736 ? 21.100 -2.176 -44.180 1.00 91.94 736 ALA A O 1
ATOM 5834 N N . GLU A 1 737 ? 19.853 -2.515 -46.020 1.00 91.56 737 GLU A N 1
ATOM 5835 C CA . GLU A 1 737 ? 20.658 -1.672 -46.914 1.00 91.56 737 GLU A CA 1
ATOM 5836 C C . GLU A 1 737 ? 20.608 -0.186 -46.532 1.00 91.56 737 GLU A C 1
ATOM 5838 O O . GLU A 1 737 ? 21.648 0.484 -46.487 1.00 91.56 737 GLU A O 1
ATOM 5843 N N . SER A 1 738 ? 19.426 0.338 -46.193 1.00 91.69 738 SER A N 1
ATOM 5844 C CA . SER A 1 738 ? 19.249 1.731 -45.762 1.00 91.69 738 SER A CA 1
ATOM 5845 C C . SER A 1 738 ? 19.976 2.018 -44.446 1.00 91.69 738 SER A C 1
ATOM 5847 O O . SER A 1 738 ? 20.659 3.035 -44.323 1.00 91.69 738 SER A O 1
ATOM 5849 N N . LEU A 1 739 ? 19.899 1.109 -43.467 1.00 91.19 739 LEU A N 1
ATOM 5850 C CA . LEU A 1 739 ? 20.641 1.216 -42.206 1.00 91.19 739 LEU A CA 1
ATOM 5851 C C . LEU A 1 739 ? 22.157 1.163 -42.437 1.00 91.19 739 LEU A C 1
ATOM 5853 O O . LEU A 1 739 ? 22.894 1.991 -41.893 1.00 91.19 739 LEU A O 1
ATOM 5857 N N . PHE A 1 740 ? 22.631 0.219 -43.256 1.00 91.50 740 PHE A N 1
ATOM 5858 C CA . PHE A 1 740 ? 24.055 0.073 -43.552 1.00 91.50 740 PHE A CA 1
ATOM 5859 C C . PHE A 1 740 ? 24.621 1.300 -44.282 1.00 91.50 740 PHE A C 1
ATOM 5861 O O . PHE A 1 740 ? 25.616 1.884 -43.842 1.00 91.50 740 PHE A O 1
ATOM 5868 N N . SER A 1 741 ? 23.974 1.730 -45.365 1.00 90.19 741 SER A N 1
ATOM 5869 C CA . SER A 1 741 ? 24.411 2.878 -46.164 1.00 90.19 741 SER A CA 1
ATOM 5870 C C . SER A 1 741 ? 24.372 4.186 -45.365 1.00 90.19 741 SER A C 1
ATOM 5872 O O . SER A 1 741 ? 25.372 4.909 -45.333 1.00 90.19 741 SER A O 1
ATOM 5874 N N . LYS A 1 742 ? 23.263 4.470 -44.665 1.00 87.62 742 LYS A N 1
ATOM 5875 C CA . LYS A 1 742 ? 23.041 5.742 -43.960 1.00 87.62 742 LYS A CA 1
ATOM 5876 C C . LYS A 1 742 ? 23.878 5.892 -42.689 1.00 87.62 742 LYS A C 1
ATOM 5878 O O . LYS A 1 742 ? 24.465 6.955 -42.480 1.00 87.62 742 LYS A O 1
ATOM 5883 N N . HIS A 1 743 ? 23.939 4.859 -41.844 1.00 89.25 743 HIS A N 1
ATOM 5884 C CA . HIS A 1 743 ? 24.495 4.974 -40.486 1.00 89.25 743 HIS A CA 1
ATOM 5885 C C . HIS A 1 743 ? 25.903 4.396 -40.317 1.00 89.25 743 HIS A C 1
ATOM 5887 O O . HIS A 1 743 ? 26.643 4.883 -39.455 1.00 89.25 743 HIS A O 1
ATOM 5893 N N . LEU A 1 744 ? 26.279 3.382 -41.107 1.00 87.62 744 LEU A N 1
ATOM 5894 C CA . LEU A 1 744 ? 27.557 2.666 -40.971 1.00 87.62 744 LEU A CA 1
ATOM 5895 C C . LEU A 1 744 ? 28.585 3.087 -42.026 1.00 87.62 744 LEU A C 1
ATOM 5897 O O . LEU A 1 744 ? 29.688 3.500 -41.667 1.00 87.62 744 LEU A O 1
ATOM 5901 N N . ASN A 1 745 ? 28.231 3.009 -43.311 1.00 85.38 745 ASN A N 1
ATOM 5902 C CA . ASN A 1 745 ? 29.171 3.245 -44.410 1.00 85.38 745 ASN A CA 1
ATOM 5903 C C . ASN A 1 745 ? 29.445 4.743 -44.653 1.00 85.38 745 ASN A C 1
ATOM 5905 O O . ASN A 1 745 ? 30.561 5.131 -44.998 1.00 85.38 745 ASN A O 1
ATOM 5909 N N . ARG A 1 746 ? 28.444 5.610 -44.445 1.00 83.75 746 ARG A N 1
ATOM 5910 C CA . ARG A 1 746 ? 28.568 7.060 -44.655 1.00 83.75 746 ARG A CA 1
ATOM 5911 C C . ARG A 1 746 ? 29.499 7.715 -43.625 1.00 83.75 746 ARG A C 1
ATOM 5913 O O . ARG A 1 746 ? 29.212 7.741 -42.427 1.00 83.75 746 ARG A O 1
ATOM 5920 N N . ALA A 1 747 ? 30.569 8.350 -44.110 1.00 68.06 747 ALA A N 1
ATOM 5921 C CA . ALA A 1 747 ? 31.564 9.034 -43.276 1.00 68.06 747 ALA A CA 1
ATOM 5922 C C . ALA A 1 747 ? 30.976 10.153 -42.388 1.00 68.06 747 ALA A C 1
ATOM 5924 O O . ALA A 1 747 ? 31.431 10.346 -41.266 1.00 68.06 747 ALA A O 1
ATOM 5925 N N . SER A 1 748 ? 29.919 10.841 -42.840 1.00 67.25 748 SER A N 1
ATOM 5926 C CA . SER A 1 748 ? 29.239 11.909 -42.086 1.00 67.25 748 SER A CA 1
ATOM 5927 C C . SER A 1 748 ? 28.221 11.408 -41.040 1.00 67.25 748 SER A C 1
ATOM 5929 O O . SER A 1 748 ? 27.355 12.173 -40.611 1.00 67.25 748 SER A O 1
ATOM 5931 N N . SER A 1 749 ? 28.256 10.124 -40.670 1.00 75.50 749 SER A N 1
ATOM 5932 C CA . SER A 1 749 ? 27.388 9.546 -39.636 1.00 75.50 749 SER A CA 1
ATOM 5933 C C . SER A 1 749 ? 27.713 10.122 -38.253 1.00 75.50 749 SER A C 1
ATOM 5935 O O . SER A 1 749 ? 28.831 9.975 -37.758 1.00 75.50 749 SER A O 1
ATOM 5937 N N . LYS A 1 750 ? 26.711 10.738 -37.608 1.00 77.12 750 LYS A N 1
ATOM 5938 C CA . LYS A 1 750 ? 26.811 11.372 -36.275 1.00 77.12 750 LYS A CA 1
ATOM 5939 C C . LYS A 1 750 ? 26.856 10.370 -35.105 1.00 77.12 750 LYS A C 1
ATOM 5941 O O . LYS A 1 750 ? 26.860 10.791 -33.950 1.00 77.12 750 LYS A O 1
ATOM 5946 N N . LEU A 1 751 ? 26.835 9.063 -35.379 1.00 86.19 751 LEU A N 1
ATOM 5947 C CA . LEU A 1 751 ? 26.795 8.012 -34.358 1.00 86.19 751 LEU A CA 1
ATOM 5948 C C . LEU A 1 751 ? 28.190 7.699 -33.794 1.00 86.19 751 LEU A C 1
ATOM 5950 O O . LEU A 1 751 ? 29.164 7.593 -34.546 1.00 86.19 751 LEU A O 1
ATOM 5954 N N . ASN A 1 752 ? 28.275 7.474 -32.478 1.00 89.00 752 ASN A N 1
ATOM 5955 C CA . ASN A 1 752 ? 29.499 6.978 -31.837 1.00 89.00 752 ASN A CA 1
ATOM 5956 C C . ASN A 1 752 ? 29.741 5.479 -32.154 1.00 89.00 752 ASN A C 1
ATOM 5958 O O . ASN A 1 752 ? 28.901 4.812 -32.764 1.00 89.00 752 ASN A O 1
ATOM 5962 N N . LEU A 1 753 ? 30.893 4.930 -31.748 1.00 85.69 753 LEU A N 1
ATOM 5963 C CA . LEU A 1 753 ? 31.255 3.535 -32.047 1.00 85.69 753 LEU A CA 1
ATOM 5964 C C . LEU A 1 753 ? 30.256 2.515 -31.464 1.00 85.69 753 LEU A C 1
ATOM 5966 O O . LEU A 1 753 ? 29.889 1.567 -32.151 1.00 85.69 753 LEU A O 1
ATOM 5970 N N . GLU A 1 754 ? 29.774 2.728 -30.238 1.00 87.00 754 GLU A N 1
ATOM 5971 C CA . GLU A 1 754 ? 28.794 1.853 -29.570 1.00 87.00 754 GLU A CA 1
ATOM 5972 C C . GLU A 1 754 ? 27.427 1.873 -30.273 1.00 87.00 754 GLU A C 1
ATOM 5974 O O . GLU A 1 754 ? 26.775 0.847 -30.443 1.00 87.00 754 GLU A O 1
ATOM 5979 N N . GLN A 1 755 ? 26.995 3.048 -30.729 1.00 90.38 755 GLN A N 1
ATOM 5980 C CA . GLN A 1 755 ? 25.760 3.243 -31.482 1.00 90.38 755 GLN A CA 1
ATOM 5981 C C . GLN A 1 755 ? 25.846 2.596 -32.867 1.00 90.38 755 GLN A C 1
ATOM 5983 O O . GLN A 1 755 ? 24.901 1.930 -33.288 1.00 90.38 755 GLN A O 1
ATOM 5988 N N . LYS A 1 756 ? 26.994 2.719 -33.548 1.00 89.81 756 LYS A N 1
ATOM 5989 C CA . LYS A 1 756 ? 27.272 1.984 -34.792 1.00 89.81 756 LYS A CA 1
ATOM 5990 C C . LYS A 1 756 ? 27.283 0.473 -34.556 1.00 89.81 756 LYS A C 1
ATOM 5992 O O . LYS A 1 756 ? 26.752 -0.261 -35.381 1.00 89.81 756 LYS A O 1
ATOM 5997 N N . LEU A 1 757 ? 27.803 -0.000 -33.424 1.00 90.38 757 LEU A N 1
ATOM 5998 C CA . LEU A 1 757 ? 27.770 -1.420 -33.068 1.00 90.38 757 LEU A CA 1
ATOM 5999 C C . LEU A 1 757 ? 26.334 -1.942 -32.874 1.00 90.38 757 LEU A C 1
ATOM 6001 O O . LEU A 1 757 ? 26.024 -3.020 -33.370 1.00 90.38 757 LEU A O 1
ATOM 6005 N N . LEU A 1 758 ? 25.437 -1.168 -32.249 1.00 90.06 758 LEU A N 1
ATOM 6006 C CA . LEU A 1 758 ? 24.011 -1.524 -32.154 1.00 90.06 758 LEU A CA 1
ATOM 6007 C C . LEU A 1 758 ? 23.340 -1.603 -33.538 1.00 90.06 758 LEU A C 1
ATOM 6009 O O . LEU A 1 758 ? 22.608 -2.550 -33.814 1.00 90.06 758 LEU A O 1
ATOM 6013 N N . VAL A 1 759 ? 23.605 -0.645 -34.435 1.00 91.38 759 VAL A N 1
ATOM 6014 C CA . VAL A 1 759 ? 23.090 -0.703 -35.820 1.00 91.38 759 VAL A CA 1
ATOM 6015 C C . VAL A 1 759 ? 23.640 -1.934 -36.553 1.00 91.38 759 VAL A C 1
ATOM 6017 O O . VAL A 1 759 ? 22.892 -2.626 -37.238 1.00 91.38 759 VAL A O 1
ATOM 6020 N N . LEU A 1 760 ? 24.925 -2.252 -36.375 1.00 91.56 760 LEU A N 1
ATOM 6021 C CA . LEU A 1 760 ? 25.572 -3.417 -36.982 1.00 91.56 760 LEU A CA 1
ATOM 6022 C C . LEU A 1 760 ? 24.992 -4.747 -36.473 1.00 91.56 760 LEU A C 1
ATOM 6024 O O . LEU A 1 760 ? 24.792 -5.664 -37.269 1.00 91.56 760 LEU A O 1
ATOM 6028 N N . GLN A 1 761 ? 24.670 -4.845 -35.181 1.00 90.31 761 GLN A N 1
ATOM 6029 C CA . GLN A 1 761 ? 23.974 -5.996 -34.594 1.00 90.31 761 GLN A CA 1
ATOM 6030 C C . GLN A 1 761 ? 22.567 -6.177 -35.183 1.00 90.31 761 GLN A C 1
ATOM 6032 O O . GLN A 1 761 ? 22.148 -7.304 -35.435 1.00 90.31 761 GLN A O 1
ATOM 6037 N N . LEU A 1 762 ? 21.848 -5.082 -35.456 1.00 90.44 762 LEU A N 1
ATOM 6038 C CA . LEU A 1 762 ? 20.537 -5.152 -36.102 1.00 90.44 762 LEU A CA 1
ATOM 6039 C C . LEU A 1 762 ? 20.643 -5.606 -37.565 1.00 90.44 762 LEU A C 1
ATOM 6041 O O . LEU A 1 762 ? 19.958 -6.546 -37.960 1.00 90.44 762 LEU A O 1
ATOM 6045 N N . VAL A 1 763 ? 21.528 -4.983 -38.351 1.00 92.00 763 VAL A N 1
ATOM 6046 C CA . VAL A 1 763 ? 21.745 -5.338 -39.766 1.00 92.00 763 VAL A CA 1
ATOM 6047 C C . VAL A 1 763 ? 22.193 -6.797 -39.902 1.00 92.00 763 VAL A C 1
ATOM 6049 O O . VAL A 1 763 ? 21.648 -7.529 -40.720 1.00 92.00 763 VAL A O 1
ATOM 6052 N N . SER A 1 764 ? 23.127 -7.257 -39.065 1.00 90.81 764 SER A N 1
ATOM 6053 C CA . SER A 1 764 ? 23.575 -8.658 -39.082 1.00 90.81 764 SER A CA 1
ATOM 6054 C C . SER A 1 764 ? 22.497 -9.658 -38.653 1.00 90.81 764 SER A C 1
ATOM 6056 O O . SER A 1 764 ? 22.433 -10.746 -39.222 1.00 90.81 764 SER A O 1
ATOM 6058 N N . ARG A 1 765 ? 21.618 -9.305 -37.702 1.00 87.12 765 ARG A N 1
ATOM 6059 C CA . ARG A 1 765 ? 20.471 -10.150 -37.325 1.00 87.12 765 ARG A CA 1
ATOM 6060 C C . ARG A 1 765 ? 19.441 -10.247 -38.452 1.00 87.12 765 ARG A C 1
ATOM 6062 O O . ARG A 1 765 ? 19.007 -11.357 -38.741 1.00 87.12 765 ARG A O 1
ATOM 6069 N N . LEU A 1 766 ? 19.116 -9.130 -39.113 1.00 88.62 766 LEU A N 1
ATOM 6070 C CA . LEU A 1 766 ? 18.248 -9.105 -40.300 1.00 88.62 766 LEU A CA 1
ATOM 6071 C C . LEU A 1 766 ? 18.809 -9.998 -41.415 1.00 88.62 766 LEU A C 1
ATOM 6073 O O . LEU A 1 766 ? 18.091 -10.852 -41.926 1.00 88.62 766 LEU A O 1
ATOM 6077 N N . VAL A 1 767 ? 20.102 -9.850 -41.724 1.00 89.81 767 VAL A N 1
ATOM 6078 C CA . VAL A 1 767 ? 20.818 -10.661 -42.721 1.00 89.81 767 VAL A CA 1
ATOM 6079 C C . VAL A 1 767 ? 20.763 -12.155 -42.396 1.00 89.81 767 VAL A C 1
ATOM 6081 O O . VAL A 1 767 ? 20.364 -12.952 -43.240 1.00 89.81 767 VAL A O 1
ATOM 6084 N N . GLY A 1 768 ? 21.107 -12.548 -41.167 1.00 86.25 768 GLY A N 1
ATOM 6085 C CA . GLY A 1 768 ? 21.132 -13.958 -40.769 1.00 86.25 768 GLY A CA 1
ATOM 6086 C C . GLY A 1 768 ? 19.760 -14.637 -40.740 1.00 86.25 768 GLY A C 1
ATOM 6087 O O . GLY A 1 768 ? 19.664 -15.827 -41.061 1.00 86.25 768 GLY A O 1
ATOM 6088 N N . LEU A 1 769 ? 18.714 -13.898 -40.355 1.00 85.19 769 LEU A N 1
ATOM 6089 C CA . LEU A 1 769 ? 17.343 -14.400 -40.221 1.00 85.19 769 LEU A CA 1
ATOM 6090 C C . LEU A 1 769 ? 16.663 -14.498 -41.593 1.00 85.19 769 LEU A C 1
ATOM 6092 O O . LEU A 1 769 ? 16.313 -15.597 -42.016 1.00 85.19 769 LEU A O 1
ATOM 6096 N N . HIS A 1 770 ? 16.581 -13.383 -42.327 1.00 85.88 770 HIS A N 1
ATOM 6097 C CA . HIS A 1 770 ? 15.900 -13.290 -43.629 1.00 85.88 770 HIS A CA 1
ATOM 6098 C C . HIS A 1 770 ? 16.776 -13.694 -44.834 1.00 85.88 770 HIS A C 1
ATOM 6100 O O . HIS A 1 770 ? 16.345 -13.569 -45.974 1.00 85.88 770 HIS A O 1
ATOM 6106 N N . LYS A 1 771 ? 18.006 -14.183 -44.601 1.00 87.75 771 LYS A N 1
ATOM 6107 C CA . LYS A 1 771 ? 18.978 -14.627 -45.631 1.00 87.75 771 LYS A CA 1
ATOM 6108 C C . LYS A 1 771 ? 19.334 -13.544 -46.667 1.00 87.75 771 LYS A C 1
ATOM 6110 O O . LYS A 1 771 ? 19.519 -13.836 -47.848 1.00 87.75 771 LYS A O 1
ATOM 6115 N N . LEU A 1 772 ? 19.444 -12.299 -46.203 1.00 89.75 772 LEU A N 1
ATOM 6116 C CA . LEU A 1 772 ? 19.643 -11.094 -47.021 1.00 89.75 772 LEU A CA 1
ATOM 6117 C C . LEU A 1 772 ? 21.093 -10.952 -47.502 1.00 89.75 772 LEU A C 1
ATOM 6119 O O . LEU A 1 772 ? 22.028 -11.007 -46.707 1.00 89.75 772 LEU A O 1
ATOM 6123 N N . THR A 1 773 ? 21.318 -10.641 -48.776 1.00 84.88 773 THR A N 1
ATOM 6124 C CA . THR A 1 773 ? 22.681 -10.471 -49.307 1.00 84.88 773 THR A CA 1
ATOM 6125 C C . THR A 1 773 ? 23.095 -9.000 -49.373 1.00 84.88 773 THR A C 1
ATOM 6127 O O . THR A 1 773 ? 22.599 -8.258 -50.215 1.00 84.88 773 THR A O 1
ATOM 6130 N N . ILE A 1 774 ? 24.053 -8.580 -48.532 1.00 88.56 774 ILE A N 1
ATOM 6131 C CA . ILE A 1 774 ? 24.670 -7.236 -48.572 1.00 88.56 774 ILE A CA 1
ATOM 6132 C C . ILE A 1 774 ? 26.197 -7.377 -48.657 1.00 88.56 774 ILE A C 1
ATOM 6134 O O . ILE A 1 774 ? 26.888 -7.450 -47.643 1.00 88.56 774 ILE A O 1
ATOM 6138 N N . ILE A 1 775 ? 26.752 -7.407 -49.873 1.00 86.94 775 ILE A N 1
ATOM 6139 C CA . ILE A 1 775 ? 28.183 -7.700 -50.109 1.00 86.94 775 ILE A CA 1
ATOM 6140 C C . ILE A 1 775 ? 29.104 -6.678 -49.411 1.00 86.94 775 ILE A C 1
ATOM 6142 O O . ILE A 1 775 ? 30.102 -7.042 -48.787 1.00 86.94 775 ILE A O 1
ATOM 6146 N N . SER A 1 776 ? 28.737 -5.394 -49.430 1.00 89.06 776 SER A N 1
ATOM 6147 C CA . SER A 1 776 ? 29.518 -4.308 -48.818 1.00 89.06 776 SER A CA 1
ATOM 6148 C C . SER A 1 776 ? 29.649 -4.399 -47.290 1.00 89.06 776 SER A C 1
ATOM 6150 O O . SER A 1 776 ? 30.561 -3.798 -46.717 1.00 89.06 776 SER A O 1
ATOM 6152 N N . LEU A 1 777 ? 28.771 -5.155 -46.617 1.00 91.25 777 LEU A N 1
ATOM 6153 C CA . LEU A 1 777 ? 28.824 -5.386 -45.170 1.00 91.25 777 LEU A CA 1
ATOM 6154 C C . LEU A 1 777 ? 30.084 -6.173 -44.772 1.00 91.25 777 LEU A C 1
ATOM 6156 O O . LEU A 1 777 ? 30.742 -5.851 -43.782 1.00 91.25 777 LEU A O 1
ATOM 6160 N N . TYR A 1 778 ? 30.470 -7.160 -45.577 1.00 90.81 778 TYR A N 1
ATOM 6161 C CA . TYR A 1 778 ? 31.651 -7.990 -45.342 1.00 90.81 778 TYR A CA 1
ATOM 6162 C C . TYR A 1 778 ? 32.947 -7.184 -45.504 1.00 90.81 778 TYR A C 1
ATOM 6164 O O . TYR A 1 778 ? 33.828 -7.231 -44.643 1.00 90.81 778 TYR A O 1
ATOM 6172 N N . SER A 1 779 ? 33.016 -6.320 -46.521 1.00 90.31 779 SER A N 1
ATOM 6173 C CA . SER A 1 779 ? 34.121 -5.366 -46.689 1.00 90.31 779 SER A CA 1
ATOM 6174 C C . SER A 1 779 ? 34.223 -4.352 -45.538 1.00 90.31 779 SER A C 1
ATOM 6176 O O . SER A 1 779 ? 35.318 -3.886 -45.221 1.00 90.31 779 SER A O 1
ATOM 6178 N N . TYR A 1 780 ? 33.108 -4.020 -44.876 1.00 90.69 780 TYR A N 1
ATOM 6179 C CA . TYR A 1 780 ? 33.106 -3.169 -43.682 1.00 90.69 780 TYR A CA 1
ATOM 6180 C C . TYR A 1 780 ? 33.710 -3.890 -42.464 1.00 90.69 780 TYR A C 1
ATOM 6182 O O . TYR A 1 780 ? 34.529 -3.298 -41.757 1.00 90.69 780 TYR A O 1
ATOM 6190 N N . PHE A 1 781 ? 33.396 -5.177 -42.252 1.00 91.31 781 PHE A N 1
ATOM 6191 C CA . PHE A 1 781 ? 33.983 -5.973 -41.163 1.00 91.31 781 PHE A CA 1
ATOM 6192 C C . PHE A 1 781 ? 35.517 -6.041 -41.226 1.00 91.31 781 PHE A C 1
ATOM 6194 O O . PHE A 1 781 ? 36.162 -5.922 -40.182 1.00 91.31 781 PHE A O 1
ATOM 6201 N N . LEU A 1 782 ? 36.121 -6.121 -42.422 1.00 89.38 782 LEU A N 1
ATOM 6202 C CA . LEU A 1 782 ? 37.586 -6.140 -42.593 1.00 89.38 782 LEU A CA 1
ATOM 6203 C C . LEU A 1 782 ? 38.312 -4.986 -41.874 1.00 89.38 782 LEU A C 1
ATOM 6205 O O . LEU A 1 782 ? 39.465 -5.161 -41.472 1.00 89.38 782 LEU A O 1
ATOM 6209 N N . ARG A 1 783 ? 37.666 -3.827 -41.683 1.00 88.44 783 ARG A N 1
ATOM 6210 C CA . ARG A 1 783 ? 38.253 -2.664 -40.988 1.00 88.44 783 ARG A CA 1
ATOM 6211 C C . ARG A 1 783 ? 38.349 -2.848 -39.468 1.00 88.44 783 ARG A C 1
ATOM 6213 O O . ARG A 1 783 ? 39.231 -2.263 -38.852 1.00 88.44 783 ARG A O 1
ATOM 6220 N N . TYR A 1 784 ? 37.469 -3.656 -38.875 1.00 88.88 784 TYR A N 1
ATOM 6221 C CA . TYR A 1 784 ? 37.300 -3.778 -37.418 1.00 88.88 784 TYR A CA 1
ATOM 6222 C C . TYR A 1 784 ? 37.803 -5.106 -36.835 1.00 88.88 784 TYR A C 1
ATOM 6224 O O . TYR A 1 784 ? 37.931 -5.232 -35.619 1.00 88.88 784 TYR A O 1
ATOM 6232 N N . LEU A 1 785 ? 38.138 -6.086 -37.679 1.00 89.88 785 LEU A N 1
ATOM 6233 C CA . LEU A 1 785 ? 38.710 -7.374 -37.272 1.00 89.88 785 LEU A CA 1
ATOM 6234 C C . LEU A 1 785 ? 40.199 -7.262 -36.899 1.00 89.88 785 LEU A C 1
ATOM 6236 O O . LEU A 1 785 ? 41.063 -7.757 -37.617 1.00 89.88 785 LEU A O 1
ATOM 6240 N N . THR A 1 786 ? 40.502 -6.612 -35.774 1.00 89.69 786 THR A N 1
ATOM 6241 C CA . THR A 1 786 ? 41.832 -6.652 -35.135 1.00 89.69 786 THR A CA 1
ATOM 6242 C C . THR A 1 786 ? 41.686 -6.780 -33.611 1.00 89.69 786 THR A C 1
ATOM 6244 O O . THR A 1 786 ? 40.817 -6.119 -33.041 1.00 89.69 786 THR A O 1
ATOM 6247 N N . PRO A 1 787 ? 42.521 -7.567 -32.902 1.00 86.75 787 PRO A N 1
ATOM 6248 C CA . PRO A 1 787 ? 42.386 -7.766 -31.451 1.00 86.75 787 PRO A CA 1
ATOM 6249 C C . PRO A 1 787 ? 42.490 -6.493 -30.597 1.00 86.75 787 PRO A C 1
ATOM 6251 O O . PRO A 1 787 ? 42.039 -6.482 -29.457 1.00 86.75 787 PRO A O 1
ATOM 6254 N N . ARG A 1 788 ? 43.089 -5.419 -31.132 1.00 87.31 788 ARG A N 1
ATOM 6255 C CA . ARG A 1 788 ? 43.219 -4.114 -30.458 1.00 87.31 788 ARG A CA 1
ATOM 6256 C C . ARG A 1 788 ? 41.942 -3.265 -30.523 1.00 87.31 788 ARG A C 1
ATOM 6258 O O . ARG A 1 788 ? 41.859 -2.255 -29.830 1.00 87.31 788 ARG A O 1
ATOM 6265 N N . GLN A 1 789 ? 40.970 -3.635 -31.358 1.00 87.06 789 GLN A N 1
ATOM 6266 C CA . GLN A 1 789 ? 39.739 -2.872 -31.551 1.00 87.06 789 GLN A CA 1
ATOM 6267 C C . GLN A 1 789 ? 38.800 -3.008 -30.331 1.00 87.06 789 GLN A C 1
ATOM 6269 O O . GLN A 1 789 ? 38.500 -4.128 -29.908 1.00 87.06 789 GLN A O 1
ATOM 6274 N N . PRO A 1 790 ? 38.256 -1.903 -29.782 1.00 85.31 790 PRO A N 1
ATOM 6275 C CA . PRO A 1 790 ? 37.254 -1.972 -28.720 1.00 85.31 790 PRO A CA 1
ATOM 6276 C C . PRO A 1 790 ? 36.017 -2.784 -29.129 1.00 85.31 790 PRO A C 1
ATOM 6278 O O . PRO A 1 790 ? 35.474 -2.603 -30.220 1.00 85.31 790 PRO A O 1
ATOM 6281 N N . SER A 1 791 ? 35.542 -3.647 -28.224 1.00 85.50 791 SER A N 1
ATOM 6282 C CA . SER A 1 791 ? 34.371 -4.524 -28.418 1.00 85.50 791 SER A CA 1
ATOM 6283 C C . SER A 1 791 ? 34.457 -5.481 -29.621 1.00 85.50 791 SER A C 1
ATOM 6285 O O . SER A 1 791 ? 33.429 -5.865 -30.182 1.00 85.50 791 SER A O 1
ATOM 6287 N N . VAL A 1 792 ? 35.661 -5.900 -30.032 1.00 87.38 792 VAL A N 1
ATOM 6288 C CA . VAL A 1 792 ? 35.856 -6.742 -31.230 1.00 87.38 792 VAL A CA 1
ATOM 6289 C C . VAL A 1 792 ? 35.102 -8.079 -31.202 1.00 87.38 792 VAL A C 1
ATOM 6291 O O . VAL A 1 792 ? 34.648 -8.548 -32.243 1.00 87.38 792 VAL A O 1
ATOM 6294 N N . THR A 1 793 ? 34.854 -8.658 -30.026 1.00 87.25 793 THR A N 1
ATOM 6295 C CA . THR A 1 793 ? 34.023 -9.866 -29.860 1.00 87.25 793 THR A CA 1
ATOM 6296 C C . THR A 1 793 ? 32.571 -9.656 -30.296 1.00 87.25 793 THR A C 1
ATOM 6298 O O . THR A 1 793 ? 31.947 -10.577 -30.818 1.00 87.25 793 THR A O 1
ATOM 6301 N N . SER A 1 794 ? 32.049 -8.429 -30.202 1.00 88.06 794 SER A N 1
ATOM 6302 C CA . SER A 1 794 ? 30.732 -8.068 -30.745 1.00 88.06 794 SER A CA 1
ATOM 6303 C C . SER A 1 794 ? 30.741 -7.913 -32.270 1.00 88.06 794 SER A C 1
ATOM 6305 O O . SER A 1 794 ? 29.744 -8.236 -32.914 1.00 88.06 794 SER A O 1
ATOM 6307 N N . PHE A 1 795 ? 31.856 -7.472 -32.867 1.00 90.88 795 PHE A N 1
ATOM 6308 C CA . PHE A 1 795 ? 32.027 -7.478 -34.327 1.00 90.88 795 PHE A CA 1
ATOM 6309 C C . PHE A 1 795 ? 32.133 -8.913 -34.863 1.00 90.88 795 PHE A C 1
ATOM 6311 O O . PHE A 1 795 ? 31.475 -9.234 -35.848 1.00 90.88 795 PHE A O 1
ATOM 6318 N N . LEU A 1 796 ? 32.876 -9.793 -34.181 1.00 89.75 796 LEU A N 1
ATOM 6319 C CA . LEU A 1 796 ? 32.953 -11.224 -34.501 1.00 89.75 796 LEU A CA 1
ATOM 6320 C C . LEU A 1 796 ? 31.578 -11.910 -34.410 1.00 89.75 796 LEU A C 1
ATOM 6322 O O . LEU A 1 796 ? 31.206 -12.650 -35.319 1.00 89.75 796 LEU A O 1
ATOM 6326 N N . ALA A 1 797 ? 30.797 -11.624 -33.361 1.00 87.62 797 ALA A N 1
ATOM 6327 C CA . ALA A 1 797 ? 29.435 -12.144 -33.212 1.00 87.62 797 ALA A CA 1
ATOM 6328 C C . ALA A 1 797 ? 28.495 -11.638 -34.316 1.00 87.62 797 ALA A C 1
ATOM 6330 O O . ALA A 1 797 ? 27.754 -12.427 -34.896 1.00 87.62 797 ALA A O 1
ATOM 6331 N N . SER A 1 798 ? 28.578 -10.348 -34.659 1.00 90.06 798 SER A N 1
ATOM 6332 C CA . SER A 1 798 ? 27.785 -9.757 -35.746 1.00 90.06 798 SER A CA 1
ATOM 6333 C C . SER A 1 798 ? 28.153 -10.358 -37.111 1.00 90.06 798 SER A C 1
ATOM 6335 O O . SER A 1 798 ? 27.271 -10.626 -37.918 1.00 90.06 798 SER A O 1
ATOM 6337 N N . LEU A 1 799 ? 29.435 -10.628 -37.378 1.00 91.75 799 LEU A N 1
ATOM 6338 C CA . LEU A 1 799 ? 29.862 -11.280 -38.620 1.00 91.75 799 LEU A CA 1
ATOM 6339 C C . LEU A 1 799 ? 29.352 -12.726 -38.713 1.00 91.75 799 LEU A C 1
ATOM 6341 O O . LEU A 1 799 ? 28.813 -13.130 -39.744 1.00 91.75 799 LEU A O 1
ATOM 6345 N N . ALA A 1 800 ? 29.485 -13.497 -37.633 1.00 89.69 800 ALA A N 1
ATOM 6346 C CA . ALA A 1 800 ? 28.951 -14.852 -37.576 1.00 89.69 800 ALA A CA 1
ATOM 6347 C C . ALA A 1 800 ? 27.423 -14.863 -37.744 1.00 89.69 800 ALA A C 1
ATOM 6349 O O . ALA A 1 800 ? 26.911 -15.665 -38.516 1.00 89.69 800 ALA A O 1
ATOM 6350 N N . GLN A 1 801 ? 26.695 -13.937 -37.109 1.00 88.25 801 GLN A N 1
ATOM 6351 C CA . GLN A 1 801 ? 25.245 -13.809 -37.284 1.00 88.25 801 GLN A CA 1
ATOM 6352 C C . GLN A 1 801 ? 24.858 -13.439 -38.725 1.00 88.25 801 GLN A C 1
ATOM 6354 O O . GLN A 1 801 ? 23.873 -13.968 -39.226 1.00 88.25 801 GLN A O 1
ATOM 6359 N N . ALA A 1 802 ? 25.642 -12.592 -39.403 1.00 90.19 802 ALA A N 1
ATOM 6360 C CA . ALA A 1 802 ? 25.425 -12.223 -40.803 1.00 90.19 802 ALA A CA 1
ATOM 6361 C C . ALA A 1 802 ? 25.779 -13.336 -41.813 1.00 90.19 802 ALA A C 1
ATOM 6363 O O . ALA A 1 802 ? 25.514 -13.188 -42.996 1.00 90.19 802 ALA A O 1
ATOM 6364 N N . SER A 1 803 ? 26.386 -14.447 -41.393 1.00 90.12 803 SER A N 1
ATOM 6365 C CA . SER A 1 803 ? 26.781 -15.522 -42.313 1.00 90.12 803 SER A CA 1
ATOM 6366 C C . SER A 1 803 ? 25.612 -16.482 -42.580 1.00 90.12 803 SER A C 1
ATOM 6368 O O . SER A 1 803 ? 24.909 -16.867 -41.649 1.00 90.12 803 SER A O 1
ATOM 6370 N N . HIS A 1 804 ? 25.405 -16.911 -43.829 1.00 88.88 804 HIS A N 1
ATOM 6371 C CA . HIS A 1 804 ? 24.416 -17.940 -44.195 1.00 88.88 804 HIS A CA 1
ATOM 6372 C C . HIS A 1 804 ? 24.772 -18.648 -45.515 1.00 88.88 804 HIS A C 1
ATOM 6374 O O . HIS A 1 804 ? 25.633 -18.186 -46.260 1.00 88.88 804 HIS A O 1
ATOM 6380 N N . SER A 1 805 ? 24.077 -19.749 -45.818 1.00 84.12 805 SER A N 1
ATOM 6381 C CA . SER A 1 805 ? 24.315 -20.628 -46.979 1.00 84.12 805 SER A CA 1
ATOM 6382 C C . SER A 1 805 ? 24.279 -19.930 -48.345 1.00 84.12 805 SER A C 1
ATOM 6384 O O . SER A 1 805 ? 24.997 -20.344 -49.250 1.00 84.12 805 SER A O 1
ATOM 6386 N N . LEU A 1 806 ? 23.484 -18.863 -48.487 1.00 85.69 806 LEU A N 1
ATOM 6387 C CA . LEU A 1 806 ? 23.388 -18.045 -49.709 1.00 85.69 806 LEU A CA 1
ATOM 6388 C C . LEU A 1 806 ? 24.447 -16.922 -49.813 1.00 85.69 806 LEU A C 1
ATOM 6390 O O . LEU A 1 806 ? 24.468 -16.205 -50.809 1.00 85.69 806 LEU A O 1
ATOM 6394 N N . VAL A 1 807 ? 25.331 -16.740 -48.821 1.00 86.81 807 VAL A N 1
ATOM 6395 C CA . VAL A 1 807 ? 26.456 -15.786 -48.924 1.00 86.81 807 VAL A CA 1
ATOM 6396 C C . VAL A 1 807 ? 27.595 -16.436 -49.715 1.00 86.81 807 VAL A C 1
ATOM 6398 O O . VAL A 1 807 ? 28.062 -17.494 -49.280 1.00 86.81 807 VAL A O 1
ATOM 6401 N N . PRO A 1 808 ? 28.092 -15.831 -50.814 1.00 88.25 808 PRO A N 1
ATOM 6402 C CA . PRO A 1 808 ? 29.208 -16.386 -51.579 1.00 88.25 808 PRO A CA 1
ATOM 6403 C C . PRO A 1 808 ? 30.445 -16.644 -50.696 1.00 88.25 808 PRO A C 1
ATOM 6405 O O . PRO A 1 808 ? 30.866 -15.733 -49.971 1.00 88.25 808 PRO A O 1
ATOM 6408 N N . PRO A 1 809 ? 31.044 -17.852 -50.735 1.00 85.44 809 PRO A N 1
ATOM 6409 C CA . PRO A 1 809 ? 32.160 -18.213 -49.857 1.00 85.44 809 PRO A CA 1
ATOM 6410 C C . PRO A 1 809 ? 33.389 -17.318 -50.072 1.00 85.44 809 PRO A C 1
ATOM 6412 O O . PRO A 1 809 ? 34.021 -16.927 -49.092 1.00 85.44 809 PRO A O 1
ATOM 6415 N N . ASP A 1 810 ? 33.645 -16.887 -51.310 1.00 88.12 810 ASP A N 1
ATOM 6416 C CA . ASP A 1 810 ? 34.731 -15.986 -51.729 1.00 88.12 810 ASP A CA 1
ATOM 6417 C C . ASP A 1 810 ? 34.769 -14.656 -50.951 1.00 88.12 810 ASP A C 1
ATOM 6419 O O . ASP A 1 810 ? 35.814 -14.020 -50.819 1.00 88.12 810 ASP A O 1
ATOM 6423 N N . VAL A 1 811 ? 33.623 -14.212 -50.424 1.00 89.56 811 VAL A N 1
ATOM 6424 C CA . VAL A 1 811 ? 33.500 -12.974 -49.637 1.00 89.56 811 VAL A CA 1
ATOM 6425 C C . VAL A 1 811 ? 33.817 -13.217 -48.152 1.00 89.56 811 VAL A C 1
ATOM 6427 O O . VAL A 1 811 ? 34.264 -12.306 -47.450 1.00 89.56 811 VAL A O 1
ATOM 6430 N N . LEU A 1 812 ? 33.624 -14.448 -47.669 1.00 89.75 812 LEU A N 1
ATOM 6431 C CA . LEU A 1 812 ? 33.873 -14.862 -46.286 1.00 89.75 812 LEU A CA 1
ATOM 6432 C C . LEU A 1 812 ? 35.281 -15.447 -46.076 1.00 89.75 812 LEU A C 1
ATOM 6434 O O . LEU A 1 812 ? 35.833 -15.270 -44.989 1.00 89.75 812 LEU A O 1
ATOM 6438 N N . GLU A 1 813 ? 35.898 -16.077 -47.080 1.00 90.12 813 GLU A N 1
ATOM 6439 C CA . GLU A 1 813 ? 37.260 -16.630 -46.971 1.00 90.12 813 GLU A CA 1
ATOM 6440 C C . GLU A 1 813 ? 38.303 -15.559 -46.559 1.00 90.12 813 GLU A C 1
ATOM 6442 O O . GLU A 1 813 ? 39.021 -15.792 -45.580 1.00 90.12 813 GLU A O 1
ATOM 6447 N N . PRO A 1 814 ? 38.346 -14.338 -47.145 1.00 91.75 814 PRO A N 1
ATOM 6448 C CA . PRO A 1 814 ? 39.267 -13.282 -46.706 1.00 91.75 814 PRO A CA 1
ATOM 6449 C C . PRO A 1 814 ? 39.034 -12.821 -45.259 1.00 91.75 814 PRO A C 1
ATOM 6451 O O . PRO A 1 814 ? 39.973 -12.418 -44.569 1.00 91.75 814 PRO A O 1
ATOM 6454 N N . LEU A 1 815 ? 37.787 -12.885 -44.777 1.00 92.06 815 LEU A N 1
ATOM 6455 C CA . LEU A 1 815 ? 37.434 -12.556 -43.394 1.00 92.06 815 LEU A CA 1
ATOM 6456 C C . LEU A 1 815 ? 37.910 -13.646 -42.427 1.00 92.06 815 LEU A C 1
ATOM 6458 O O . LEU A 1 815 ? 38.511 -13.325 -41.401 1.00 92.06 815 LEU A O 1
ATOM 6462 N N . ILE A 1 816 ? 37.699 -14.921 -42.764 1.00 92.69 816 ILE A N 1
ATOM 6463 C CA . ILE A 1 816 ? 38.173 -16.069 -41.979 1.00 92.69 816 ILE A CA 1
ATOM 6464 C C . ILE A 1 816 ? 39.706 -16.082 -41.932 1.00 92.69 816 ILE A C 1
ATOM 6466 O O . ILE A 1 816 ? 40.274 -16.210 -40.846 1.00 92.69 816 ILE A O 1
ATOM 6470 N N . GLN A 1 817 ? 40.378 -15.859 -43.066 1.00 91.69 817 GLN A N 1
ATOM 6471 C CA . GLN A 1 817 ? 41.838 -15.766 -43.130 1.00 91.69 817 GLN A CA 1
ATOM 6472 C C . GLN A 1 817 ? 42.369 -14.598 -42.288 1.00 91.69 817 GLN A C 1
ATOM 6474 O O . GLN A 1 817 ? 43.348 -14.760 -41.559 1.00 91.69 817 GLN A O 1
ATOM 6479 N N . LYS A 1 818 ? 41.704 -13.432 -42.316 1.00 91.12 818 LYS A N 1
ATOM 6480 C CA . LYS A 1 818 ? 42.075 -12.299 -41.457 1.00 91.12 818 LYS A CA 1
ATOM 6481 C C . LYS A 1 818 ? 41.915 -12.624 -39.969 1.00 91.12 818 LYS A C 1
ATOM 6483 O O . LYS A 1 818 ? 42.797 -12.284 -39.184 1.00 91.12 818 LYS A O 1
ATOM 6488 N N . ILE A 1 819 ? 40.832 -13.301 -39.573 1.00 92.50 819 ILE A N 1
ATOM 6489 C CA . ILE A 1 819 ? 40.638 -13.725 -38.178 1.00 92.50 819 ILE A CA 1
ATOM 6490 C C . ILE A 1 819 ? 41.716 -14.736 -37.771 1.00 92.50 819 ILE A C 1
ATOM 6492 O O . ILE A 1 819 ? 42.286 -14.597 -36.692 1.00 92.50 819 ILE A O 1
ATOM 6496 N N . ALA A 1 820 ? 42.046 -15.709 -38.624 1.00 91.44 820 ALA A N 1
ATOM 6497 C CA . ALA A 1 820 ? 43.109 -16.672 -38.348 1.00 91.44 820 ALA A CA 1
ATOM 6498 C C . ALA A 1 820 ? 44.467 -15.977 -38.132 1.00 91.44 820 ALA A C 1
ATOM 6500 O O . ALA A 1 820 ? 45.089 -16.176 -37.091 1.00 91.44 820 ALA A O 1
ATOM 6501 N N . ASN A 1 821 ? 44.869 -15.094 -39.052 1.00 90.94 821 ASN A N 1
ATOM 6502 C CA . ASN A 1 821 ? 46.154 -14.390 -38.997 1.00 90.94 821 ASN A CA 1
ATOM 6503 C C . ASN A 1 821 ? 46.295 -13.484 -37.759 1.00 90.94 821 ASN A C 1
ATOM 6505 O O . ASN A 1 821 ? 47.346 -13.462 -37.122 1.00 90.94 821 ASN A O 1
ATOM 6509 N N . GLU A 1 822 ? 45.250 -12.723 -37.419 1.00 90.50 822 GLU A N 1
ATOM 6510 C CA . GLU A 1 822 ? 45.306 -11.707 -36.358 1.00 90.50 822 GLU A CA 1
ATOM 6511 C C . GLU A 1 822 ? 44.979 -12.270 -34.962 1.00 90.50 822 GLU A C 1
ATOM 6513 O O . GLU A 1 822 ? 45.572 -11.847 -33.969 1.00 90.50 822 GLU A O 1
ATOM 6518 N N . PHE A 1 823 ? 44.041 -13.222 -34.854 1.00 90.44 823 PHE A N 1
ATOM 6519 C CA . PHE A 1 823 ? 43.555 -13.737 -33.564 1.00 90.44 823 PHE A CA 1
ATOM 6520 C C . PHE A 1 823 ? 44.168 -15.083 -33.179 1.00 90.44 823 PHE A C 1
ATOM 6522 O O . PHE A 1 823 ? 44.263 -15.373 -31.989 1.00 90.44 823 PHE A O 1
ATOM 6529 N N . VAL A 1 824 ? 44.568 -15.909 -34.150 1.00 88.06 824 VAL A N 1
ATOM 6530 C CA . VAL A 1 824 ? 45.058 -17.283 -33.930 1.00 88.06 824 VAL A CA 1
ATOM 6531 C C . VAL A 1 824 ? 46.540 -17.394 -34.321 1.00 88.06 824 VAL A C 1
ATOM 6533 O O . VAL A 1 824 ? 46.979 -18.374 -34.906 1.00 88.06 824 VAL A O 1
ATOM 6536 N N . SER A 1 825 ? 47.333 -16.377 -33.974 1.00 85.00 825 SER A N 1
ATOM 6537 C CA . SER A 1 825 ? 48.793 -16.383 -34.132 1.00 85.00 825 SER A CA 1
ATOM 6538 C C . SER A 1 825 ? 49.506 -16.957 -32.899 1.00 85.00 825 SER A C 1
ATOM 6540 O O . SER A 1 825 ? 48.944 -17.007 -31.804 1.00 85.00 825 SER A O 1
ATOM 6542 N N . GLU A 1 826 ? 50.773 -17.363 -33.039 1.00 76.88 826 GLU A N 1
ATOM 6543 C CA . GLU A 1 826 ? 51.585 -17.858 -31.909 1.00 76.88 826 GLU A CA 1
ATOM 6544 C C . GLU A 1 826 ? 51.797 -16.806 -30.802 1.00 76.88 826 GLU A C 1
ATOM 6546 O O . GLU A 1 826 ? 51.995 -17.157 -29.639 1.00 76.88 826 GLU A O 1
ATOM 6551 N N . ALA A 1 827 ? 51.722 -15.518 -31.156 1.00 78.81 827 ALA A N 1
ATOM 6552 C CA . ALA A 1 827 ? 51.845 -14.390 -30.234 1.00 78.81 827 ALA A CA 1
ATOM 6553 C C . ALA A 1 827 ? 50.506 -13.958 -29.597 1.00 78.81 827 ALA A C 1
ATOM 6555 O O . ALA A 1 827 ? 50.497 -13.083 -28.728 1.00 78.81 827 ALA A O 1
ATOM 6556 N N . ALA A 1 828 ? 49.372 -14.532 -30.015 1.00 83.31 828 ALA A N 1
ATOM 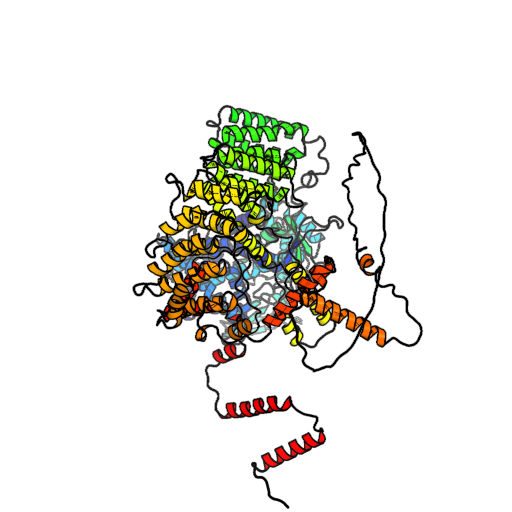6557 C CA . ALA A 1 828 ? 48.063 -14.167 -29.487 1.00 83.31 828 ALA A CA 1
ATOM 6558 C C . ALA A 1 828 ? 47.846 -14.702 -28.061 1.00 83.31 828 ALA A C 1
ATOM 6560 O O . ALA A 1 828 ? 48.193 -15.836 -27.722 1.00 83.31 828 ALA A O 1
ATOM 6561 N N . ALA A 1 829 ? 47.200 -13.898 -27.212 1.00 86.81 829 ALA A N 1
ATOM 6562 C CA . ALA A 1 829 ? 46.753 -14.361 -25.903 1.00 86.81 829 ALA A CA 1
ATOM 6563 C C . ALA A 1 829 ? 45.704 -15.480 -26.053 1.00 86.81 829 ALA A C 1
ATOM 6565 O O . ALA A 1 829 ? 44.869 -15.444 -26.956 1.00 86.81 829 ALA A O 1
ATOM 6566 N N . ALA A 1 830 ? 45.700 -16.453 -25.136 1.00 85.00 830 ALA A N 1
ATOM 6567 C CA . ALA A 1 830 ? 44.829 -17.631 -25.226 1.00 85.00 830 ALA A CA 1
ATOM 6568 C C . ALA A 1 830 ? 43.325 -17.294 -25.321 1.00 85.00 830 ALA A C 1
ATOM 6570 O O . ALA A 1 830 ? 42.573 -17.995 -25.997 1.00 85.00 830 ALA A O 1
ATOM 6571 N N . GLU A 1 831 ? 42.901 -16.197 -24.688 1.00 84.69 831 GLU A N 1
ATOM 6572 C CA . GLU A 1 831 ? 41.534 -15.664 -24.750 1.00 84.69 831 GLU A CA 1
ATOM 6573 C C . GLU A 1 831 ? 41.189 -15.153 -26.159 1.00 84.69 831 GLU A C 1
ATOM 6575 O O . GLU A 1 831 ? 40.134 -15.490 -26.694 1.00 84.69 831 GLU A O 1
ATOM 6580 N N . VAL A 1 832 ? 42.117 -14.432 -26.802 1.00 88.06 832 VAL A N 1
ATOM 6581 C CA . VAL A 1 832 ? 41.992 -13.925 -28.181 1.00 88.06 832 VAL A CA 1
ATOM 6582 C C . VAL A 1 832 ? 41.949 -15.087 -29.178 1.00 88.06 832 VAL A C 1
ATOM 6584 O O . VAL A 1 832 ? 41.052 -15.136 -30.019 1.00 88.06 832 VAL A O 1
ATOM 6587 N N . ALA A 1 833 ? 42.837 -16.075 -29.026 1.00 87.69 833 ALA A N 1
ATOM 6588 C CA . ALA A 1 833 ? 42.848 -17.280 -29.857 1.00 87.69 833 ALA A CA 1
ATOM 6589 C C . ALA A 1 833 ? 41.582 -18.134 -29.667 1.00 87.69 833 ALA A C 1
ATOM 6591 O O . ALA A 1 833 ? 41.033 -18.661 -30.635 1.00 87.69 833 ALA A O 1
ATOM 6592 N N . SER A 1 834 ? 41.067 -18.241 -28.435 1.00 88.06 834 SER A N 1
ATOM 6593 C CA . SER A 1 834 ? 39.792 -18.915 -28.165 1.00 88.06 834 SER A CA 1
ATOM 6594 C C . SER A 1 834 ? 38.609 -18.173 -28.795 1.00 88.06 834 SER A C 1
ATOM 6596 O O . SER A 1 834 ? 37.728 -18.826 -29.351 1.00 88.06 834 SER A O 1
ATOM 6598 N N . ALA A 1 835 ? 38.580 -16.838 -28.731 1.00 87.50 835 ALA A N 1
ATOM 6599 C CA . ALA A 1 835 ? 37.532 -16.026 -29.345 1.00 87.50 835 ALA A CA 1
ATOM 6600 C C . ALA A 1 835 ? 37.562 -16.118 -30.881 1.00 87.50 835 ALA A C 1
ATOM 6602 O O . ALA A 1 835 ? 36.516 -16.323 -31.494 1.00 87.50 835 ALA A O 1
ATOM 6603 N N . GLY A 1 836 ? 38.749 -16.057 -31.496 1.00 90.56 836 GLY A N 1
ATOM 6604 C CA . GLY A 1 836 ? 38.933 -16.232 -32.941 1.00 90.56 836 GLY A CA 1
ATOM 6605 C C . GLY A 1 836 ? 38.471 -17.608 -33.433 1.00 90.56 836 GLY A C 1
ATOM 6606 O O . GLY A 1 836 ? 37.655 -17.692 -34.349 1.00 90.56 836 GLY A O 1
ATOM 6607 N N . LEU A 1 837 ? 38.906 -18.691 -32.778 1.00 90.44 837 LEU A N 1
ATOM 6608 C CA . LEU A 1 837 ? 38.483 -20.059 -33.117 1.00 90.44 837 LEU A CA 1
ATOM 6609 C C . LEU A 1 837 ? 36.972 -20.284 -32.926 1.00 90.44 837 LEU A C 1
ATOM 6611 O O . LEU A 1 837 ? 36.350 -20.967 -33.741 1.00 90.44 837 LEU A O 1
ATOM 6615 N N . ASN A 1 838 ? 36.369 -19.708 -31.878 1.00 90.94 838 ASN A N 1
ATOM 6616 C CA . ASN A 1 838 ? 34.920 -19.767 -31.666 1.00 90.94 838 ASN A CA 1
ATOM 6617 C C . ASN A 1 838 ? 34.155 -18.983 -32.747 1.00 90.94 838 ASN A C 1
ATOM 6619 O O . ASN A 1 838 ? 33.168 -19.490 -33.271 1.00 90.94 838 ASN A O 1
ATOM 6623 N N . ALA A 1 839 ? 34.622 -17.788 -33.121 1.00 90.19 839 ALA A N 1
ATOM 6624 C CA . ALA A 1 839 ? 34.008 -16.984 -34.176 1.00 90.19 839 ALA A CA 1
ATOM 6625 C C . ALA A 1 839 ? 34.072 -17.682 -35.544 1.00 90.19 839 ALA A C 1
ATOM 6627 O O . ALA A 1 839 ? 33.051 -17.801 -36.217 1.00 90.19 839 ALA A O 1
ATOM 6628 N N . ILE A 1 840 ? 35.240 -18.222 -35.917 1.00 91.94 840 ILE A N 1
ATOM 6629 C CA . ILE A 1 840 ? 35.417 -19.010 -37.146 1.00 91.94 840 ILE A CA 1
ATOM 6630 C C . ILE A 1 840 ? 34.467 -20.215 -37.155 1.00 91.94 840 ILE A C 1
ATOM 6632 O O . ILE A 1 840 ? 33.793 -20.456 -38.151 1.00 91.94 840 ILE A O 1
ATOM 6636 N N . ARG A 1 841 ? 34.344 -20.942 -36.035 1.00 90.62 841 ARG A N 1
ATOM 6637 C CA . ARG A 1 841 ? 33.394 -22.058 -35.908 1.00 90.62 841 ARG A CA 1
ATOM 6638 C C . ARG A 1 841 ? 31.943 -21.624 -36.139 1.00 90.62 841 ARG A C 1
ATOM 6640 O O . ARG A 1 841 ? 31.222 -22.338 -36.824 1.00 90.62 841 ARG A O 1
ATOM 6647 N N . GLU A 1 842 ? 31.510 -20.499 -35.575 1.00 88.44 842 GLU A N 1
ATOM 6648 C CA . GLU A 1 842 ? 30.132 -20.002 -35.718 1.00 88.44 842 GLU A CA 1
ATOM 6649 C C . GLU A 1 842 ? 29.828 -19.471 -37.132 1.00 88.44 842 GLU A C 1
ATOM 6651 O O . GLU A 1 842 ? 28.698 -19.631 -37.597 1.00 88.44 842 GLU A O 1
ATOM 6656 N N . ILE A 1 843 ? 30.821 -18.908 -37.835 1.00 90.19 843 ILE A N 1
ATOM 6657 C CA . ILE A 1 843 ? 30.733 -18.574 -39.270 1.00 90.19 843 ILE A CA 1
ATOM 6658 C C . ILE A 1 843 ? 30.589 -19.867 -40.087 1.00 90.19 843 ILE A C 1
ATOM 6660 O O . ILE A 1 843 ? 29.615 -20.035 -40.820 1.00 90.19 843 ILE A O 1
ATOM 6664 N N . CYS A 1 844 ? 31.503 -20.826 -39.899 1.00 89.25 844 CYS A N 1
ATOM 6665 C CA . CYS A 1 844 ? 31.487 -22.111 -40.602 1.00 89.25 844 CYS A CA 1
ATOM 6666 C C . CYS A 1 844 ? 30.240 -22.959 -40.323 1.00 89.25 844 CYS A C 1
ATOM 6668 O O . CYS A 1 844 ? 29.871 -23.780 -41.153 1.00 89.25 844 CYS A O 1
ATOM 6670 N N . ALA A 1 845 ? 29.587 -22.786 -39.172 1.00 86.88 845 ALA A N 1
ATOM 6671 C CA . ALA A 1 845 ? 28.337 -23.477 -38.861 1.00 86.88 845 ALA A CA 1
ATOM 6672 C C . ALA A 1 845 ? 27.157 -22.993 -39.723 1.00 86.88 845 ALA A C 1
ATOM 6674 O O . ALA A 1 845 ? 26.158 -23.695 -39.826 1.00 86.88 845 ALA A O 1
ATOM 6675 N N . ARG A 1 846 ? 27.268 -21.800 -40.327 1.00 86.00 846 ARG A N 1
ATOM 6676 C CA . ARG A 1 846 ? 26.233 -21.174 -41.165 1.00 86.00 846 ARG A CA 1
ATOM 6677 C C . ARG A 1 846 ? 26.614 -21.113 -42.647 1.00 86.00 846 ARG A C 1
ATOM 6679 O O . ARG A 1 846 ? 25.725 -21.156 -43.491 1.00 86.00 846 ARG A O 1
ATOM 6686 N N . GLN A 1 847 ? 27.909 -21.018 -42.956 1.00 87.38 847 GLN A N 1
ATOM 6687 C CA . GLN A 1 847 ? 28.464 -21.203 -44.300 1.00 87.38 847 GLN A CA 1
ATOM 6688 C C . GLN A 1 847 ? 29.718 -22.102 -44.227 1.00 87.38 847 GLN A C 1
ATOM 6690 O O . GLN A 1 847 ? 30.830 -21.598 -44.036 1.00 87.38 847 GLN A O 1
ATOM 6695 N N . PRO A 1 848 ? 29.566 -23.434 -44.357 1.00 85.31 848 PRO A N 1
ATOM 6696 C CA . PRO A 1 848 ? 30.676 -24.388 -44.249 1.00 85.31 848 PRO A CA 1
ATOM 6697 C C . PRO A 1 848 ? 31.695 -24.263 -45.387 1.00 85.31 848 PRO A C 1
ATOM 6699 O O . PRO A 1 848 ? 32.879 -24.521 -45.190 1.00 85.31 848 PRO A O 1
ATOM 6702 N N . LEU A 1 849 ? 31.245 -23.827 -46.568 1.00 84.88 849 LEU A N 1
ATOM 6703 C CA . LEU A 1 849 ? 32.061 -23.744 -47.784 1.00 84.88 849 LEU A CA 1
ATOM 6704 C C . LEU A 1 849 ? 33.094 -22.605 -47.767 1.00 84.88 849 LEU A C 1
ATOM 6706 O O . LEU A 1 849 ? 33.966 -22.563 -48.624 1.00 84.88 849 LEU A O 1
ATOM 6710 N N . ALA A 1 850 ? 33.030 -21.691 -46.793 1.00 86.50 850 ALA A N 1
ATOM 6711 C CA . ALA A 1 850 ? 33.969 -20.571 -46.671 1.00 86.50 850 ALA A CA 1
ATOM 6712 C C . ALA A 1 850 ? 35.332 -20.953 -46.046 1.00 86.50 850 ALA A C 1
ATOM 6714 O O . ALA A 1 850 ? 36.178 -20.087 -45.824 1.00 86.50 850 ALA A O 1
ATOM 6715 N N . MET A 1 851 ? 35.544 -22.227 -45.698 1.00 87.38 851 MET A N 1
ATOM 6716 C CA . MET A 1 851 ? 36.757 -22.714 -45.037 1.00 87.38 851 MET A CA 1
ATOM 6717 C C . MET A 1 851 ? 37.650 -23.505 -45.990 1.00 87.38 851 MET A C 1
ATOM 6719 O O . MET A 1 851 ? 37.252 -24.532 -46.535 1.00 87.38 851 MET A O 1
ATOM 6723 N N . ASN A 1 852 ? 38.916 -23.106 -46.082 1.00 88.94 852 ASN A N 1
ATOM 6724 C CA . ASN A 1 852 ? 39.920 -23.850 -46.827 1.00 88.94 852 ASN A CA 1
ATOM 6725 C C . ASN A 1 852 ? 40.398 -25.092 -46.045 1.00 88.94 852 ASN A C 1
ATOM 6727 O O . ASN A 1 852 ? 40.739 -25.011 -44.861 1.00 88.94 852 ASN A O 1
ATOM 6731 N N . GLY A 1 853 ? 40.495 -26.250 -46.708 1.00 83.75 853 GLY A N 1
ATOM 6732 C CA . GLY A 1 853 ? 40.920 -27.509 -46.081 1.00 83.75 853 GLY A CA 1
ATOM 6733 C C . GLY A 1 853 ? 42.346 -27.487 -45.508 1.00 83.75 853 GLY A C 1
ATOM 6734 O O . GLY A 1 853 ? 42.648 -28.245 -44.584 1.00 83.75 853 GLY A O 1
ATOM 6735 N N . THR A 1 854 ? 43.220 -26.608 -46.008 1.00 86.94 854 THR A N 1
ATOM 6736 C CA . THR A 1 854 ? 44.563 -26.385 -45.440 1.00 86.94 854 THR A CA 1
ATOM 6737 C C . THR A 1 854 ? 44.485 -25.633 -44.108 1.00 86.94 854 THR A C 1
ATOM 6739 O O . THR A 1 854 ? 44.974 -26.133 -43.092 1.00 86.94 854 THR A O 1
ATOM 6742 N N . LEU A 1 855 ? 43.781 -24.497 -44.091 1.00 89.50 855 LEU A N 1
ATOM 6743 C CA . LEU A 1 855 ? 43.545 -23.664 -42.911 1.00 89.50 855 LEU A CA 1
ATOM 6744 C C . LEU A 1 855 ? 42.805 -24.432 -41.805 1.00 89.50 855 LEU A C 1
ATOM 6746 O O . LEU A 1 855 ? 43.209 -24.391 -40.643 1.00 89.50 855 LEU A O 1
ATOM 6750 N N . LEU A 1 856 ? 41.781 -25.218 -42.156 1.00 89.56 856 LEU A N 1
ATOM 6751 C CA . LEU A 1 856 ? 41.055 -26.069 -41.207 1.00 89.56 856 LEU A CA 1
ATOM 6752 C C . LEU A 1 856 ? 41.990 -27.034 -40.466 1.00 89.56 856 LEU A C 1
ATOM 6754 O O . LEU A 1 856 ? 41.849 -27.244 -39.260 1.00 89.56 856 LEU A O 1
ATOM 6758 N N . GLN A 1 857 ? 42.946 -27.639 -41.175 1.00 88.50 857 GLN A N 1
ATOM 6759 C CA . GLN A 1 857 ? 43.881 -28.586 -40.571 1.00 88.50 857 GLN A CA 1
ATOM 6760 C C . GLN A 1 857 ? 44.845 -27.912 -39.598 1.00 88.50 857 GLN A C 1
ATOM 6762 O O . GLN A 1 857 ? 45.199 -28.548 -38.602 1.00 88.50 857 GLN A O 1
ATOM 6767 N N . ASP A 1 858 ? 45.229 -26.663 -39.864 1.00 89.62 858 ASP A N 1
ATOM 6768 C CA . ASP A 1 858 ? 46.079 -25.857 -38.991 1.00 89.62 858 ASP A CA 1
ATOM 6769 C C . ASP A 1 858 ? 45.326 -25.406 -37.728 1.00 89.62 858 ASP A C 1
ATOM 6771 O O . ASP A 1 858 ? 45.714 -25.744 -36.607 1.00 89.62 858 ASP A O 1
ATOM 6775 N N . LEU A 1 859 ? 44.137 -24.813 -37.883 1.00 90.25 859 LEU A N 1
ATOM 6776 C CA . LEU A 1 859 ? 43.269 -24.425 -36.760 1.00 90.25 859 LEU A CA 1
ATOM 6777 C C . LEU A 1 859 ? 42.907 -25.622 -35.852 1.00 90.25 859 LEU A C 1
ATOM 6779 O O . LEU A 1 859 ? 42.813 -25.490 -34.629 1.00 90.25 859 LEU A O 1
ATOM 6783 N N . VAL A 1 860 ? 42.770 -26.831 -36.411 1.00 89.31 860 VAL A N 1
ATOM 6784 C CA . VAL A 1 860 ? 42.545 -28.069 -35.640 1.00 89.31 860 VAL A CA 1
ATOM 6785 C C . VAL A 1 860 ? 43.794 -28.538 -34.863 1.00 89.31 860 VAL A C 1
ATOM 6787 O O . VAL A 1 860 ? 43.644 -29.278 -33.881 1.00 89.31 860 VAL A O 1
ATOM 6790 N N . MET A 1 861 ? 45.018 -28.106 -35.205 1.00 87.81 861 MET A N 1
ATOM 6791 C CA . MET A 1 861 ? 46.239 -28.409 -34.426 1.00 87.81 861 MET A CA 1
ATOM 6792 C C . MET A 1 861 ? 46.123 -27.895 -32.983 1.00 87.81 861 MET A C 1
ATOM 6794 O O . MET A 1 861 ? 46.528 -28.596 -32.046 1.00 87.81 861 MET A O 1
ATOM 6798 N N . TYR A 1 862 ? 45.475 -26.738 -32.788 1.00 88.25 862 TYR A N 1
ATOM 6799 C CA . TYR A 1 862 ? 45.269 -26.082 -31.490 1.00 88.25 862 TYR A CA 1
ATOM 6800 C C . TYR A 1 862 ? 44.487 -26.926 -30.470 1.00 88.25 862 TYR A C 1
ATOM 6802 O O . TYR A 1 862 ? 44.537 -26.653 -29.276 1.00 88.25 862 TYR A O 1
ATOM 6810 N N . ARG A 1 863 ? 43.885 -28.061 -30.854 1.00 86.50 863 ARG A N 1
ATOM 6811 C CA . ARG A 1 863 ? 43.379 -29.067 -29.892 1.00 86.50 863 ARG A CA 1
ATOM 6812 C C . ARG A 1 863 ? 44.458 -29.650 -28.955 1.00 86.50 863 ARG A C 1
ATOM 6814 O O . ARG A 1 863 ? 44.106 -30.393 -28.033 1.00 86.50 863 ARG A O 1
ATOM 6821 N N . LYS A 1 864 ? 45.742 -29.399 -29.250 1.00 86.56 864 LYS A N 1
ATOM 6822 C CA . LYS A 1 864 ? 46.927 -29.747 -28.450 1.00 86.56 864 LYS A CA 1
ATOM 6823 C C . LYS A 1 864 ? 47.519 -28.553 -27.673 1.00 86.56 864 LYS A C 1
ATOM 6825 O O . LYS A 1 864 ? 48.570 -28.723 -27.058 1.00 86.56 864 LYS A O 1
ATOM 6830 N N . SER A 1 865 ? 46.904 -27.366 -27.703 1.00 85.38 865 SER A N 1
ATOM 6831 C CA . SER A 1 865 ? 47.407 -26.196 -26.970 1.00 85.38 865 SER A CA 1
ATOM 6832 C C . SER A 1 865 ? 47.432 -26.432 -25.455 1.00 85.38 865 SER A C 1
ATOM 6834 O O . SER A 1 865 ? 46.708 -27.273 -24.922 1.00 85.38 865 SER A O 1
ATOM 6836 N N . LYS A 1 866 ? 48.262 -25.661 -24.740 1.00 83.62 866 LYS A N 1
ATOM 6837 C CA . LYS A 1 866 ? 48.322 -25.713 -23.269 1.00 83.62 866 LYS A CA 1
ATOM 6838 C C . LYS A 1 866 ? 47.078 -25.105 -22.610 1.00 83.62 866 LYS A C 1
ATOM 6840 O O . LYS A 1 866 ? 46.670 -25.587 -21.556 1.00 83.62 866 LYS A O 1
ATOM 6845 N N . ASP A 1 867 ? 46.476 -24.075 -23.215 1.00 84.12 867 ASP A N 1
ATOM 6846 C CA . ASP A 1 867 ? 45.238 -23.486 -22.697 1.00 84.12 867 ASP A CA 1
ATOM 6847 C C . ASP A 1 867 ? 43.999 -24.327 -23.034 1.00 84.12 867 ASP A C 1
ATOM 6849 O O . ASP A 1 867 ? 43.836 -24.830 -24.147 1.00 84.12 867 ASP A O 1
ATOM 6853 N N . LYS A 1 868 ? 43.099 -24.435 -22.054 1.00 84.00 868 LYS A N 1
ATOM 6854 C CA . LYS A 1 868 ? 41.883 -25.242 -22.127 1.00 84.00 868 LYS A CA 1
ATOM 6855 C C . LYS A 1 868 ? 40.776 -24.593 -22.964 1.00 84.00 868 LYS A C 1
ATOM 6857 O O . LYS A 1 868 ? 40.020 -25.335 -23.590 1.00 84.00 868 LYS A O 1
ATOM 6862 N N . GLY A 1 869 ? 40.667 -23.264 -22.972 1.00 81.31 869 GLY A N 1
ATOM 6863 C CA . GLY A 1 869 ? 39.707 -22.529 -23.797 1.00 81.31 869 GLY A CA 1
ATOM 6864 C C . GLY A 1 869 ? 39.997 -22.755 -25.276 1.00 81.31 869 GLY A C 1
ATOM 6865 O O . GLY A 1 869 ? 39.154 -23.294 -25.994 1.00 81.31 869 GLY A O 1
ATOM 6866 N N . THR A 1 870 ? 41.243 -22.509 -25.690 1.00 86.62 870 THR A N 1
ATOM 6867 C CA . THR A 1 870 ? 41.716 -22.760 -27.061 1.00 86.62 870 THR A CA 1
ATOM 6868 C C . THR A 1 870 ? 41.560 -24.239 -27.473 1.00 86.62 870 THR A C 1
ATOM 6870 O O . THR A 1 870 ? 41.038 -24.520 -28.555 1.00 86.62 870 THR A O 1
ATOM 6873 N N . VAL A 1 871 ? 41.884 -25.207 -26.593 1.00 87.56 871 VAL A N 1
ATOM 6874 C CA . VAL A 1 871 ? 41.629 -26.645 -26.855 1.00 87.56 871 VAL A CA 1
ATOM 6875 C C . VAL A 1 871 ? 40.142 -26.932 -27.078 1.00 87.56 871 VAL A C 1
ATOM 6877 O O . VAL A 1 871 ? 39.798 -27.750 -27.934 1.00 87.56 871 VAL A O 1
ATOM 6880 N N . MET A 1 872 ? 39.250 -26.322 -26.293 1.00 83.31 872 MET A N 1
ATOM 6881 C CA . MET A 1 872 ? 37.807 -26.533 -26.421 1.00 83.31 872 MET A CA 1
ATOM 6882 C C . MET A 1 872 ? 37.249 -25.903 -27.702 1.00 83.31 872 MET A C 1
ATOM 6884 O O . MET A 1 872 ? 36.469 -26.567 -28.383 1.00 83.31 872 MET A O 1
ATOM 6888 N N . ALA A 1 873 ? 37.703 -24.704 -28.076 1.00 85.38 873 ALA A N 1
ATOM 6889 C CA . ALA A 1 873 ? 37.327 -24.041 -29.325 1.00 85.38 873 ALA A CA 1
ATOM 6890 C C . ALA A 1 873 ? 37.743 -24.871 -30.559 1.00 85.38 873 ALA A C 1
ATOM 6892 O O . ALA A 1 873 ? 36.899 -25.238 -31.379 1.00 85.38 873 ALA A O 1
ATOM 6893 N N . ALA A 1 874 ? 39.011 -25.301 -30.626 1.00 88.81 874 ALA A N 1
ATOM 6894 C CA . ALA A 1 874 ? 39.521 -26.153 -31.708 1.00 88.81 874 ALA A CA 1
ATOM 6895 C C . ALA A 1 874 ? 38.813 -27.523 -31.783 1.00 88.81 874 ALA A C 1
ATOM 6897 O O . ALA A 1 874 ? 38.588 -28.063 -32.867 1.00 88.81 874 ALA A O 1
ATOM 6898 N N . ARG A 1 875 ? 38.413 -28.098 -30.637 1.00 88.56 875 ARG A N 1
ATOM 6899 C CA . ARG A 1 875 ? 37.581 -29.317 -30.600 1.00 88.56 875 ARG A CA 1
ATOM 6900 C C . ARG A 1 875 ? 36.144 -29.070 -31.059 1.00 88.56 875 ARG A C 1
ATOM 6902 O O . ARG A 1 875 ? 35.555 -29.985 -31.624 1.00 88.56 875 ARG A O 1
ATOM 6909 N N . GLY A 1 876 ? 35.595 -27.878 -30.833 1.00 86.44 876 GLY A N 1
ATOM 6910 C CA . GLY A 1 876 ? 34.283 -27.474 -31.337 1.00 86.44 876 GLY A CA 1
ATOM 6911 C C . GLY A 1 876 ? 34.264 -27.357 -32.862 1.00 86.44 876 GLY A C 1
ATOM 6912 O O . GLY A 1 876 ? 33.347 -27.881 -33.493 1.00 86.44 876 GLY A O 1
ATOM 6913 N N . LEU A 1 877 ? 35.297 -26.741 -33.449 1.00 87.56 877 LEU A N 1
ATOM 6914 C CA . LEU A 1 877 ? 35.484 -26.669 -34.904 1.00 87.56 877 LEU A CA 1
ATOM 6915 C C . LEU A 1 877 ? 35.664 -28.071 -35.510 1.00 87.56 877 LEU A C 1
ATOM 6917 O O . LEU A 1 877 ? 34.988 -28.426 -36.470 1.00 87.56 877 LEU A O 1
ATOM 6921 N N . LEU A 1 878 ? 36.497 -28.914 -34.887 1.00 87.75 878 LEU A N 1
ATOM 6922 C CA . LEU A 1 878 ? 36.651 -30.317 -35.285 1.00 87.75 878 LEU A CA 1
ATOM 6923 C C . LEU A 1 878 ? 35.345 -31.123 -35.165 1.00 87.75 878 LEU A C 1
ATOM 6925 O O . LEU A 1 878 ? 35.148 -32.059 -35.930 1.00 87.75 878 LEU A O 1
ATOM 6929 N N . GLY A 1 879 ? 34.478 -30.807 -34.199 1.00 86.75 879 GLY A N 1
ATOM 6930 C CA . GLY A 1 879 ? 33.159 -31.429 -34.060 1.00 86.75 879 GLY A CA 1
ATOM 6931 C C . GLY A 1 879 ? 32.273 -31.135 -35.267 1.00 86.75 879 GLY A C 1
ATOM 6932 O O . GLY A 1 879 ? 31.851 -32.065 -35.944 1.00 86.75 879 GLY A O 1
ATOM 6933 N N . LEU A 1 880 ? 32.105 -29.848 -35.585 1.00 84.50 880 LEU A N 1
ATOM 6934 C CA . LEU A 1 880 ? 31.295 -29.367 -36.708 1.00 84.50 880 LEU A CA 1
ATOM 6935 C C . LEU A 1 880 ? 31.684 -30.033 -38.041 1.00 84.50 880 LEU A C 1
ATOM 6937 O O . LEU A 1 880 ? 30.841 -30.601 -38.730 1.00 84.50 880 LEU A O 1
ATOM 6941 N N . TYR A 1 881 ? 32.976 -30.050 -38.381 1.00 86.50 881 TYR A N 1
ATOM 6942 C CA . TYR A 1 881 ? 33.432 -30.634 -39.649 1.00 86.50 881 TYR A CA 1
ATOM 6943 C C . TYR A 1 881 ? 33.360 -32.171 -39.703 1.00 86.50 881 TYR A C 1
ATOM 6945 O O . TYR A 1 881 ? 33.545 -32.743 -40.768 1.00 86.50 881 TYR A O 1
ATOM 6953 N N . ARG A 1 882 ? 33.046 -32.879 -38.608 1.00 86.12 882 ARG A N 1
ATOM 6954 C CA . ARG A 1 882 ? 32.695 -34.317 -38.677 1.00 86.12 882 ARG A CA 1
ATOM 6955 C C . ARG A 1 882 ? 31.253 -34.555 -39.105 1.00 86.12 882 ARG A C 1
ATOM 6957 O O . ARG A 1 882 ? 30.927 -35.648 -39.567 1.00 86.12 882 ARG A O 1
ATOM 6964 N N . GLU A 1 883 ? 30.398 -33.566 -38.895 1.00 78.62 883 GLU A N 1
ATOM 6965 C CA . GLU A 1 883 ? 28.986 -33.612 -39.253 1.00 78.62 883 GLU A CA 1
ATOM 6966 C C . GLU A 1 883 ? 28.813 -33.106 -40.687 1.00 78.62 883 GLU A C 1
ATOM 6968 O O . GLU A 1 883 ? 28.294 -33.850 -41.515 1.00 78.62 883 GLU A O 1
ATOM 6973 N N . VAL A 1 884 ? 29.365 -31.926 -40.993 1.00 75.56 884 VAL A N 1
ATOM 6974 C CA . VAL A 1 884 ? 29.069 -31.167 -42.222 1.00 75.56 884 VAL A CA 1
ATOM 6975 C C . VAL A 1 884 ? 30.049 -31.403 -43.385 1.00 75.56 884 VAL A C 1
ATOM 6977 O O . VAL A 1 884 ? 29.657 -31.317 -44.542 1.00 75.56 884 VAL A O 1
ATOM 6980 N N . GLY A 1 885 ? 31.325 -31.702 -43.111 1.00 74.50 885 GLY A N 1
ATOM 6981 C CA . GLY A 1 885 ? 32.392 -31.681 -44.130 1.00 74.50 885 GLY A CA 1
ATOM 6982 C C . GLY A 1 885 ? 33.556 -32.612 -43.799 1.00 74.50 885 GLY A C 1
ATOM 6983 O O . GLY A 1 885 ? 34.696 -32.181 -43.608 1.00 74.50 885 GLY A O 1
ATOM 6984 N N . ALA A 1 886 ? 33.254 -33.903 -43.646 1.00 78.69 886 ALA A N 1
ATOM 6985 C CA . ALA A 1 886 ? 34.185 -34.875 -43.074 1.00 78.69 886 ALA A CA 1
ATOM 6986 C C . ALA A 1 886 ? 35.375 -35.233 -43.984 1.00 78.69 886 ALA A C 1
ATOM 6988 O O . ALA A 1 886 ? 36.351 -35.809 -43.489 1.00 78.69 886 ALA A O 1
ATOM 6989 N N . ASP A 1 887 ? 35.335 -34.896 -45.276 1.00 80.75 887 ASP A N 1
ATOM 6990 C CA . ASP A 1 887 ? 36.432 -35.185 -46.201 1.00 80.75 887 ASP A CA 1
ATOM 6991 C C . ASP A 1 887 ? 37.609 -34.216 -46.081 1.00 80.75 887 ASP A C 1
ATOM 6993 O O . ASP A 1 887 ? 38.759 -34.672 -46.068 1.00 80.75 887 ASP A O 1
ATOM 6997 N N . MET A 1 888 ? 37.350 -32.931 -45.823 1.00 81.25 888 MET A N 1
ATOM 6998 C CA . MET A 1 888 ? 38.381 -31.931 -45.500 1.00 81.25 888 MET A CA 1
ATOM 6999 C C . MET A 1 888 ? 39.246 -32.311 -44.277 1.00 81.25 888 MET A C 1
ATOM 7001 O O . MET A 1 888 ? 40.398 -31.882 -44.141 1.00 81.25 888 MET A O 1
ATOM 7005 N N . LEU A 1 889 ? 38.721 -33.150 -43.375 1.00 84.00 889 LEU A N 1
ATOM 7006 C CA . LEU A 1 889 ? 39.446 -33.657 -42.209 1.00 84.00 889 LEU A CA 1
ATOM 7007 C C . LEU A 1 889 ? 40.365 -34.839 -42.559 1.00 84.00 889 LEU A C 1
ATOM 7009 O O . LEU A 1 889 ? 39.986 -35.783 -43.254 1.00 84.00 889 LEU A O 1
ATOM 7013 N N . ARG A 1 890 ? 41.563 -34.888 -41.959 1.00 83.81 890 ARG A N 1
ATOM 7014 C CA . ARG A 1 890 ? 42.453 -36.063 -42.062 1.00 83.81 890 ARG A CA 1
ATOM 7015 C C . ARG A 1 890 ? 41.797 -37.302 -41.436 1.00 83.81 890 ARG A C 1
ATOM 7017 O O . ARG A 1 890 ? 41.159 -37.206 -40.392 1.00 83.81 890 ARG A O 1
ATOM 7024 N N . LYS A 1 891 ? 42.054 -38.496 -41.987 1.00 80.94 891 LYS A N 1
ATOM 7025 C CA . LYS A 1 891 ? 41.490 -39.797 -41.540 1.00 80.94 891 LYS A CA 1
ATOM 7026 C C . LYS A 1 891 ? 41.548 -40.048 -40.020 1.00 80.94 891 LYS A C 1
ATOM 7028 O O . LYS A 1 891 ? 40.606 -40.589 -39.452 1.00 80.94 891 LYS A O 1
ATOM 7033 N N . ARG A 1 892 ? 42.626 -39.618 -39.349 1.00 82.44 892 ARG A N 1
ATOM 7034 C CA . ARG A 1 892 ? 42.802 -39.699 -37.879 1.00 82.44 892 ARG A CA 1
ATOM 7035 C C . ARG A 1 892 ? 41.815 -38.836 -37.070 1.00 82.44 892 ARG A C 1
ATOM 7037 O O . ARG A 1 892 ? 41.600 -39.093 -35.890 1.00 82.44 892 ARG A O 1
ATOM 7044 N N . ASP A 1 893 ? 41.238 -37.813 -37.694 1.00 82.00 893 ASP A N 1
ATOM 7045 C CA . ASP A 1 893 ? 40.487 -36.741 -37.042 1.00 82.00 893 ASP A CA 1
ATOM 7046 C C . ASP A 1 893 ? 38.968 -36.851 -37.285 1.00 82.00 893 ASP A C 1
ATOM 7048 O O . ASP A 1 893 ? 38.201 -36.372 -36.447 1.00 82.00 893 ASP A O 1
ATOM 7052 N N . ARG A 1 894 ? 38.535 -37.587 -38.323 1.00 80.19 894 ARG A N 1
ATOM 7053 C CA . ARG A 1 894 ? 37.123 -37.847 -38.699 1.00 80.19 894 ARG A CA 1
ATOM 7054 C C . ARG A 1 894 ? 36.285 -38.546 -37.611 1.00 80.19 894 ARG A C 1
ATOM 7056 O O . ARG A 1 894 ? 35.098 -38.282 -37.478 1.00 80.19 894 ARG A O 1
ATOM 7063 N N . GLY A 1 895 ? 36.880 -39.407 -36.783 1.00 81.06 895 GLY A N 1
ATOM 7064 C CA . GLY A 1 895 ? 36.128 -40.197 -35.791 1.00 81.06 895 GLY A CA 1
ATOM 7065 C C . GLY A 1 895 ? 35.315 -41.346 -36.413 1.00 81.06 895 GLY A C 1
ATOM 7066 O O . GLY A 1 895 ? 35.307 -41.524 -37.629 1.00 81.06 895 GLY A O 1
ATOM 7067 N N . LYS A 1 896 ? 34.678 -42.182 -35.578 1.00 76.94 896 LYS A N 1
ATOM 7068 C CA . LYS A 1 896 ? 34.071 -43.452 -36.032 1.00 76.94 896 LYS A CA 1
ATOM 7069 C C . LYS A 1 896 ? 32.865 -43.246 -36.954 1.00 76.94 896 LYS A C 1
ATOM 7071 O O . LYS A 1 896 ? 32.868 -43.773 -38.058 1.00 76.94 896 LYS A O 1
ATOM 7076 N N . GLU A 1 897 ? 31.880 -42.466 -36.517 1.00 73.06 897 GLU A N 1
ATOM 7077 C CA . GLU A 1 897 ? 30.600 -42.283 -37.220 1.00 73.06 897 GLU A CA 1
ATOM 7078 C C . GLU A 1 897 ? 30.783 -41.614 -38.591 1.00 73.06 897 GLU A C 1
ATOM 7080 O O . GLU A 1 897 ? 30.351 -42.171 -39.595 1.00 73.06 897 GLU A O 1
ATOM 7085 N N . ALA A 1 898 ? 31.534 -40.511 -38.679 1.00 69.06 898 ALA A N 1
ATOM 7086 C CA . ALA A 1 898 ? 31.806 -39.852 -39.961 1.00 69.06 898 ALA A CA 1
ATOM 7087 C C . ALA A 1 898 ? 32.635 -40.725 -40.929 1.00 69.06 898 ALA A C 1
ATOM 7089 O O . ALA A 1 898 ? 32.409 -40.705 -42.136 1.00 69.06 898 ALA A O 1
ATOM 7090 N N . THR A 1 899 ? 33.559 -41.550 -40.414 1.00 74.50 899 THR A N 1
ATOM 7091 C CA . THR A 1 899 ? 34.314 -42.510 -41.248 1.00 74.50 899 THR A CA 1
ATOM 7092 C C . THR A 1 899 ? 33.424 -43.636 -41.786 1.00 74.50 899 THR A C 1
ATOM 7094 O O . THR A 1 899 ? 33.720 -44.188 -42.845 1.00 74.50 899 THR A O 1
ATOM 7097 N N . ILE A 1 900 ? 32.349 -43.992 -41.076 1.00 74.50 900 ILE A N 1
ATOM 7098 C CA . ILE A 1 900 ? 31.345 -44.953 -41.549 1.00 74.50 900 ILE A CA 1
ATOM 7099 C C . ILE A 1 900 ? 30.438 -44.280 -42.588 1.00 74.50 900 ILE A C 1
ATOM 7101 O O . ILE A 1 900 ? 30.313 -44.815 -43.684 1.00 74.50 900 ILE A O 1
ATOM 7105 N N . GLY A 1 901 ? 29.912 -43.082 -42.300 1.00 70.06 901 GLY A N 1
ATOM 7106 C CA . GLY A 1 901 ? 29.023 -42.331 -43.200 1.00 70.06 901 GLY A CA 1
ATOM 7107 C C . GLY A 1 901 ? 29.622 -42.035 -44.581 1.00 70.06 901 GLY A C 1
ATOM 7108 O O . GLY A 1 901 ? 28.939 -42.183 -45.594 1.00 70.06 901 GLY A O 1
ATOM 7109 N N . LEU A 1 902 ? 30.919 -41.706 -44.631 1.00 70.69 902 LEU A N 1
ATOM 7110 C CA . LEU A 1 902 ? 31.662 -41.540 -45.887 1.00 70.69 902 LEU A CA 1
ATOM 7111 C C . LEU A 1 902 ? 31.837 -42.856 -46.658 1.00 70.69 902 LEU A C 1
ATOM 7113 O O . LEU A 1 902 ? 31.755 -42.874 -47.881 1.00 70.69 902 LEU A O 1
ATOM 7117 N N . LYS A 1 903 ? 32.050 -43.978 -45.960 1.00 68.94 903 LYS A N 1
ATOM 7118 C CA . LYS A 1 903 ? 32.169 -45.300 -46.598 1.00 68.94 903 LYS A CA 1
ATOM 7119 C C . LYS A 1 903 ? 30.843 -45.831 -47.140 1.00 68.94 903 LYS A C 1
ATOM 7121 O O . LYS A 1 903 ? 30.867 -46.621 -48.075 1.00 68.94 903 LYS A O 1
ATOM 7126 N N . SER A 1 904 ? 29.716 -45.432 -46.554 1.00 65.25 904 SER A N 1
ATOM 7127 C CA . SER A 1 904 ? 28.374 -45.789 -47.029 1.00 65.25 904 SER A CA 1
ATOM 7128 C C . SER A 1 904 ? 27.830 -44.847 -48.111 1.00 65.25 904 SER A C 1
ATOM 7130 O O . SER A 1 904 ? 26.700 -45.036 -48.540 1.00 65.25 904 SER A O 1
ATOM 7132 N N . GLY A 1 905 ? 28.581 -43.817 -48.528 1.00 60.19 905 GLY A N 1
ATOM 7133 C CA . GLY A 1 905 ? 28.151 -42.852 -49.553 1.00 60.19 905 GLY A CA 1
ATOM 7134 C C . GLY A 1 905 ? 26.996 -41.924 -49.143 1.00 60.19 905 GLY A C 1
ATOM 7135 O O . GLY A 1 905 ? 26.508 -41.159 -49.970 1.00 60.19 905 GLY A O 1
ATOM 7136 N N . GLY A 1 906 ? 26.567 -41.976 -47.877 1.00 57.12 906 GLY A N 1
ATOM 7137 C CA . GLY A 1 906 ? 25.371 -41.297 -47.357 1.00 57.12 906 GLY A CA 1
ATOM 7138 C C . GLY A 1 906 ? 25.602 -39.879 -46.825 1.00 57.12 906 GLY A C 1
ATOM 7139 O O . GLY A 1 906 ? 24.699 -39.301 -46.235 1.00 57.12 906 GLY A O 1
ATOM 7140 N N . ARG A 1 907 ? 26.809 -39.324 -46.982 1.00 57.09 907 ARG A N 1
ATOM 7141 C CA . ARG A 1 907 ? 27.117 -37.912 -46.708 1.00 57.09 907 ARG A CA 1
ATOM 7142 C C . ARG A 1 907 ? 27.956 -37.363 -47.854 1.00 57.09 907 ARG A C 1
ATOM 7144 O O . ARG A 1 907 ? 29.117 -37.742 -47.988 1.00 57.09 907 ARG A O 1
ATOM 7151 N N . LYS A 1 908 ? 27.352 -36.506 -48.673 1.00 58.97 908 LYS A N 1
ATOM 7152 C CA . LYS A 1 908 ? 28.036 -35.677 -49.674 1.00 58.97 908 LYS A CA 1
ATOM 7153 C C . LYS A 1 908 ? 28.235 -34.281 -49.087 1.00 58.97 908 LYS A C 1
ATOM 7155 O O . LYS A 1 908 ? 27.462 -33.875 -48.225 1.00 58.97 908 LYS A O 1
ATOM 7160 N N . GLU A 1 909 ? 29.265 -33.570 -49.530 1.00 62.28 909 GLU A N 1
ATOM 7161 C CA . GLU A 1 909 ? 29.424 -32.157 -49.174 1.00 62.28 909 GLU A CA 1
ATOM 7162 C C . GLU A 1 909 ? 28.301 -31.340 -49.846 1.00 62.28 909 GLU A C 1
ATOM 7164 O O . GLU A 1 909 ? 28.063 -31.544 -51.043 1.00 62.28 909 GLU A O 1
ATOM 7169 N N . PRO A 1 910 ? 27.597 -30.459 -49.108 1.00 64.69 910 PRO A N 1
ATOM 7170 C CA . PRO A 1 910 ? 26.502 -29.667 -49.660 1.00 64.69 910 PRO A CA 1
ATOM 7171 C C . PRO A 1 910 ? 27.038 -28.662 -50.680 1.00 64.69 910 PRO A C 1
ATOM 7173 O O . PRO A 1 910 ? 28.050 -27.996 -50.445 1.00 64.69 910 PRO A O 1
ATOM 7176 N N . ARG A 1 911 ? 26.364 -28.531 -51.820 1.00 72.31 911 ARG A N 1
ATOM 7177 C CA . ARG A 1 911 ? 26.716 -27.551 -52.852 1.00 72.31 911 ARG A CA 1
ATOM 7178 C C . ARG A 1 911 ? 26.254 -26.153 -52.445 1.00 72.31 911 ARG A C 1
ATOM 7180 O O . ARG A 1 911 ? 25.283 -25.980 -51.712 1.00 72.31 911 ARG A O 1
ATOM 7187 N N . PHE A 1 912 ? 26.932 -25.126 -52.956 1.00 76.06 912 PHE A N 1
ATOM 7188 C CA . PHE A 1 912 ? 26.482 -23.748 -52.764 1.00 76.06 912 PHE A CA 1
ATOM 7189 C C . PHE A 1 912 ? 25.077 -23.564 -53.364 1.00 76.06 912 PHE A C 1
ATOM 7191 O O . PHE A 1 912 ? 24.861 -23.882 -54.532 1.00 76.06 912 PHE A O 1
ATOM 7198 N N . GLY A 1 913 ? 24.133 -23.076 -52.555 1.00 64.44 913 GLY A N 1
ATOM 7199 C CA . GLY A 1 913 ? 22.721 -22.942 -52.934 1.00 64.44 913 GLY A CA 1
ATOM 7200 C C . GLY A 1 913 ? 21.868 -24.213 -52.794 1.00 64.44 913 GLY A C 1
ATOM 7201 O O . GLY A 1 913 ? 20.684 -24.163 -53.109 1.00 64.44 913 GLY A O 1
ATOM 7202 N N . GLU A 1 914 ? 22.417 -25.333 -52.312 1.00 67.56 914 GLU A N 1
ATOM 7203 C CA . GLU A 1 914 ? 21.634 -26.538 -52.002 1.00 67.56 914 GLU A CA 1
ATOM 7204 C C . GLU A 1 914 ? 20.818 -26.313 -50.716 1.00 67.56 914 GLU A C 1
ATOM 7206 O O . GLU A 1 914 ? 21.372 -26.015 -49.655 1.00 67.56 914 GLU A O 1
ATOM 7211 N N . VAL A 1 915 ? 19.490 -26.402 -50.824 1.00 59.91 915 VAL A N 1
ATOM 7212 C CA . VAL A 1 915 ? 18.547 -26.221 -49.709 1.00 59.91 915 VAL A CA 1
ATOM 7213 C C . VAL A 1 915 ? 18.033 -27.594 -49.287 1.00 59.91 915 VAL A C 1
ATOM 7215 O O . VAL A 1 915 ? 17.420 -28.294 -50.091 1.00 59.91 915 VAL A O 1
ATOM 7218 N N . GLU A 1 916 ? 18.276 -27.981 -48.034 1.00 58.50 916 GLU A N 1
ATOM 7219 C CA . GLU A 1 916 ? 17.679 -29.190 -47.456 1.00 58.50 916 GLU A CA 1
ATOM 7220 C C . GLU A 1 916 ? 16.149 -29.042 -47.400 1.00 58.50 916 GLU A C 1
ATOM 7222 O O . GLU A 1 916 ? 15.625 -27.987 -47.032 1.00 58.50 916 GLU A O 1
ATOM 7227 N N . GLY A 1 917 ? 15.424 -30.094 -47.793 1.00 50.84 917 GLY A N 1
ATOM 7228 C CA . GLY A 1 917 ? 13.962 -30.096 -47.781 1.00 50.84 917 GLY A CA 1
ATOM 7229 C C . GLY A 1 917 ? 13.419 -29.930 -46.362 1.00 50.84 917 GLY A C 1
ATOM 7230 O O . GLY A 1 917 ? 13.848 -30.626 -45.445 1.00 50.84 917 GLY A O 1
ATOM 7231 N N . GLY A 1 918 ? 12.474 -29.006 -46.176 1.00 47.03 918 GLY A N 1
ATOM 7232 C CA . GLY A 1 918 ? 11.878 -28.737 -44.870 1.00 47.03 918 GLY A CA 1
ATOM 7233 C C . GLY A 1 918 ? 10.961 -29.868 -44.407 1.00 47.03 918 GLY A C 1
ATOM 7234 O O . GLY A 1 918 ? 9.782 -29.885 -44.751 1.00 47.03 918 GLY A O 1
ATOM 7235 N N . GLU A 1 919 ? 11.483 -30.787 -43.598 1.00 54.91 919 GLU A N 1
ATOM 7236 C CA . GLU A 1 919 ? 10.678 -31.791 -42.900 1.00 54.91 919 GLU A CA 1
ATOM 7237 C C . GLU A 1 919 ? 10.081 -31.210 -41.609 1.00 54.91 919 GLU A C 1
ATOM 7239 O O . GLU A 1 919 ? 10.762 -30.533 -40.833 1.00 54.91 919 GLU A O 1
ATOM 7244 N N . ILE A 1 920 ? 8.801 -31.493 -41.338 1.00 61.16 920 ILE A N 1
ATOM 7245 C CA . ILE A 1 920 ? 8.191 -31.139 -40.051 1.00 61.16 920 ILE A CA 1
ATOM 7246 C C . ILE A 1 920 ? 8.734 -32.111 -39.001 1.00 61.16 920 ILE A C 1
ATOM 7248 O O . ILE A 1 920 ? 8.294 -33.256 -38.883 1.00 61.16 920 ILE A O 1
ATOM 7252 N N . GLU A 1 921 ? 9.707 -31.631 -38.230 1.00 55.25 921 GLU A N 1
ATOM 7253 C CA . GLU A 1 921 ? 10.336 -32.363 -37.134 1.00 55.25 921 GLU A CA 1
ATOM 7254 C C . GLU A 1 921 ? 9.274 -33.051 -36.250 1.00 55.25 921 GLU A C 1
ATOM 7256 O O . GLU A 1 921 ? 8.303 -32.418 -35.831 1.00 55.25 921 GLU A O 1
ATOM 7261 N N . GLY A 1 922 ? 9.453 -34.339 -35.946 1.00 60.38 922 GLY A N 1
ATOM 7262 C CA . GLY A 1 922 ? 8.543 -35.111 -35.091 1.00 60.38 922 GLY A CA 1
ATOM 7263 C C . GLY A 1 922 ? 7.320 -35.729 -35.783 1.00 60.38 922 GLY A C 1
ATOM 7264 O O . GLY A 1 922 ? 6.524 -36.358 -35.088 1.00 60.38 922 GLY A O 1
ATOM 7265 N N . LEU A 1 923 ? 7.174 -35.619 -37.110 1.00 71.06 923 LEU A N 1
ATOM 7266 C CA . LEU A 1 923 ? 6.141 -36.346 -37.867 1.00 71.06 923 LEU A CA 1
ATOM 7267 C C . LEU A 1 923 ? 6.197 -37.868 -37.673 1.00 71.06 923 LEU A C 1
ATOM 7269 O O . LEU A 1 923 ? 5.151 -38.495 -37.517 1.00 71.06 923 LEU A O 1
ATOM 7273 N N . GLU A 1 924 ? 7.399 -38.448 -37.602 1.00 69.31 924 GLU A N 1
ATOM 7274 C CA . GLU A 1 924 ? 7.606 -39.882 -37.338 1.00 69.31 924 GLU A CA 1
ATOM 7275 C C . GLU A 1 924 ? 6.885 -40.340 -36.056 1.00 69.31 924 GLU A C 1
ATOM 7277 O O . GLU A 1 924 ? 6.252 -41.392 -36.036 1.00 69.31 924 GLU A O 1
ATOM 7282 N N . LEU A 1 925 ? 6.893 -39.512 -35.000 1.00 74.75 925 LEU A N 1
ATOM 7283 C CA . LEU A 1 925 ? 6.223 -39.813 -33.727 1.00 74.75 925 LEU A CA 1
ATOM 7284 C C . LEU A 1 925 ? 4.694 -39.844 -33.875 1.00 74.75 925 LEU A C 1
ATOM 7286 O O . LEU A 1 925 ? 4.019 -40.612 -33.188 1.00 74.75 925 LEU A O 1
ATOM 7290 N N . LEU A 1 926 ? 4.137 -39.005 -34.756 1.00 75.12 926 LEU A N 1
ATOM 7291 C CA . LEU A 1 926 ? 2.706 -38.990 -35.060 1.00 75.12 926 LEU A CA 1
ATOM 7292 C C . LEU A 1 926 ? 2.315 -40.211 -35.909 1.00 75.12 926 LEU A C 1
ATOM 7294 O O . LEU A 1 926 ? 1.259 -40.800 -35.677 1.00 75.12 926 LEU A O 1
ATOM 7298 N N . GLU A 1 927 ? 3.173 -40.621 -36.847 1.00 77.81 927 GLU A N 1
ATOM 7299 C CA . GLU A 1 927 ? 2.997 -41.827 -37.667 1.00 77.81 927 GLU A CA 1
ATOM 7300 C C . GLU A 1 927 ? 3.043 -43.104 -36.804 1.00 77.81 927 GLU A C 1
ATOM 7302 O O . GLU A 1 927 ? 2.119 -43.921 -36.872 1.00 77.81 927 GLU A O 1
ATOM 7307 N N . GLU A 1 928 ? 4.029 -43.223 -35.902 1.00 77.38 928 GLU A N 1
ATOM 7308 C CA . GLU A 1 928 ? 4.107 -44.290 -34.892 1.00 77.38 928 GLU A CA 1
ATOM 7309 C C . GLU A 1 928 ? 2.864 -44.307 -33.984 1.00 77.38 928 GLU A C 1
ATOM 7311 O O . GLU A 1 928 ? 2.253 -45.361 -33.780 1.00 77.38 928 GLU A O 1
ATOM 7316 N N . TRP A 1 929 ? 2.424 -43.144 -33.485 1.00 78.56 929 TRP A N 1
ATOM 7317 C CA . TRP A 1 929 ? 1.238 -43.053 -32.629 1.00 78.56 929 TRP A CA 1
ATOM 7318 C C . TRP A 1 929 ? -0.048 -43.477 -33.357 1.00 78.56 929 TRP A C 1
ATOM 7320 O O . TRP A 1 929 ? -0.823 -44.267 -32.812 1.00 78.56 929 TRP A O 1
ATOM 7330 N N . LYS A 1 930 ? -0.264 -43.029 -34.604 1.00 78.00 930 LYS A N 1
ATOM 7331 C CA . LYS A 1 930 ? -1.415 -43.449 -35.428 1.00 78.00 930 LYS A CA 1
ATOM 7332 C C . LYS A 1 930 ? -1.356 -44.934 -35.805 1.00 78.00 930 LYS A C 1
ATOM 7334 O O . LYS A 1 930 ? -2.400 -45.570 -35.963 1.00 78.00 930 LYS A O 1
ATOM 7339 N N . ALA A 1 931 ? -0.167 -45.519 -35.952 1.00 76.38 931 ALA A N 1
ATOM 7340 C CA . ALA A 1 931 ? -0.014 -46.963 -36.130 1.00 76.38 931 ALA A CA 1
ATOM 7341 C C . ALA A 1 931 ? -0.382 -47.742 -34.851 1.00 76.38 931 ALA A C 1
ATOM 7343 O O . ALA A 1 931 ? -1.092 -48.744 -34.926 1.00 76.38 931 ALA A O 1
ATOM 7344 N N . GLU A 1 932 ? 0.023 -47.259 -33.672 1.00 75.94 932 GLU A N 1
ATOM 7345 C CA . GLU A 1 932 ? -0.302 -47.889 -32.386 1.00 75.94 932 GLU A CA 1
ATOM 7346 C C . GLU A 1 932 ? -1.800 -47.793 -32.037 1.00 75.94 932 GLU A C 1
ATOM 7348 O O . GLU A 1 932 ? -2.364 -48.771 -31.547 1.00 75.94 932 GLU A O 1
ATOM 7353 N N . GLN A 1 933 ? -2.481 -46.680 -32.353 1.00 73.62 933 GLN A N 1
ATOM 7354 C CA . GLN A 1 933 ? -3.947 -46.594 -32.216 1.00 73.62 933 GLN A CA 1
ATOM 7355 C C . GLN A 1 933 ? -4.664 -47.604 -33.122 1.00 73.62 933 GLN A C 1
ATOM 7357 O O . GLN A 1 933 ? -5.528 -48.342 -32.653 1.00 73.62 933 GLN A O 1
ATOM 7362 N N . ARG A 1 934 ? -4.261 -47.713 -34.398 1.00 73.12 934 ARG A N 1
ATOM 7363 C CA . ARG A 1 934 ? -4.818 -48.715 -35.325 1.00 73.12 934 ARG A CA 1
ATOM 7364 C C . ARG A 1 934 ? -4.564 -50.150 -34.856 1.00 73.12 934 ARG A C 1
ATOM 7366 O O . ARG A 1 934 ? -5.426 -51.003 -35.048 1.00 73.12 934 ARG A O 1
ATOM 7373 N N . ARG A 1 935 ? -3.424 -50.424 -34.208 1.00 71.69 935 ARG A N 1
ATOM 7374 C CA . ARG A 1 935 ? -3.160 -51.738 -33.600 1.00 71.69 935 ARG A CA 1
ATOM 7375 C C . ARG A 1 935 ? -4.111 -52.017 -32.433 1.00 71.69 935 ARG A C 1
ATOM 7377 O O . ARG A 1 935 ? -4.711 -53.082 -32.410 1.00 71.69 935 ARG A O 1
ATOM 7384 N N . LYS A 1 936 ? -4.330 -51.047 -31.539 1.00 68.81 936 LYS A N 1
ATOM 7385 C CA . LYS A 1 936 ? -5.275 -51.184 -30.416 1.00 68.81 936 LYS A CA 1
ATOM 7386 C C . LYS A 1 936 ? -6.728 -51.352 -30.856 1.00 68.81 936 LYS A C 1
ATOM 7388 O O . LYS A 1 936 ? -7.391 -52.244 -30.352 1.00 68.81 936 LYS A O 1
ATOM 7393 N N . ARG A 1 937 ? -7.201 -50.581 -31.844 1.00 64.25 937 ARG A N 1
ATOM 7394 C CA . ARG A 1 937 ? -8.569 -50.723 -32.389 1.00 64.25 937 ARG A CA 1
ATOM 7395 C C . ARG A 1 937 ? -8.788 -52.101 -33.041 1.00 64.25 937 ARG A C 1
ATOM 7397 O O . ARG A 1 937 ? -9.905 -52.602 -33.046 1.00 64.25 937 ARG A O 1
ATOM 7404 N N . ARG A 1 938 ? -7.722 -52.738 -33.556 1.00 64.75 938 ARG A N 1
ATOM 7405 C CA . ARG A 1 938 ? -7.738 -54.141 -34.020 1.00 64.75 938 ARG A CA 1
ATOM 7406 C C . ARG A 1 938 ? -7.706 -55.147 -32.867 1.00 64.75 938 ARG A C 1
ATOM 7408 O O . ARG A 1 938 ? -8.476 -56.094 -32.904 1.00 64.75 938 ARG A O 1
ATOM 7415 N N . GLU A 1 939 ? -6.872 -54.923 -31.850 1.00 59.56 939 GLU A N 1
ATOM 7416 C CA . GLU A 1 939 ? -6.828 -55.743 -30.625 1.00 59.56 939 GLU A CA 1
ATOM 7417 C C . GLU A 1 939 ? -8.202 -55.746 -29.907 1.00 59.56 939 GLU A C 1
ATOM 7419 O O . GLU A 1 939 ? -8.673 -56.805 -29.510 1.00 59.56 939 GLU A O 1
ATOM 7424 N N . GLU A 1 940 ? -8.899 -54.603 -29.836 1.00 53.19 940 GLU A N 1
ATOM 7425 C CA . GLU A 1 940 ? -10.263 -54.490 -29.284 1.00 53.19 940 GLU A CA 1
ATOM 7426 C C . GLU A 1 940 ? -11.344 -55.112 -30.197 1.00 53.19 940 GLU A C 1
ATOM 7428 O O . GLU A 1 940 ? -12.278 -55.734 -29.691 1.00 53.19 940 GLU A O 1
ATOM 7433 N N . LYS A 1 941 ? -11.219 -55.017 -31.535 1.00 50.50 941 LYS A N 1
ATOM 7434 C CA . LYS A 1 941 ? -12.123 -55.713 -32.483 1.00 50.50 941 LYS A CA 1
ATOM 7435 C C . LYS A 1 941 ? -11.936 -57.247 -32.472 1.00 50.50 941 LYS A C 1
ATOM 7437 O O . LYS A 1 941 ? -12.882 -57.957 -32.801 1.00 50.50 941 LYS A O 1
ATOM 7442 N N . ASP A 1 942 ? -10.775 -57.776 -32.073 1.00 49.69 942 ASP A N 1
ATOM 7443 C CA . ASP A 1 942 ? -10.544 -59.229 -31.941 1.00 49.69 942 ASP A CA 1
ATOM 7444 C C . ASP A 1 942 ? -11.076 -59.830 -30.619 1.00 49.69 942 ASP A C 1
ATOM 7446 O O . ASP A 1 942 ? -11.329 -61.033 -30.573 1.00 49.69 942 ASP A O 1
ATOM 7450 N N . GLU A 1 943 ? -11.336 -59.032 -29.572 1.00 48.12 943 GLU A N 1
ATOM 7451 C CA . GLU A 1 943 ? -12.031 -59.501 -28.350 1.00 48.12 943 GLU A CA 1
ATOM 7452 C C . GLU A 1 943 ? -13.570 -59.587 -28.510 1.00 48.12 943 GLU A C 1
ATOM 7454 O O . GLU A 1 943 ? -14.258 -60.058 -27.603 1.00 48.12 943 GLU A O 1
ATOM 7459 N N . LEU A 1 944 ? -14.120 -59.172 -29.661 1.00 49.16 944 LEU A N 1
ATOM 7460 C CA . LEU A 1 944 ? -15.565 -59.052 -29.930 1.00 49.16 944 LEU A CA 1
ATOM 7461 C C . LEU A 1 944 ? -16.077 -59.910 -31.107 1.00 49.16 944 LEU A C 1
ATOM 7463 O O . LEU A 1 944 ? -17.158 -59.660 -31.637 1.00 49.16 944 LEU A O 1
ATOM 7467 N N . LYS A 1 945 ? -15.334 -60.948 -31.514 1.00 42.00 945 LYS A N 1
ATOM 7468 C CA . LYS A 1 945 ? -15.744 -61.854 -32.601 1.00 42.00 945 LYS A CA 1
ATOM 7469 C C . LYS A 1 945 ? -16.539 -63.067 -32.118 1.00 42.00 945 LYS A C 1
ATOM 7471 O O . LYS A 1 945 ? -15.952 -64.086 -31.766 1.00 42.00 945 LYS A O 1
ATOM 7476 N N . ASP A 1 946 ? -17.860 -62.982 -32.254 1.00 38.53 946 ASP A N 1
ATOM 7477 C CA . ASP A 1 946 ? -18.658 -64.112 -32.749 1.00 38.53 946 ASP A CA 1
ATOM 7478 C C . ASP A 1 946 ? -19.912 -63.590 -33.487 1.00 38.53 946 ASP A C 1
ATOM 7480 O O . ASP A 1 946 ? -20.876 -63.157 -32.857 1.00 38.53 946 ASP A O 1
ATOM 7484 N N . GLY A 1 947 ? -19.883 -63.598 -34.830 1.00 35.66 947 GLY A N 1
ATOM 7485 C CA . GLY A 1 947 ? -21.055 -63.341 -35.687 1.00 35.66 947 GLY A CA 1
ATOM 7486 C C . GLY A 1 947 ? -21.042 -62.091 -36.591 1.00 35.66 947 GLY A C 1
ATOM 7487 O O . GLY A 1 947 ? -21.443 -61.017 -36.160 1.00 35.66 947 GLY A O 1
ATOM 7488 N N . LEU A 1 948 ? -20.764 -62.330 -37.883 1.00 33.44 948 LEU A N 1
ATOM 7489 C CA . LEU A 1 948 ? -21.214 -61.590 -39.086 1.00 33.44 948 LEU A CA 1
ATOM 7490 C C . LEU A 1 948 ? -20.532 -60.258 -39.487 1.00 33.44 948 LEU A C 1
ATOM 7492 O O . LEU A 1 948 ? -20.887 -59.178 -39.033 1.00 33.44 948 LEU A O 1
ATOM 7496 N N . ASP A 1 949 ? -19.614 -60.423 -40.444 1.00 33.59 949 ASP A N 1
ATOM 7497 C CA . ASP A 1 949 ? -19.469 -59.765 -41.756 1.00 33.59 949 ASP A CA 1
ATOM 7498 C C . ASP A 1 949 ? -19.390 -58.232 -41.933 1.00 33.59 949 ASP A C 1
ATOM 7500 O O . ASP A 1 949 ? -20.153 -57.417 -41.427 1.00 33.59 949 ASP A O 1
ATOM 7504 N N . GLU A 1 950 ? -18.413 -57.892 -42.772 1.00 41.22 950 GLU A N 1
ATOM 7505 C CA . GLU A 1 950 ? -17.843 -56.592 -43.110 1.00 41.22 950 GLU A CA 1
ATOM 7506 C C . GLU A 1 950 ? -18.801 -55.622 -43.830 1.00 41.22 950 GLU A C 1
ATOM 7508 O O . GLU A 1 950 ? -19.293 -55.909 -44.921 1.00 41.22 950 GLU A O 1
ATOM 7513 N N . GLN A 1 951 ? -18.908 -54.394 -43.309 1.00 31.20 951 GLN A N 1
ATOM 7514 C CA . GLN A 1 951 ? -19.018 -53.184 -44.131 1.00 31.20 951 GLN A CA 1
ATOM 7515 C C . GLN A 1 951 ? -18.010 -52.136 -43.636 1.00 31.20 951 GLN A C 1
ATOM 7517 O O . GLN A 1 951 ? -17.933 -51.836 -42.443 1.00 31.20 951 GLN A O 1
ATOM 7522 N N . GLU A 1 952 ? -17.197 -51.614 -44.557 1.00 38.22 952 GLU A N 1
ATOM 7523 C CA . GLU A 1 952 ? -16.247 -50.527 -44.302 1.00 38.22 952 GLU A CA 1
ATOM 7524 C C . GLU A 1 952 ? -16.957 -49.168 -44.417 1.00 38.22 952 GLU A C 1
ATOM 7526 O O . GLU A 1 952 ? -16.944 -48.540 -45.471 1.00 38.22 952 GLU A O 1
ATOM 7531 N N . GLU A 1 953 ? -17.540 -48.694 -43.316 1.00 34.56 953 GLU A N 1
ATOM 7532 C CA . GLU A 1 953 ? -17.910 -47.284 -43.131 1.00 34.56 953 GLU A CA 1
ATOM 7533 C C . GLU A 1 953 ? -17.141 -46.741 -41.915 1.00 34.56 953 GLU A C 1
ATOM 7535 O O . GLU A 1 953 ? -17.533 -46.932 -40.767 1.00 34.56 953 GLU A O 1
ATOM 7540 N N . GLU A 1 954 ? -15.974 -46.128 -42.150 1.00 37.25 954 GLU A N 1
ATOM 7541 C CA . GLU A 1 954 ? -15.122 -45.570 -41.081 1.00 37.25 954 GLU A CA 1
ATOM 7542 C C . GLU A 1 954 ? -14.459 -44.233 -41.507 1.00 37.25 954 GLU A C 1
ATOM 7544 O O . GLU A 1 954 ? -13.321 -43.967 -41.127 1.00 37.25 954 GLU A O 1
ATOM 7549 N N . ASP A 1 955 ? -15.168 -43.392 -42.286 1.00 36.50 955 ASP A N 1
ATOM 7550 C CA . ASP A 1 955 ? -14.686 -42.072 -42.766 1.00 36.50 955 ASP A CA 1
ATOM 7551 C C . ASP A 1 955 ? -15.617 -40.858 -42.472 1.00 36.50 955 ASP A C 1
ATOM 7553 O O . ASP A 1 955 ? -15.197 -39.720 -42.691 1.00 36.50 955 ASP A O 1
ATOM 7557 N N . GLU A 1 956 ? -16.832 -41.033 -41.921 1.00 37.47 956 GLU A N 1
ATOM 7558 C CA . GLU A 1 956 ? -17.732 -39.897 -41.586 1.00 37.47 956 GLU A CA 1
ATOM 7559 C C . GLU A 1 956 ? -17.706 -39.461 -40.101 1.00 37.47 956 GLU A C 1
ATOM 7561 O O . GLU A 1 956 ? -17.955 -38.293 -39.797 1.00 37.47 956 GLU A O 1
ATOM 7566 N N . GLU A 1 957 ? -17.334 -40.334 -39.154 1.00 38.94 957 GLU A N 1
ATOM 7567 C CA . GLU A 1 957 ? -17.424 -40.027 -37.709 1.00 38.94 957 GLU A CA 1
ATOM 7568 C C . GLU A 1 957 ? -16.408 -38.975 -37.195 1.00 38.94 957 GLU A C 1
ATOM 7570 O O . GLU A 1 957 ? -16.651 -38.351 -36.163 1.00 38.94 957 GLU A O 1
ATOM 7575 N N . ASP A 1 958 ? -15.285 -38.733 -37.888 1.00 42.66 958 ASP A N 1
ATOM 7576 C CA . ASP A 1 958 ? -14.225 -37.803 -37.424 1.00 42.66 958 ASP A CA 1
ATOM 7577 C C . ASP A 1 958 ? -14.566 -36.316 -37.679 1.00 42.66 958 ASP A C 1
ATOM 7579 O O . ASP A 1 958 ? -13.980 -35.422 -37.066 1.00 42.66 958 ASP A O 1
ATOM 7583 N N . TRP A 1 959 ? -15.556 -36.031 -38.538 1.00 36.41 959 TRP A N 1
ATOM 7584 C CA . TRP A 1 959 ? -16.102 -34.676 -38.725 1.00 36.41 959 TRP A CA 1
ATOM 7585 C C . TRP A 1 959 ? -17.216 -34.340 -37.723 1.00 36.41 959 TRP A C 1
ATOM 7587 O O . TRP A 1 959 ? -17.385 -33.174 -37.375 1.00 36.41 959 TRP A O 1
ATOM 7597 N N . GLY A 1 960 ? -17.926 -35.343 -37.192 1.00 37.16 960 GLY A N 1
ATOM 7598 C CA . GLY A 1 960 ? -19.012 -35.152 -36.219 1.00 37.16 960 GLY A CA 1
ATOM 7599 C C . GLY A 1 960 ? -18.556 -34.687 -34.828 1.00 37.16 960 GLY A C 1
ATOM 7600 O O . GLY A 1 960 ? -19.362 -34.192 -34.047 1.00 37.16 960 GLY A O 1
ATOM 7601 N N . ALA A 1 961 ? -17.262 -34.789 -34.511 1.00 38.56 961 ALA A N 1
ATOM 7602 C CA . ALA A 1 961 ? -16.695 -34.337 -33.236 1.00 38.56 961 ALA A CA 1
ATOM 7603 C C . ALA A 1 961 ? -16.474 -32.808 -33.141 1.00 38.56 961 ALA A C 1
ATOM 7605 O O . ALA A 1 961 ? -15.891 -32.338 -32.161 1.00 38.56 961 ALA A O 1
ATOM 7606 N N . TRP A 1 962 ? -16.889 -32.042 -34.157 1.00 37.25 962 TRP A N 1
ATOM 7607 C CA . TRP A 1 962 ? -16.740 -30.583 -34.216 1.00 37.25 962 TRP A CA 1
ATOM 7608 C C . TRP A 1 962 ? -17.964 -29.785 -33.746 1.00 37.25 962 TRP A C 1
ATOM 7610 O O . TRP A 1 962 ? -17.840 -28.568 -33.616 1.00 37.25 962 TRP A O 1
ATOM 7620 N N . ASP A 1 963 ? -19.097 -30.433 -33.458 1.00 31.30 963 ASP A N 1
ATOM 7621 C CA . ASP A 1 963 ? -20.343 -29.744 -33.099 1.00 31.30 963 ASP A CA 1
ATOM 7622 C C . ASP A 1 963 ? -20.693 -29.825 -31.596 1.00 31.30 963 ASP A C 1
ATOM 7624 O O . ASP A 1 963 ? -20.737 -30.898 -30.996 1.00 31.30 963 ASP A O 1
ATOM 7628 N N . VAL A 1 964 ? -21.000 -28.650 -31.032 1.00 31.00 964 VAL A N 1
ATOM 7629 C CA . VAL A 1 964 ? -21.669 -28.373 -29.740 1.00 31.00 964 VAL A CA 1
ATOM 7630 C C . VAL A 1 964 ? -20.973 -28.785 -28.418 1.00 31.00 964 VAL A C 1
ATOM 7632 O O . VAL A 1 964 ? -21.200 -29.849 -27.850 1.00 31.00 964 VAL A O 1
ATOM 7635 N N . GLU A 1 965 ? -20.306 -27.807 -27.792 1.00 29.78 965 GLU A N 1
ATOM 7636 C CA . GLU A 1 965 ? -20.747 -27.298 -26.474 1.00 29.78 965 GLU A CA 1
ATOM 7637 C C . GLU A 1 965 ? -20.782 -25.759 -26.554 1.00 29.78 965 GLU A C 1
ATOM 7639 O O . GLU A 1 965 ? -19.810 -25.070 -26.233 1.00 29.78 965 GLU A O 1
ATOM 7644 N N . GLU A 1 966 ? -21.906 -25.223 -27.035 1.00 29.86 966 GLU A N 1
ATOM 7645 C CA . GLU A 1 966 ? -22.290 -23.827 -26.810 1.00 29.86 966 GLU A CA 1
ATOM 7646 C C . GLU A 1 966 ? -22.782 -23.677 -25.358 1.00 29.86 966 GLU A C 1
ATOM 7648 O O . GLU A 1 966 ? -23.520 -24.529 -24.861 1.00 29.86 966 GLU A O 1
ATOM 7653 N N . ASP A 1 967 ? -22.382 -22.603 -24.674 1.00 26.33 967 ASP A N 1
ATOM 7654 C CA . ASP A 1 967 ? -22.953 -22.195 -23.382 1.00 26.33 967 ASP A CA 1
ATOM 7655 C C . ASP A 1 967 ? -23.272 -20.697 -23.479 1.00 26.33 967 ASP A C 1
ATOM 7657 O O . ASP A 1 967 ? -22.382 -19.863 -23.679 1.00 26.33 967 ASP A O 1
ATOM 7661 N N . ASP A 1 968 ? -24.567 -20.392 -23.453 1.00 28.83 968 ASP A N 1
ATOM 7662 C CA . ASP A 1 968 ? -25.156 -19.157 -23.970 1.00 28.83 968 ASP A CA 1
ATOM 7663 C C . ASP A 1 968 ? -24.923 -17.932 -23.067 1.00 28.83 968 ASP A C 1
ATOM 7665 O O . ASP A 1 968 ? -25.061 -17.991 -21.840 1.00 28.83 968 ASP A O 1
ATOM 7669 N N . SER A 1 969 ? -24.661 -16.770 -23.674 1.00 26.78 969 SER A N 1
ATOM 7670 C CA . SER A 1 969 ? -24.784 -15.470 -22.994 1.00 26.78 969 SER A CA 1
ATOM 7671 C C . SER A 1 969 ? -24.957 -14.330 -24.003 1.00 26.78 969 SER A C 1
ATOM 7673 O O . SER A 1 969 ? -24.000 -13.686 -24.435 1.00 26.78 969 SER A O 1
ATOM 7675 N N . ASP A 1 970 ? -26.210 -14.107 -24.385 1.00 28.94 970 ASP A N 1
ATOM 7676 C CA . ASP A 1 970 ? -26.645 -13.116 -25.369 1.00 28.94 970 ASP A CA 1
ATOM 7677 C C . ASP A 1 970 ? -26.556 -11.659 -24.859 1.00 28.94 970 ASP A C 1
ATOM 7679 O O . ASP A 1 970 ? -26.985 -11.359 -23.742 1.00 28.94 970 ASP A O 1
ATOM 7683 N N . SER A 1 971 ? -26.045 -10.742 -25.698 1.00 27.00 971 SER A N 1
ATOM 7684 C CA . SER A 1 971 ? -26.776 -9.507 -26.050 1.00 27.00 971 SER A CA 1
ATOM 7685 C C . SER A 1 971 ? -26.110 -8.697 -27.181 1.00 27.00 971 SER A C 1
ATOM 7687 O O . SER A 1 971 ? -25.114 -8.002 -26.978 1.00 27.00 971 SER A O 1
ATOM 7689 N N . SER A 1 972 ? -26.777 -8.687 -28.340 1.00 32.97 972 SER A N 1
ATOM 7690 C CA . SER A 1 972 ? -26.954 -7.530 -29.245 1.00 32.97 972 SER A CA 1
ATOM 7691 C C . SER A 1 972 ? -25.733 -6.842 -29.902 1.00 32.97 972 SER A C 1
ATOM 7693 O O . SER A 1 972 ? -25.132 -5.909 -29.364 1.00 32.97 972 SER A O 1
ATOM 7695 N N . GLY A 1 973 ? -25.554 -7.117 -31.199 1.00 28.25 973 GLY A N 1
ATOM 7696 C CA . GLY A 1 973 ? -24.841 -6.253 -32.151 1.00 28.25 973 GLY A CA 1
ATOM 7697 C C . GLY A 1 973 ? -25.083 -6.705 -33.594 1.00 28.25 973 GLY A C 1
ATOM 7698 O O . GLY A 1 973 ? -24.325 -7.517 -34.110 1.00 28.25 973 GLY A O 1
ATOM 7699 N N . GLY A 1 974 ? -26.175 -6.239 -34.212 1.00 27.22 974 GLY A N 1
ATOM 7700 C CA . GLY A 1 974 ? -26.696 -6.791 -35.470 1.00 27.22 974 GLY A CA 1
ATOM 7701 C C . GLY A 1 974 ? -25.724 -6.751 -36.656 1.00 27.22 974 GLY A C 1
ATOM 7702 O O . GLY A 1 974 ? -25.040 -5.752 -36.886 1.00 27.22 974 GLY A O 1
ATOM 7703 N N . TRP A 1 975 ? -25.714 -7.833 -37.437 1.00 29.84 975 TRP A N 1
ATOM 7704 C CA . TRP A 1 975 ? -25.015 -7.893 -38.718 1.00 29.84 975 TRP A CA 1
ATOM 7705 C C . TRP A 1 975 ? -25.728 -6.999 -39.734 1.00 29.84 975 TRP A C 1
ATOM 7707 O O . TRP A 1 975 ? -26.931 -7.131 -39.954 1.00 29.84 975 TRP A O 1
ATOM 7717 N N . ILE A 1 976 ? -24.981 -6.086 -40.355 1.00 30.09 976 ILE A N 1
ATOM 7718 C CA . ILE A 1 976 ? -25.486 -5.278 -41.465 1.00 30.09 976 ILE A CA 1
ATOM 7719 C C . ILE A 1 976 ? -25.534 -6.178 -42.697 1.00 30.09 976 ILE A C 1
ATOM 7721 O O . ILE A 1 976 ? -24.490 -6.590 -43.203 1.00 30.09 976 ILE A O 1
ATOM 7725 N N . ASN A 1 977 ? -26.747 -6.466 -43.167 1.00 32.94 977 ASN A N 1
ATOM 7726 C CA . ASN A 1 977 ? -26.963 -7.042 -44.485 1.00 32.94 977 ASN A CA 1
ATOM 7727 C C . ASN A 1 977 ? -26.504 -6.018 -45.533 1.00 32.94 977 ASN A C 1
ATOM 7729 O O . ASN A 1 977 ? -26.984 -4.884 -45.530 1.00 32.94 977 ASN A O 1
ATOM 7733 N N . VAL A 1 978 ? -25.559 -6.396 -46.393 1.00 29.80 978 VAL A N 1
ATOM 7734 C CA . VAL A 1 978 ? -25.223 -5.624 -47.593 1.00 29.80 978 VAL A CA 1
ATOM 7735 C C . VAL A 1 978 ? -25.757 -6.422 -48.766 1.00 29.80 978 VAL A C 1
ATOM 7737 O O . VAL A 1 978 ? -25.123 -7.381 -49.202 1.00 29.80 978 VAL A O 1
ATOM 7740 N N . ASP A 1 979 ? -26.952 -6.046 -49.216 1.00 27.33 979 ASP A N 1
ATOM 7741 C CA . ASP A 1 979 ? -27.548 -6.613 -50.416 1.00 27.33 979 ASP A CA 1
ATOM 7742 C C . ASP A 1 979 ? -26.655 -6.344 -51.629 1.00 27.33 979 ASP A C 1
ATOM 7744 O O . ASP A 1 979 ? -26.010 -5.299 -51.759 1.00 27.33 979 ASP A O 1
ATOM 7748 N N . SER A 1 980 ? -26.603 -7.341 -52.502 1.00 30.88 980 SER A N 1
ATOM 7749 C CA . SER A 1 980 ? -25.889 -7.307 -53.766 1.00 30.88 980 SER A CA 1
ATOM 7750 C C . SER A 1 980 ? -26.743 -6.645 -54.842 1.00 30.88 980 SER A C 1
ATOM 7752 O O . SER A 1 980 ? -27.749 -7.229 -55.233 1.00 30.88 980 SER A O 1
ATOM 7754 N N . GLU A 1 981 ? -26.301 -5.511 -55.376 1.00 27.48 981 GLU A N 1
ATOM 7755 C CA . GLU A 1 981 ? -26.700 -5.017 -56.699 1.00 27.48 981 GLU A CA 1
ATOM 7756 C C . GLU A 1 981 ? -25.666 -3.986 -57.182 1.00 27.48 981 GLU A C 1
ATOM 7758 O O . GLU A 1 981 ? -25.557 -2.900 -56.622 1.00 27.48 981 GLU A O 1
ATOM 7763 N N . ASP A 1 982 ? -24.833 -4.385 -58.147 1.00 28.75 982 ASP A N 1
ATOM 7764 C CA . ASP A 1 982 ? -24.480 -3.584 -59.330 1.00 28.75 982 ASP A CA 1
ATOM 7765 C C . ASP A 1 982 ? -23.632 -4.443 -60.288 1.00 28.75 982 ASP A C 1
ATOM 7767 O O . ASP A 1 982 ? -22.679 -5.125 -59.894 1.00 28.75 982 ASP A O 1
ATOM 7771 N N . GLU A 1 983 ? -24.027 -4.446 -61.559 1.00 27.58 983 GLU A N 1
ATOM 7772 C CA . GLU A 1 983 ? -23.465 -5.273 -62.628 1.00 27.58 983 GLU A CA 1
ATOM 7773 C C . GLU A 1 983 ? -22.091 -4.763 -63.094 1.00 27.58 983 GLU A C 1
ATOM 7775 O O . GLU A 1 983 ? -21.873 -3.561 -63.242 1.00 27.58 983 GLU A O 1
ATOM 7780 N N . ILE A 1 984 ? -21.188 -5.683 -63.449 1.00 28.45 984 ILE A N 1
ATOM 7781 C CA . ILE A 1 984 ? -20.167 -5.420 -64.473 1.00 28.45 984 ILE A CA 1
ATOM 7782 C C . ILE A 1 984 ? -20.207 -6.583 -65.466 1.00 28.45 984 ILE A C 1
ATOM 7784 O O . ILE A 1 984 ? -20.031 -7.744 -65.093 1.00 28.45 984 ILE A O 1
ATOM 7788 N N . GLU A 1 985 ? -20.491 -6.243 -66.721 1.00 27.03 985 GLU A N 1
ATOM 7789 C CA . GLU A 1 985 ? -20.817 -7.170 -67.804 1.00 27.03 985 GLU A CA 1
ATOM 7790 C C . GLU A 1 985 ? -19.643 -8.064 -68.240 1.00 27.03 985 GLU A C 1
ATOM 7792 O O . GLU A 1 985 ? -18.464 -7.713 -68.132 1.00 27.03 985 GLU A O 1
ATOM 7797 N N . ILE A 1 986 ? -19.999 -9.226 -68.793 1.00 30.45 986 ILE A N 1
ATOM 7798 C CA . ILE A 1 986 ? -19.092 -10.195 -69.415 1.00 30.45 986 ILE A CA 1
ATOM 7799 C C . ILE A 1 986 ? -19.145 -10.030 -70.943 1.00 30.45 986 ILE A C 1
ATOM 7801 O O . ILE A 1 986 ? -20.220 -9.926 -71.524 1.00 30.45 986 ILE A O 1
ATOM 7805 N N . SER A 1 987 ? -17.977 -10.077 -71.585 1.00 24.27 987 SER A N 1
ATOM 7806 C CA . SER A 1 987 ? -17.760 -10.309 -73.022 1.00 24.27 987 SER A CA 1
ATOM 7807 C C . SER A 1 987 ? -16.379 -10.977 -73.110 1.00 24.27 987 SER A C 1
ATOM 7809 O O . SER A 1 987 ? -15.377 -10.329 -72.819 1.00 24.27 987 SER A O 1
ATOM 7811 N N . ASP A 1 988 ? -16.226 -12.299 -73.190 1.00 28.48 988 ASP A N 1
ATOM 7812 C CA . ASP A 1 988 ? -16.840 -13.343 -74.037 1.00 28.48 988 ASP A CA 1
ATOM 7813 C C . ASP A 1 988 ? -16.277 -13.372 -75.466 1.00 28.48 988 ASP A C 1
ATOM 7815 O O . ASP A 1 988 ? -16.414 -12.393 -76.198 1.00 28.48 988 ASP A O 1
ATOM 7819 N N . ASP A 1 989 ? -15.596 -14.483 -75.784 1.00 26.09 989 ASP A N 1
ATOM 7820 C CA . ASP A 1 989 ? -15.648 -15.216 -77.063 1.00 26.09 989 ASP A CA 1
ATOM 7821 C C . ASP A 1 989 ? -14.788 -16.509 -76.970 1.00 26.09 989 ASP A C 1
ATOM 7823 O O . ASP A 1 989 ? -13.564 -16.436 -76.849 1.00 26.09 989 ASP A O 1
ATOM 7827 N N . ASP A 1 990 ? -15.468 -17.667 -76.978 1.00 29.62 990 ASP A N 1
ATOM 7828 C CA . ASP A 1 990 ? -15.181 -18.973 -77.630 1.00 29.62 990 ASP A CA 1
ATOM 7829 C C . ASP A 1 990 ? -13.749 -19.613 -77.668 1.00 29.62 990 ASP A C 1
ATOM 7831 O O . ASP A 1 990 ? -12.710 -18.963 -77.689 1.00 29.62 990 ASP A O 1
ATOM 7835 N N . ASP A 1 991 ? -13.557 -20.948 -77.703 1.00 30.27 991 ASP A N 1
ATOM 7836 C CA . ASP A 1 991 ? -14.463 -22.065 -78.057 1.00 30.27 991 ASP A CA 1
ATOM 7837 C C . ASP A 1 991 ? -14.095 -23.411 -77.337 1.00 30.27 991 ASP A C 1
ATOM 7839 O O . ASP A 1 991 ? -13.117 -23.508 -76.589 1.00 30.27 991 ASP A O 1
ATOM 7843 N N . LYS A 1 992 ? -14.888 -24.480 -77.538 1.00 25.83 992 LYS A N 1
ATOM 7844 C CA . LYS A 1 992 ? -14.989 -25.707 -76.702 1.00 25.83 992 LYS A CA 1
ATOM 7845 C C . LYS A 1 992 ? -14.032 -26.906 -77.012 1.00 25.83 992 LYS A C 1
ATOM 7847 O O . LYS A 1 992 ? -13.512 -27.037 -78.116 1.00 25.83 992 LYS A O 1
ATOM 7852 N N . PRO A 1 993 ? -13.830 -27.851 -76.046 1.00 41.69 993 PRO A N 1
ATOM 7853 C CA . PRO A 1 993 ? -12.970 -29.062 -76.147 1.00 41.69 993 PRO A CA 1
ATOM 7854 C C . PRO A 1 993 ? -13.731 -30.396 -76.395 1.00 41.69 993 PRO A C 1
ATOM 7856 O O . PRO A 1 993 ? -14.943 -30.443 -76.172 1.00 41.69 993 PRO A O 1
ATOM 7859 N N . PRO A 1 994 ? -13.041 -31.535 -76.700 1.00 34.06 994 PRO A N 1
ATOM 7860 C CA . PRO A 1 994 ? -13.343 -32.772 -75.933 1.00 34.06 994 PRO A CA 1
ATOM 7861 C C . PRO A 1 994 ? -12.237 -33.873 -75.739 1.00 34.06 994 PRO A C 1
ATOM 7863 O O . PRO A 1 994 ? -11.846 -34.560 -76.673 1.00 34.06 994 PRO A O 1
ATOM 7866 N N . VAL A 1 995 ? -11.908 -34.187 -74.466 1.00 25.86 995 VAL A N 1
ATOM 7867 C CA . VAL A 1 995 ? -12.155 -35.506 -73.788 1.00 25.86 995 VAL A CA 1
ATOM 7868 C C . VAL A 1 995 ? -11.426 -36.844 -74.185 1.00 25.86 995 VAL A C 1
ATOM 7870 O O . VAL A 1 995 ? -11.688 -37.441 -75.217 1.00 25.86 995 VAL A O 1
ATOM 7873 N N . LYS A 1 996 ? -10.718 -37.430 -73.182 1.00 24.38 996 LYS A N 1
ATOM 7874 C CA . LYS A 1 996 ? -10.488 -38.872 -72.787 1.00 24.38 996 LYS A CA 1
ATOM 7875 C C . LYS A 1 996 ? -9.948 -39.972 -73.751 1.00 24.38 996 LYS A C 1
ATOM 7877 O O . LYS A 1 996 ? -10.613 -40.336 -74.712 1.00 24.38 996 LYS A O 1
ATOM 7882 N N . ARG A 1 997 ? -8.959 -40.743 -73.235 1.00 21.61 997 ARG A N 1
ATOM 7883 C CA . ARG A 1 997 ? -8.860 -42.239 -73.028 1.00 21.61 997 ARG A CA 1
ATOM 7884 C C . ARG A 1 997 ? -7.379 -42.676 -73.143 1.00 21.61 997 ARG A C 1
ATOM 7886 O O . ARG A 1 997 ? -6.733 -42.293 -74.101 1.00 21.61 997 ARG A O 1
ATOM 7893 N N . ALA A 1 998 ? -6.706 -43.334 -72.189 1.00 24.80 998 ALA A N 1
ATOM 7894 C CA . ALA A 1 998 ? -6.987 -44.527 -71.365 1.00 24.80 998 ALA A CA 1
ATOM 7895 C C . ALA A 1 998 ? -6.869 -45.878 -72.111 1.00 24.80 998 ALA A C 1
ATOM 7897 O O . ALA A 1 998 ? -7.740 -46.172 -72.928 1.00 24.80 998 ALA A O 1
ATOM 7898 N N . ARG A 1 999 ? -5.840 -46.685 -71.755 1.00 21.70 999 ARG A N 1
ATOM 7899 C CA . ARG A 1 999 ? -5.743 -48.179 -71.671 1.00 21.70 999 ARG A CA 1
ATOM 7900 C C . ARG A 1 999 ? -4.265 -48.638 -71.721 1.00 21.70 999 ARG A C 1
ATOM 7902 O O . ARG A 1 999 ? -3.564 -48.308 -72.663 1.00 21.70 999 ARG A O 1
ATOM 7909 N N . THR A 1 1000 ? -3.683 -49.156 -70.630 1.00 22.41 1000 THR A N 1
ATOM 7910 C CA . THR A 1 1000 ? -3.583 -50.587 -70.215 1.00 22.41 1000 THR A CA 1
ATOM 7911 C C . THR A 1 1000 ? -2.875 -51.538 -71.194 1.00 22.41 1000 THR A C 1
ATOM 7913 O O . THR A 1 1000 ? -3.484 -51.948 -72.179 1.00 22.41 1000 THR A O 1
ATOM 7916 N N . ARG A 1 1001 ? -1.668 -52.004 -70.831 1.00 21.69 1001 ARG A N 1
ATOM 7917 C CA . ARG A 1 1001 ? -1.368 -53.395 -70.398 1.00 21.69 1001 ARG A CA 1
ATOM 7918 C C . ARG A 1 1001 ? 0.037 -53.435 -69.742 1.00 21.69 1001 ARG A C 1
ATOM 7920 O O . ARG A 1 1001 ? 0.886 -52.686 -70.204 1.00 21.69 1001 ARG A O 1
ATOM 7927 N N . GLU A 1 1002 ? 0.349 -54.066 -68.602 1.00 22.38 1002 GLU A N 1
ATOM 7928 C CA . GLU A 1 1002 ? 0.024 -55.382 -67.989 1.00 22.38 1002 GLU A CA 1
ATOM 7929 C C . GLU A 1 1002 ? 1.105 -56.453 -68.287 1.00 22.38 1002 GLU A C 1
ATOM 7931 O O . GLU A 1 1002 ? 1.580 -56.547 -69.413 1.00 22.38 1002 GLU A O 1
ATOM 7936 N N . GLU A 1 1003 ? 1.439 -57.246 -67.255 1.00 22.52 1003 GLU A N 1
ATOM 7937 C CA . GLU A 1 1003 ? 2.259 -58.485 -67.236 1.00 22.52 1003 GLU A CA 1
ATOM 7938 C C . GLU A 1 1003 ? 3.796 -58.429 -67.465 1.00 22.52 1003 GLU A C 1
ATOM 7940 O O . GLU A 1 1003 ? 4.302 -57.613 -68.222 1.00 22.52 1003 GLU A O 1
ATOM 7945 N N . SER A 1 1004 ? 4.621 -59.333 -66.895 1.00 21.77 1004 SER A N 1
ATOM 7946 C CA . SER A 1 1004 ? 4.542 -60.090 -65.617 1.00 21.77 1004 SER A CA 1
ATOM 7947 C C . SER A 1 1004 ? 5.875 -60.834 -65.316 1.00 21.77 1004 SER A C 1
ATOM 7949 O O . SER A 1 1004 ? 6.503 -61.319 -66.250 1.00 21.77 1004 SER A O 1
ATOM 7951 N N . LEU A 1 1005 ? 6.218 -61.006 -64.020 1.00 24.75 1005 LEU A N 1
ATOM 7952 C CA . LEU A 1 1005 ? 7.017 -62.118 -63.420 1.00 24.75 1005 LEU A CA 1
ATOM 7953 C C . LEU A 1 1005 ? 8.499 -62.297 -63.908 1.00 24.75 1005 LEU A C 1
ATOM 7955 O O . LEU A 1 1005 ? 8.912 -61.697 -64.887 1.00 24.75 1005 LEU A O 1
ATOM 7959 N N . VAL A 1 1006 ? 9.442 -63.009 -63.257 1.00 24.11 1006 VAL A N 1
ATOM 7960 C CA . VAL A 1 1006 ? 9.444 -64.145 -62.299 1.00 24.11 1006 VAL A CA 1
ATOM 7961 C C . VAL A 1 1006 ? 10.624 -64.038 -61.283 1.00 24.11 1006 VAL A C 1
ATOM 7963 O O . VAL A 1 1006 ? 11.680 -63.519 -61.624 1.00 24.11 1006 VAL A O 1
ATOM 7966 N N . ASN A 1 1007 ? 10.422 -64.575 -60.064 1.00 22.97 1007 ASN A N 1
ATOM 7967 C CA . ASN A 1 1007 ? 11.339 -65.133 -59.020 1.00 22.97 1007 ASN A CA 1
ATOM 7968 C C . ASN A 1 1007 ? 12.854 -65.304 -59.342 1.00 22.97 1007 ASN A C 1
ATOM 7970 O O . ASN A 1 1007 ? 13.216 -65.574 -60.477 1.00 22.97 1007 ASN A O 1
ATOM 7974 N N . GLY A 1 1008 ? 13.820 -65.349 -58.407 1.00 23.27 1008 GLY A N 1
ATOM 7975 C CA . GLY A 1 1008 ? 13.886 -65.425 -56.929 1.00 23.27 1008 GLY A CA 1
ATOM 7976 C C . GLY A 1 1008 ? 15.382 -65.570 -56.521 1.00 23.27 1008 GLY A C 1
ATOM 7977 O O . GLY A 1 1008 ? 16.218 -65.804 -57.386 1.00 23.27 1008 GLY A O 1
ATOM 7978 N N . VAL A 1 1009 ? 15.838 -65.320 -55.286 1.00 25.95 1009 VAL A N 1
ATOM 7979 C CA . VAL A 1 1009 ? 15.991 -66.262 -54.144 1.00 25.95 1009 VAL A CA 1
ATOM 7980 C C . VAL A 1 1009 ? 16.472 -65.433 -52.930 1.00 25.95 1009 VAL A C 1
ATOM 7982 O O . VAL A 1 1009 ? 17.191 -64.450 -53.098 1.00 25.95 1009 VAL A O 1
ATOM 7985 N N . GLY A 1 1010 ? 16.063 -65.794 -51.707 1.00 23.22 1010 GLY A N 1
ATOM 7986 C CA . GLY A 1 1010 ? 16.229 -64.953 -50.510 1.00 23.22 1010 GLY A CA 1
ATOM 7987 C C . GLY A 1 1010 ? 17.570 -65.035 -49.758 1.00 23.22 1010 GLY A C 1
ATOM 7988 O O . GLY A 1 1010 ? 18.376 -65.941 -49.947 1.00 23.22 1010 GLY A O 1
ATOM 7989 N N . GLY A 1 1011 ? 17.753 -64.094 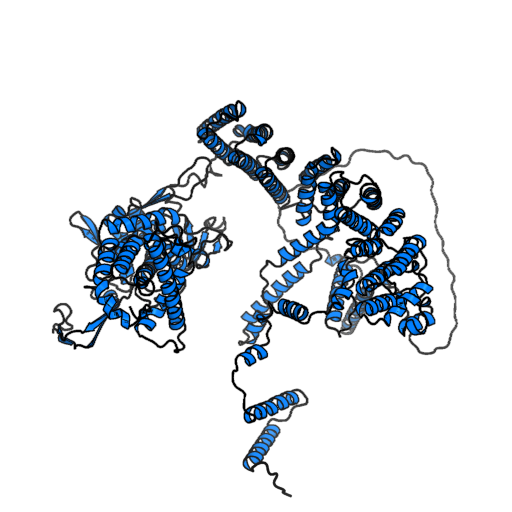-48.824 1.00 22.94 1011 GLY A N 1
ATOM 7990 C CA . GLY A 1 1011 ? 18.857 -64.046 -47.859 1.00 22.94 1011 GLY A CA 1
ATOM 7991 C C . GLY A 1 1011 ? 18.587 -62.997 -46.772 1.00 22.94 1011 GLY A C 1
ATOM 7992 O O . GLY A 1 1011 ? 18.455 -61.812 -47.060 1.00 22.94 1011 GLY A O 1
ATOM 7993 N N . THR A 1 1012 ? 18.446 -63.432 -45.520 1.00 27.44 1012 THR A N 1
ATOM 7994 C CA . THR A 1 1012 ? 17.955 -62.619 -44.390 1.00 27.44 1012 THR A CA 1
ATOM 7995 C C . THR A 1 1012 ? 18.914 -61.509 -43.945 1.00 27.44 1012 THR A C 1
ATOM 7997 O O . THR A 1 1012 ? 20.075 -61.786 -43.647 1.00 27.44 1012 THR A O 1
ATOM 8000 N N . GLY A 1 1013 ? 18.407 -60.286 -43.752 1.00 25.64 1013 GLY A N 1
ATOM 8001 C CA . GLY A 1 1013 ? 19.160 -59.197 -43.116 1.00 25.64 1013 GLY A CA 1
ATOM 8002 C C . GLY A 1 1013 ? 18.462 -57.843 -43.231 1.00 25.64 1013 GLY A C 1
ATOM 8003 O O . GLY A 1 1013 ? 18.746 -57.082 -44.151 1.00 25.64 1013 GLY A O 1
ATOM 8004 N N . GLY A 1 1014 ? 17.540 -57.543 -42.310 1.00 25.00 1014 GLY A N 1
ATOM 8005 C CA . GLY A 1 1014 ? 16.722 -56.328 -42.358 1.00 25.00 1014 GLY A CA 1
ATOM 8006 C C . GLY A 1 1014 ? 17.542 -55.037 -42.278 1.00 25.00 1014 GLY A C 1
ATOM 8007 O O . GLY A 1 1014 ? 18.022 -54.666 -41.206 1.00 25.00 1014 GLY A O 1
ATOM 8008 N N . LYS A 1 1015 ? 17.652 -54.332 -43.407 1.00 28.78 1015 LYS A N 1
ATOM 8009 C CA . LYS A 1 1015 ? 18.036 -52.918 -43.452 1.00 28.78 1015 LYS A CA 1
ATOM 8010 C C . LYS A 1 1015 ? 16.847 -52.071 -42.999 1.00 28.78 1015 LYS A C 1
ATOM 8012 O O . LYS A 1 1015 ? 15.714 -52.353 -43.378 1.00 28.78 1015 LYS A O 1
ATOM 8017 N N . ARG A 1 1016 ? 17.112 -51.023 -42.221 1.00 26.80 1016 ARG A N 1
ATOM 8018 C CA . ARG A 1 1016 ? 16.206 -49.878 -42.083 1.00 26.80 1016 ARG A CA 1
ATOM 8019 C C . ARG A 1 1016 ? 16.850 -48.732 -42.841 1.00 26.80 1016 ARG A C 1
ATOM 8021 O O . ARG A 1 1016 ? 17.767 -48.104 -42.316 1.00 26.80 1016 ARG A O 1
ATOM 8028 N N . ASP A 1 1017 ? 16.423 -48.541 -44.080 1.00 31.84 1017 ASP A N 1
ATOM 8029 C CA . ASP A 1 1017 ? 16.706 -47.303 -44.795 1.00 31.84 1017 ASP A CA 1
ATOM 8030 C C . ASP A 1 1017 ? 15.858 -46.182 -44.170 1.00 31.84 1017 ASP A C 1
ATOM 8032 O O . ASP A 1 1017 ? 14.777 -46.437 -43.632 1.00 31.84 1017 ASP A O 1
ATOM 8036 N N . ILE A 1 1018 ? 16.385 -44.958 -44.170 1.00 40.41 1018 ILE A N 1
ATOM 8037 C CA . ILE A 1 1018 ? 15.694 -43.787 -43.618 1.00 40.41 1018 ILE A CA 1
ATOM 8038 C C . ILE A 1 1018 ? 14.589 -43.422 -44.608 1.00 40.41 1018 ILE A C 1
ATOM 8040 O O . ILE A 1 1018 ? 14.869 -42.956 -45.712 1.00 40.41 1018 ILE A O 1
ATOM 8044 N N . MET A 1 1019 ? 13.348 -43.712 -44.231 1.00 38.12 1019 MET A N 1
ATOM 8045 C CA . MET A 1 1019 ? 12.164 -43.460 -45.041 1.00 38.12 1019 MET A CA 1
ATOM 8046 C C . MET A 1 1019 ? 11.617 -42.080 -44.677 1.00 38.12 1019 MET A C 1
ATOM 8048 O O . MET A 1 1019 ? 11.315 -41.835 -43.512 1.00 38.12 1019 MET A O 1
ATOM 8052 N N . THR A 1 1020 ? 11.481 -41.191 -45.659 1.00 44.34 1020 THR A N 1
ATOM 8053 C CA . THR A 1 1020 ? 10.738 -39.936 -45.492 1.00 44.34 1020 THR A CA 1
ATOM 8054 C C . THR A 1 1020 ? 9.296 -40.265 -45.077 1.00 44.34 1020 THR A C 1
ATOM 8056 O O . THR A 1 1020 ? 8.676 -41.153 -45.669 1.00 44.34 1020 THR A O 1
ATOM 8059 N N . SER A 1 1021 ? 8.767 -39.606 -44.035 1.00 55.97 1021 SER A N 1
ATOM 8060 C CA . SER A 1 1021 ? 7.480 -39.998 -43.425 1.00 55.97 1021 SER A CA 1
ATOM 8061 C C . SER A 1 1021 ? 6.352 -39.957 -44.457 1.00 55.97 1021 SER A C 1
ATOM 8063 O O . SER A 1 1021 ? 6.190 -38.939 -45.140 1.00 55.97 1021 SER A O 1
ATOM 8065 N N . SER A 1 1022 ? 5.541 -41.014 -44.544 1.00 59.06 1022 SER A N 1
ATOM 8066 C CA . SER A 1 1022 ? 4.516 -41.107 -45.593 1.00 59.06 1022 SER A CA 1
ATOM 8067 C C . SER A 1 1022 ? 3.423 -40.047 -45.436 1.00 59.06 1022 SER A C 1
ATOM 8069 O O . SER A 1 1022 ? 2.866 -39.565 -46.424 1.00 59.06 1022 SER A O 1
ATOM 8071 N N . LEU A 1 1023 ? 3.155 -39.622 -44.195 1.00 63.16 1023 LEU A N 1
ATOM 8072 C CA . LEU A 1 1023 ? 2.129 -38.627 -43.887 1.00 63.16 1023 LEU A CA 1
ATOM 8073 C C . LEU A 1 1023 ? 2.370 -37.281 -44.586 1.00 63.16 1023 LEU A C 1
ATOM 8075 O O . LEU A 1 1023 ? 1.409 -36.680 -45.058 1.00 63.16 1023 LEU A O 1
ATOM 8079 N N . ALA A 1 1024 ? 3.627 -36.827 -44.685 1.00 58.69 1024 ALA A N 1
ATOM 8080 C CA . ALA A 1 1024 ? 3.967 -35.505 -45.224 1.00 58.69 1024 ALA A CA 1
ATOM 8081 C C . ALA A 1 1024 ? 3.567 -35.315 -46.697 1.00 58.69 1024 ALA A C 1
ATOM 8083 O O . ALA A 1 1024 ? 3.352 -34.187 -47.135 1.00 58.69 1024 ALA A O 1
ATOM 8084 N N . THR A 1 1025 ? 3.488 -36.406 -47.462 1.00 61.28 1025 THR A N 1
ATOM 8085 C CA . THR A 1 1025 ? 3.187 -36.396 -48.901 1.00 61.28 1025 THR A CA 1
ATOM 8086 C C . THR A 1 1025 ? 1.804 -36.951 -49.242 1.00 61.28 1025 THR A C 1
ATOM 8088 O O . THR A 1 1025 ? 1.372 -36.808 -50.383 1.00 61.28 1025 THR A O 1
ATOM 8091 N N . THR A 1 1026 ? 1.100 -37.569 -48.284 1.00 65.19 1026 THR A N 1
ATOM 8092 C CA . THR A 1 1026 ? -0.173 -38.276 -48.536 1.00 65.19 1026 THR A CA 1
ATOM 8093 C C . THR A 1 1026 ? -1.400 -37.668 -47.861 1.00 65.19 1026 THR A C 1
ATOM 8095 O O . THR A 1 1026 ? -2.509 -37.937 -48.320 1.00 65.19 1026 THR A O 1
ATOM 8098 N N . ARG A 1 1027 ? -1.261 -36.867 -46.791 1.00 66.94 1027 ARG A N 1
ATOM 8099 C CA . ARG A 1 1027 ? -2.419 -36.340 -46.044 1.00 66.94 1027 ARG A CA 1
ATOM 8100 C C . ARG A 1 1027 ? -2.177 -34.942 -45.473 1.00 66.94 1027 ARG A C 1
ATOM 8102 O O . ARG A 1 1027 ? -1.135 -34.664 -44.889 1.00 66.94 1027 ARG A O 1
ATOM 8109 N N . ILE A 1 1028 ? -3.189 -34.080 -45.580 1.00 71.81 1028 ILE A N 1
ATOM 8110 C CA . ILE A 1 1028 ? -3.216 -32.770 -44.915 1.00 71.81 1028 ILE A CA 1
ATOM 8111 C C . ILE A 1 1028 ? -3.443 -32.988 -43.409 1.00 71.81 1028 ILE A C 1
ATOM 8113 O O . ILE A 1 1028 ? -4.357 -33.713 -43.013 1.00 71.81 1028 ILE A O 1
ATOM 8117 N N . LEU A 1 1029 ? -2.604 -32.376 -42.570 1.00 74.12 1029 LEU A N 1
ATOM 8118 C CA . LEU A 1 1029 ? -2.700 -32.467 -41.108 1.00 74.12 1029 LEU A CA 1
ATOM 8119 C C . LEU A 1 1029 ? -3.858 -31.607 -40.586 1.00 74.12 1029 LEU A C 1
ATOM 8121 O O . LEU A 1 1029 ? -3.962 -30.429 -40.926 1.00 74.12 1029 LEU A O 1
ATOM 8125 N N . THR A 1 1030 ? -4.690 -32.170 -39.710 1.00 77.38 1030 THR A N 1
ATOM 8126 C CA . THR A 1 1030 ? -5.754 -31.418 -39.025 1.00 77.38 1030 THR A CA 1
ATOM 8127 C C . THR A 1 1030 ? -5.201 -30.618 -37.830 1.00 77.38 1030 THR A C 1
ATOM 8129 O O . THR A 1 1030 ? -4.123 -30.932 -37.312 1.00 77.38 1030 THR A O 1
ATOM 8132 N N . PRO A 1 1031 ? -5.930 -29.614 -37.303 1.00 66.75 1031 PRO A N 1
ATOM 8133 C CA . PRO A 1 1031 ? -5.544 -28.938 -36.059 1.00 66.75 1031 PRO A CA 1
ATOM 8134 C C . PRO A 1 1031 ? -5.385 -29.900 -34.867 1.00 66.75 1031 PRO A C 1
ATOM 8136 O O . PRO A 1 1031 ? -4.506 -29.704 -34.026 1.00 66.75 1031 PRO A O 1
ATOM 8139 N N . ALA A 1 1032 ? -6.181 -30.976 -34.825 1.00 69.06 1032 ALA A N 1
ATOM 8140 C CA . ALA A 1 1032 ? -6.069 -32.037 -33.826 1.00 69.06 1032 ALA A CA 1
ATOM 8141 C C . ALA A 1 1032 ? -4.768 -32.849 -33.977 1.00 69.06 1032 ALA A C 1
ATOM 8143 O O . ALA A 1 1032 ? -4.096 -33.117 -32.979 1.00 69.06 1032 ALA A O 1
ATOM 8144 N N . ASP A 1 1033 ? -4.357 -33.168 -35.210 1.00 73.44 1033 ASP A N 1
ATOM 8145 C CA . ASP A 1 1033 ? -3.068 -33.814 -35.492 1.00 73.44 1033 ASP A CA 1
ATOM 8146 C C . ASP A 1 1033 ? -1.882 -32.951 -35.049 1.00 73.44 1033 ASP A C 1
ATOM 8148 O O . ASP A 1 1033 ? -0.940 -33.457 -34.436 1.00 73.44 1033 ASP A O 1
ATOM 8152 N N . LEU A 1 1034 ? -1.937 -31.640 -35.304 1.00 76.31 1034 LEU A N 1
ATOM 8153 C CA . LEU A 1 1034 ? -0.900 -30.694 -34.884 1.00 76.31 1034 LEU A CA 1
ATOM 8154 C C . LEU A 1 1034 ? -0.830 -30.562 -33.353 1.00 76.31 1034 LEU A C 1
ATOM 8156 O O . LEU A 1 1034 ? 0.264 -30.574 -32.783 1.00 76.31 1034 LEU A O 1
ATOM 8160 N N . ALA A 1 1035 ? -1.979 -30.514 -32.671 1.00 70.06 1035 ALA A N 1
ATOM 8161 C CA . ALA A 1 1035 ? -2.041 -30.533 -31.210 1.00 70.06 1035 ALA A CA 1
ATOM 8162 C C . ALA A 1 1035 ? -1.485 -31.848 -30.626 1.00 70.06 1035 ALA A C 1
ATOM 8164 O O . ALA A 1 1035 ? -0.732 -31.829 -29.647 1.00 70.06 1035 ALA A O 1
ATOM 8165 N N . LYS A 1 1036 ? -1.783 -32.996 -31.253 1.00 76.25 1036 LYS A N 1
ATOM 8166 C CA . LYS A 1 1036 ? -1.242 -34.299 -30.843 1.00 76.25 1036 LYS A CA 1
ATOM 8167 C C . LYS A 1 1036 ? 0.265 -34.398 -31.084 1.00 76.25 1036 LYS A C 1
ATOM 8169 O O . LYS A 1 1036 ? 0.982 -34.906 -30.223 1.00 76.25 1036 LYS A O 1
ATOM 8174 N N . LEU A 1 1037 ? 0.760 -33.867 -32.201 1.00 76.31 1037 LEU A N 1
ATOM 8175 C CA . LEU A 1 1037 ? 2.187 -33.781 -32.514 1.00 76.31 1037 LEU A CA 1
ATOM 8176 C C . LEU A 1 1037 ? 2.931 -32.915 -31.483 1.00 76.31 1037 LEU A C 1
ATOM 8178 O O . LEU A 1 1037 ? 4.001 -33.311 -31.020 1.00 76.31 1037 LEU A O 1
ATOM 8182 N N . GLN A 1 1038 ? 2.348 -31.796 -31.034 1.00 68.50 1038 GLN A N 1
ATOM 8183 C CA . GLN A 1 1038 ? 2.892 -31.014 -29.914 1.00 68.50 1038 GLN A CA 1
ATOM 8184 C C . GLN A 1 1038 ? 2.924 -31.814 -28.600 1.00 68.50 1038 GLN A C 1
ATOM 8186 O O . GLN A 1 1038 ? 3.951 -31.818 -27.918 1.00 68.50 1038 GLN A O 1
ATOM 8191 N N . GLU A 1 1039 ? 1.853 -32.534 -28.249 1.00 71.69 1039 GLU A N 1
ATOM 8192 C CA . GLU A 1 1039 ? 1.822 -33.384 -27.048 1.00 71.69 1039 GLU A CA 1
ATOM 8193 C C . GLU A 1 1039 ? 2.912 -34.470 -27.090 1.00 71.69 1039 GLU A C 1
ATOM 8195 O O . GLU A 1 1039 ? 3.637 -34.659 -26.112 1.00 71.69 1039 GLU A O 1
ATOM 8200 N N . LEU A 1 1040 ? 3.083 -35.137 -28.237 1.00 75.31 1040 LEU A N 1
ATOM 8201 C CA . LEU A 1 1040 ? 4.108 -36.163 -28.453 1.00 75.31 1040 LEU A CA 1
ATOM 8202 C C . LEU A 1 1040 ? 5.529 -35.583 -28.391 1.00 75.31 1040 LEU A C 1
ATOM 8204 O O . LEU A 1 1040 ? 6.403 -36.194 -27.772 1.00 75.31 1040 LEU A O 1
ATOM 8208 N N . LYS A 1 1041 ? 5.765 -34.378 -28.933 1.00 70.00 1041 LYS A N 1
ATOM 8209 C CA . LYS A 1 1041 ? 7.036 -33.653 -28.757 1.00 70.00 1041 LYS A CA 1
ATOM 8210 C C . LYS A 1 1041 ? 7.324 -33.350 -27.288 1.00 70.00 1041 LYS A C 1
ATOM 8212 O O . LYS A 1 1041 ? 8.436 -33.603 -26.820 1.00 70.00 1041 LYS A O 1
ATOM 8217 N N . VAL A 1 1042 ? 6.336 -32.852 -26.539 1.00 65.00 1042 VAL A N 1
ATOM 8218 C CA . VAL A 1 1042 ? 6.487 -32.571 -25.102 1.00 65.00 1042 VAL A CA 1
ATOM 8219 C C . VAL A 1 1042 ? 6.789 -33.860 -24.336 1.00 65.00 1042 VAL A C 1
ATOM 8221 O O . VAL A 1 1042 ? 7.764 -33.895 -23.585 1.00 65.00 1042 VAL A O 1
ATOM 8224 N N . GLN A 1 1043 ? 6.036 -34.933 -24.579 1.00 67.62 1043 GLN A N 1
ATOM 8225 C CA . GLN A 1 1043 ? 6.250 -36.258 -23.990 1.00 67.62 1043 GLN A CA 1
ATOM 8226 C C . GLN A 1 1043 ? 7.678 -36.767 -24.266 1.00 67.62 1043 GLN A C 1
ATOM 8228 O O . GLN A 1 1043 ? 8.426 -37.045 -23.327 1.00 67.62 1043 GLN A O 1
ATOM 8233 N N . ALA A 1 1044 ? 8.115 -36.765 -25.530 1.00 67.25 1044 ALA A N 1
ATOM 8234 C CA . ALA A 1 1044 ? 9.462 -37.169 -25.927 1.00 67.25 1044 ALA A CA 1
ATOM 8235 C C . ALA A 1 1044 ? 10.562 -36.277 -25.319 1.00 67.25 1044 ALA A C 1
ATOM 8237 O O . ALA A 1 1044 ? 11.635 -36.774 -24.974 1.00 67.25 1044 ALA A O 1
ATOM 8238 N N . SER A 1 1045 ? 10.317 -34.973 -25.142 1.00 53.81 1045 SER A N 1
ATOM 8239 C CA . SER A 1 1045 ? 11.257 -34.060 -24.476 1.00 53.81 1045 SER A CA 1
ATOM 8240 C C . SER A 1 1045 ? 11.407 -34.374 -22.980 1.00 53.81 1045 SER A C 1
ATOM 8242 O O . SER A 1 1045 ? 12.524 -34.391 -22.459 1.00 53.81 1045 SER A O 1
ATOM 8244 N N . VAL A 1 1046 ? 10.302 -34.703 -22.300 1.00 51.69 1046 VAL A N 1
ATOM 8245 C CA . VAL A 1 1046 ? 10.277 -35.095 -20.884 1.00 51.69 1046 VAL A CA 1
ATOM 8246 C C . VAL A 1 1046 ? 10.950 -36.452 -20.694 1.00 51.69 1046 VAL A C 1
ATOM 8248 O O . VAL A 1 1046 ? 11.784 -36.597 -19.801 1.00 51.69 1046 VAL A O 1
ATOM 8251 N N . ASP A 1 1047 ? 10.679 -37.422 -21.565 1.00 53.12 1047 ASP A N 1
ATOM 8252 C CA . ASP A 1 1047 ? 11.300 -38.745 -21.497 1.00 53.12 1047 ASP A CA 1
ATOM 8253 C C . ASP A 1 1047 ? 12.806 -38.689 -21.847 1.00 53.12 1047 ASP A C 1
ATOM 8255 O O . ASP A 1 1047 ? 13.618 -39.335 -21.176 1.00 53.12 1047 ASP A O 1
ATOM 8259 N N . LYS A 1 1048 ? 13.228 -37.816 -22.781 1.00 53.19 1048 LYS A N 1
ATOM 8260 C CA . LYS A 1 1048 ? 14.651 -37.475 -23.010 1.00 53.19 1048 LYS A CA 1
ATOM 8261 C C . LYS A 1 1048 ? 15.303 -36.826 -21.776 1.00 53.19 1048 LYS A C 1
ATOM 8263 O O . LYS A 1 1048 ? 16.443 -37.162 -21.457 1.00 53.19 1048 LYS A O 1
ATOM 8268 N N . LEU A 1 1049 ? 14.602 -35.941 -21.058 1.00 45.03 1049 LEU A N 1
ATOM 8269 C CA . LEU A 1 1049 ? 15.082 -35.299 -19.819 1.00 45.03 1049 LEU A CA 1
ATOM 8270 C C . LEU A 1 1049 ? 15.173 -36.264 -18.623 1.00 45.03 1049 LEU A C 1
ATOM 8272 O O . LEU A 1 1049 ? 16.010 -36.071 -17.739 1.00 45.03 1049 LEU A O 1
ATOM 8276 N N . MET A 1 1050 ? 14.326 -37.293 -18.591 1.00 40.75 1050 MET A N 1
ATOM 8277 C CA . MET A 1 1050 ? 14.324 -38.349 -17.570 1.00 40.75 1050 MET A CA 1
ATOM 8278 C C . MET A 1 1050 ? 15.316 -39.486 -17.890 1.00 40.75 1050 MET A C 1
ATOM 8280 O O . MET A 1 1050 ? 15.671 -40.269 -17.003 1.00 40.75 1050 MET A O 1
ATOM 8284 N N . GLY A 1 1051 ? 15.789 -39.562 -19.138 1.00 32.25 1051 GLY A N 1
ATOM 8285 C CA . GLY A 1 1051 ? 16.820 -40.479 -19.620 1.00 32.25 1051 GLY A CA 1
ATOM 8286 C C . GLY A 1 1051 ? 18.260 -40.090 -19.244 1.00 32.25 1051 GLY A C 1
ATOM 8287 O O . GLY A 1 1051 ? 18.563 -38.987 -18.795 1.00 32.25 1051 GLY A O 1
ATOM 8288 N N . ASN A 1 1052 ? 19.186 -41.040 -19.411 1.00 30.89 1052 ASN A N 1
ATOM 8289 C CA . ASN A 1 1052 ? 20.586 -40.909 -18.983 1.00 30.89 1052 ASN A CA 1
ATOM 8290 C C . ASN A 1 1052 ? 21.315 -39.685 -19.569 1.00 30.89 1052 ASN A C 1
ATOM 8292 O O . ASN A 1 1052 ? 21.251 -39.411 -20.765 1.00 30.89 1052 ASN A O 1
ATOM 8296 N N . SER A 1 1053 ? 22.135 -39.037 -18.733 1.00 32.34 1053 SER A N 1
ATOM 8297 C CA . SER A 1 1053 ? 22.900 -37.830 -19.072 1.00 32.34 1053 SER A CA 1
ATOM 8298 C C . SER A 1 1053 ? 23.899 -38.024 -20.228 1.00 32.34 1053 SER A C 1
ATOM 8300 O O . SER A 1 1053 ? 25.081 -38.309 -20.023 1.00 32.34 1053 SER A O 1
ATOM 8302 N N . LYS A 1 1054 ? 23.442 -37.770 -21.456 1.00 31.47 1054 LYS A N 1
ATOM 8303 C CA . LYS A 1 1054 ? 24.272 -37.252 -22.548 1.00 31.47 1054 LYS A CA 1
ATOM 8304 C C . LYS A 1 1054 ? 23.922 -35.779 -22.741 1.00 31.47 1054 LYS A C 1
ATOM 8306 O O . LYS A 1 1054 ? 22.776 -35.436 -22.998 1.00 31.47 1054 LYS A O 1
ATOM 8311 N N . ARG A 1 1055 ? 24.920 -34.901 -22.624 1.00 36.22 1055 ARG A N 1
ATOM 8312 C CA . ARG A 1 1055 ? 24.789 -33.492 -23.017 1.00 36.22 1055 ARG A CA 1
ATOM 8313 C C . ARG A 1 1055 ? 24.698 -33.405 -24.543 1.00 36.22 1055 ARG A C 1
ATOM 8315 O O . ARG A 1 1055 ? 25.738 -33.368 -25.195 1.00 36.22 1055 ARG A O 1
ATOM 8322 N N . GLN A 1 1056 ? 23.489 -33.351 -25.090 1.00 32.06 1056 GLN A N 1
ATOM 8323 C CA . GLN A 1 1056 ? 23.273 -32.617 -26.337 1.00 32.06 1056 GLN A CA 1
ATOM 8324 C C . GLN A 1 1056 ? 23.286 -31.112 -26.033 1.00 32.06 1056 GLN A C 1
ATOM 8326 O O . GLN A 1 1056 ? 23.026 -30.694 -24.898 1.00 32.06 1056 GLN A O 1
ATOM 8331 N N . LEU A 1 1057 ? 23.656 -30.302 -27.027 1.00 34.97 1057 LEU A N 1
ATOM 8332 C CA . LEU A 1 1057 ? 23.366 -28.871 -26.977 1.00 34.97 1057 LEU A CA 1
ATOM 8333 C C . LEU A 1 1057 ? 21.842 -28.713 -26.897 1.00 34.97 1057 LEU A C 1
ATOM 8335 O O . LEU A 1 1057 ? 21.121 -29.472 -27.538 1.00 34.97 1057 LEU A O 1
ATOM 8339 N N . LYS A 1 1058 ? 21.359 -27.720 -26.140 1.00 31.23 1058 LYS A N 1
ATOM 8340 C CA . LYS A 1 1058 ? 20.024 -27.180 -26.418 1.00 31.23 1058 LYS A CA 1
ATOM 8341 C C . LYS A 1 1058 ? 20.032 -26.723 -27.875 1.00 31.23 1058 LYS A C 1
ATOM 8343 O O . LYS A 1 1058 ? 20.928 -25.957 -28.239 1.00 31.23 1058 LYS A O 1
ATOM 8348 N N . GLU A 1 1059 ? 19.042 -27.130 -28.656 1.00 37.69 1059 GLU A N 1
ATOM 8349 C CA . GLU A 1 1059 ? 18.670 -26.357 -29.836 1.00 37.69 1059 GLU A CA 1
ATOM 8350 C C . GLU A 1 1059 ? 18.385 -24.928 -29.365 1.00 37.69 1059 GLU A C 1
ATOM 8352 O O . GLU A 1 1059 ? 17.676 -24.701 -28.378 1.00 37.69 1059 GLU A O 1
ATOM 8357 N N . ARG A 1 1060 ? 19.078 -23.969 -29.981 1.00 45.97 1060 ARG A N 1
ATOM 8358 C CA . ARG A 1 1060 ? 18.791 -22.554 -29.770 1.00 45.97 1060 ARG A CA 1
ATOM 8359 C C . ARG A 1 1060 ? 17.525 -22.245 -30.551 1.00 45.97 1060 ARG A C 1
ATOM 8361 O O . ARG A 1 1060 ? 17.420 -22.657 -31.702 1.00 45.97 1060 ARG A O 1
ATOM 8368 N N . ASP A 1 1061 ? 16.640 -21.465 -29.941 1.00 46.81 1061 ASP A N 1
ATOM 8369 C CA . ASP A 1 1061 ? 15.588 -20.762 -30.670 1.00 46.81 1061 ASP A CA 1
ATOM 8370 C C . ASP A 1 1061 ? 16.209 -20.053 -31.877 1.00 46.81 1061 ASP A C 1
ATOM 8372 O O . ASP A 1 1061 ? 17.227 -19.367 -31.719 1.00 46.81 1061 ASP A O 1
ATOM 8376 N N . THR A 1 1062 ? 15.622 -20.204 -33.064 1.00 45.81 1062 THR A N 1
ATOM 8377 C CA . THR A 1 1062 ? 16.169 -19.637 -34.311 1.00 45.81 1062 THR A CA 1
ATOM 8378 C C . THR A 1 1062 ? 16.308 -18.115 -34.244 1.00 45.81 1062 THR A C 1
ATOM 8380 O O . THR A 1 1062 ? 17.221 -17.549 -34.847 1.00 45.81 1062 THR A O 1
ATOM 8383 N N . ASP A 1 1063 ? 15.466 -17.470 -33.433 1.00 46.47 1063 ASP A N 1
ATOM 8384 C CA . ASP A 1 1063 ? 15.458 -16.026 -33.204 1.00 46.47 1063 ASP A CA 1
ATOM 8385 C C . ASP A 1 1063 ? 16.495 -15.550 -32.171 1.00 46.47 1063 ASP A C 1
ATOM 8387 O O . ASP A 1 1063 ? 16.729 -14.342 -32.061 1.00 46.47 1063 ASP A O 1
ATOM 8391 N N . SER A 1 1064 ? 17.142 -16.446 -31.413 1.00 56.41 1064 SER A N 1
ATOM 8392 C CA . SER A 1 1064 ? 18.112 -16.067 -30.373 1.00 56.41 1064 SER A CA 1
ATOM 8393 C C . SER A 1 1064 ? 19.420 -15.528 -30.980 1.00 56.41 1064 SER A C 1
ATOM 8395 O O . SER A 1 1064 ? 20.137 -16.277 -31.649 1.00 56.41 1064 SER A O 1
ATOM 8397 N N . PRO A 1 1065 ? 19.800 -14.256 -30.734 1.00 64.44 1065 PRO A N 1
ATOM 8398 C CA . PRO A 1 1065 ? 20.997 -13.673 -31.334 1.00 64.44 1065 PRO A CA 1
ATOM 8399 C C . PRO A 1 1065 ? 22.279 -14.279 -30.752 1.00 64.44 1065 PRO A C 1
ATOM 8401 O O . PRO A 1 1065 ? 22.392 -14.471 -29.541 1.00 64.44 1065 PRO A O 1
ATOM 8404 N N . LEU A 1 1066 ? 23.288 -14.504 -31.598 1.00 70.06 1066 LEU A N 1
ATOM 8405 C CA . LEU A 1 1066 ? 24.635 -14.835 -31.134 1.00 70.06 1066 LEU A CA 1
ATOM 8406 C C . LEU A 1 1066 ? 25.259 -13.616 -30.434 1.00 70.06 1066 LEU A C 1
ATOM 8408 O O . LEU A 1 1066 ? 25.427 -12.560 -31.045 1.00 70.06 1066 LEU A O 1
ATOM 8412 N N . THR A 1 1067 ? 25.623 -13.749 -29.158 1.00 73.62 1067 THR A N 1
ATOM 8413 C CA . THR A 1 1067 ? 26.181 -12.641 -28.368 1.00 73.62 1067 THR A CA 1
ATOM 8414 C C . THR A 1 1067 ? 27.708 -12.704 -28.269 1.00 73.62 1067 THR A C 1
ATOM 8416 O O . THR A 1 1067 ? 28.320 -13.765 -28.400 1.00 73.62 1067 THR A O 1
ATOM 8419 N N . ALA A 1 1068 ? 28.350 -11.572 -27.962 1.00 74.12 1068 ALA A N 1
ATOM 8420 C CA . ALA A 1 1068 ? 29.781 -11.547 -27.633 1.00 74.12 1068 ALA A CA 1
ATOM 8421 C C . ALA A 1 1068 ? 30.116 -12.477 -26.449 1.00 74.12 1068 ALA A C 1
ATOM 8423 O O . ALA A 1 1068 ? 31.122 -13.186 -26.476 1.00 74.12 1068 ALA A O 1
ATOM 8424 N N . ALA A 1 1069 ? 29.213 -12.555 -25.464 1.00 72.25 1069 ALA A N 1
ATOM 8425 C CA . ALA A 1 1069 ? 29.336 -13.453 -24.324 1.00 72.25 1069 ALA A CA 1
ATOM 8426 C C . ALA A 1 1069 ? 29.327 -14.937 -24.730 1.00 72.25 1069 ALA A C 1
ATOM 8428 O O . ALA A 1 1069 ? 29.991 -15.729 -24.071 1.00 72.25 1069 ALA A O 1
ATOM 8429 N N . ASP A 1 1070 ? 28.649 -15.335 -25.815 1.00 72.94 1070 ASP A N 1
ATOM 8430 C CA . ASP A 1 1070 ? 28.709 -16.712 -26.326 1.00 72.94 1070 ASP A CA 1
ATOM 8431 C C . ASP A 1 1070 ? 30.102 -17.049 -26.882 1.00 72.94 1070 ASP A C 1
ATOM 8433 O O . ASP A 1 1070 ? 30.633 -18.125 -26.595 1.00 72.94 1070 ASP A O 1
ATOM 8437 N N . ILE A 1 1071 ? 30.723 -16.115 -27.613 1.00 75.12 1071 ILE A N 1
ATOM 8438 C CA . ILE A 1 1071 ? 32.086 -16.256 -28.158 1.00 75.12 1071 ILE A CA 1
ATOM 8439 C C . ILE A 1 1071 ? 33.129 -16.305 -27.027 1.00 75.12 1071 ILE A C 1
ATOM 8441 O O . ILE A 1 1071 ? 34.051 -17.127 -27.065 1.00 75.12 1071 ILE A O 1
ATOM 8445 N N . GLU A 1 1072 ? 32.952 -15.480 -25.993 1.00 68.31 1072 GLU A N 1
ATOM 8446 C CA . GLU A 1 1072 ? 33.811 -15.398 -24.801 1.00 68.31 1072 GLU A CA 1
ATOM 8447 C C . GLU A 1 1072 ? 33.541 -16.502 -23.756 1.00 68.31 1072 GLU A C 1
ATOM 8449 O O . GLU A 1 1072 ? 34.391 -16.773 -22.903 1.00 68.31 1072 GLU A O 1
ATOM 8454 N N . SER A 1 1073 ? 32.379 -17.167 -23.805 1.00 53.75 1073 SER A N 1
ATOM 8455 C CA . SER A 1 1073 ? 31.846 -18.026 -22.726 1.00 53.75 1073 SER A CA 1
ATOM 8456 C C . SER A 1 1073 ? 32.804 -19.118 -22.242 1.00 53.75 1073 SER A C 1
ATOM 8458 O O . SER A 1 1073 ? 32.811 -19.483 -21.062 1.00 53.75 1073 SER A O 1
ATOM 8460 N N . VAL A 1 1074 ? 33.636 -19.641 -23.145 1.00 53.09 1074 VAL A N 1
ATOM 8461 C CA . VAL A 1 1074 ? 34.598 -20.711 -22.855 1.00 53.09 1074 VAL A CA 1
ATOM 8462 C C . VAL A 1 1074 ? 35.897 -20.164 -22.246 1.00 53.09 1074 VAL A C 1
ATOM 8464 O O . VAL A 1 1074 ? 36.509 -20.850 -21.426 1.00 53.09 1074 VAL A O 1
ATOM 8467 N N . ALA A 1 1075 ? 36.273 -18.917 -22.555 1.00 47.41 1075 ALA A N 1
ATOM 8468 C CA . ALA A 1 1075 ? 37.402 -18.223 -21.932 1.00 47.41 1075 ALA A CA 1
ATOM 8469 C C . ALA A 1 1075 ? 37.095 -17.866 -20.466 1.00 47.41 1075 ALA A C 1
ATOM 8471 O O . ALA A 1 1075 ? 37.904 -18.122 -19.577 1.00 47.41 1075 ALA A O 1
ATOM 8472 N N . PHE A 1 1076 ? 35.864 -17.441 -20.156 1.00 44.25 1076 PHE A N 1
ATOM 8473 C CA . PHE A 1 1076 ? 35.422 -17.241 -18.764 1.00 44.25 1076 PHE A CA 1
ATOM 8474 C C . PHE A 1 1076 ? 35.431 -18.528 -17.910 1.00 44.25 1076 PHE A C 1
ATOM 8476 O O . PHE A 1 1076 ? 35.423 -18.463 -16.678 1.00 44.25 1076 PHE A O 1
ATOM 8483 N N . LEU A 1 1077 ? 35.453 -19.706 -18.547 1.00 47.62 1077 LEU A N 1
ATOM 8484 C CA . LEU A 1 1077 ? 35.601 -21.012 -17.895 1.00 47.62 1077 LEU A CA 1
ATOM 8485 C C . LEU A 1 1077 ? 37.066 -21.491 -17.809 1.00 47.62 1077 LEU A C 1
ATOM 8487 O O . LEU A 1 1077 ? 37.342 -22.406 -17.023 1.00 47.62 1077 LEU A O 1
ATOM 8491 N N . SER A 1 1078 ? 37.996 -20.907 -18.579 1.00 47.38 1078 SER A N 1
ATOM 8492 C CA . SER A 1 1078 ? 39.447 -21.137 -18.461 1.00 47.38 1078 SER A CA 1
ATOM 8493 C C . SER A 1 1078 ? 40.155 -20.098 -17.582 1.00 47.38 1078 SER A C 1
ATOM 8495 O O . SER A 1 1078 ? 41.165 -20.447 -16.968 1.00 47.38 1078 SER A O 1
ATOM 8497 N N . ALA A 1 1079 ? 39.577 -18.903 -17.398 1.00 42.88 1079 ALA A N 1
ATOM 8498 C CA . ALA A 1 1079 ? 39.985 -17.848 -16.458 1.00 42.88 1079 ALA A CA 1
ATOM 8499 C C . ALA A 1 1079 ? 39.785 -18.233 -14.969 1.00 42.88 1079 ALA A C 1
ATOM 8501 O O . ALA A 1 1079 ? 39.297 -17.473 -14.135 1.00 42.88 1079 ALA A O 1
ATOM 8502 N N . GLY A 1 1080 ? 40.188 -19.450 -14.601 1.00 45.50 1080 GLY A N 1
ATOM 8503 C CA . GLY A 1 1080 ? 40.204 -19.983 -13.243 1.00 45.50 1080 GLY A CA 1
ATOM 8504 C C . GLY A 1 1080 ? 41.378 -19.473 -12.407 1.00 45.50 1080 GLY A C 1
ATOM 8505 O O . GLY A 1 1080 ? 42.022 -20.275 -11.733 1.00 45.50 1080 GLY A O 1
ATOM 8506 N N . LYS A 1 1081 ? 41.645 -18.163 -12.431 1.00 47.03 1081 LYS A N 1
ATOM 8507 C CA . LYS A 1 1081 ? 42.567 -17.480 -11.512 1.00 47.03 1081 LYS A CA 1
ATOM 8508 C C . LYS A 1 1081 ? 41.772 -16.641 -10.515 1.00 47.03 1081 LYS A C 1
ATOM 8510 O O . LYS A 1 1081 ? 41.752 -15.427 -10.593 1.00 47.03 1081 LYS A O 1
ATOM 8515 N N . ASP A 1 1082 ? 41.039 -17.339 -9.650 1.00 45.06 1082 ASP A N 1
ATOM 8516 C CA . ASP A 1 1082 ? 41.167 -17.165 -8.201 1.00 45.06 1082 ASP A CA 1
ATOM 8517 C C . ASP A 1 1082 ? 40.262 -18.140 -7.445 1.00 45.06 1082 ASP A C 1
ATOM 8519 O O . ASP A 1 1082 ? 39.085 -18.353 -7.759 1.00 45.06 1082 ASP A O 1
ATOM 8523 N N . LYS A 1 1083 ? 40.829 -18.750 -6.398 1.00 54.19 1083 LYS A N 1
ATOM 8524 C CA . LYS A 1 1083 ? 40.104 -19.651 -5.488 1.00 54.19 1083 LYS A CA 1
ATOM 8525 C C . LYS A 1 1083 ? 38.930 -18.924 -4.824 1.00 54.19 1083 LYS A C 1
ATOM 8527 O O . LYS A 1 1083 ? 37.895 -19.538 -4.574 1.00 54.19 1083 LYS A O 1
ATOM 8532 N N . GLU A 1 1084 ? 39.101 -17.628 -4.588 1.00 54.25 1084 GLU A N 1
ATOM 8533 C CA . GLU A 1 1084 ? 38.161 -16.729 -3.931 1.00 54.25 1084 GLU A CA 1
ATOM 8534 C C . GLU A 1 1084 ? 36.970 -16.374 -4.831 1.00 54.25 1084 GLU A C 1
ATOM 8536 O O . GLU A 1 1084 ? 35.836 -16.637 -4.444 1.00 54.25 1084 GLU A O 1
ATOM 8541 N N . ALA A 1 1085 ? 37.193 -15.959 -6.084 1.00 51.06 1085 ALA A N 1
ATOM 8542 C CA . ALA A 1 1085 ? 36.116 -15.754 -7.062 1.00 51.06 1085 ALA A CA 1
ATOM 8543 C C . ALA A 1 1085 ? 35.287 -17.036 -7.304 1.00 51.06 1085 ALA A C 1
ATOM 8545 O O . ALA A 1 1085 ? 34.059 -16.997 -7.447 1.00 51.06 1085 ALA A O 1
ATOM 8546 N N . ARG A 1 1086 ? 35.941 -18.208 -7.282 1.00 53.12 1086 ARG A N 1
ATOM 8547 C CA . ARG A 1 1086 ? 35.261 -19.509 -7.396 1.00 53.12 1086 ARG A CA 1
ATOM 8548 C C . ARG A 1 1086 ? 34.467 -19.883 -6.138 1.00 53.12 1086 ARG A C 1
ATOM 8550 O O . ARG A 1 1086 ? 33.443 -20.556 -6.253 1.00 53.12 1086 ARG A O 1
ATOM 8557 N N . LEU A 1 1087 ? 34.914 -19.453 -4.956 1.00 53.81 1087 LEU A N 1
ATOM 8558 C CA . LEU A 1 1087 ? 34.162 -19.561 -3.703 1.00 53.81 1087 LEU A CA 1
ATOM 8559 C C . LEU A 1 1087 ? 32.990 -18.571 -3.666 1.00 53.81 1087 LEU A C 1
ATOM 8561 O O . LEU A 1 1087 ? 31.910 -18.969 -3.247 1.00 53.81 1087 LEU A O 1
ATOM 8565 N N . ALA A 1 1088 ? 33.159 -17.351 -4.182 1.00 56.28 1088 ALA A N 1
ATOM 8566 C CA . ALA A 1 1088 ? 32.120 -16.327 -4.269 1.00 56.28 1088 ALA A CA 1
ATOM 8567 C C . ALA A 1 1088 ? 30.969 -16.746 -5.199 1.00 56.28 1088 ALA A C 1
ATOM 8569 O O . ALA A 1 1088 ? 29.819 -16.753 -4.768 1.00 56.28 1088 ALA A O 1
ATOM 8570 N N . LYS A 1 1089 ? 31.244 -17.234 -6.423 1.00 52.38 1089 LYS A N 1
ATOM 8571 C CA . LYS A 1 1089 ? 30.192 -17.824 -7.285 1.00 52.38 1089 LYS A CA 1
ATOM 8572 C C . LYS A 1 1089 ? 29.523 -19.050 -6.644 1.00 52.38 1089 LYS A C 1
ATOM 8574 O O . LYS A 1 1089 ? 28.323 -19.255 -6.805 1.00 52.38 1089 LYS A O 1
ATOM 8579 N N . ALA A 1 1090 ? 30.271 -19.853 -5.882 1.00 49.91 1090 ALA A N 1
ATOM 8580 C CA . ALA A 1 1090 ? 29.713 -20.977 -5.128 1.00 49.91 1090 ALA A CA 1
ATOM 8581 C C . ALA A 1 1090 ? 28.955 -20.562 -3.849 1.00 49.91 1090 ALA A C 1
ATOM 8583 O O . ALA A 1 1090 ? 28.233 -21.396 -3.303 1.00 49.91 1090 ALA A O 1
ATOM 8584 N N . ALA A 1 1091 ? 29.119 -19.324 -3.371 1.00 53.34 1091 ALA A N 1
ATOM 8585 C CA . ALA A 1 1091 ? 28.387 -18.729 -2.255 1.00 53.34 1091 ALA A CA 1
ATOM 8586 C C . ALA A 1 1091 ? 27.108 -18.032 -2.740 1.00 53.34 1091 ALA A C 1
ATOM 8588 O O . ALA A 1 1091 ? 26.043 -18.326 -2.213 1.00 53.34 1091 ALA A O 1
ATOM 8589 N N . ALA A 1 1092 ? 27.177 -17.256 -3.826 1.00 48.94 1092 ALA A N 1
ATOM 8590 C CA . ALA A 1 1092 ? 26.000 -16.691 -4.491 1.00 48.94 1092 ALA A CA 1
ATOM 8591 C C . ALA A 1 1092 ? 24.998 -17.785 -4.924 1.00 48.94 1092 ALA A C 1
ATOM 8593 O O . ALA A 1 1092 ? 23.793 -17.611 -4.815 1.00 48.94 1092 ALA A O 1
ATOM 8594 N N . GLY A 1 1093 ? 25.483 -18.969 -5.325 1.00 46.50 1093 GLY A N 1
ATOM 8595 C CA . GLY A 1 1093 ? 24.647 -20.155 -5.579 1.00 46.50 1093 GLY A CA 1
ATOM 8596 C C . GLY A 1 1093 ? 24.166 -20.930 -4.333 1.00 46.50 1093 GLY A C 1
ATOM 8597 O O . GLY A 1 1093 ? 23.715 -22.076 -4.471 1.00 46.50 1093 GLY A O 1
ATOM 8598 N N . ARG A 1 1094 ? 24.324 -20.380 -3.119 1.00 50.59 1094 ARG A N 1
ATOM 8599 C CA . ARG A 1 1094 ? 23.834 -20.948 -1.844 1.00 50.59 1094 ARG A CA 1
ATOM 8600 C C . ARG A 1 1094 ? 22.757 -20.101 -1.177 1.00 50.59 1094 ARG A C 1
ATOM 8602 O O . ARG A 1 1094 ? 21.955 -20.685 -0.442 1.00 50.59 1094 ARG A O 1
ATOM 8609 N N . ASP A 1 1095 ? 22.709 -18.800 -1.437 1.00 41.69 1095 ASP A N 1
ATOM 8610 C CA . ASP A 1 1095 ? 21.592 -17.973 -0.990 1.00 41.69 1095 ASP A CA 1
ATOM 8611 C C . ASP A 1 1095 ? 20.291 -18.503 -1.621 1.00 41.69 1095 ASP A C 1
ATOM 8613 O O . ASP A 1 1095 ? 20.250 -18.883 -2.791 1.00 41.69 1095 ASP A O 1
ATOM 8617 N N . GLY A 1 1096 ? 19.259 -18.688 -0.793 1.00 50.75 1096 GLY A N 1
ATOM 8618 C CA . GLY A 1 1096 ? 18.009 -19.366 -1.173 1.00 50.75 1096 GLY A CA 1
ATOM 8619 C C . GLY A 1 1096 ? 17.984 -20.903 -1.040 1.00 50.75 1096 GLY A C 1
ATOM 8620 O O . GLY A 1 1096 ? 16.939 -21.512 -1.256 1.00 50.75 1096 GLY A O 1
ATOM 8621 N N . ARG A 1 1097 ? 19.076 -21.583 -0.640 1.00 45.50 1097 ARG A N 1
ATOM 8622 C CA . ARG A 1 1097 ? 19.093 -23.063 -0.464 1.00 45.50 1097 ARG A CA 1
ATOM 8623 C C . ARG A 1 1097 ? 18.909 -23.583 0.967 1.00 45.50 1097 ARG A C 1
ATOM 8625 O O . ARG A 1 1097 ? 18.937 -24.800 1.174 1.00 45.50 1097 ARG A O 1
ATOM 8632 N N . GLU A 1 1098 ? 18.665 -22.710 1.944 1.00 45.69 1098 GLU A N 1
ATOM 8633 C CA . GLU A 1 1098 ? 18.373 -23.094 3.338 1.00 45.69 1098 GLU A CA 1
ATOM 8634 C C . GLU A 1 1098 ? 17.167 -24.044 3.459 1.00 45.69 1098 GLU A C 1
ATOM 8636 O O . GLU A 1 1098 ? 17.199 -25.006 4.239 1.00 45.69 1098 GLU A O 1
ATOM 8641 N N . ASP A 1 1099 ? 16.131 -23.857 2.641 1.00 46.72 1099 ASP A N 1
ATOM 8642 C CA . ASP A 1 1099 ? 14.906 -24.666 2.693 1.00 46.72 1099 ASP A CA 1
ATOM 8643 C C . ASP A 1 1099 ? 15.048 -26.054 2.059 1.00 46.72 1099 ASP A C 1
ATOM 8645 O O . ASP A 1 1099 ? 14.397 -27.008 2.492 1.00 46.72 1099 ASP A O 1
ATOM 8649 N N . PHE A 1 1100 ? 16.006 -26.221 1.144 1.00 47.69 1100 PHE A N 1
ATOM 8650 C CA . PHE A 1 1100 ? 16.275 -27.487 0.456 1.00 47.69 1100 PHE A CA 1
ATOM 8651 C C . PHE A 1 1100 ? 17.354 -28.355 1.135 1.00 47.69 1100 PHE A C 1
ATOM 8653 O O . PHE A 1 1100 ? 17.633 -29.474 0.690 1.00 47.69 1100 PHE A O 1
ATOM 8660 N N . LYS A 1 1101 ? 17.942 -27.910 2.258 1.00 47.53 1101 LYS A N 1
ATOM 8661 C CA . LYS A 1 1101 ? 18.833 -28.752 3.080 1.00 47.53 1101 LYS A CA 1
ATOM 8662 C C . LYS A 1 1101 ? 18.075 -29.983 3.598 1.00 47.53 1101 LYS A C 1
ATOM 8664 O O . LYS A 1 1101 ? 17.148 -29.873 4.402 1.00 47.53 1101 LYS A O 1
ATOM 8669 N N . SER A 1 1102 ? 18.516 -31.178 3.192 1.00 48.47 1102 SER A N 1
ATOM 8670 C CA . SER A 1 1102 ? 17.864 -32.443 3.571 1.00 48.47 1102 SER A CA 1
ATOM 8671 C C . SER A 1 1102 ? 17.671 -32.596 5.092 1.00 48.47 1102 SER A C 1
ATOM 8673 O O . SER A 1 1102 ? 18.530 -32.202 5.887 1.00 48.47 1102 SER A O 1
ATOM 8675 N N . LYS A 1 1103 ? 16.601 -33.293 5.516 1.00 48.91 1103 LYS A N 1
ATOM 8676 C CA . LYS A 1 1103 ? 16.330 -33.625 6.939 1.00 48.91 1103 LYS A CA 1
ATOM 8677 C C . LYS A 1 1103 ? 17.499 -34.339 7.649 1.00 48.91 1103 LYS A C 1
ATOM 8679 O O . LYS A 1 1103 ? 17.518 -34.398 8.876 1.00 48.91 1103 LYS A O 1
ATOM 8684 N N . LYS A 1 1104 ? 18.462 -34.898 6.904 1.00 43.16 1104 LYS A N 1
ATOM 8685 C CA . LYS A 1 1104 ? 19.694 -35.499 7.435 1.00 43.16 1104 LYS A CA 1
ATOM 8686 C C . LYS A 1 1104 ? 20.745 -34.436 7.787 1.00 43.16 1104 LYS A C 1
ATOM 8688 O O . LYS A 1 1104 ? 21.325 -34.536 8.862 1.00 43.16 1104 LYS A O 1
ATOM 8693 N N . ALA A 1 1105 ? 20.923 -33.416 6.944 1.00 48.09 1105 ALA A N 1
ATOM 8694 C CA . ALA A 1 1105 ? 21.858 -32.308 7.164 1.00 48.09 1105 ALA A CA 1
ATOM 8695 C C . ALA A 1 1105 ? 21.437 -31.439 8.362 1.00 48.09 1105 ALA A C 1
ATOM 8697 O O . ALA A 1 1105 ? 22.181 -31.369 9.341 1.00 48.09 1105 ALA A O 1
ATOM 8698 N N . LYS A 1 1106 ? 20.187 -30.936 8.375 1.00 58.25 1106 LYS A N 1
ATOM 8699 C CA . LYS A 1 1106 ? 19.641 -30.144 9.503 1.00 58.25 1106 LYS A CA 1
ATOM 8700 C C . LYS A 1 1106 ? 19.699 -30.898 10.852 1.00 58.25 1106 LYS A C 1
ATOM 8702 O O . LYS A 1 1106 ? 19.735 -30.293 11.916 1.00 58.25 1106 LYS A O 1
ATOM 8707 N N . LYS A 1 1107 ? 19.740 -32.241 10.828 1.00 50.34 1107 LYS A N 1
ATOM 8708 C CA . LYS A 1 1107 ? 19.834 -33.117 12.017 1.00 50.34 1107 LYS A CA 1
ATOM 8709 C C . LYS A 1 1107 ? 21.269 -33.530 12.391 1.00 50.34 1107 LYS A C 1
ATOM 8711 O O . LYS A 1 1107 ? 21.449 -34.170 13.429 1.00 50.34 1107 LYS A O 1
ATOM 8716 N N . GLN A 1 1108 ? 22.266 -33.208 11.564 1.00 48.84 1108 GLN A N 1
ATOM 8717 C CA . GLN A 1 1108 ? 23.690 -33.360 11.886 1.00 48.84 1108 GLN A CA 1
ATOM 8718 C C . GLN A 1 1108 ? 24.252 -32.091 12.534 1.00 48.84 1108 GLN A C 1
ATOM 8720 O O . GLN A 1 1108 ? 24.952 -32.216 13.531 1.00 48.84 1108 GLN A O 1
ATOM 8725 N N . GLU A 1 1109 ? 23.880 -30.901 12.053 1.00 53.88 1109 GLU A N 1
ATOM 8726 C CA . GLU A 1 1109 ? 24.259 -29.622 12.684 1.00 53.88 1109 GLU A CA 1
ATOM 8727 C C . GLU A 1 1109 ? 23.670 -29.496 14.102 1.00 53.88 1109 GLU A C 1
ATOM 8729 O O . GLU A 1 1109 ? 24.364 -29.118 15.039 1.00 53.88 1109 GLU A O 1
ATOM 8734 N N . ALA A 1 1110 ? 22.429 -29.953 14.311 1.00 50.00 1110 ALA A N 1
ATOM 8735 C CA . ALA A 1 1110 ? 21.766 -29.967 15.621 1.00 50.00 1110 ALA A CA 1
ATOM 8736 C C . ALA A 1 1110 ? 22.297 -31.024 16.628 1.00 50.00 1110 ALA A C 1
ATOM 8738 O O . ALA A 1 1110 ? 21.584 -31.386 17.568 1.00 50.00 1110 ALA A O 1
ATOM 8739 N N . LYS A 1 1111 ? 23.499 -31.592 16.433 1.00 42.16 1111 LYS A N 1
ATOM 8740 C CA . LYS A 1 1111 ? 24.076 -32.634 17.309 1.00 42.16 1111 LYS A CA 1
ATOM 8741 C C . LYS A 1 1111 ? 25.544 -32.396 17.665 1.00 42.16 1111 LYS A C 1
ATOM 8743 O O . LYS A 1 1111 ? 26.448 -33.024 17.121 1.00 42.16 1111 LYS A O 1
ATOM 8748 N N . THR A 1 1112 ? 25.754 -31.600 18.704 1.00 42.53 1112 THR A N 1
ATOM 8749 C CA . THR A 1 1112 ? 27.047 -31.326 19.350 1.00 42.53 1112 THR A CA 1
ATOM 8750 C C . THR A 1 1112 ? 27.525 -32.439 20.305 1.00 42.53 1112 THR A C 1
ATOM 8752 O O . THR A 1 1112 ? 28.023 -32.162 21.391 1.00 42.53 1112 THR A O 1
ATOM 8755 N N . SER A 1 1113 ? 27.413 -33.721 19.923 1.00 44.00 1113 SER A N 1
ATOM 8756 C CA . SER A 1 1113 ? 28.188 -34.807 20.563 1.00 44.00 1113 SER A CA 1
ATOM 8757 C C . SER A 1 1113 ? 28.317 -36.061 19.688 1.00 44.00 1113 SER A C 1
ATOM 8759 O O . SER A 1 1113 ? 27.423 -36.415 18.910 1.00 44.00 1113 SER A O 1
ATOM 8761 N N . SER A 1 1114 ? 29.453 -36.755 19.804 1.00 42.94 1114 SER A N 1
ATOM 8762 C CA . SER A 1 1114 ? 29.763 -37.947 19.010 1.00 42.94 1114 SER A CA 1
ATOM 8763 C C . SER A 1 1114 ? 29.133 -39.216 19.610 1.00 42.94 1114 SER A C 1
ATOM 8765 O O . SER A 1 1114 ? 29.222 -39.499 20.802 1.00 42.94 1114 SER A O 1
ATOM 8767 N N . THR A 1 1115 ? 28.467 -40.026 18.780 1.00 50.34 1115 THR A N 1
ATOM 8768 C CA . THR A 1 1115 ? 27.822 -41.268 19.247 1.00 50.34 1115 THR A CA 1
ATOM 8769 C C . THR A 1 1115 ? 28.827 -42.415 19.369 1.00 50.34 1115 THR A C 1
ATOM 8771 O O . THR A 1 1115 ? 29.506 -42.744 18.389 1.00 50.34 1115 THR A O 1
ATOM 8774 N N . THR A 1 1116 ? 28.852 -43.084 20.524 1.00 61.84 1116 THR A N 1
ATOM 8775 C CA . THR A 1 1116 ? 29.766 -44.200 20.828 1.00 61.84 1116 THR A CA 1
ATOM 8776 C C . THR A 1 1116 ? 29.600 -45.409 19.893 1.00 61.84 1116 THR A C 1
ATOM 8778 O O . THR A 1 1116 ? 28.525 -45.679 19.343 1.00 61.84 1116 THR A O 1
ATOM 8781 N N . ASN A 1 1117 ? 30.672 -46.193 19.724 1.00 53.81 1117 ASN A N 1
ATOM 8782 C CA . ASN A 1 1117 ? 30.724 -47.309 18.766 1.00 53.81 1117 ASN A CA 1
ATOM 8783 C C . ASN A 1 1117 ? 29.641 -48.387 19.007 1.00 53.81 1117 ASN A C 1
ATOM 8785 O O . ASN A 1 1117 ? 29.129 -48.969 18.048 1.00 53.81 1117 ASN A O 1
ATOM 8789 N N . LYS A 1 1118 ? 29.191 -48.568 20.258 1.00 54.91 1118 LYS A N 1
ATOM 8790 C CA . LYS A 1 1118 ? 28.086 -49.475 20.635 1.00 54.91 1118 LYS A CA 1
ATOM 8791 C C . LYS A 1 1118 ? 26.744 -49.079 19.983 1.00 54.91 1118 LYS A C 1
ATOM 8793 O O . LYS A 1 1118 ? 25.947 -49.949 19.635 1.00 54.91 1118 LYS A O 1
ATOM 8798 N N . GLN A 1 1119 ? 26.509 -47.783 19.738 1.00 55.34 1119 GLN A N 1
ATOM 8799 C CA . GLN A 1 1119 ? 25.336 -47.295 18.993 1.00 55.34 1119 GLN A CA 1
ATOM 8800 C C . GLN A 1 1119 ? 25.503 -47.428 17.470 1.00 55.34 1119 GLN A C 1
ATOM 8802 O O . GLN A 1 1119 ? 24.535 -47.751 16.775 1.00 55.34 1119 GLN A O 1
ATOM 8807 N N . LYS A 1 1120 ? 26.723 -47.235 16.942 1.00 54.66 1120 LYS A N 1
ATOM 8808 C CA . LYS A 1 1120 ? 27.027 -47.438 15.511 1.00 54.66 1120 LYS A CA 1
ATOM 8809 C C . LYS A 1 1120 ? 26.788 -48.897 15.093 1.00 54.66 1120 LYS A C 1
ATOM 8811 O O . LYS A 1 1120 ? 26.141 -49.137 14.074 1.00 54.66 1120 LYS A O 1
ATOM 8816 N N . ALA A 1 1121 ? 27.206 -49.861 15.920 1.00 50.88 1121 ALA A N 1
ATOM 8817 C CA . ALA A 1 1121 ? 26.977 -51.290 15.689 1.00 50.88 1121 ALA A CA 1
ATOM 8818 C C . ALA A 1 1121 ? 25.479 -51.650 15.592 1.00 50.88 1121 ALA A C 1
ATOM 8820 O O . ALA A 1 1121 ? 25.062 -52.297 14.630 1.00 50.88 1121 ALA A O 1
ATOM 8821 N N . ARG A 1 1122 ? 24.641 -51.154 16.521 1.00 56.69 1122 ARG A N 1
ATOM 8822 C CA . ARG A 1 1122 ? 23.180 -51.381 16.492 1.00 56.69 1122 ARG A CA 1
ATOM 8823 C C . ARG A 1 1122 ? 22.522 -50.879 15.197 1.00 56.69 1122 ARG A C 1
ATOM 8825 O O . ARG A 1 1122 ? 21.637 -51.550 14.673 1.00 56.69 1122 ARG A O 1
ATOM 8832 N N . LYS A 1 1123 ? 22.964 -49.742 14.644 1.00 50.69 1123 LYS A N 1
ATOM 8833 C CA . LYS A 1 1123 ? 22.434 -49.219 13.369 1.00 50.69 1123 LYS A CA 1
ATOM 8834 C C . LYS A 1 1123 ? 22.926 -49.971 12.130 1.00 50.69 1123 LYS A C 1
ATOM 8836 O O . LYS A 1 1123 ? 22.161 -50.079 11.175 1.00 50.69 1123 LYS A O 1
ATOM 8841 N N . LYS A 1 1124 ? 24.154 -50.507 12.134 1.00 49.12 1124 LYS A N 1
ATOM 8842 C CA . LYS A 1 1124 ? 24.703 -51.255 10.985 1.00 49.12 1124 LYS A CA 1
ATOM 8843 C C . LYS A 1 1124 ? 23.879 -52.517 10.693 1.00 49.12 1124 LYS A C 1
ATOM 8845 O O . LYS A 1 1124 ? 23.528 -52.757 9.541 1.00 49.12 1124 LYS A O 1
ATOM 8850 N N . ASN A 1 1125 ? 23.477 -53.250 11.734 1.00 52.94 1125 ASN A N 1
ATOM 8851 C CA . ASN A 1 1125 ? 22.644 -54.448 11.576 1.00 52.94 1125 ASN A CA 1
ATOM 8852 C C . ASN A 1 1125 ? 21.219 -54.119 11.096 1.00 52.94 1125 ASN A C 1
ATOM 8854 O O . ASN A 1 1125 ? 20.698 -54.832 10.246 1.00 52.94 1125 ASN A O 1
ATOM 8858 N N . PHE A 1 1126 ? 20.618 -53.022 11.571 1.00 46.34 1126 PHE A N 1
ATOM 8859 C CA . PHE A 1 1126 ? 19.267 -52.608 11.161 1.00 46.34 1126 PHE A CA 1
ATOM 8860 C C . PHE A 1 1126 ? 19.188 -52.161 9.689 1.00 46.34 1126 PHE A C 1
ATOM 8862 O O . PHE A 1 1126 ? 18.214 -52.441 8.997 1.00 46.34 1126 PHE A O 1
ATOM 8869 N N . LEU A 1 1127 ? 20.226 -51.487 9.181 1.00 49.66 1127 LEU A N 1
ATOM 8870 C CA . LEU A 1 1127 ? 20.282 -51.084 7.771 1.00 49.66 1127 LEU A CA 1
ATOM 8871 C C . LEU A 1 1127 ? 20.558 -52.272 6.833 1.00 49.66 1127 LEU A C 1
ATOM 8873 O O . LEU A 1 1127 ? 19.990 -52.320 5.743 1.00 49.66 1127 LEU A O 1
ATOM 8877 N N . MET A 1 1128 ? 21.354 -53.261 7.259 1.00 51.78 1128 MET A N 1
ATOM 8878 C CA . MET A 1 1128 ? 21.590 -54.473 6.458 1.00 51.78 1128 MET A CA 1
ATOM 8879 C C . MET A 1 1128 ? 20.409 -55.458 6.448 1.00 51.78 1128 MET A C 1
ATOM 8881 O O . MET A 1 1128 ? 20.281 -56.223 5.493 1.00 51.78 1128 MET A O 1
ATOM 8885 N N . THR A 1 1129 ? 19.520 -55.445 7.448 1.00 53.69 1129 THR A N 1
ATOM 8886 C CA . THR A 1 1129 ? 18.281 -56.243 7.403 1.00 53.69 1129 THR A CA 1
ATOM 8887 C C . THR A 1 1129 ? 17.210 -55.612 6.515 1.00 53.69 1129 THR A C 1
ATOM 8889 O O . THR A 1 1129 ? 16.519 -56.340 5.805 1.00 53.69 1129 THR A O 1
ATOM 8892 N N . LEU A 1 1130 ? 17.115 -54.277 6.464 1.00 44.50 1130 LEU A N 1
ATOM 8893 C CA . LEU A 1 1130 ? 16.142 -53.574 5.614 1.00 44.50 1130 LEU A CA 1
ATOM 8894 C C . LEU A 1 1130 ? 16.345 -53.848 4.112 1.00 44.50 1130 LEU A C 1
ATOM 8896 O O . LEU A 1 1130 ? 15.371 -54.006 3.380 1.00 44.50 1130 LEU A O 1
ATOM 8900 N N . GLY A 1 1131 ? 17.601 -53.958 3.661 1.00 45.03 1131 GLY A N 1
ATOM 8901 C CA . GLY A 1 1131 ? 17.928 -54.308 2.272 1.00 45.03 1131 GLY A CA 1
ATOM 8902 C C . GLY A 1 1131 ? 17.575 -55.753 1.897 1.00 45.03 1131 GLY A C 1
ATOM 8903 O O . GLY A 1 1131 ? 17.213 -56.018 0.756 1.00 45.03 1131 GLY A O 1
ATOM 8904 N N . LYS A 1 1132 ? 17.615 -56.687 2.859 1.00 44.62 1132 LYS A N 1
ATOM 8905 C CA . LYS A 1 1132 ? 17.276 -58.105 2.632 1.00 44.62 1132 LYS A CA 1
ATOM 8906 C C . LYS A 1 1132 ? 15.777 -58.409 2.734 1.00 44.62 1132 LYS A C 1
ATOM 8908 O O . LYS A 1 1132 ? 15.350 -59.458 2.276 1.00 44.62 1132 LYS A O 1
ATOM 8913 N N . ALA A 1 1133 ? 14.971 -57.497 3.281 1.00 43.53 1133 ALA A N 1
ATOM 8914 C CA . ALA A 1 1133 ? 13.520 -57.668 3.404 1.00 43.53 1133 ALA A CA 1
ATOM 8915 C C . ALA A 1 1133 ? 12.730 -57.368 2.111 1.00 43.53 1133 ALA A C 1
ATOM 8917 O O . ALA A 1 1133 ? 11.541 -57.665 2.047 1.00 43.53 1133 ALA A O 1
ATOM 8918 N N . LYS A 1 1134 ? 13.362 -56.772 1.087 1.00 43.91 1134 LYS A N 1
ATOM 8919 C CA . LYS A 1 1134 ? 12.707 -56.401 -0.184 1.00 43.91 1134 LYS A CA 1
ATOM 8920 C C . LYS A 1 1134 ? 12.895 -57.404 -1.330 1.00 43.91 1134 LYS A C 1
ATOM 8922 O O . LYS A 1 1134 ? 12.362 -57.174 -2.409 1.00 43.91 1134 LYS A O 1
ATOM 8927 N N . GLY A 1 1135 ? 13.622 -58.502 -1.117 1.00 44.12 1135 GLY A N 1
ATOM 8928 C CA . GLY A 1 1135 ? 13.900 -59.496 -2.155 1.00 44.12 1135 GLY A CA 1
ATOM 8929 C C . GLY A 1 1135 ? 13.696 -60.931 -1.675 1.00 44.12 1135 GLY A C 1
ATOM 8930 O O . GLY A 1 1135 ? 14.496 -61.423 -0.888 1.00 44.12 1135 GLY A O 1
ATOM 8931 N N . LYS A 1 1136 ? 12.695 -61.599 -2.267 1.00 41.38 1136 LYS A N 1
ATOM 8932 C CA . LYS A 1 1136 ? 12.384 -63.046 -2.216 1.00 41.38 1136 LYS A CA 1
ATOM 8933 C C . LYS A 1 1136 ? 11.597 -63.583 -1.000 1.00 41.38 1136 LYS A C 1
ATOM 8935 O O . LYS A 1 1136 ? 12.146 -63.924 0.038 1.00 41.38 1136 LYS A O 1
ATOM 8940 N N . GLN A 1 1137 ? 10.301 -63.765 -1.283 1.00 40.16 1137 GLN A N 1
ATOM 8941 C CA . GLN A 1 1137 ? 9.400 -64.872 -0.916 1.00 40.16 1137 GLN A CA 1
ATOM 8942 C C . GLN A 1 1137 ? 9.037 -65.197 0.550 1.00 40.16 1137 GLN A C 1
ATOM 8944 O O . GLN A 1 1137 ? 9.830 -65.219 1.485 1.00 40.16 1137 GLN A O 1
ATOM 8949 N N . LYS A 1 1138 ? 7.742 -65.517 0.668 1.00 51.34 1138 LYS A N 1
ATOM 8950 C CA . LYS A 1 1138 ? 6.971 -65.951 1.836 1.00 51.34 1138 LYS A CA 1
ATOM 8951 C C . LYS A 1 1138 ? 7.682 -67.075 2.614 1.00 51.34 1138 LYS A C 1
ATOM 8953 O O . LYS A 1 1138 ? 7.792 -68.186 2.113 1.00 51.34 1138 LYS A O 1
ATOM 8958 N N . ARG A 1 1139 ? 8.069 -66.812 3.867 1.00 52.53 1139 ARG A N 1
ATOM 8959 C CA . ARG A 1 1139 ? 8.247 -67.855 4.897 1.00 52.53 1139 ARG A CA 1
ATOM 8960 C C . ARG A 1 1139 ? 7.001 -67.909 5.763 1.00 52.53 1139 ARG A C 1
ATOM 8962 O O . ARG A 1 1139 ? 6.411 -66.862 6.035 1.00 52.53 1139 ARG A O 1
ATOM 8969 N N . SER A 1 1140 ? 6.608 -69.097 6.208 1.00 67.25 1140 SER A N 1
ATOM 8970 C CA . SER A 1 1140 ? 5.414 -69.230 7.047 1.00 67.25 1140 SER A CA 1
ATOM 8971 C C . SER A 1 1140 ? 5.627 -68.594 8.432 1.00 67.25 1140 SER A C 1
ATOM 8973 O O . SER A 1 1140 ? 6.755 -68.471 8.932 1.00 67.25 1140 SER A O 1
ATOM 8975 N N . LEU A 1 1141 ? 4.533 -68.196 9.092 1.00 51.59 1141 LEU A N 1
ATOM 8976 C CA . LEU A 1 1141 ? 4.590 -67.664 10.462 1.00 51.59 1141 LEU A CA 1
ATOM 8977 C C . LEU A 1 1141 ? 5.175 -68.685 11.457 1.00 51.59 1141 LEU A C 1
ATOM 8979 O O . LEU A 1 1141 ? 5.851 -68.311 12.415 1.00 51.59 1141 LEU A O 1
ATOM 8983 N N . VAL A 1 1142 ? 4.982 -69.981 11.196 1.00 67.75 1142 VAL A N 1
ATOM 8984 C CA . VAL A 1 1142 ? 5.531 -71.080 12.003 1.00 67.75 1142 VAL A CA 1
ATOM 8985 C C . VAL A 1 1142 ? 7.057 -71.146 11.876 1.00 67.75 1142 VAL A C 1
ATOM 8987 O O . VAL A 1 1142 ? 7.758 -71.201 12.888 1.00 67.75 1142 VAL A O 1
ATOM 8990 N N . GLU A 1 1143 ? 7.598 -71.056 10.659 1.00 66.44 1143 GLU A N 1
ATOM 8991 C CA . GLU A 1 1143 ? 9.049 -71.051 10.424 1.00 66.44 1143 GLU A CA 1
ATOM 8992 C C . GLU A 1 1143 ? 9.733 -69.809 10.997 1.00 66.44 1143 GLU A C 1
ATOM 8994 O O . GLU A 1 1143 ? 10.795 -69.915 11.613 1.00 66.44 1143 GLU A O 1
ATOM 8999 N N . THR A 1 1144 ? 9.125 -68.628 10.848 1.00 62.25 1144 THR A N 1
ATOM 9000 C CA . THR A 1 1144 ? 9.655 -67.398 11.459 1.00 62.25 1144 THR A CA 1
ATOM 9001 C C . THR A 1 1144 ? 9.622 -67.470 12.987 1.00 62.25 1144 THR A C 1
ATOM 9003 O O . THR A 1 1144 ? 10.600 -67.073 13.625 1.00 62.25 1144 THR A O 1
ATOM 9006 N N . ARG A 1 1145 ? 8.584 -68.068 13.594 1.00 68.81 1145 ARG A N 1
ATOM 9007 C CA . ARG A 1 1145 ? 8.526 -68.325 15.045 1.00 68.81 1145 ARG A CA 1
ATOM 9008 C C . ARG A 1 1145 ? 9.590 -69.333 15.504 1.00 68.81 1145 ARG A C 1
ATOM 9010 O O . ARG A 1 1145 ? 10.237 -69.093 16.526 1.00 68.81 1145 ARG A O 1
ATOM 9017 N N . LYS A 1 1146 ? 9.831 -70.411 14.744 1.00 72.88 1146 LYS A N 1
ATOM 9018 C CA . LYS A 1 1146 ? 10.894 -71.403 15.011 1.00 72.88 1146 LYS A CA 1
ATOM 9019 C C . LYS A 1 1146 ? 12.289 -70.771 14.901 1.00 72.88 1146 LYS A C 1
ATOM 9021 O O . LYS A 1 1146 ? 13.120 -70.963 15.787 1.00 72.88 1146 LYS A O 1
ATOM 9026 N N . ALA A 1 1147 ? 12.523 -69.941 13.883 1.00 69.00 1147 ALA A N 1
ATOM 9027 C CA . ALA A 1 1147 ? 13.774 -69.203 13.706 1.00 69.00 1147 ALA A CA 1
ATOM 9028 C C . ALA A 1 1147 ? 14.024 -68.174 14.826 1.00 69.00 1147 ALA A C 1
ATOM 9030 O O . ALA A 1 1147 ? 15.150 -68.069 15.313 1.00 69.00 1147 ALA A O 1
ATOM 9031 N N . LEU A 1 1148 ? 12.988 -67.453 15.274 1.00 68.31 1148 LEU A N 1
ATOM 9032 C CA . LEU A 1 1148 ? 13.076 -66.504 16.391 1.00 68.31 1148 LEU A CA 1
ATOM 9033 C C . LEU A 1 1148 ? 13.347 -67.198 17.733 1.00 68.31 1148 LEU A C 1
ATOM 9035 O O . LEU A 1 1148 ? 14.234 -66.750 18.461 1.00 68.31 1148 LEU A O 1
ATOM 9039 N N . ARG A 1 1149 ? 12.675 -68.320 18.042 1.00 75.00 1149 ARG A N 1
ATOM 9040 C CA . ARG A 1 1149 ? 13.011 -69.145 19.224 1.00 75.00 1149 ARG A CA 1
ATOM 9041 C C . ARG A 1 1149 ? 14.455 -69.642 19.163 1.00 75.00 1149 ARG A C 1
ATOM 9043 O O . ARG A 1 1149 ? 15.221 -69.377 20.085 1.00 75.00 1149 ARG A O 1
ATOM 9050 N N . GLY A 1 1150 ? 14.868 -70.230 18.040 1.00 73.50 1150 GLY A N 1
ATOM 9051 C CA . GLY A 1 1150 ? 16.239 -70.709 17.850 1.00 73.50 1150 GLY A CA 1
ATOM 9052 C C . GLY A 1 1150 ? 17.307 -69.604 17.849 1.00 73.50 1150 GLY A C 1
ATOM 9053 O O . GLY A 1 1150 ? 18.487 -69.899 18.041 1.00 73.50 1150 GLY A O 1
ATOM 9054 N N . HIS A 1 1151 ? 16.942 -68.335 17.633 1.00 67.31 1151 HIS A N 1
ATOM 9055 C CA . HIS A 1 1151 ? 17.835 -67.188 17.832 1.00 67.31 1151 HIS A CA 1
ATOM 9056 C C . HIS A 1 1151 ? 17.890 -66.770 19.310 1.00 67.31 1151 HIS A C 1
ATOM 9058 O O . HIS A 1 1151 ? 18.977 -66.496 19.821 1.00 67.31 1151 HIS A O 1
ATOM 9064 N N . LEU A 1 1152 ? 16.753 -66.740 20.011 1.00 68.75 1152 LEU A N 1
ATOM 9065 C CA . LEU A 1 1152 ? 16.693 -66.424 21.443 1.00 68.75 1152 LEU A CA 1
ATOM 9066 C C . LEU A 1 1152 ? 17.428 -67.468 22.294 1.00 68.75 1152 LEU A C 1
ATOM 9068 O O . LEU A 1 1152 ? 18.163 -67.099 23.205 1.00 68.75 1152 LEU A O 1
ATOM 9072 N N . GLU A 1 1153 ? 17.311 -68.755 21.971 1.00 67.94 1153 GLU A N 1
ATOM 9073 C CA . GLU A 1 1153 ? 18.041 -69.832 22.653 1.00 67.94 1153 GLU A CA 1
ATOM 9074 C C . GLU A 1 1153 ? 19.555 -69.748 22.414 1.00 67.94 1153 GLU A C 1
ATOM 9076 O O . GLU A 1 1153 ? 20.332 -69.840 23.365 1.00 67.94 1153 GLU A O 1
ATOM 9081 N N . ARG A 1 1154 ? 19.993 -69.461 21.178 1.00 65.19 1154 ARG A N 1
ATOM 9082 C CA . ARG A 1 1154 ? 21.412 -69.180 20.879 1.00 65.19 1154 ARG A CA 1
ATOM 9083 C C . ARG A 1 1154 ? 21.934 -67.944 21.610 1.00 65.19 1154 ARG A C 1
ATOM 9085 O O . ARG A 1 1154 ? 23.084 -67.938 22.040 1.00 65.19 1154 ARG A O 1
ATOM 9092 N N . GLN A 1 1155 ? 21.102 -66.918 21.780 1.00 64.69 1155 GLN A N 1
ATOM 9093 C CA . GLN A 1 1155 ? 21.466 -65.715 22.527 1.00 64.69 1155 GLN A CA 1
ATOM 9094 C C . GLN A 1 1155 ? 21.555 -65.985 24.039 1.00 64.69 1155 GLN A C 1
ATOM 9096 O O . GLN A 1 1155 ? 22.482 -65.494 24.677 1.00 64.69 1155 GLN A O 1
ATOM 9101 N N . LYS A 1 1156 ? 20.659 -66.811 24.600 1.00 70.06 1156 LYS A N 1
ATOM 9102 C CA . LYS A 1 1156 ? 20.735 -67.275 25.997 1.00 70.06 1156 LYS A CA 1
ATOM 9103 C C . LYS A 1 1156 ? 21.946 -68.185 26.256 1.00 70.06 1156 LYS A C 1
ATOM 9105 O O . LYS A 1 1156 ? 22.529 -68.104 27.327 1.00 70.06 1156 LYS A O 1
ATOM 9110 N N . ARG A 1 1157 ? 22.374 -68.991 25.275 1.00 61.09 1157 ARG A N 1
ATOM 9111 C CA . ARG A 1 1157 ? 23.584 -69.845 25.337 1.00 61.09 1157 ARG A CA 1
ATOM 9112 C C . ARG A 1 1157 ? 24.891 -69.125 24.941 1.00 61.09 1157 ARG A C 1
ATOM 9114 O O . ARG A 1 1157 ? 25.854 -69.768 24.531 1.00 61.09 1157 ARG A O 1
ATOM 9121 N N . GLY A 1 1158 ? 24.938 -67.792 25.011 1.00 64.50 1158 GLY A N 1
ATOM 9122 C CA . GLY A 1 1158 ? 26.171 -67.022 24.779 1.00 64.50 1158 GLY A CA 1
ATOM 9123 C C . GLY A 1 1158 ? 26.751 -67.121 23.359 1.00 64.50 1158 GLY A C 1
ATOM 9124 O O . GLY A 1 1158 ? 27.938 -66.881 23.163 1.00 64.50 1158 GLY A O 1
ATOM 9125 N N . GLY A 1 1159 ? 25.943 -67.489 22.360 1.00 58.03 1159 GLY A N 1
ATOM 9126 C CA . GLY A 1 1159 ? 26.350 -67.541 20.953 1.00 58.03 1159 GLY A CA 1
ATOM 9127 C C . GLY A 1 1159 ? 27.129 -68.788 20.518 1.00 58.03 1159 GLY A C 1
ATOM 9128 O O . GLY A 1 1159 ? 27.383 -68.928 19.321 1.00 58.03 1159 GLY A O 1
ATOM 9129 N N . LYS A 1 1160 ? 27.464 -69.720 21.422 1.00 55.69 1160 LYS A N 1
ATOM 9130 C CA . LYS A 1 1160 ? 28.093 -70.994 21.034 1.00 55.69 1160 LYS A CA 1
ATOM 9131 C C . LYS A 1 1160 ? 27.055 -71.951 20.439 1.00 55.69 1160 LYS A C 1
ATOM 9133 O O . LYS A 1 1160 ? 25.980 -72.169 20.999 1.00 55.69 1160 LYS A O 1
ATOM 9138 N N . ARG A 1 1161 ? 27.381 -72.523 19.278 1.00 54.31 1161 ARG A N 1
ATOM 9139 C CA . ARG A 1 1161 ? 26.609 -73.594 18.638 1.00 54.31 1161 ARG A CA 1
ATOM 9140 C C . ARG A 1 1161 ? 26.967 -74.887 19.372 1.00 54.31 1161 ARG A C 1
ATOM 9142 O O . ARG A 1 1161 ? 28.124 -75.287 19.338 1.00 54.31 1161 ARG A O 1
ATOM 9149 N N . GLY A 1 1162 ? 26.012 -75.489 20.077 1.00 49.69 1162 GLY A N 1
ATOM 9150 C CA . GLY A 1 1162 ? 26.213 -76.832 20.617 1.00 49.69 1162 GLY A CA 1
ATOM 9151 C C . GLY A 1 1162 ? 26.314 -77.814 19.456 1.00 49.69 1162 GLY A C 1
ATOM 9152 O O . GLY A 1 1162 ? 25.448 -77.786 18.580 1.00 49.69 1162 GLY A O 1
ATOM 9153 N N . ASN A 1 1163 ? 27.360 -78.640 19.440 1.00 47.12 1163 ASN A N 1
ATOM 9154 C CA . ASN A 1 1163 ? 27.337 -79.852 18.634 1.00 47.12 1163 ASN A CA 1
ATOM 9155 C C . ASN A 1 1163 ? 26.323 -80.806 19.260 1.00 47.12 1163 ASN A C 1
ATOM 9157 O O . ASN A 1 1163 ? 26.360 -81.050 20.464 1.00 47.12 1163 ASN A O 1
ATOM 9161 N N . GLN A 1 1164 ? 25.452 -81.338 18.419 1.00 40.44 1164 GLN A N 1
ATOM 9162 C CA . GLN A 1 1164 ? 24.696 -82.549 18.673 1.00 40.44 1164 GLN A CA 1
ATOM 9163 C C . GLN A 1 1164 ? 24.645 -83.302 17.344 1.00 40.44 1164 GLN A C 1
ATOM 9165 O O . GLN A 1 1164 ? 24.352 -82.694 16.308 1.00 40.44 1164 GLN A O 1
ATOM 9170 N N . GLY A 1 1165 ? 24.996 -84.587 17.399 1.00 34.62 1165 GLY A N 1
ATOM 9171 C CA . GLY A 1 1165 ? 24.171 -85.584 16.722 1.00 34.62 1165 GLY A CA 1
ATOM 9172 C C . GLY A 1 1165 ? 22.850 -85.703 17.474 1.00 34.62 1165 GLY A C 1
ATOM 9173 O O . GLY A 1 1165 ? 22.865 -85.415 18.695 1.00 34.62 1165 GLY A O 1
#

InterPro domains:
  IPR001128 Cytochrome P450 [PF00067] (225-426)
  IPR002403 Cytochrome P450, E-class, group IV [PR00465] (207-233)
  IPR002403 Cytochrome P450, E-class, group IV [PR00465] (338-356)
  IPR002403 Cytochrome P450, E-class, group IV [PR00465] (381-399)
  IPR007949 SDA1, middle domain [PF05285] (975-1093)
  IPR012977 SDA1, N-terminal [PF08158] (497-866)
  IPR027312 Sda1 [PTHR12730] (457-1156)
  IPR036396 Cytochrome P450 superfamily [G3DSA:1.10.630.10] (23-438)
  IPR036396 Cytochrome P450 superfamily [SSF48264] (91-429)
  IPR048292 SDA1, C-terminal domain [PF21638] (1113-1158)

Organism: NCBI:txid1670608

Secondary structure (DSSP, 8-state):
-GGGT--GGGHHHHHHHHHHHHHHHHHHHSSTTHHHHHHHHHHHHHHHHGGGS----SSTTTS-HHHHTTT-EEE---TTTT--SSEEEEEHHHHHHHHHHHHHHHHHH-HHHHHH-TTHHHHHHHHHTTHHHHHTT--TTSS-HHHHHHHHHHHHHHHHHHHHHHHHHHHHTTS---GGGS--SSS-HHHHHHHHHHHHTT--GGG---HHHHHHHHHHHHHHHHHHHHHHHT-HHHHHHHHHHHTTTEEEE--B-STT-BPPPEEEE-HHHHHHS-HHHHHHHHHHHHHSB--EEEEE-SS-EEEE--TTT-TTS---EEEE-TT-EEEEEHHHHHT-TTTSSSTTS--TTTTEEE-TTSSEEE--TT--TT--GGGS-TTHHHHHHHHHHHHHHHHHHEEEEESSTT--PPPPEE--SSBPEESS--EEEEEE-TTTT-S-SSSSTTTS--SSTTHHHHHHHHHHHHHHHHHHHH-TTS--HHHHHHHHHHHHHHHHHGGG-HHHHTTHHHHHHHHHHHHTTTS-HHHHHHHHHHHHHHHHTTSS-HHHHHHHHHHHHHH---HHHHHHHHHHHHHHHHHTTSSS--HHHHHHHHHHHHHHHHS-TT-STTHHHHHHHHHHHHTTS--SHHHHHHHHHHHT-SSHHHHHHHHHHHHHHHHHHHHHHHHHHHSS----HHHHHHHHHSS---HHHHHHHHHHHHHHHHHHHHHTS--S----TTTT-S-HHHHHHHHIIIIII-TT----HHHHHHHHHHHHHHHHHHT---HHHHHHHTTT-STTSTTHHHHHHHHHHT--TTS-HHHHHHHHHHHHHHHSSTTS-HHHHHHHHHHHHHHHTT-GGGS-HHHHHHHGGGGG-SSHHHHHHHHHHHHHHHHS--SSS-TTTSHHHHHHHHHTT--PPPPTT-------TTHHHHHHHHHHHHHHHHHHHHTT-SS-------SSTTTGGGS-------------------------------------------------------PPPTHHHH-PPPHHHHHHHHHHHHHHHHHHHHS----PPPPPPTTPPPPHHHHHTTHHHH----HHHHHHHHHHTTTT-TTTS-TTTHHHHT--SPPPHHHHHHHHHHHHHHHHTTSS-PPPHHHHHHHHHHHHHHHHTTT------

pLDDT: mean 76.5, std 20.12, range [21.61, 97.62]

Sequence (1165 aa):
MGFFGMPRSFNKTLCHVIGDLSQIVNRYLLRDPGLSKMLAVTIDAFEESIPNLVSFASSPAGQSPWERVSNANVWRGSKETGEPDVAMETSLFPLLRNFLGHLATPSIMGQDFMNNYPEVLQDVWNLDYGLMYLIAGLPLWLPIPTLRRAARARERLNRQITELHRAMDIAEDGGDPGKEWRDLRDVGLVIKERHRVWRSHKIPPHLRADLPLLWAMNANAPSLTFWVILRILTNPSLVERIRAEIAPHVQVSQPHIGFGMTEPPRLKISMAGLRTGCPLLKSCYFETLRVDSAAWSVKRVVKDFVLTEDEKDARGGTKRSFALKTGEYINIPFGLHQSDPRYFHSPESFIGDRFLVQGADGKDEVDIGSLKPYGAGFAICKGRVFAEAEVLAFVASIIALWDFEPASAKGWEIPDHVKASGVALPKTDVRSTTTKNSLAMGKRKIGALEKVEADLSYREEFLLQYRHYESQRDIFMSSPSSATTVGLVSLRDLIDFLAHVAECYPALSSKFPEDLMRLLALHHSELEPELREKLVGSLVLLRKKEVIDSVVLLQTLFPILTTTQSKSLRTLLFQKILSDLRSSNAKTTNHRLNRTIQTVLFNLLTSDRSSSKGIWAVKLTRELWKRQIWTDSKAVEIMKEASLADNAKVAIGGVRFFLGGDKERQELDDESSDEDDGIDLGKLKHQTGVTKKTKKKAKTLNKAIAAVKRKERKKNQPHPLNFSAFHLLYDPQGLAESLFSKHLNRASSKLNLEQKLLVLQLVSRLVGLHKLTIISLYSYFLRYLTPRQPSVTSFLASLAQASHSLVPPDVLEPLIQKIANEFVSEAAAAEVASAGLNAIREICARQPLAMNGTLLQDLVMYRKSKDKGTVMAARGLLGLYREVGADMLRKRDRGKEATIGLKSGGRKEPRFGEVEGGEIEGLELLEEWKAEQRRKRREEKDELKDGLDEQEEEDEEDWGAWDVEEDDSDSSGGWINVDSEDEIEISDDDDKPPVKRARTREESLVNGVGGTGGKRDIMTSSLATTRILTPADLAKLQELKVQASVDKLMGNSKRQLKERDTDSPLTAADIESVAFLSAGKDKEARLAKAAAGRDGREDFKSKKAKKQEAKTSSTTNKQKARKKNFLMTLGKAKGKQKRSLVETRKALRGHLERQKRGGKRGNQG

Foldseek 3Di:
DVLLPADPVCPVVCVVLVVVLVVLLLPQQPDPPNVVLLLVQLLVLCLVPVLPLFQLDQDPVRTDPLCVVFVWHWDADDPVPVDHRIWIKTQLLSSQLVRLLLSNLCSAANPLLCVVPVCLLVLLVLLQQCSVVSVVVPDCPPPDVSVVSNVVSSVVNLVSQLLSLQLLVQVVVVHHSDPSPNDPPSNHPSNNSLSVSCVVSVNHSSNSSCSVVSNLRSVALSNLLSLLLLLQQQDVVSLVVQLVQCPVFWAWEFDDDALLDTDSTGIDGRLVCLVWRRQLSLLSSVLSLLQQWWAKDKDAAQAWDKDWDDQVGDDPSDIDIDTDHHGDIDMGTLNVVSQDCVNPPPSNDRDSCRQWDQDPVRDTHGDSDPRQSQHDDPNGDSNVSVSSSSSSRNNSSCSLWKDKWFPDPVTRDQADFDDTNIGTHGPDTTIIIMDTDCVSHPPDPSVCVVPPPLDDDCVVVVVVLVVLLVVLLVVCVVPVPPDDPVSLVSNLSSLSNLLVCCLSPVVSSVCVLVSLLVCCQPCVARHDPSSLLSSLVSNLSCVVVVVDPLQRNCVSLLVCLLPDPDPVSVVSSLVSNLVSLCVVPVPHQPPVSVVSVLVVLQCQLVVALQDPSNLSLLVSLLVCLLVVNDLALSSLVSLLSQLLGLHLNSVLSSLCCLVCSVVSSVVVVVVVLPVPDDDPLVVLVVVCVPDDDDPVSVVVNVVSVVVVVVSVCVVPVPDPPRDRSLNSHPDLQVSLVSLCVAAPVDPPHPDDPVSNLSSLLSSLQSCLQVVHDDLVNLVSLLVQLAPPHPPSLSSLLSLLSNAALQYPLVSCLVVLVSLCVHQVDPPHDLLSLLLSLQSSQSNCLHHVPNDDLVSLAVLLVQCPPPFPSSVVSSVSSLVSCLPAPLVSDDPVSNDDPSVVCVVVVNHDHADRVDDDDDDPPQVVVLVVVVVVVVVVVVVVVVVDDDDDDDDDDDPPVVVVVPDDDDDDDDDDDDDDDDDDDDDDDDDDDDDDDDDDDDDDDDDDDDDDDDDDDDDDDDDRDPCVPPHDADPVSVVVSVVSVVVVVVVVVVDDDDDDPPDDDSSDRRGSCNSSVSVVVSPPPDPVVVVVVVVVVCVVCPVVPDPVRVVVVVDPDDDDVVVVVVVVVVVVVVVVVVDDDDDDPVVVVVVVVVVVVCVVVVNDDDDDD

Radius of gyration: 43.89 Å; chains: 1; bounding box: 87×124×142 Å